Protein AF-0000000072511232 (afdb_homodimer)

Structure (mmCIF, N/CA/C/O backbone):
data_AF-0000000072511232-model_v1
#
loop_
_entity.id
_entity.type
_entity.pdbx_description
1 polymer 'Phospholipase, patatin family'
#
loop_
_atom_site.group_PDB
_atom_site.id
_atom_site.type_symbol
_atom_site.label_atom_id
_atom_site.label_alt_id
_atom_site.label_comp_id
_atom_site.label_asym_id
_atom_site.label_entity_id
_atom_site.label_seq_id
_atom_site.pdbx_PDB_ins_code
_atom_site.Cartn_x
_atom_site.Cartn_y
_atom_site.Cartn_z
_atom_site.occupancy
_atom_site.B_iso_or_equiv
_atom_site.auth_seq_id
_atom_site.auth_comp_id
_atom_site.auth_asym_id
_atom_site.auth_atom_id
_atom_site.pdbx_PDB_model_num
ATOM 1 N N . MET A 1 1 ? -15.766 -42.469 -13.609 1 64.25 1 MET A N 1
ATOM 2 C CA . MET A 1 1 ? -16.922 -43.344 -13.688 1 64.25 1 MET A CA 1
ATOM 3 C C . MET A 1 1 ? -17.234 -43.969 -12.336 1 64.25 1 MET A C 1
ATOM 5 O O . MET A 1 1 ? -18.359 -43.875 -11.844 1 64.25 1 MET A O 1
ATOM 9 N N . LYS A 1 2 ? -16.203 -44.656 -11.617 1 64.38 2 LYS A N 1
ATOM 10 C CA . LYS A 1 2 ? -16.422 -45.312 -10.328 1 64.38 2 LYS A CA 1
ATOM 11 C C . LYS A 1 2 ? -16.891 -44.312 -9.281 1 64.38 2 LYS A C 1
ATOM 13 O O . LYS A 1 2 ? -17.766 -44.656 -8.469 1 64.38 2 LYS A O 1
ATOM 18 N N . ALA A 1 3 ? -16.406 -43.156 -9.312 1 74.88 3 ALA A N 1
ATOM 19 C CA . ALA A 1 3 ? -16.781 -42.125 -8.344 1 74.88 3 ALA A CA 1
ATOM 20 C C . ALA A 1 3 ? -18.25 -41.75 -8.5 1 74.88 3 ALA A C 1
ATOM 22 O O . ALA A 1 3 ? -18.953 -41.531 -7.508 1 74.88 3 ALA A O 1
ATOM 23 N N . VAL A 1 4 ? -18.75 -41.75 -9.68 1 73.5 4 VAL A N 1
ATOM 24 C CA . VAL A 1 4 ? -20.141 -41.406 -9.961 1 73.5 4 VAL A CA 1
ATOM 25 C C . VAL A 1 4 ? -21.047 -42.562 -9.523 1 73.5 4 VAL A C 1
ATOM 27 O O . VAL A 1 4 ? -22.125 -42.344 -8.977 1 73.5 4 VAL A O 1
ATOM 30 N N . GLN A 1 5 ? -20.5 -43.719 -9.672 1 65.12 5 GLN A N 1
ATOM 31 C CA . GLN A 1 5 ? -21.266 -44.906 -9.281 1 65.12 5 GLN A CA 1
ATOM 32 C C . GLN A 1 5 ? -21.469 -44.938 -7.773 1 65.12 5 GLN A C 1
ATOM 34 O O . GLN A 1 5 ? -22.531 -45.312 -7.297 1 65.12 5 GLN A O 1
ATOM 39 N N . VAL A 1 6 ? -20.438 -44.562 -7.02 1 71 6 VAL A N 1
ATOM 40 C CA . VAL A 1 6 ? -20.516 -44.625 -5.566 1 71 6 VAL A CA 1
ATOM 41 C C . VAL A 1 6 ? -21.078 -43.312 -5.012 1 71 6 VAL A C 1
ATOM 43 O O . VAL A 1 6 ? -21.234 -43.156 -3.799 1 71 6 VAL A O 1
ATOM 46 N N . ALA A 1 7 ? -21.5 -42.375 -5.773 1 71.06 7 ALA A N 1
ATOM 47 C CA . ALA A 1 7 ? -22.172 -41.125 -5.457 1 71.06 7 ALA A CA 1
ATOM 48 C C . ALA A 1 7 ? -21.359 -40.281 -4.469 1 71.06 7 ALA A C 1
ATOM 50 O O . ALA A 1 7 ? -21.906 -39.719 -3.52 1 71.06 7 ALA A O 1
ATOM 51 N N . ASN A 1 8 ? -20.047 -40.469 -4.504 1 71.38 8 ASN A N 1
ATOM 52 C CA . ASN A 1 8 ? -19.172 -39.625 -3.686 1 71.38 8 ASN A CA 1
ATOM 53 C C . ASN A 1 8 ? -18.844 -38.312 -4.371 1 71.38 8 ASN A C 1
ATOM 55 O O . ASN A 1 8 ? -17.969 -38.25 -5.234 1 71.38 8 ASN A O 1
ATOM 59 N N . LEU A 1 9 ? -19.469 -37.312 -3.898 1 75.88 9 LEU A N 1
ATOM 60 C CA . LEU A 1 9 ? -19.391 -36 -4.562 1 75.88 9 LEU A CA 1
ATOM 61 C C . LEU A 1 9 ? -17.969 -35.438 -4.504 1 75.88 9 LEU A C 1
ATOM 63 O O . LEU A 1 9 ? -17.5 -34.844 -5.461 1 75.88 9 LEU A O 1
ATOM 67 N N . ASP A 1 10 ? -17.328 -35.719 -3.449 1 75.19 10 ASP A N 1
ATOM 68 C CA . ASP A 1 10 ? -15.969 -35.219 -3.301 1 75.19 10 ASP A CA 1
ATOM 69 C C . ASP A 1 10 ? -15.031 -35.875 -4.301 1 75.19 10 ASP A C 1
ATOM 71 O O . ASP A 1 10 ? -14.156 -35.219 -4.875 1 75.19 10 ASP A O 1
ATOM 75 N N . LEU A 1 11 ? -15.25 -37.094 -4.48 1 72.75 11 LEU A N 1
ATOM 76 C CA . LEU A 1 11 ? -14.445 -37.812 -5.453 1 72.75 11 LEU A CA 1
ATOM 77 C C . LEU A 1 11 ? -14.75 -37.344 -6.871 1 72.75 11 LEU A C 1
ATOM 79 O O . LEU A 1 11 ? -13.844 -37.25 -7.707 1 72.75 11 LEU A O 1
ATOM 83 N N . VAL A 1 12 ? -15.992 -37.125 -7.121 1 76.56 12 VAL A N 1
ATOM 84 C CA . VAL A 1 12 ? -16.375 -36.594 -8.438 1 76.56 12 VAL A CA 1
ATOM 85 C C . VAL A 1 12 ? -15.695 -35.25 -8.688 1 76.56 12 VAL A C 1
ATOM 87 O O . VAL A 1 12 ? -15.109 -35.031 -9.75 1 76.56 12 VAL A O 1
ATOM 90 N N . LYS A 1 13 ? -15.758 -34.375 -7.734 1 75.25 13 LYS A N 1
ATOM 91 C CA . LYS A 1 13 ? -15.086 -33.094 -7.844 1 75.25 13 LYS A CA 1
ATOM 92 C C . LYS A 1 13 ? -13.594 -33.25 -8.133 1 75.25 13 LYS A C 1
ATOM 94 O O . LYS A 1 13 ? -13.047 -32.594 -9.008 1 75.25 13 LYS A O 1
ATOM 99 N N . LEU A 1 14 ? -13.055 -34.094 -7.387 1 73.5 14 LEU A N 1
ATOM 100 C CA . LEU A 1 14 ? -11.633 -34.375 -7.527 1 73.5 14 LEU A CA 1
ATOM 101 C C . LEU A 1 14 ? -11.297 -34.812 -8.945 1 73.5 14 LEU A C 1
ATOM 103 O O . LEU A 1 14 ? -10.359 -34.281 -9.562 1 73.5 14 LEU A O 1
ATOM 107 N N . LEU A 1 15 ? -12.094 -35.719 -9.477 1 72 15 LEU A N 1
ATOM 108 C CA . LEU A 1 15 ? -11.852 -36.25 -10.805 1 72 15 LEU A CA 1
ATOM 109 C C . LEU A 1 15 ? -12.039 -35.188 -11.875 1 72 15 LEU A C 1
ATOM 111 O O . LEU A 1 15 ? -11.281 -35.125 -12.844 1 72 15 LEU A O 1
ATOM 115 N N . LEU A 1 16 ? -12.992 -34.406 -11.641 1 75.5 16 LEU A N 1
ATOM 116 C CA . LEU A 1 16 ? -13.258 -33.312 -12.586 1 75.5 16 LEU A CA 1
ATOM 117 C C . LEU A 1 16 ? -12.156 -32.25 -12.539 1 75.5 16 LEU A C 1
ATOM 119 O O . LEU A 1 16 ? -11.75 -31.734 -13.57 1 75.5 16 LEU A O 1
ATOM 123 N N . LEU A 1 17 ? -11.672 -31.984 -11.398 1 75.81 17 LEU A N 1
ATOM 124 C CA . LEU A 1 17 ? -10.594 -31.016 -11.219 1 75.81 17 LEU A CA 1
ATOM 125 C C . LEU A 1 17 ? -9.312 -31.5 -11.875 1 75.81 17 LEU A C 1
ATOM 127 O O . LEU A 1 17 ? -8.523 -30.688 -12.375 1 75.81 17 LEU A O 1
ATOM 131 N N . PHE A 1 18 ? -9.18 -32.75 -11.852 1 69.56 18 PHE A N 1
ATOM 132 C CA . PHE A 1 18 ? -7.957 -33.344 -12.398 1 69.56 18 PHE A CA 1
ATOM 133 C C . PHE A 1 18 ? -8.164 -33.781 -13.844 1 69.56 18 PHE A C 1
ATOM 135 O O . PHE A 1 18 ? -7.473 -34.656 -14.328 1 69.56 18 PHE A O 1
ATOM 142 N N . GLU A 1 19 ? -9.164 -33.156 -14.477 1 68.75 19 GLU A N 1
ATOM 143 C CA . GLU A 1 19 ? -9.438 -33.25 -15.906 1 68.75 19 GLU A CA 1
ATOM 144 C C . GLU A 1 19 ? -9.727 -34.688 -16.312 1 68.75 19 GLU A C 1
ATOM 146 O O . GLU A 1 19 ? -9.172 -35.188 -17.297 1 68.75 19 GLU A O 1
ATOM 151 N N . ALA A 1 20 ? -10.516 -35.312 -15.531 1 70.44 20 ALA A N 1
ATOM 152 C CA . ALA A 1 20 ? -10.992 -36.625 -15.945 1 70.44 20 ALA A CA 1
ATOM 153 C C . ALA A 1 20 ? -11.734 -36.562 -17.266 1 70.44 20 ALA A C 1
ATOM 155 O O . ALA A 1 20 ? -12.438 -35.562 -17.547 1 70.44 20 ALA A O 1
ATOM 156 N N . ASP A 1 21 ? -11.422 -37.406 -18.188 1 71.06 21 ASP A N 1
ATOM 157 C CA . ASP A 1 21 ? -12.055 -37.469 -19.5 1 71.06 21 ASP A CA 1
ATOM 158 C C . ASP A 1 21 ? -13.539 -37.781 -19.375 1 71.06 21 ASP A C 1
ATOM 160 O O . ASP A 1 21 ? -13.922 -38.938 -19.125 1 71.06 21 ASP A O 1
ATOM 164 N N . LEU A 1 22 ? -14.336 -36.75 -19.609 1 72.69 22 LEU A N 1
ATOM 165 C CA . LEU A 1 22 ? -15.773 -36.938 -19.438 1 72.69 22 LEU A CA 1
ATOM 166 C C . LEU A 1 22 ? -16.359 -37.688 -20.625 1 72.69 22 LEU A C 1
ATOM 168 O O . LEU A 1 22 ? -17.5 -38.156 -20.578 1 72.69 22 LEU A O 1
ATOM 172 N N . LYS A 1 23 ? -15.578 -37.844 -21.688 1 75 23 LYS A N 1
ATOM 173 C CA . LYS A 1 23 ? -16.047 -38.562 -22.875 1 75 23 LYS A CA 1
ATOM 174 C C . LYS A 1 23 ? -15.742 -40.031 -22.781 1 75 23 LYS A C 1
ATOM 176 O O . LYS A 1 23 ? -16.156 -40.812 -23.641 1 75 23 LYS A O 1
ATOM 181 N N . ALA A 1 24 ? -14.977 -40.344 -21.719 1 71.94 24 ALA A N 1
ATOM 182 C CA . ALA A 1 24 ? -14.617 -41.75 -21.547 1 71.94 24 ALA A CA 1
ATOM 183 C C . ALA A 1 24 ? -15.844 -42.594 -21.203 1 71.94 24 ALA A C 1
ATOM 185 O O . ALA A 1 24 ? -16.797 -42.094 -20.594 1 71.94 24 ALA A O 1
ATOM 186 N N . VAL A 1 25 ? -15.891 -43.781 -21.781 1 75.56 25 VAL A N 1
ATOM 187 C CA . VAL A 1 25 ? -17 -44.688 -21.484 1 75.56 25 VAL A CA 1
ATOM 188 C C . VAL A 1 25 ? -16.484 -45.875 -20.703 1 75.56 25 VAL A C 1
ATOM 190 O O . VAL A 1 25 ? -15.297 -46.219 -20.781 1 75.56 25 VAL A O 1
ATOM 193 N N . ASP A 1 26 ? -17.266 -46.406 -19.891 1 73.31 26 ASP A N 1
ATOM 194 C CA . ASP A 1 26 ? -16.875 -47.562 -19.125 1 73.31 26 ASP A CA 1
ATOM 195 C C . ASP A 1 26 ? -16.844 -48.812 -20 1 73.31 26 ASP A C 1
ATOM 197 O O . ASP A 1 26 ? -16.922 -48.719 -21.219 1 73.31 26 ASP A O 1
ATOM 201 N N . ALA A 1 27 ? -16.484 -49.969 -19.344 1 75 27 ALA A N 1
ATOM 202 C CA . ALA A 1 27 ? -16.344 -51.25 -20.047 1 75 27 ALA A CA 1
ATOM 203 C C . ALA A 1 27 ? -17.625 -51.594 -20.797 1 75 27 ALA A C 1
ATOM 205 O O . ALA A 1 27 ? -17.578 -52.281 -21.828 1 75 27 ALA A O 1
ATOM 206 N N . GLN A 1 28 ? -18.734 -51.125 -20.344 1 78.75 28 GLN A N 1
ATOM 207 C CA . GLN A 1 28 ? -20.016 -51.406 -20.953 1 78.75 28 GLN A CA 1
ATOM 208 C C . GLN A 1 28 ? -20.406 -50.312 -21.953 1 78.75 28 GLN A C 1
ATOM 210 O O . GLN A 1 28 ? -21.516 -50.312 -22.484 1 78.75 28 GLN A O 1
ATOM 215 N N . GLY A 1 29 ? -19.453 -49.312 -22.109 1 77.06 29 GLY A N 1
ATOM 216 C CA . GLY A 1 29 ? -19.672 -48.25 -23.094 1 77.06 29 GLY A CA 1
ATOM 217 C C . GLY A 1 29 ? -20.5 -47.094 -22.547 1 77.06 29 GLY A C 1
ATOM 218 O O . GLY A 1 29 ? -20.984 -46.281 -23.297 1 77.06 29 GLY A O 1
ATOM 219 N N . GLN A 1 30 ? -20.719 -47.094 -21.344 1 77.38 30 GLN A N 1
ATOM 220 C CA . GLN A 1 30 ? -21.562 -46.031 -20.781 1 77.38 30 GLN A CA 1
ATOM 221 C C . GLN A 1 30 ? -20.734 -44.812 -20.422 1 77.38 30 GLN A C 1
ATOM 223 O O . GLN A 1 30 ? -19.641 -44.906 -19.875 1 77.38 30 GLN A O 1
ATOM 228 N N . SER A 1 31 ? -21.359 -43.719 -20.859 1 80.75 31 SER A N 1
ATOM 229 C CA . SER A 1 31 ? -20.734 -42.438 -20.5 1 80.75 31 SER A CA 1
ATOM 230 C C . SER A 1 31 ? -21.031 -42.094 -19.047 1 80.75 31 SER A C 1
ATOM 232 O O . SER A 1 31 ? -21.859 -42.719 -18.406 1 80.75 31 SER A O 1
ATOM 234 N N . VAL A 1 32 ? -20.234 -41.125 -18.547 1 80.31 32 VAL A N 1
ATOM 235 C CA . VAL A 1 32 ? -20.422 -40.688 -17.172 1 80.31 32 VAL A CA 1
ATOM 236 C C . VAL A 1 32 ? -21.844 -40.156 -17 1 80.31 32 VAL A C 1
ATOM 238 O O . VAL A 1 32 ? -22.453 -40.344 -15.938 1 80.31 32 VAL A O 1
ATOM 241 N N . TYR A 1 33 ? -22.453 -39.625 -18 1 79.31 33 TYR A N 1
ATOM 242 C CA . TYR A 1 33 ? -23.812 -39.125 -17.953 1 79.31 33 TYR A CA 1
ATOM 243 C C . TYR A 1 33 ? -24.844 -40.25 -17.828 1 79.31 33 TYR A C 1
ATOM 245 O O . TYR A 1 33 ? -25.828 -40.125 -17.094 1 79.31 33 TYR A O 1
ATOM 253 N N . GLU A 1 34 ? -24.469 -41.281 -18.578 1 76.75 34 GLU A N 1
ATOM 254 C CA . GLU A 1 34 ? -25.359 -42.438 -18.531 1 76.75 34 GLU A CA 1
ATOM 255 C C . GLU A 1 34 ? -25.281 -43.125 -17.172 1 76.75 34 GLU A C 1
ATOM 257 O O . GLU A 1 34 ? -26.297 -43.562 -16.625 1 76.75 34 GLU A O 1
ATOM 262 N N . ILE A 1 35 ? -24.078 -43.156 -16.766 1 78.12 35 ILE A N 1
ATOM 263 C CA . ILE A 1 35 ? -23.859 -43.781 -15.469 1 78.12 35 ILE A CA 1
ATOM 264 C C . ILE A 1 35 ? -24.547 -42.969 -14.375 1 78.12 35 ILE A C 1
ATOM 266 O O . ILE A 1 35 ? -25.141 -43.531 -13.445 1 78.12 35 ILE A O 1
ATOM 270 N N . ASN A 1 36 ? -24.531 -41.688 -14.469 1 82.94 36 ASN A N 1
ATOM 271 C CA . ASN A 1 36 ? -25.109 -40.812 -13.461 1 82.94 36 ASN A CA 1
ATOM 272 C C . ASN A 1 36 ? -26.625 -40.969 -13.398 1 82.94 36 ASN A C 1
ATOM 274 O O . ASN A 1 36 ? -27.234 -40.625 -12.383 1 82.94 36 ASN A O 1
ATOM 278 N N . LYS A 1 37 ? -27.234 -41.438 -14.484 1 79 37 LYS A N 1
ATOM 279 C CA . LYS A 1 37 ? -28.688 -41.594 -14.508 1 79 37 LYS A CA 1
ATOM 280 C C . LYS A 1 37 ? -29.156 -42.531 -13.422 1 79 37 LYS A C 1
ATOM 282 O O . LYS A 1 37 ? -30.281 -42.406 -12.914 1 79 37 LYS A O 1
ATOM 287 N N . SER A 1 38 ? -28.312 -43.438 -13.07 1 76.75 38 SER A N 1
ATOM 288 C CA . SER A 1 38 ? -28.672 -44.406 -12.062 1 76.75 38 SER A CA 1
ATOM 289 C C . SER A 1 38 ? -28.094 -44.062 -10.695 1 76.75 38 SER A C 1
ATOM 291 O O . SER A 1 38 ? -28.25 -44.812 -9.734 1 76.75 38 SER A O 1
ATOM 293 N N . SER A 1 39 ? -27.438 -43 -10.602 1 78.31 39 SER A N 1
ATOM 294 C CA . SER A 1 39 ? -26.797 -42.625 -9.352 1 78.31 39 SER A CA 1
ATOM 295 C C . SER A 1 39 ? -27.797 -42.062 -8.352 1 78.31 39 SER A C 1
ATOM 297 O O . SER A 1 39 ? -28.766 -41.406 -8.742 1 78.31 39 SER A O 1
ATOM 299 N N . LYS A 1 40 ? -27.641 -42.312 -7.031 1 77.5 40 LYS A N 1
ATOM 300 C CA . LYS A 1 40 ? -28.5 -41.812 -5.965 1 77.5 40 LYS A CA 1
ATOM 301 C C . LYS A 1 40 ? -28.406 -40.281 -5.832 1 77.5 40 LYS A C 1
ATOM 303 O O . LYS A 1 40 ? -29.312 -39.656 -5.301 1 77.5 40 LYS A O 1
ATOM 308 N N . ARG A 1 41 ? -27.328 -39.719 -6.172 1 80.81 41 ARG A N 1
ATOM 309 C CA . ARG A 1 41 ? -27.125 -38.281 -6.09 1 80.81 41 ARG A CA 1
ATOM 310 C C . ARG A 1 41 ? -27.047 -37.656 -7.48 1 80.81 41 ARG A C 1
ATOM 312 O O . ARG A 1 41 ? -26.172 -36.844 -7.746 1 80.81 41 ARG A O 1
ATOM 319 N N . ARG A 1 42 ? -27.922 -38.125 -8.328 1 80.62 42 ARG A N 1
ATOM 320 C CA . ARG A 1 42 ? -27.922 -37.75 -9.734 1 80.62 42 ARG A CA 1
ATOM 321 C C . ARG A 1 42 ? -27.969 -36.25 -9.898 1 80.62 42 ARG A C 1
ATOM 323 O O . ARG A 1 42 ? -27.188 -35.656 -10.656 1 80.62 42 ARG A O 1
ATOM 330 N N . ALA A 1 43 ? -28.812 -35.625 -9.164 1 78.12 43 ALA A N 1
ATOM 331 C CA . ALA A 1 43 ? -28.984 -34.188 -9.305 1 78.12 43 ALA A CA 1
ATOM 332 C C . ALA A 1 43 ? -27.719 -33.438 -8.922 1 78.12 43 ALA A C 1
ATOM 334 O O . ALA A 1 43 ? -27.312 -32.5 -9.609 1 78.12 43 ALA A O 1
ATOM 335 N N . ASP A 1 44 ? -27.125 -33.812 -7.871 1 80.69 44 ASP A N 1
ATOM 336 C CA . ASP A 1 44 ? -25.906 -33.188 -7.402 1 80.69 44 ASP A CA 1
ATOM 337 C C . ASP A 1 44 ? -24.766 -33.375 -8.398 1 80.69 44 ASP A C 1
ATOM 339 O O . ASP A 1 44 ? -24 -32.469 -8.672 1 80.69 44 ASP A O 1
ATOM 343 N N . ILE A 1 45 ? -24.734 -34.562 -8.891 1 78.75 45 ILE A N 1
ATOM 344 C CA . ILE A 1 45 ? -23.672 -34.906 -9.828 1 78.75 45 ILE A CA 1
ATOM 345 C C . ILE A 1 45 ? -23.891 -34.156 -11.141 1 78.75 45 ILE A C 1
ATOM 347 O O . ILE A 1 45 ? -22.938 -33.656 -11.742 1 78.75 45 ILE A O 1
ATOM 351 N N . ASP A 1 46 ? -25.141 -34.062 -11.539 1 77.31 46 ASP A N 1
ATOM 352 C CA . ASP A 1 46 ? -25.469 -33.281 -12.734 1 77.31 46 ASP A CA 1
ATOM 353 C C . ASP A 1 46 ? -25.031 -31.828 -12.586 1 77.31 46 ASP A C 1
ATOM 355 O O . ASP A 1 46 ? -24.531 -31.219 -13.531 1 77.31 46 ASP A O 1
ATOM 359 N N . LEU A 1 47 ? -25.156 -31.359 -11.469 1 74.25 47 LEU A N 1
ATOM 360 C CA . LEU A 1 47 ? -24.734 -29.984 -11.203 1 74.25 47 LEU A CA 1
ATOM 361 C C . LEU A 1 47 ? -23.219 -29.844 -11.289 1 74.25 47 LEU A C 1
ATOM 363 O O . LEU A 1 47 ? -22.719 -28.844 -11.805 1 74.25 47 LEU A O 1
ATOM 367 N N . LEU A 1 48 ? -22.594 -30.812 -10.781 1 79 48 LEU A N 1
ATOM 368 C CA . LEU A 1 48 ? -21.141 -30.797 -10.852 1 79 48 LEU A CA 1
ATOM 369 C C . LEU A 1 48 ? -20.656 -30.891 -12.289 1 79 48 LEU A C 1
ATOM 371 O O . LEU A 1 48 ? -19.734 -30.172 -12.688 1 79 48 LEU A O 1
ATOM 375 N N . LEU A 1 49 ? -21.359 -31.75 -13.023 1 77 49 LEU A N 1
ATOM 376 C CA . LEU A 1 49 ? -20.984 -31.922 -14.422 1 77 49 LEU A CA 1
ATOM 377 C C . LEU A 1 49 ? -21.297 -30.672 -15.234 1 77 49 LEU A C 1
ATOM 379 O O . LEU A 1 49 ? -20.578 -30.344 -16.188 1 77 49 LEU A O 1
ATOM 383 N N . ALA A 1 50 ? -22.234 -29.906 -14.828 1 73.62 50 ALA A N 1
ATOM 384 C CA . ALA A 1 50 ? -22.641 -28.688 -15.516 1 73.62 50 ALA A CA 1
ATOM 385 C C . ALA A 1 50 ? -21.594 -27.594 -15.383 1 73.62 50 ALA A C 1
ATOM 387 O O . ALA A 1 50 ? -21.453 -26.734 -16.25 1 73.62 50 ALA A O 1
ATOM 388 N N . VAL A 1 51 ? -20.906 -27.672 -14.328 1 77.25 51 VAL A N 1
ATOM 389 C CA . VAL A 1 51 ? -19.844 -26.703 -14.086 1 77.25 51 VAL A CA 1
ATOM 390 C C . VAL A 1 51 ? -18.75 -26.875 -15.133 1 77.25 51 VAL A C 1
ATOM 392 O O . VAL A 1 51 ? -18.031 -25.922 -15.453 1 77.25 51 VAL A O 1
ATOM 395 N N . MET A 1 52 ? -18.625 -28.078 -15.609 1 77.38 52 MET A N 1
ATOM 396 C CA . MET A 1 52 ? -17.547 -28.375 -16.562 1 77.38 52 MET A CA 1
ATOM 397 C C . MET A 1 52 ? -17.859 -27.797 -17.922 1 77.38 52 MET A C 1
ATOM 399 O O . MET A 1 52 ? -16.953 -27.594 -18.734 1 77.38 52 MET A O 1
ATOM 403 N N . ASP A 1 53 ? -19.156 -27.547 -18.188 1 73 53 ASP A N 1
ATOM 404 C CA . ASP A 1 53 ? -19.609 -26.922 -19.422 1 73 53 ASP A CA 1
ATOM 405 C C . ASP A 1 53 ? -20.578 -25.781 -19.156 1 73 53 ASP A C 1
ATOM 407 O O . ASP A 1 53 ? -21.781 -25.906 -19.422 1 73 53 ASP A O 1
ATOM 411 N N . PRO A 1 54 ? -19.984 -24.688 -18.609 1 71.69 54 PRO A N 1
ATOM 412 C CA . PRO A 1 54 ? -20.891 -23.594 -18.234 1 71.69 54 PRO A CA 1
ATOM 413 C C . PRO A 1 54 ? -21.516 -22.922 -19.453 1 71.69 54 PRO A C 1
ATOM 415 O O . PRO A 1 54 ? -20.906 -22.859 -20.516 1 71.69 54 PRO A O 1
ATOM 418 N N . PRO A 1 55 ? -22.844 -22.641 -19.266 1 64.56 55 PRO A N 1
ATOM 419 C CA . PRO A 1 55 ? -23.453 -21.891 -20.359 1 64.56 55 PRO A CA 1
ATOM 420 C C . PRO A 1 55 ? -22.781 -20.547 -20.609 1 64.56 55 PRO A C 1
ATOM 422 O O . PRO A 1 55 ? -22.141 -20 -19.719 1 64.56 55 PRO A O 1
ATOM 425 N N . ALA A 1 56 ? -22.734 -20.18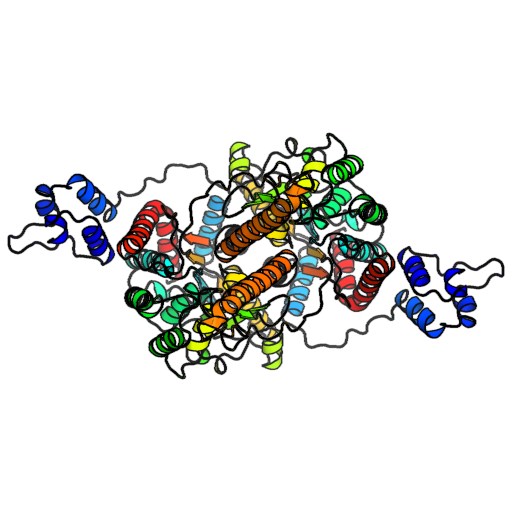8 -21.859 1 58.47 56 ALA A N 1
ATOM 426 C CA . ALA A 1 56 ? -22.172 -18.891 -22.203 1 58.47 56 ALA A CA 1
ATOM 427 C C . ALA A 1 56 ? -22.812 -17.781 -21.375 1 58.47 56 ALA A C 1
ATOM 429 O O . ALA A 1 56 ? -24.016 -17.75 -21.172 1 58.47 56 ALA A O 1
ATOM 430 N N . SER A 1 57 ? -22.078 -17.234 -20.359 1 58.72 57 SER A N 1
ATOM 431 C CA . SER A 1 57 ? -22.562 -16.172 -19.484 1 58.72 57 SER A CA 1
ATOM 432 C C . SER A 1 57 ? -23.078 -14.984 -20.297 1 58.72 57 SER A C 1
ATOM 434 O O . SER A 1 57 ? -22.438 -14.523 -21.234 1 58.72 57 SER A O 1
ATOM 436 N N . THR A 1 58 ? -24.422 -14.805 -20.375 1 52.09 58 THR A N 1
ATOM 437 C CA . THR A 1 58 ? -24.969 -13.578 -20.938 1 52.09 58 THR A CA 1
ATOM 438 C C . THR A 1 58 ? -24.625 -12.383 -20.047 1 52.09 58 THR A C 1
ATOM 440 O O . THR A 1 58 ? -24.859 -12.414 -18.844 1 52.09 58 THR A O 1
ATOM 443 N N . ALA A 1 59 ? -23.703 -11.688 -20.469 1 52.28 59 ALA A N 1
ATOM 444 C CA . ALA A 1 59 ? -23.328 -10.469 -19.766 1 52.28 59 ALA A CA 1
ATOM 445 C C . ALA A 1 59 ? -24.562 -9.648 -19.391 1 52.28 59 ALA A C 1
ATOM 447 O O . ALA A 1 59 ? -25.391 -9.336 -20.25 1 52.28 59 ALA A O 1
ATOM 448 N N . SER A 1 60 ? -25.188 -9.844 -18.266 1 51.22 60 SER A N 1
ATOM 449 C CA . SER A 1 60 ? -26.234 -8.883 -17.938 1 51.22 60 SER A CA 1
ATOM 450 C C . SER A 1 60 ? -25.734 -7.449 -18.078 1 51.22 60 SER A C 1
ATOM 452 O O . SER A 1 60 ? -24.609 -7.141 -17.688 1 51.22 60 SER A O 1
ATOM 454 N N . PRO A 1 61 ? -26.453 -6.637 -18.875 1 52.31 61 PRO A N 1
ATOM 455 C CA . PRO A 1 61 ? -26.062 -5.234 -19.031 1 52.31 61 PRO A CA 1
ATOM 456 C C . PRO A 1 61 ? -25.953 -4.5 -17.703 1 52.31 61 PRO A C 1
ATOM 458 O O . PRO A 1 61 ? -26.969 -4.27 -17.031 1 52.31 61 PRO A O 1
ATOM 461 N N . GLN A 1 62 ? -25.125 -4.895 -16.891 1 61.09 62 GLN A N 1
ATOM 462 C CA . GLN A 1 62 ? -24.984 -4.117 -15.664 1 61.09 62 GLN A CA 1
ATOM 463 C C . GLN A 1 62 ? -24.297 -2.779 -15.938 1 61.09 62 GLN A C 1
ATOM 465 O O . GLN A 1 62 ? -23.578 -2.635 -16.922 1 61.09 62 GLN A O 1
ATOM 470 N N . THR A 1 63 ? -24.938 -1.701 -15.422 1 69.5 63 THR A N 1
ATOM 471 C CA . THR A 1 63 ? -24.328 -0.373 -15.508 1 69.5 63 THR A CA 1
ATOM 472 C C . THR A 1 63 ? -22.828 -0.445 -15.297 1 69.5 63 THR A C 1
ATOM 474 O O . THR A 1 63 ? -22.359 -1.07 -14.344 1 69.5 63 THR A O 1
ATOM 477 N N . LYS A 1 64 ? -22.172 0.08 -16.266 1 82.06 64 LYS A N 1
ATOM 478 C CA . LYS A 1 64 ? -20.719 0.078 -16.281 1 82.06 64 LYS A CA 1
ATOM 479 C C . LYS A 1 64 ? -20.156 0.899 -15.117 1 82.06 64 LYS A C 1
ATOM 481 O O . LYS A 1 64 ? -20.516 2.068 -14.945 1 82.06 64 LYS A O 1
ATOM 486 N N . THR A 1 65 ? -19.391 0.297 -14.312 1 88.69 65 THR A N 1
ATOM 487 C CA . THR A 1 65 ? -18.703 0.987 -13.227 1 88.69 65 THR A CA 1
ATOM 488 C C . THR A 1 65 ? -17.469 1.717 -13.75 1 88.69 65 THR A C 1
ATOM 490 O O . THR A 1 65 ? -17.031 1.48 -14.875 1 88.69 65 THR A O 1
ATOM 493 N N . PRO A 1 66 ? -16.922 2.695 -12.969 1 90.62 66 PRO A N 1
ATOM 494 C CA . PRO A 1 66 ? -15.672 3.352 -13.359 1 90.62 66 PRO A CA 1
ATOM 495 C C . PRO A 1 66 ? -14.539 2.357 -13.609 1 90.62 66 PRO A C 1
ATOM 497 O O . PRO A 1 66 ? -13.727 2.559 -14.516 1 90.62 66 PRO A O 1
ATOM 500 N N . TRP A 1 67 ? -14.516 1.303 -12.898 1 88.81 67 TRP A N 1
ATOM 501 C CA . TRP A 1 67 ? -13.484 0.283 -13.086 1 88.81 67 TRP A CA 1
ATOM 502 C C . TRP A 1 67 ? -13.641 -0.406 -14.438 1 88.81 67 TRP A C 1
ATOM 504 O O . TRP A 1 67 ? -12.656 -0.665 -15.125 1 88.81 67 TRP A O 1
ATOM 514 N N . ASP A 1 68 ? -14.914 -0.656 -14.781 1 90.31 68 ASP A N 1
ATOM 515 C CA . ASP A 1 68 ? -15.195 -1.258 -16.078 1 90.31 68 ASP A CA 1
ATOM 516 C C . ASP A 1 68 ? -14.773 -0.327 -17.219 1 90.31 68 ASP A C 1
ATOM 518 O O . ASP A 1 68 ? -14.219 -0.776 -18.219 1 90.31 68 ASP A O 1
ATOM 522 N N . TYR A 1 69 ? -15.109 0.893 -16.984 1 92.75 69 TYR A N 1
ATOM 523 C CA . TYR A 1 69 ? -14.75 1.886 -17.984 1 92.75 69 TYR A CA 1
ATOM 524 C C . TYR A 1 69 ? -13.242 1.956 -18.172 1 92.75 69 TYR A C 1
ATOM 526 O O . TYR A 1 69 ? -12.742 1.953 -19.297 1 92.75 69 TYR A O 1
ATOM 534 N N . GLN A 1 70 ? -12.508 2.045 -17.078 1 94.06 70 GLN A N 1
ATOM 535 C CA . GLN A 1 70 ? -11.047 2.094 -17.141 1 94.06 70 GLN A CA 1
ATOM 536 C C . GLN A 1 70 ? -10.484 0.858 -17.828 1 94.06 70 GLN A C 1
ATOM 538 O O . GLN A 1 70 ? -9.547 0.963 -18.625 1 94.06 70 GLN A O 1
ATOM 543 N N . GLN A 1 71 ? -11.07 -0.27 -17.531 1 94.12 71 GLN A N 1
ATOM 544 C CA . GLN A 1 71 ? -10.648 -1.536 -18.125 1 94.12 71 GLN A CA 1
ATOM 545 C C . GLN A 1 71 ? -10.828 -1.529 -19.641 1 94.12 71 GLN A C 1
ATOM 547 O O . GLN A 1 71 ? -9.922 -1.907 -20.375 1 94.12 71 GLN A O 1
ATOM 552 N N . GLU A 1 72 ? -11.938 -1.085 -20.078 1 93.69 72 GLU A N 1
ATOM 553 C CA . GLU A 1 72 ? -12.234 -1.035 -21.516 1 93.69 72 GLU A CA 1
ATOM 554 C C . GLU A 1 72 ? -11.305 -0.061 -22.234 1 93.69 72 GLU A C 1
ATOM 556 O O . GLU A 1 72 ? -10.82 -0.354 -23.328 1 93.69 72 GLU A O 1
ATOM 561 N N . MET A 1 73 ? -11.117 1.055 -21.609 1 94.12 73 MET A N 1
ATOM 562 C CA . MET A 1 73 ? -10.234 2.053 -22.219 1 94.12 73 MET A CA 1
ATOM 563 C C . MET A 1 73 ? -8.805 1.53 -22.312 1 94.12 73 MET A C 1
ATOM 565 O O . MET A 1 73 ? -8.125 1.773 -23.312 1 94.12 73 MET A O 1
ATOM 569 N N . ALA A 1 74 ? -8.391 0.885 -21.281 1 94.81 74 ALA A N 1
ATOM 570 C CA . ALA A 1 74 ? -7.039 0.34 -21.281 1 94.81 74 ALA A CA 1
ATOM 571 C C . ALA A 1 74 ? -6.879 -0.735 -22.344 1 94.81 74 ALA A C 1
ATOM 573 O O . ALA A 1 74 ? -5.859 -0.777 -23.047 1 94.81 74 ALA A O 1
ATOM 574 N N . ILE A 1 75 ? -7.859 -1.593 -22.469 1 94.38 75 ILE A N 1
ATOM 575 C CA . ILE A 1 75 ? -7.824 -2.654 -23.469 1 94.38 75 ILE A CA 1
ATOM 576 C C . ILE A 1 75 ? -7.785 -2.043 -24.859 1 94.38 75 ILE A C 1
ATOM 578 O O . ILE A 1 75 ? -6.996 -2.467 -25.703 1 94.38 75 ILE A O 1
ATOM 582 N N . LYS A 1 76 ? -8.609 -1.067 -25.078 1 93 76 LYS A N 1
ATOM 583 C CA . LYS A 1 76 ? -8.633 -0.375 -26.359 1 93 76 LYS A CA 1
ATOM 584 C C . LYS A 1 76 ? -7.277 0.254 -26.672 1 93 76 LYS A C 1
ATOM 586 O O . LYS A 1 76 ? -6.777 0.153 -27.797 1 93 76 LYS A O 1
ATOM 591 N N . ALA A 1 77 ? -6.738 0.887 -25.672 1 91.88 77 ALA A N 1
ATOM 592 C CA . ALA A 1 77 ? -5.438 1.526 -25.859 1 91.88 77 ALA A CA 1
ATOM 593 C C . ALA A 1 77 ? -4.371 0.503 -26.234 1 91.88 77 ALA A C 1
ATOM 595 O O . ALA A 1 77 ? -3.51 0.778 -27.078 1 91.88 77 ALA A O 1
ATOM 596 N N . GLN A 1 78 ? -4.391 -0.633 -25.609 1 91 78 GLN A N 1
ATOM 597 C CA . GLN A 1 78 ? -3.412 -1.68 -25.891 1 91 78 GLN A CA 1
ATOM 598 C C . GLN A 1 78 ? -3.578 -2.227 -27.297 1 91 78 GLN A C 1
ATOM 600 O O . GLN A 1 78 ? -2.59 -2.527 -27.969 1 91 78 GLN A O 1
ATOM 605 N N . LYS A 1 79 ? -4.742 -2.316 -27.719 1 87.25 79 LYS A N 1
ATOM 606 C CA . LYS A 1 79 ? -5.023 -2.852 -29.047 1 87.25 79 LYS A CA 1
ATOM 607 C C . LYS A 1 79 ? -4.637 -1.851 -30.125 1 87.25 79 LYS A C 1
ATOM 609 O O . LYS A 1 79 ? -4.23 -2.242 -31.234 1 87.25 79 LYS A O 1
ATOM 614 N N . GLU A 1 80 ? -4.715 -0.594 -29.797 1 85.62 80 GLU A N 1
ATOM 615 C CA . GLU A 1 80 ? -4.43 0.452 -30.781 1 85.62 80 GLU A CA 1
ATOM 616 C C . GLU A 1 80 ? -2.943 0.792 -30.812 1 85.62 80 GLU A C 1
ATOM 618 O O . GLU A 1 80 ? -2.455 1.38 -31.766 1 85.62 80 GLU A O 1
ATOM 623 N N . SER A 1 81 ? -2.311 0.619 -29.719 1 77.12 81 SER A N 1
ATOM 624 C CA . SER A 1 81 ? -0.908 1.001 -29.609 1 77.12 81 SER A CA 1
ATOM 625 C C . SER A 1 81 ? -0.003 -0.015 -30.297 1 77.12 81 SER A C 1
ATOM 627 O O . SER A 1 81 ? 0.979 -0.477 -29.719 1 77.12 81 SER A O 1
ATOM 629 N N . LYS A 1 82 ? -0.261 -0.549 -31.562 1 60.62 82 LYS A N 1
ATOM 630 C CA . LYS A 1 82 ? 0.55 -1.531 -32.281 1 60.62 82 LYS A CA 1
ATOM 631 C C . LYS A 1 82 ? 1.993 -1.055 -32.406 1 60.62 82 LYS A C 1
ATOM 633 O O . LYS A 1 82 ? 2.92 -1.866 -32.469 1 60.62 82 LYS A O 1
ATOM 638 N N . GLU A 1 83 ? 2.156 0.233 -32.469 1 58.06 83 GLU A N 1
ATOM 639 C CA . GLU A 1 83 ? 3.477 0.763 -32.812 1 58.06 83 GLU A CA 1
ATOM 640 C C . GLU A 1 83 ? 4.121 1.423 -31.594 1 58.06 83 GLU A C 1
ATOM 642 O O . GLU A 1 83 ? 5.129 2.125 -31.719 1 58.06 83 GLU A O 1
ATOM 647 N N . ALA A 1 84 ? 3.631 1.02 -30.453 1 59.31 84 ALA A N 1
ATOM 648 C CA . ALA A 1 84 ? 4.223 1.761 -29.344 1 59.31 84 ALA A CA 1
ATOM 649 C C . ALA A 1 84 ? 5.641 1.273 -29.047 1 59.31 84 ALA A C 1
ATOM 651 O O . ALA A 1 84 ? 5.961 0.105 -29.281 1 59.31 84 ALA A O 1
ATOM 652 N N . ASN A 1 85 ? 6.516 2.203 -28.625 1 66.81 85 ASN A N 1
ATOM 653 C CA . ASN A 1 85 ? 7.93 1.985 -28.328 1 66.81 85 ASN A CA 1
ATOM 654 C C . ASN A 1 85 ? 8.109 1.215 -27.031 1 66.81 85 ASN A C 1
ATOM 656 O O . ASN A 1 85 ? 7.305 1.347 -26.094 1 66.81 85 ASN A O 1
ATOM 660 N N . GLY A 1 86 ? 8.891 0.187 -27.125 1 71.5 86 GLY A N 1
ATOM 661 C CA . GLY A 1 86 ? 9.312 -0.57 -25.953 1 71.5 86 GLY A CA 1
ATOM 662 C C . GLY A 1 86 ? 8.859 -2.02 -25.984 1 71.5 86 GLY A C 1
ATOM 663 O O . GLY A 1 86 ? 7.938 -2.373 -26.719 1 71.5 86 GLY A O 1
ATOM 664 N N . GLU A 1 87 ? 9.523 -2.777 -25.281 1 87.38 87 GLU A N 1
ATOM 665 C CA . GLU A 1 87 ? 9.203 -4.195 -25.172 1 87.38 87 GLU A CA 1
ATOM 666 C C . GLU A 1 87 ? 7.992 -4.426 -24.281 1 87.38 87 GLU A C 1
ATOM 668 O O . GLU A 1 87 ? 7.988 -4.016 -23.109 1 87.38 87 GLU A O 1
ATOM 673 N N . ARG A 1 88 ? 6.949 -4.965 -24.844 1 92.44 88 ARG A N 1
ATOM 674 C CA . ARG A 1 88 ? 5.738 -5.254 -24.078 1 92.44 88 ARG A CA 1
ATOM 675 C C . ARG A 1 88 ? 5.973 -6.402 -23.109 1 92.44 88 ARG A C 1
ATOM 677 O O . ARG A 1 88 ? 6.551 -7.426 -23.469 1 92.44 88 ARG A O 1
ATOM 684 N N . VAL A 1 89 ? 5.59 -6.195 -21.875 1 96 89 VAL A N 1
ATOM 685 C CA . VAL A 1 89 ? 5.73 -7.242 -20.875 1 96 89 VAL A CA 1
ATOM 686 C C . VAL A 1 89 ? 4.434 -7.371 -20.078 1 96 89 VAL A C 1
ATOM 688 O O . VAL A 1 89 ? 3.846 -6.363 -19.672 1 96 89 VAL A O 1
ATOM 691 N N . ASN A 1 90 ? 3.951 -8.578 -19.984 1 97.62 90 ASN A N 1
ATOM 692 C CA . ASN A 1 90 ? 2.809 -8.852 -19.125 1 97.62 90 ASN A CA 1
ATOM 693 C C . ASN A 1 90 ? 3.254 -9.312 -17.734 1 97.62 90 ASN A C 1
ATOM 695 O O . ASN A 1 90 ? 4.203 -10.094 -17.609 1 97.62 90 ASN A O 1
ATOM 699 N N . LEU A 1 91 ? 2.596 -8.766 -16.719 1 98.69 91 LEU A N 1
ATOM 700 C CA . LEU A 1 91 ? 2.963 -9.039 -15.336 1 98.69 91 LEU A CA 1
ATOM 701 C C . LEU A 1 91 ? 2.016 -10.062 -14.719 1 98.69 91 LEU A C 1
ATOM 703 O O . LEU A 1 91 ? 0.807 -10.023 -14.953 1 98.69 91 LEU A O 1
ATOM 707 N N . LEU A 1 92 ? 2.574 -11.008 -13.992 1 98.75 92 LEU A N 1
ATOM 708 C CA . LEU A 1 92 ? 1.812 -11.977 -13.219 1 98.75 92 LEU A CA 1
ATOM 709 C C . LEU A 1 92 ? 2.145 -11.875 -11.734 1 98.75 92 LEU A C 1
ATOM 711 O O . LEU A 1 92 ? 3.281 -12.125 -11.328 1 98.75 92 LEU A O 1
ATOM 715 N N . SER A 1 93 ? 1.213 -11.43 -10.93 1 98.56 93 SER A N 1
ATOM 716 C CA . SER A 1 93 ? 1.367 -11.25 -9.492 1 98.56 93 SER A CA 1
ATOM 717 C C . SER A 1 93 ? 0.621 -12.336 -8.711 1 98.56 93 SER A C 1
ATOM 719 O O . SER A 1 93 ? -0.58 -12.531 -8.914 1 98.56 93 SER A O 1
ATOM 721 N N . LEU A 1 94 ? 1.303 -13.031 -7.801 1 98.25 94 LEU A N 1
ATOM 722 C CA . LEU A 1 94 ? 0.725 -14.141 -7.051 1 98.25 94 LEU A CA 1
ATOM 723 C C . LEU A 1 94 ? 0.752 -13.859 -5.551 1 98.25 94 LEU A C 1
ATOM 725 O O . LEU A 1 94 ? 1.824 -13.68 -4.969 1 98.25 94 LEU A O 1
ATOM 729 N N . ASP A 1 95 ? -0.426 -13.906 -4.887 1 96.38 95 ASP A N 1
ATOM 730 C CA . ASP A 1 95 ? -0.592 -13.57 -3.477 1 96.38 95 ASP A CA 1
ATOM 731 C C . ASP A 1 95 ? -0.029 -14.664 -2.578 1 96.38 95 ASP A C 1
ATOM 733 O O . ASP A 1 95 ? 0.147 -15.805 -3.016 1 96.38 95 ASP A O 1
ATOM 737 N N . GLY A 1 96 ? 0.234 -14.266 -1.369 1 94.44 96 GLY A N 1
ATOM 738 C CA . GLY A 1 96 ? 0.466 -15.25 -0.319 1 94.44 96 GLY A CA 1
ATOM 739 C C . GLY A 1 96 ? -0.815 -15.844 0.236 1 94.44 96 GLY A C 1
ATOM 740 O O . GLY A 1 96 ? -1.893 -15.266 0.079 1 94.44 96 GLY A O 1
ATOM 741 N N . GLY A 1 97 ? -0.605 -17.062 0.842 1 91.56 97 GLY A N 1
ATOM 742 C CA . GLY A 1 97 ? -1.805 -17.656 1.405 1 91.56 97 GLY A CA 1
ATOM 743 C C . GLY A 1 97 ? -1.614 -19.109 1.811 1 91.56 97 GLY A C 1
ATOM 744 O O . GLY A 1 97 ? -2.584 -19.859 1.917 1 91.56 97 GLY A O 1
ATOM 745 N N . GLY A 1 98 ? -0.402 -19.594 2.023 1 92.06 98 GLY A N 1
ATOM 746 C CA . GLY A 1 98 ? -0.143 -20.953 2.447 1 92.06 98 GLY A CA 1
ATOM 747 C C . GLY A 1 98 ? -0.691 -22 1.485 1 92.06 98 GLY A C 1
ATOM 748 O O . GLY A 1 98 ? -0.454 -21.922 0.278 1 92.06 98 GLY A O 1
ATOM 749 N N . ILE A 1 99 ? -1.404 -22.953 2.061 1 93.81 99 ILE A N 1
ATOM 750 C CA . ILE A 1 99 ? -1.906 -24.078 1.273 1 93.81 99 ILE A CA 1
ATOM 751 C C . ILE A 1 99 ? -2.971 -23.578 0.294 1 93.81 99 ILE A C 1
ATOM 753 O O . ILE A 1 99 ? -3.314 -24.281 -0.661 1 93.81 99 ILE A O 1
ATOM 757 N N . ARG A 1 100 ? -3.434 -22.406 0.506 1 93.62 100 ARG A N 1
ATOM 758 C CA . ARG A 1 100 ? -4.422 -21.844 -0.403 1 93.62 100 ARG A CA 1
ATOM 759 C C . ARG A 1 100 ? -3.797 -21.5 -1.751 1 93.62 100 ARG A C 1
ATOM 761 O O . ARG A 1 100 ? -4.5 -21.109 -2.686 1 93.62 100 ARG A O 1
ATOM 768 N N . GLY A 1 101 ? -2.516 -21.672 -1.808 1 95.94 101 GLY A N 1
ATOM 769 C CA . GLY A 1 101 ? -1.868 -21.641 -3.109 1 95.94 101 GLY A CA 1
ATOM 770 C C . GLY A 1 101 ? -2.535 -22.547 -4.129 1 95.94 101 GLY A C 1
ATOM 771 O O . GLY A 1 101 ? -2.432 -22.328 -5.332 1 95.94 101 GLY A O 1
ATOM 772 N N . LEU A 1 102 ? -3.277 -23.516 -3.678 1 95.94 102 LEU A N 1
ATOM 773 C CA . LEU A 1 102 ? -4.027 -24.422 -4.543 1 95.94 102 LEU A CA 1
ATOM 774 C C . LEU A 1 102 ? -5.094 -23.656 -5.328 1 95.94 102 LEU A C 1
ATOM 776 O O . LEU A 1 102 ? -5.426 -24.031 -6.453 1 95.94 102 LEU A O 1
ATOM 780 N N . VAL A 1 103 ? -5.57 -22.594 -4.777 1 95.44 103 VAL A N 1
ATOM 781 C CA . VAL A 1 103 ? -6.531 -21.75 -5.48 1 95.44 103 VAL A CA 1
ATOM 782 C C . VAL A 1 103 ? -5.852 -21.062 -6.664 1 95.44 103 VAL A C 1
ATOM 784 O O . VAL A 1 103 ? -6.379 -21.062 -7.777 1 95.44 103 VAL A O 1
ATOM 787 N N . VAL A 1 104 ? -4.691 -20.516 -6.406 1 97.62 104 VAL A N 1
ATOM 788 C CA . VAL A 1 104 ? -3.908 -19.875 -7.457 1 97.62 104 VAL A CA 1
ATOM 789 C C . VAL A 1 104 ? -3.613 -20.875 -8.562 1 97.62 104 VAL A C 1
ATOM 791 O O . VAL A 1 104 ? -3.773 -20.578 -9.75 1 97.62 104 VAL A O 1
ATOM 794 N N . ILE A 1 105 ? -3.211 -22.047 -8.203 1 97.81 105 ILE A N 1
ATOM 795 C CA . ILE A 1 105 ? -2.887 -23.109 -9.156 1 97.81 105 ILE A CA 1
ATOM 796 C C . ILE A 1 105 ? -4.117 -23.438 -9.992 1 97.81 105 ILE A C 1
ATOM 798 O O . ILE A 1 105 ? -4.023 -23.594 -11.211 1 97.81 105 ILE A O 1
ATOM 802 N N . GLN A 1 106 ? -5.242 -23.516 -9.328 1 96.12 106 GLN A N 1
ATOM 803 C CA . GLN A 1 106 ? -6.473 -23.859 -10.039 1 96.12 106 GLN A CA 1
ATOM 804 C C . GLN A 1 106 ? -6.859 -22.75 -11.016 1 96.12 106 GLN A C 1
ATOM 806 O O . GLN A 1 106 ? -7.301 -23.031 -12.133 1 96.12 106 GLN A O 1
ATOM 811 N N . VAL A 1 107 ? -6.715 -21.516 -10.594 1 97 107 VAL A N 1
ATOM 812 C CA . VAL A 1 107 ? -7.008 -20.391 -11.477 1 97 107 VAL A CA 1
ATOM 813 C C . VAL A 1 107 ? -6.082 -20.438 -12.688 1 97 107 VAL A C 1
ATOM 815 O O . VAL A 1 107 ? -6.527 -20.281 -13.828 1 97 107 VAL A O 1
ATOM 818 N N . LEU A 1 108 ? -4.836 -20.688 -12.445 1 97.81 108 LEU A N 1
ATOM 819 C CA . LEU A 1 108 ? -3.873 -20.797 -13.531 1 97.81 108 LEU A CA 1
ATOM 820 C C . LEU A 1 108 ? -4.262 -21.922 -14.484 1 97.81 108 LEU A C 1
ATOM 822 O O . LEU A 1 108 ? -4.164 -21.781 -15.703 1 97.81 108 LEU A O 1
ATOM 826 N N . SER A 1 109 ? -4.688 -23.016 -13.891 1 95.62 109 SER A N 1
ATOM 827 C CA . SER A 1 109 ? -5.086 -24.172 -14.695 1 95.62 109 SER A CA 1
ATOM 828 C C . SER A 1 109 ? -6.266 -23.828 -15.602 1 95.62 109 SER A C 1
ATOM 830 O O . SER A 1 109 ? -6.293 -24.219 -16.766 1 95.62 109 SER A O 1
ATOM 832 N N . GLU A 1 110 ? -7.23 -23.078 -15.078 1 93.94 110 GLU A N 1
ATOM 833 C CA . GLU A 1 110 ? -8.391 -22.672 -15.859 1 93.94 110 GLU A CA 1
ATOM 834 C C . GLU A 1 110 ? -7.992 -21.75 -17 1 93.94 110 GLU A C 1
ATOM 836 O O . GLU A 1 110 ? -8.547 -21.844 -18.109 1 93.94 110 GLU A O 1
ATOM 841 N N . LEU A 1 111 ? -7.086 -20.906 -16.719 1 95.88 111 LEU A N 1
ATOM 842 C CA . LEU A 1 111 ? -6.602 -20 -17.75 1 95.88 111 LEU A CA 1
ATOM 843 C C . LEU A 1 111 ? -5.824 -20.75 -18.828 1 95.88 111 LEU A C 1
ATOM 845 O O . LEU A 1 111 ? -5.957 -20.469 -20.016 1 95.88 111 LEU A O 1
ATOM 849 N N . GLU A 1 112 ? -5.035 -21.672 -18.359 1 94.94 112 GLU A N 1
ATOM 850 C CA . GLU A 1 112 ? -4.258 -22.484 -19.281 1 94.94 112 GLU A CA 1
ATOM 851 C C . GLU A 1 112 ? -5.168 -23.266 -20.234 1 94.94 112 GLU A C 1
ATOM 853 O O . GLU A 1 112 ? -4.855 -23.422 -21.422 1 94.94 112 GLU A O 1
ATOM 858 N N . LYS A 1 113 ? -6.254 -23.75 -19.75 1 90.69 113 LYS A N 1
ATOM 859 C CA . LYS A 1 113 ? -7.207 -24.484 -20.562 1 90.69 113 LYS A CA 1
ATOM 860 C C . LYS A 1 113 ? -7.754 -23.609 -21.688 1 90.69 113 LYS A C 1
ATOM 862 O O . LYS A 1 113 ? -7.98 -24.094 -22.797 1 90.69 113 LYS A O 1
ATOM 867 N N . LYS A 1 114 ? -7.891 -22.391 -21.406 1 89.31 114 LYS A N 1
ATOM 868 C CA . LYS A 1 114 ? -8.492 -21.484 -22.375 1 89.31 114 LYS A CA 1
ATOM 869 C C . LYS A 1 114 ? -7.438 -20.922 -23.328 1 89.31 114 LYS A C 1
ATOM 871 O O . LYS A 1 114 ? -7.727 -20.672 -24.5 1 89.31 114 LYS A O 1
ATOM 876 N N . LEU A 1 115 ? -6.25 -20.75 -22.891 1 89.19 115 LEU A N 1
ATOM 877 C CA . LEU A 1 115 ? -5.219 -20.078 -23.672 1 89.19 115 LEU A CA 1
ATOM 878 C C . LEU A 1 115 ? -4.258 -21.094 -24.281 1 89.19 115 LEU A C 1
ATOM 880 O O . LEU A 1 115 ? -3.504 -20.766 -25.203 1 89.19 115 LEU A O 1
ATOM 884 N N . GLY A 1 116 ? -4.27 -22.266 -23.719 1 87.12 116 GLY A N 1
ATOM 885 C CA . GLY A 1 116 ? -3.367 -23.297 -24.203 1 87.12 116 GLY A CA 1
ATOM 886 C C . GLY A 1 116 ? -2.148 -23.484 -23.328 1 87.12 116 GLY A C 1
ATOM 887 O O . GLY A 1 116 ? -1.897 -22.703 -22.422 1 87.12 116 GLY A O 1
ATOM 888 N N . ALA A 1 117 ? -1.418 -24.484 -23.656 1 80.81 117 ALA A N 1
ATOM 889 C CA . ALA A 1 117 ? -0.301 -24.938 -22.828 1 80.81 117 ALA A CA 1
ATOM 890 C C . ALA A 1 117 ? 0.793 -23.875 -22.766 1 80.81 117 ALA A C 1
ATOM 892 O O . ALA A 1 117 ? 1.606 -23.859 -21.844 1 80.81 117 ALA A O 1
ATOM 893 N N . ASP A 1 118 ? 0.776 -22.984 -23.75 1 87.88 118 ASP A N 1
ATOM 894 C CA . ASP A 1 118 ? 1.815 -21.969 -23.781 1 87.88 118 ASP A CA 1
ATOM 895 C C . ASP A 1 118 ? 1.36 -20.703 -23.047 1 87.88 118 ASP A C 1
ATOM 897 O O . ASP A 1 118 ? 1.966 -19.641 -23.219 1 87.88 118 ASP A O 1
ATOM 901 N N . PHE A 1 119 ? 0.354 -20.766 -22.25 1 89.5 119 PHE A N 1
ATOM 902 C CA . PHE A 1 119 ? -0.248 -19.672 -21.516 1 89.5 119 PHE A CA 1
ATOM 903 C C . PHE A 1 119 ? 0.81 -18.891 -20.734 1 89.5 119 PHE A C 1
ATOM 905 O O . PHE A 1 119 ? 0.856 -17.672 -20.781 1 89.5 119 PHE A O 1
ATOM 912 N N . LEU A 1 120 ? 1.693 -19.578 -20.109 1 94.06 120 LEU A N 1
ATOM 913 C CA . LEU A 1 120 ? 2.664 -18.969 -19.219 1 94.06 120 LEU A CA 1
ATOM 914 C C . LEU A 1 120 ? 3.721 -18.188 -20 1 94.06 120 LEU A C 1
ATOM 916 O O . LEU A 1 120 ? 4.422 -17.344 -19.438 1 94.06 120 LEU A O 1
ATOM 920 N N . SER A 1 121 ? 3.879 -18.531 -21.281 1 93.88 121 SER A N 1
ATOM 921 C CA . SER A 1 121 ? 4.852 -17.828 -22.125 1 93.88 121 SER A CA 1
ATOM 922 C C . SER A 1 121 ? 4.453 -16.375 -22.344 1 93.88 121 SER A C 1
ATOM 924 O O . SER A 1 121 ? 5.285 -15.547 -22.719 1 93.88 121 SER A O 1
ATOM 926 N N . HIS A 1 122 ? 3.215 -16.062 -22.109 1 94.81 122 HIS A N 1
ATOM 927 C CA . HIS A 1 122 ? 2.717 -14.711 -22.297 1 94.81 122 HIS A CA 1
ATOM 928 C C . HIS A 1 122 ? 3.176 -13.789 -21.172 1 94.81 122 HIS A C 1
ATOM 930 O O . HIS A 1 122 ? 3.074 -12.57 -21.297 1 94.81 122 HIS A O 1
ATOM 936 N N . PHE A 1 123 ? 3.66 -14.344 -20.141 1 97.06 123 PHE A N 1
ATOM 937 C CA . PHE A 1 123 ? 4.059 -13.539 -19 1 97.06 123 PHE A CA 1
ATOM 938 C C . PHE A 1 123 ? 5.574 -13.523 -18.844 1 97.06 123 PHE A C 1
ATOM 940 O O . PHE A 1 123 ? 6.195 -14.57 -18.641 1 97.06 123 PHE A O 1
ATOM 947 N N . GLY A 1 124 ? 6.109 -12.328 -18.859 1 97 124 GLY A N 1
ATOM 948 C CA . GLY A 1 124 ? 7.555 -12.195 -18.812 1 97 124 GLY A CA 1
ATOM 949 C C . GLY A 1 124 ? 8.07 -11.766 -17.453 1 97 124 GLY A C 1
ATOM 950 O O . GLY A 1 124 ? 9.273 -11.82 -17.188 1 97 124 GLY A O 1
ATOM 951 N N . TRP A 1 125 ? 7.203 -11.375 -16.609 1 98.56 125 TRP A N 1
ATOM 952 C CA . TRP A 1 125 ? 7.59 -10.836 -15.297 1 98.56 125 TRP A CA 1
ATOM 953 C C . TRP A 1 125 ? 6.641 -11.32 -14.211 1 98.56 125 TRP A C 1
ATOM 955 O O . TRP A 1 125 ? 5.469 -10.945 -14.188 1 98.56 125 TRP A O 1
ATOM 965 N N . LEU A 1 126 ? 7.184 -12.133 -13.328 1 98.81 126 LEU A N 1
ATOM 966 C CA . LEU A 1 126 ? 6.379 -12.727 -12.266 1 98.81 126 LEU A CA 1
ATOM 967 C C . LEU A 1 126 ? 6.77 -12.148 -10.906 1 98.81 126 LEU A C 1
ATOM 969 O O . LEU A 1 126 ? 7.918 -11.758 -10.703 1 98.81 126 LEU A O 1
ATOM 973 N N . GLY A 1 127 ? 5.895 -11.977 -10.031 1 98.62 127 GLY A N 1
ATOM 974 C CA . GLY A 1 127 ? 6.102 -11.641 -8.633 1 98.62 127 GLY A CA 1
ATOM 975 C C . GLY A 1 127 ? 5.238 -12.461 -7.684 1 98.62 127 GLY A C 1
ATOM 976 O O . GLY A 1 127 ? 4.094 -12.789 -8.008 1 98.62 127 GLY A O 1
ATOM 977 N N . GLY A 1 128 ? 5.789 -12.773 -6.531 1 98.31 128 GLY A N 1
ATOM 978 C CA . GLY A 1 128 ? 5.016 -13.586 -5.609 1 98.31 128 GLY A CA 1
ATOM 979 C C . GLY A 1 128 ? 5.379 -13.352 -4.156 1 98.31 128 GLY A C 1
ATOM 980 O O . GLY A 1 128 ? 6.48 -12.883 -3.854 1 98.31 128 GLY A O 1
ATOM 981 N N . THR A 1 129 ? 4.465 -13.641 -3.303 1 96.75 129 THR A N 1
ATOM 982 C CA . THR A 1 129 ? 4.652 -13.602 -1.856 1 96.75 129 THR A CA 1
ATOM 983 C C . THR A 1 129 ? 4.277 -14.938 -1.224 1 96.75 129 THR A C 1
ATOM 985 O O . THR A 1 129 ? 3.207 -15.484 -1.506 1 96.75 129 THR A O 1
ATOM 988 N N . SER A 1 130 ? 5.18 -15.477 -0.271 1 95.25 130 SER A N 1
ATOM 989 C CA . SER A 1 130 ? 4.898 -16.719 0.428 1 95.25 130 SER A CA 1
ATOM 990 C C . SER A 1 130 ? 4.594 -17.844 -0.553 1 95.25 130 SER A C 1
ATOM 992 O O . SER A 1 130 ? 5.398 -18.141 -1.44 1 95.25 130 SER A O 1
ATOM 994 N N . THR A 1 131 ? 3.395 -18.422 -0.481 1 96.38 131 THR A N 1
ATOM 995 C CA . THR A 1 131 ? 3.053 -19.469 -1.44 1 96.38 131 THR A CA 1
ATOM 996 C C . THR A 1 131 ? 3.133 -18.938 -2.869 1 96.38 131 THR A C 1
ATOM 998 O O . THR A 1 131 ? 3.529 -19.656 -3.783 1 96.38 131 THR A O 1
ATOM 1001 N N . GLY A 1 132 ? 2.768 -17.688 -3.062 1 97.88 132 GLY A N 1
ATOM 1002 C CA . GLY A 1 132 ? 2.906 -17.062 -4.371 1 97.88 132 GLY A CA 1
ATOM 1003 C C . GLY A 1 132 ? 4.348 -17 -4.848 1 97.88 132 GLY A C 1
ATOM 1004 O O . GLY A 1 132 ? 4.621 -17.125 -6.039 1 97.88 132 GLY A O 1
ATOM 1005 N N . ALA A 1 133 ? 5.234 -16.766 -3.914 1 98.56 133 ALA A N 1
ATOM 1006 C CA . ALA A 1 133 ? 6.652 -16.734 -4.266 1 98.56 133 ALA A CA 1
ATOM 1007 C C . ALA A 1 133 ? 7.141 -18.109 -4.707 1 98.56 133 ALA A C 1
ATOM 1009 O O . ALA A 1 133 ? 7.855 -18.234 -5.703 1 98.56 133 ALA A O 1
ATOM 1010 N N . ILE A 1 134 ? 6.758 -19.125 -3.967 1 98.5 134 ILE A N 1
ATOM 1011 C CA . ILE A 1 134 ? 7.129 -20.484 -4.324 1 98.5 134 ILE A CA 1
ATOM 1012 C C . ILE A 1 134 ? 6.637 -20.797 -5.734 1 98.5 134 ILE A C 1
ATOM 1014 O O . ILE A 1 134 ? 7.391 -21.312 -6.566 1 98.5 134 ILE A O 1
ATOM 1018 N N . LEU A 1 135 ? 5.426 -20.438 -6 1 98.75 135 LEU A N 1
ATOM 1019 C CA . LEU A 1 135 ? 4.828 -20.703 -7.301 1 98.75 135 LEU A CA 1
ATOM 1020 C C . LEU A 1 135 ? 5.5 -19.875 -8.391 1 98.75 135 LEU A C 1
ATOM 1022 O O . LEU A 1 135 ? 5.789 -20.391 -9.477 1 98.75 135 LEU A O 1
ATOM 1026 N N . ALA A 1 136 ? 5.719 -18.609 -8.141 1 98.81 136 ALA A N 1
ATOM 1027 C CA . ALA A 1 136 ? 6.371 -17.75 -9.125 1 98.81 136 ALA A CA 1
ATOM 1028 C C . ALA A 1 136 ? 7.754 -18.281 -9.484 1 98.81 136 ALA A C 1
ATOM 1030 O O . ALA A 1 136 ? 8.125 -18.297 -10.664 1 98.81 136 ALA A O 1
ATOM 1031 N N . LEU A 1 137 ? 8.469 -18.703 -8.469 1 98.75 137 LEU A N 1
ATOM 1032 C CA . LEU A 1 137 ? 9.805 -19.234 -8.688 1 98.75 137 LEU A CA 1
ATOM 1033 C C . LEU A 1 137 ? 9.742 -20.562 -9.453 1 98.75 137 LEU A C 1
ATOM 1035 O O . LEU A 1 137 ? 10.523 -20.781 -10.383 1 98.75 137 LEU A O 1
ATOM 1039 N N . ALA A 1 138 ? 8.805 -21.406 -9.102 1 98.5 138 ALA A N 1
ATOM 1040 C CA . ALA A 1 138 ? 8.641 -22.688 -9.797 1 98.5 138 ALA A CA 1
ATOM 1041 C C . ALA A 1 138 ? 8.281 -22.469 -11.266 1 98.5 138 ALA A C 1
ATOM 1043 O O . ALA A 1 138 ? 8.898 -23.062 -12.156 1 98.5 138 ALA A O 1
ATOM 1044 N N . LEU A 1 139 ? 7.336 -21.578 -11.5 1 98.06 139 LEU A N 1
ATOM 1045 C CA . LEU A 1 139 ? 6.879 -21.297 -12.852 1 98.06 139 LEU A CA 1
ATOM 1046 C C . LEU A 1 139 ? 7.988 -20.656 -13.68 1 98.06 139 LEU A C 1
ATOM 1048 O O . LEU A 1 139 ? 8.117 -20.922 -14.875 1 98.06 139 LEU A O 1
ATOM 1052 N N . SER A 1 140 ? 8.773 -19.812 -13.055 1 97.25 140 SER A N 1
ATOM 1053 C CA . SER A 1 140 ? 9.852 -19.125 -13.766 1 97.25 140 SER A CA 1
ATOM 1054 C C . SER A 1 140 ? 10.945 -20.109 -14.172 1 97.25 140 SER A C 1
ATOM 1056 O O . SER A 1 140 ? 11.75 -19.812 -15.07 1 97.25 140 SER A O 1
ATOM 1058 N N . GLN A 1 141 ? 10.992 -21.234 -13.508 1 96.25 141 GLN A N 1
ATOM 1059 C CA . GLN A 1 141 ? 11.977 -22.25 -13.836 1 96.25 141 GLN A CA 1
ATOM 1060 C C . GLN A 1 141 ? 11.406 -23.281 -14.82 1 96.25 141 GLN A C 1
ATOM 1062 O O . GLN A 1 141 ? 12.023 -24.312 -15.078 1 96.25 141 GLN A O 1
ATOM 1067 N N . GLY A 1 142 ? 10.195 -23.109 -15.258 1 94.88 142 GLY A N 1
ATOM 1068 C CA . GLY A 1 142 ? 9.633 -23.922 -16.312 1 94.88 142 GLY A CA 1
ATOM 1069 C C . GLY A 1 142 ? 8.75 -25.047 -15.805 1 94.88 142 GLY A C 1
ATOM 1070 O O . GLY A 1 142 ? 8.289 -25.891 -16.578 1 94.88 142 GLY A O 1
ATOM 1071 N N . LYS A 1 143 ? 8.555 -25.078 -14.57 1 95.88 143 LYS A N 1
ATOM 1072 C CA . LYS A 1 143 ? 7.641 -26.094 -14.047 1 95.88 143 LYS A CA 1
ATOM 1073 C C . LYS A 1 143 ? 6.207 -25.828 -14.5 1 95.88 143 LYS A C 1
ATOM 1075 O O . LYS A 1 143 ? 5.77 -24.672 -14.547 1 95.88 143 LYS A O 1
ATOM 1080 N N . SER A 1 144 ? 5.512 -26.875 -14.773 1 95.88 144 SER A N 1
ATOM 1081 C CA . SER A 1 144 ? 4.148 -26.75 -15.281 1 95.88 144 SER A CA 1
ATOM 1082 C C . SER A 1 144 ? 3.16 -26.5 -14.141 1 95.88 144 SER A C 1
ATOM 1084 O O . SER A 1 144 ? 3.479 -26.734 -12.977 1 95.88 144 SER A O 1
ATOM 1086 N N . ILE A 1 145 ? 2.037 -26.031 -14.539 1 96.75 145 ILE A N 1
ATOM 1087 C CA . ILE A 1 145 ? 0.964 -25.812 -13.578 1 96.75 145 ILE A CA 1
ATOM 1088 C C . ILE A 1 145 ? 0.564 -27.141 -12.938 1 96.75 145 ILE A C 1
ATOM 1090 O O . ILE A 1 145 ? 0.344 -27.203 -11.719 1 96.75 145 ILE A O 1
ATOM 1094 N N . ALA A 1 146 ? 0.487 -28.156 -13.703 1 93.62 146 ALA A N 1
ATOM 1095 C CA . ALA A 1 146 ? 0.172 -29.5 -13.195 1 93.62 146 ALA A CA 1
ATOM 1096 C C . ALA A 1 146 ? 1.206 -29.953 -12.172 1 93.62 146 ALA A C 1
ATOM 1098 O O . ALA A 1 146 ? 0.857 -30.562 -11.156 1 93.62 146 ALA A O 1
ATOM 1099 N N . TYR A 1 147 ? 2.443 -29.719 -12.492 1 96 147 TYR A N 1
ATOM 1100 C CA . TYR A 1 147 ? 3.502 -30.062 -11.547 1 96 147 TYR A CA 1
ATOM 1101 C C . TYR A 1 147 ? 3.324 -29.328 -10.227 1 96 147 TYR A C 1
ATOM 1103 O O . TYR A 1 147 ? 3.48 -29.906 -9.156 1 96 147 TYR A O 1
ATOM 1111 N N . CYS A 1 148 ? 3.035 -28.062 -10.305 1 97.31 148 CYS A N 1
ATOM 1112 C CA . CYS A 1 148 ? 2.834 -27.266 -9.102 1 97.31 148 CYS A CA 1
ATOM 1113 C C . CYS A 1 148 ? 1.683 -27.812 -8.266 1 97.31 148 CYS A C 1
ATOM 1115 O O . CYS A 1 148 ? 1.746 -27.812 -7.039 1 97.31 148 CYS A O 1
ATOM 1117 N N . ARG A 1 149 ? 0.619 -28.25 -8.922 1 94.75 149 ARG A N 1
ATOM 1118 C CA . ARG A 1 149 ? -0.496 -28.859 -8.203 1 94.75 149 ARG A CA 1
ATOM 1119 C C . ARG A 1 149 ? -0.031 -30.062 -7.391 1 94.75 149 ARG A C 1
ATOM 1121 O O . ARG A 1 149 ? -0.353 -30.188 -6.207 1 94.75 149 ARG A O 1
ATOM 1128 N N . ALA A 1 150 ? 0.686 -30.922 -8.016 1 93.44 150 ALA A N 1
ATOM 1129 C CA . ALA A 1 150 ? 1.216 -32.094 -7.336 1 93.44 150 ALA A CA 1
ATOM 1130 C C . ALA A 1 150 ? 2.15 -31.703 -6.199 1 93.44 150 ALA A C 1
ATOM 1132 O O . ALA A 1 150 ? 2.125 -32.312 -5.125 1 93.44 150 ALA A O 1
ATOM 1133 N N . MET A 1 151 ? 2.957 -30.734 -6.488 1 95.5 151 MET A N 1
ATOM 1134 C CA . MET A 1 151 ? 3.908 -30.234 -5.504 1 95.5 151 MET A CA 1
ATOM 1135 C C . MET A 1 151 ? 3.188 -29.766 -4.238 1 95.5 151 MET A C 1
ATOM 1137 O O . MET A 1 151 ? 3.629 -30.062 -3.127 1 95.5 151 MET A O 1
ATOM 1141 N N . TYR A 1 152 ? 2.092 -29.141 -4.348 1 95.75 152 TYR A N 1
ATOM 1142 C CA . TYR A 1 152 ? 1.397 -28.578 -3.193 1 95.75 152 TYR A CA 1
ATOM 1143 C C . TYR A 1 152 ? 0.667 -29.656 -2.414 1 95.75 152 TYR A C 1
ATOM 1145 O O . TYR A 1 152 ? 0.522 -29.562 -1.192 1 95.75 152 TYR A O 1
ATOM 1153 N N . PHE A 1 153 ? 0.192 -30.688 -3.076 1 90.62 153 PHE A N 1
ATOM 1154 C CA . PHE A 1 153 ? -0.395 -31.797 -2.35 1 90.62 153 PHE A CA 1
ATOM 1155 C C . PHE A 1 153 ? 0.67 -32.562 -1.563 1 90.62 153 PHE A C 1
ATOM 1157 O O . PHE A 1 153 ? 0.406 -33.062 -0.464 1 90.62 153 PHE A O 1
ATOM 1164 N N . ARG A 1 154 ? 1.831 -32.594 -2.082 1 90.12 154 ARG A N 1
ATOM 1165 C CA . ARG A 1 154 ? 2.939 -33.188 -1.341 1 90.12 154 ARG A CA 1
ATOM 1166 C C . ARG A 1 154 ? 3.354 -32.312 -0.171 1 90.12 154 ARG A C 1
ATOM 1168 O O . ARG A 1 154 ? 3.633 -32.781 0.922 1 90.12 154 ARG A O 1
ATOM 1175 N N . LEU A 1 155 ? 3.432 -31.031 -0.462 1 91.12 155 LEU A N 1
ATOM 1176 C CA . LEU A 1 155 ? 3.828 -30.062 0.542 1 91.12 155 LEU A CA 1
ATOM 1177 C C . LEU A 1 155 ? 2.957 -30.172 1.787 1 91.12 155 LEU A C 1
ATOM 1179 O O . LEU A 1 155 ? 3.469 -30.203 2.908 1 91.12 155 LEU A O 1
ATOM 1183 N N . LYS A 1 156 ? 1.717 -30.234 1.604 1 88.31 156 LYS A N 1
ATOM 1184 C CA . LYS A 1 156 ? 0.772 -30.297 2.715 1 88.31 156 LYS A CA 1
ATOM 1185 C C . LYS A 1 156 ? 1.04 -31.516 3.592 1 88.31 156 LYS A C 1
ATOM 1187 O O . LYS A 1 156 ? 1 -31.422 4.82 1 88.31 156 LYS A O 1
ATOM 1192 N N . ASP A 1 157 ? 1.285 -32.625 2.957 1 86.38 157 ASP A N 1
ATOM 1193 C CA . ASP A 1 157 ? 1.496 -33.875 3.662 1 86.38 157 ASP A CA 1
ATOM 1194 C C . ASP A 1 157 ? 2.854 -33.906 4.359 1 86.38 157 ASP A C 1
ATOM 1196 O O . ASP A 1 157 ? 2.992 -34.469 5.449 1 86.38 157 ASP A O 1
ATOM 1200 N N . GLU A 1 158 ? 3.76 -33.188 3.809 1 89.06 158 GLU A N 1
ATOM 1201 C CA . GLU A 1 158 ? 5.133 -33.312 4.293 1 89.06 158 GLU A CA 1
ATOM 1202 C C . GLU A 1 158 ? 5.438 -32.219 5.316 1 89.06 158 GLU A C 1
ATOM 1204 O O . GLU A 1 158 ? 6.223 -32.438 6.246 1 89.06 158 GLU A O 1
ATOM 1209 N N . LEU A 1 159 ? 4.875 -31.062 5.148 1 91.19 159 LEU A N 1
ATOM 1210 C CA . LEU A 1 159 ? 5.328 -29.906 5.918 1 91.19 159 LEU A CA 1
ATOM 1211 C C . LEU A 1 159 ? 4.398 -29.641 7.094 1 91.19 159 LEU A C 1
ATOM 1213 O O . LEU A 1 159 ? 4.836 -29.156 8.141 1 91.19 159 LEU A O 1
ATOM 1217 N N . PHE A 1 160 ? 3.119 -29.906 6.922 1 90.75 160 PHE A N 1
ATOM 1218 C CA . PHE A 1 160 ? 2.148 -29.531 7.945 1 90.75 160 PHE A CA 1
ATOM 1219 C C . PHE A 1 160 ? 1.84 -30.719 8.859 1 90.75 160 PHE A C 1
ATOM 1221 O O . PHE A 1 160 ? 0.677 -31.094 9.023 1 90.75 160 PHE A O 1
ATOM 1228 N N . CYS A 1 161 ? 2.867 -31.266 9.43 1 84.31 161 CYS A N 1
ATOM 1229 C CA . CYS A 1 161 ? 2.779 -32.375 10.375 1 84.31 161 CYS A CA 1
ATOM 1230 C C . CYS A 1 161 ? 3.293 -31.969 11.75 1 84.31 161 CYS A C 1
ATOM 1232 O O . CYS A 1 161 ? 4.309 -31.266 11.859 1 84.31 161 CYS A O 1
ATOM 1234 N N . GLY A 1 162 ? 2.49 -32.281 12.805 1 81.56 162 GLY A N 1
ATOM 1235 C CA . GLY A 1 162 ? 2.92 -31.984 14.156 1 81.56 162 GLY A CA 1
ATOM 1236 C C . GLY A 1 162 ? 2.449 -30.625 14.641 1 81.56 162 GLY A C 1
ATOM 1237 O O . GLY A 1 162 ? 1.372 -30.156 14.258 1 81.56 162 GLY A O 1
ATOM 1238 N N . LYS A 1 163 ? 3.252 -30.047 15.617 1 82.31 163 LYS A N 1
ATOM 1239 C CA . LYS A 1 163 ? 2.861 -28.781 16.25 1 82.31 163 LYS A CA 1
ATOM 1240 C C . LYS A 1 163 ? 3.605 -27.609 15.625 1 82.31 163 LYS A C 1
ATOM 1242 O O . LYS A 1 163 ? 4.75 -27.75 15.188 1 82.31 163 LYS A O 1
ATOM 1247 N N . ARG A 1 164 ? 3.02 -26.562 15.602 1 83.06 164 ARG A N 1
ATOM 1248 C CA . ARG A 1 164 ? 3.639 -25.312 15.164 1 83.06 164 ARG A CA 1
ATOM 1249 C C . ARG A 1 164 ? 4.648 -24.812 16.188 1 83.06 164 ARG A C 1
ATOM 1251 O O . ARG A 1 164 ? 4.477 -25.031 17.391 1 83.06 164 ARG A O 1
ATOM 1258 N N . PRO A 1 165 ? 5.598 -24.109 15.773 1 86.19 165 PRO A N 1
ATOM 1259 C CA . PRO A 1 165 ? 6.039 -23.938 14.391 1 86.19 165 PRO A CA 1
ATOM 1260 C C . PRO A 1 165 ? 6.527 -25.25 13.766 1 86.19 165 PRO A C 1
ATOM 1262 O O . PRO A 1 165 ? 7.125 -26.078 14.453 1 86.19 165 PRO A O 1
ATOM 1265 N N . TYR A 1 166 ? 6.289 -25.359 12.516 1 90.12 166 TYR A N 1
ATOM 1266 C CA . TYR A 1 166 ? 6.672 -26.578 11.797 1 90.12 166 TYR A CA 1
ATOM 1267 C C . TYR A 1 166 ? 8.18 -26.641 11.586 1 90.12 166 TYR A C 1
ATOM 1269 O O . TYR A 1 166 ? 8.875 -25.625 11.758 1 90.12 166 TYR A O 1
ATOM 1277 N N . SER A 1 167 ? 8.633 -27.75 11.266 1 90.12 167 SER A N 1
ATOM 1278 C CA . SER A 1 167 ? 10.07 -28.016 11.172 1 90.12 167 SER A CA 1
ATOM 1279 C C . SER A 1 167 ? 10.711 -27.219 10.039 1 90.12 167 SER A C 1
ATOM 1281 O O . SER A 1 167 ? 10.336 -27.375 8.875 1 90.12 167 SER A O 1
ATOM 1283 N N . SER A 1 168 ? 11.711 -26.453 10.375 1 90.19 168 SER A N 1
ATOM 1284 C CA . SER A 1 168 ? 12.477 -25.734 9.367 1 90.19 168 SER A CA 1
ATOM 1285 C C . SER A 1 168 ? 13.266 -26.688 8.477 1 90.19 168 SER A C 1
ATOM 1287 O O . SER A 1 168 ? 13.445 -26.438 7.285 1 90.19 168 SER A O 1
ATOM 1289 N N . THR A 1 169 ? 13.641 -27.734 9.086 1 92.81 169 THR A N 1
ATOM 1290 C CA . THR A 1 169 ? 14.438 -28.719 8.359 1 92.81 169 THR A CA 1
ATOM 1291 C C . THR A 1 169 ? 13.625 -29.344 7.23 1 92.81 169 THR A C 1
ATOM 1293 O O . THR A 1 169 ? 14.133 -29.531 6.121 1 92.81 169 THR A O 1
ATOM 1296 N N . LEU A 1 170 ? 12.422 -29.672 7.523 1 92.81 170 LEU A N 1
ATOM 1297 C CA . LEU A 1 170 ? 11.555 -30.266 6.512 1 92.81 170 LEU A CA 1
ATOM 1298 C C . LEU A 1 170 ? 11.258 -29.266 5.395 1 92.81 170 LEU A C 1
ATOM 1300 O O . LEU A 1 170 ? 11.289 -29.625 4.215 1 92.81 170 LEU A O 1
ATOM 1304 N N . LEU A 1 171 ? 10.992 -28.062 5.793 1 94.88 171 LEU A N 1
ATOM 1305 C CA . LEU A 1 171 ? 10.742 -27.031 4.793 1 94.88 171 LEU A CA 1
ATOM 1306 C C . LEU A 1 171 ? 11.969 -26.797 3.916 1 94.88 171 LEU A C 1
ATOM 1308 O O . LEU A 1 171 ? 11.859 -26.75 2.689 1 94.88 171 LEU A O 1
ATOM 1312 N N . ASP A 1 172 ? 13.125 -26.719 4.527 1 96 172 ASP A N 1
ATOM 1313 C CA . ASP A 1 172 ? 14.367 -26.516 3.795 1 96 172 ASP A CA 1
ATOM 1314 C C . ASP A 1 172 ? 14.625 -27.672 2.824 1 96 172 ASP A C 1
ATOM 1316 O O . ASP A 1 172 ? 15.023 -27.453 1.68 1 96 172 ASP A O 1
ATOM 1320 N N . SER A 1 173 ? 14.398 -28.844 3.35 1 95.56 173 SER A N 1
ATOM 1321 C CA . SER A 1 173 ? 14.602 -30.031 2.516 1 95.56 173 SER A CA 1
ATOM 1322 C C . SER A 1 173 ? 13.648 -30.031 1.323 1 95.56 173 SER A C 1
ATOM 1324 O O . SER A 1 173 ? 14.055 -30.375 0.206 1 95.56 173 SER A O 1
ATOM 1326 N N . PHE A 1 174 ? 12.484 -29.719 1.557 1 95.94 174 PHE A N 1
ATOM 1327 C CA . PHE A 1 174 ? 11.477 -29.656 0.503 1 95.94 174 PHE A CA 1
ATOM 1328 C C . PHE A 1 174 ? 11.875 -28.656 -0.57 1 95.94 174 PHE A C 1
ATOM 1330 O O . PHE A 1 174 ? 11.859 -28.969 -1.762 1 95.94 174 PHE A O 1
ATOM 1337 N N . LEU A 1 175 ? 12.234 -27.438 -0.183 1 97.62 175 LEU A N 1
ATOM 1338 C CA . LEU A 1 175 ? 12.586 -26.375 -1.121 1 97.62 175 LEU A CA 1
ATOM 1339 C C . LEU A 1 175 ? 13.867 -26.719 -1.868 1 97.62 175 LEU A C 1
ATOM 1341 O O . LEU A 1 175 ? 14.023 -26.375 -3.041 1 97.62 175 LEU A O 1
ATOM 1345 N N . ARG A 1 176 ? 14.766 -27.406 -1.176 1 97.12 176 ARG A N 1
ATOM 1346 C CA . ARG A 1 176 ? 15.992 -27.859 -1.822 1 97.12 176 ARG A CA 1
ATOM 1347 C C . ARG A 1 176 ? 15.68 -28.859 -2.936 1 97.12 176 ARG A C 1
ATOM 1349 O O . ARG A 1 176 ? 16.297 -28.828 -4 1 97.12 176 ARG A O 1
ATOM 1356 N N . SER A 1 177 ? 14.781 -29.719 -2.658 1 96.56 177 SER A N 1
ATOM 1357 C CA . SER A 1 177 ? 14.391 -30.719 -3.648 1 96.56 177 SER A CA 1
ATOM 1358 C C . SER A 1 177 ? 13.703 -30.062 -4.844 1 96.56 177 SER A C 1
ATOM 1360 O O . SER A 1 177 ? 13.875 -30.516 -5.984 1 96.56 177 SER A O 1
ATOM 1362 N N . GLU A 1 178 ? 13.016 -29.016 -4.637 1 96.94 178 GLU A N 1
ATOM 1363 C CA . GLU A 1 178 ? 12.211 -28.391 -5.688 1 96.94 178 GLU A CA 1
ATOM 1364 C C . GLU A 1 178 ? 13.055 -27.422 -6.516 1 96.94 178 GLU A C 1
ATOM 1366 O O . GLU A 1 178 ? 12.844 -27.297 -7.723 1 96.94 178 GLU A O 1
ATOM 1371 N N . PHE A 1 179 ? 14.008 -26.75 -5.871 1 98.06 179 PHE A N 1
ATOM 1372 C CA . PHE A 1 179 ? 14.648 -25.625 -6.562 1 98.06 179 PHE A CA 1
ATOM 1373 C C . PHE A 1 179 ? 16.141 -25.891 -6.746 1 98.06 179 PHE A C 1
ATOM 1375 O O . PHE A 1 179 ? 16.828 -25.125 -7.406 1 98.06 179 PHE A O 1
ATOM 1382 N N . GLY A 1 180 ? 16.641 -26.953 -6.172 1 96.62 180 GLY A N 1
ATOM 1383 C CA . GLY A 1 180 ? 18.062 -27.281 -6.277 1 96.62 180 GLY A CA 1
ATOM 1384 C C . GLY A 1 180 ? 18.891 -26.719 -5.137 1 96.62 180 GLY A C 1
ATOM 1385 O O . GLY A 1 180 ? 18.469 -25.766 -4.48 1 96.62 180 GLY A O 1
ATOM 1386 N N . GLU A 1 181 ? 20.016 -27.234 -4.957 1 96.69 181 GLU A N 1
ATOM 1387 C CA . GLU A 1 181 ? 20.906 -26.875 -3.857 1 96.69 181 GLU A CA 1
ATOM 1388 C C . GLU A 1 181 ? 21.641 -25.562 -4.152 1 96.69 181 GLU A C 1
ATOM 1390 O O . GLU A 1 181 ? 21.75 -24.703 -3.283 1 96.69 181 GLU A O 1
ATOM 1395 N N . ASP A 1 182 ? 22.047 -25.406 -5.43 1 97.31 182 ASP A N 1
ATOM 1396 C CA . ASP A 1 182 ? 22.984 -24.328 -5.715 1 97.31 182 ASP A CA 1
ATOM 1397 C C . ASP A 1 182 ? 22.438 -23.391 -6.793 1 97.31 182 ASP A C 1
ATOM 1399 O O . ASP A 1 182 ? 23.141 -22.516 -7.293 1 97.31 182 ASP A O 1
ATOM 1403 N N . THR A 1 183 ? 21.172 -23.641 -7.129 1 98.25 183 THR A N 1
ATOM 1404 C CA . THR A 1 183 ? 20.578 -22.781 -8.133 1 98.25 183 THR A CA 1
ATOM 1405 C C . THR A 1 183 ? 20.375 -21.375 -7.586 1 98.25 183 THR A C 1
ATOM 1407 O O . THR A 1 183 ? 19.734 -21.188 -6.543 1 98.25 183 THR A O 1
ATOM 1410 N N . THR A 1 184 ? 20.922 -20.375 -8.273 1 98.56 184 THR A N 1
ATOM 1411 C CA . THR A 1 184 ? 20.781 -18.984 -7.832 1 98.56 184 THR A CA 1
ATOM 1412 C C . THR A 1 184 ? 19.734 -18.266 -8.68 1 98.56 184 THR A C 1
ATOM 1414 O O . THR A 1 184 ? 19.297 -18.781 -9.711 1 98.56 184 THR A O 1
ATOM 1417 N N . MET A 1 185 ? 19.328 -17.125 -8.211 1 98.56 185 MET A N 1
ATOM 1418 C CA . MET A 1 185 ? 18.375 -16.297 -8.953 1 98.56 185 MET A CA 1
ATOM 1419 C C . MET A 1 185 ? 18.922 -15.938 -10.328 1 98.56 185 MET A C 1
ATOM 1421 O O . MET A 1 185 ? 18.156 -15.75 -11.273 1 98.56 185 MET A O 1
ATOM 1425 N N . ALA A 1 186 ? 20.234 -15.875 -10.461 1 98.25 186 ALA A N 1
ATOM 1426 C CA . ALA A 1 186 ? 20.859 -15.547 -11.734 1 98.25 186 ALA A CA 1
ATOM 1427 C C . ALA A 1 186 ? 20.672 -16.672 -12.75 1 98.25 186 ALA A C 1
ATOM 1429 O O . ALA A 1 186 ? 20.75 -16.438 -13.961 1 98.25 186 ALA A O 1
ATOM 1430 N N . ASP A 1 187 ? 20.406 -17.844 -12.25 1 98.12 187 ASP A N 1
ATOM 1431 C CA . ASP A 1 187 ? 20.266 -19.016 -13.125 1 98.12 187 ASP A CA 1
ATOM 1432 C C . ASP A 1 187 ? 18.875 -19.031 -13.773 1 98.12 187 ASP A C 1
ATOM 1434 O O . ASP A 1 187 ? 18.656 -19.766 -14.734 1 98.12 187 ASP A O 1
ATOM 1438 N N . VAL A 1 188 ? 17.953 -18.25 -13.25 1 97.19 188 VAL A N 1
ATOM 1439 C CA . VAL A 1 188 ? 16.625 -18.109 -13.844 1 97.19 188 VAL A CA 1
ATOM 1440 C C . VAL A 1 188 ? 16.672 -17.031 -14.93 1 97.19 188 VAL A C 1
ATOM 1442 O O . VAL A 1 188 ? 16.75 -15.844 -14.641 1 97.19 188 VAL A O 1
ATOM 1445 N N . LYS A 1 189 ? 16.547 -17.406 -16.188 1 94.12 189 LYS A N 1
ATOM 1446 C CA . LYS A 1 189 ? 16.812 -16.453 -17.266 1 94.12 189 LYS A CA 1
ATOM 1447 C C . LYS A 1 189 ? 15.562 -16.25 -18.125 1 94.12 189 LYS A C 1
ATOM 1449 O O . LYS A 1 189 ? 15.43 -15.211 -18.781 1 94.12 189 LYS A O 1
ATOM 1454 N N . ALA A 1 190 ? 14.672 -17.172 -18.094 1 93.25 190 ALA A N 1
ATOM 1455 C CA . ALA A 1 190 ? 13.555 -17.156 -19.047 1 93.25 190 ALA A CA 1
ATOM 1456 C C . ALA A 1 190 ? 12.586 -16.031 -18.719 1 93.25 190 ALA A C 1
ATOM 1458 O O . ALA A 1 190 ? 11.969 -15.453 -19.609 1 93.25 190 ALA A O 1
ATOM 1459 N N . LYS A 1 191 ? 12.422 -15.781 -17.469 1 96.88 191 LYS A N 1
ATOM 1460 C CA . LYS A 1 191 ? 11.484 -14.766 -16.984 1 96.88 191 LYS A CA 1
ATOM 1461 C C . LYS A 1 191 ? 12.086 -13.945 -15.844 1 96.88 191 LYS A C 1
ATOM 1463 O O . LYS A 1 191 ? 12.953 -14.438 -15.117 1 96.88 191 LYS A O 1
ATOM 1468 N N . LYS A 1 192 ? 11.695 -12.734 -15.82 1 98.31 192 LYS A N 1
ATOM 1469 C CA . LYS A 1 192 ? 11.969 -11.984 -14.594 1 98.31 192 LYS A CA 1
ATOM 1470 C C . LYS A 1 192 ? 11.062 -12.445 -13.453 1 98.31 192 LYS A C 1
ATOM 1472 O O . LYS A 1 192 ? 9.875 -12.711 -13.664 1 98.31 192 LYS A O 1
ATOM 1477 N N . VAL A 1 193 ? 11.664 -12.539 -12.266 1 98.81 193 VAL A N 1
ATOM 1478 C CA . VAL A 1 193 ? 10.875 -13.016 -11.133 1 98.81 193 VAL A CA 1
ATOM 1479 C C . VAL A 1 193 ? 11.32 -12.305 -9.859 1 98.81 193 VAL A C 1
ATOM 1481 O O . VAL A 1 193 ? 12.508 -12.016 -9.688 1 98.81 193 VAL A O 1
ATOM 1484 N N . MET A 1 194 ? 10.375 -11.945 -9 1 98.38 194 MET A N 1
ATOM 1485 C CA . MET A 1 194 ? 10.672 -11.352 -7.699 1 98.38 194 MET A CA 1
ATOM 1486 C C . MET A 1 194 ? 9.875 -12.039 -6.594 1 98.38 194 MET A C 1
ATOM 1488 O O . MET A 1 194 ? 8.711 -12.406 -6.793 1 98.38 194 MET A O 1
ATOM 1492 N N . ALA A 1 195 ? 10.492 -12.312 -5.48 1 98.62 195 ALA A N 1
ATOM 1493 C CA . ALA A 1 195 ? 9.891 -12.844 -4.262 1 98.62 195 ALA A CA 1
ATOM 1494 C C . ALA A 1 195 ? 10.008 -11.844 -3.115 1 98.62 195 ALA A C 1
ATOM 1496 O O . ALA A 1 195 ? 11.07 -11.25 -2.902 1 98.62 195 ALA A O 1
ATOM 1497 N N . THR A 1 196 ? 8.93 -11.648 -2.395 1 96.56 196 THR A N 1
ATOM 1498 C CA . THR A 1 196 ? 8.953 -10.703 -1.282 1 96.56 196 THR A CA 1
ATOM 1499 C C . THR A 1 196 ? 9.383 -11.398 0.006 1 96.56 196 THR A C 1
ATOM 1501 O O . THR A 1 196 ? 9.117 -12.586 0.197 1 96.56 196 THR A O 1
ATOM 1504 N N . THR A 1 197 ? 10.07 -10.719 0.833 1 95.19 197 THR A N 1
ATOM 1505 C CA . THR A 1 197 ? 10.344 -11.141 2.203 1 95.19 197 THR A CA 1
ATOM 1506 C C . THR A 1 197 ? 10.422 -9.93 3.131 1 95.19 197 THR A C 1
ATOM 1508 O O . THR A 1 197 ? 10.258 -8.789 2.689 1 95.19 197 THR A O 1
ATOM 1511 N N . CYS A 1 198 ? 10.477 -10.25 4.379 1 88.38 198 CYS A N 1
ATOM 1512 C CA . CYS A 1 198 ? 10.516 -9.188 5.379 1 88.38 198 CYS A CA 1
ATOM 1513 C C . CYS A 1 198 ? 11.727 -9.344 6.293 1 88.38 198 CYS A C 1
ATOM 1515 O O . CYS A 1 198 ? 11.898 -10.391 6.93 1 88.38 198 CYS A O 1
ATOM 1517 N N . LEU A 1 199 ? 12.578 -8.352 6.242 1 88.5 199 LEU A N 1
ATOM 1518 C CA . LEU A 1 199 ? 13.641 -8.281 7.234 1 88.5 199 LEU A CA 1
ATOM 1519 C C . LEU A 1 199 ? 13.086 -7.883 8.602 1 88.5 199 LEU A C 1
ATOM 1521 O O . LEU A 1 199 ? 12.695 -6.73 8.797 1 88.5 199 LEU A O 1
ATOM 1525 N N . ALA A 1 200 ? 13.094 -8.797 9.539 1 79.25 200 ALA A N 1
ATOM 1526 C CA . ALA A 1 200 ? 12.32 -8.602 10.766 1 79.25 200 ALA A CA 1
ATOM 1527 C C . ALA A 1 200 ? 13.25 -8.398 11.961 1 79.25 200 ALA A C 1
ATOM 1529 O O . ALA A 1 200 ? 12.789 -8.109 13.07 1 79.25 200 ALA A O 1
ATOM 1530 N N . ASN A 1 201 ? 14.523 -8.461 11.727 1 77.88 201 ASN A N 1
ATOM 1531 C CA . ASN A 1 201 ? 15.43 -8.211 12.844 1 77.88 201 ASN A CA 1
ATOM 1532 C C . ASN A 1 201 ? 15.75 -6.727 12.984 1 77.88 201 ASN A C 1
ATOM 1534 O O . ASN A 1 201 ? 16.75 -6.359 13.617 1 77.88 201 ASN A O 1
ATOM 1538 N N . VAL A 1 202 ? 15.055 -5.984 12.328 1 75.75 202 VAL A N 1
ATOM 1539 C CA . VAL A 1 202 ? 15.125 -4.531 12.453 1 75.75 202 VAL A CA 1
ATOM 1540 C C . VAL A 1 202 ? 13.742 -3.965 12.742 1 75.75 202 VAL A C 1
ATOM 1542 O O . VAL A 1 202 ? 12.727 -4.578 12.398 1 75.75 202 VAL A O 1
ATOM 1545 N N . CYS A 1 203 ? 13.68 -2.844 13.461 1 69.81 203 CYS A N 1
ATOM 1546 C CA . CYS A 1 203 ? 12.43 -2.148 13.75 1 69.81 203 CYS A CA 1
ATOM 1547 C C . CYS A 1 203 ? 12.453 -0.728 13.203 1 69.81 203 CYS A C 1
ATOM 1549 O O . CYS A 1 203 ? 13.352 0.049 13.523 1 69.81 203 CYS A O 1
ATOM 1551 N N . PRO A 1 204 ? 11.578 -0.332 12.391 1 72.5 204 PRO A N 1
ATOM 1552 C CA . PRO A 1 204 ? 10.508 -1.182 11.867 1 72.5 204 PRO A CA 1
ATOM 1553 C C . PRO A 1 204 ? 11 -2.193 10.844 1 72.5 204 PRO A C 1
ATOM 1555 O O . PRO A 1 204 ? 12.047 -1.982 10.219 1 72.5 204 PRO A O 1
ATOM 1558 N N . PRO A 1 205 ? 10.219 -3.32 10.656 1 78.5 205 PRO A N 1
ATOM 1559 C CA . PRO A 1 205 ? 10.625 -4.289 9.641 1 78.5 205 PRO A CA 1
ATOM 1560 C C . PRO A 1 205 ? 10.711 -3.672 8.242 1 78.5 205 PRO A C 1
ATOM 1562 O O . PRO A 1 205 ? 10.062 -2.656 7.973 1 78.5 205 PRO A O 1
ATOM 1565 N N . GLN A 1 206 ? 11.516 -4.34 7.43 1 84.06 206 GLN A N 1
ATOM 1566 C CA . GLN A 1 206 ? 11.742 -3.807 6.09 1 84.06 206 GLN A CA 1
ATOM 1567 C C . GLN A 1 206 ? 11.375 -4.832 5.02 1 84.06 206 GLN A C 1
ATOM 1569 O O . GLN A 1 206 ? 11.742 -6.004 5.125 1 84.06 206 GLN A O 1
ATOM 1574 N N . LEU A 1 207 ? 10.648 -4.355 4.055 1 90.31 207 LEU A N 1
ATOM 1575 C CA . LEU A 1 207 ? 10.359 -5.211 2.908 1 90.31 207 LEU A CA 1
ATOM 1576 C C . LEU A 1 207 ? 11.602 -5.406 2.051 1 90.31 207 LEU A C 1
ATOM 1578 O O . LEU A 1 207 ? 12.32 -4.445 1.756 1 90.31 207 LEU A O 1
ATOM 1582 N N . LYS A 1 208 ? 11.914 -6.613 1.785 1 94.81 208 LYS A N 1
ATOM 1583 C CA . LYS A 1 208 ? 13 -6.961 0.87 1 94.81 208 LYS A CA 1
ATOM 1584 C C . LYS A 1 208 ? 12.477 -7.742 -0.33 1 94.81 208 LYS A C 1
ATOM 1586 O O . LYS A 1 208 ? 11.586 -8.586 -0.188 1 94.81 208 LYS A O 1
ATOM 1591 N N . LEU A 1 209 ? 12.992 -7.367 -1.434 1 97.81 209 LEU A N 1
ATOM 1592 C CA . LEU A 1 209 ? 12.633 -8.055 -2.668 1 97.81 209 LEU A CA 1
ATOM 1593 C C . LEU A 1 209 ? 13.82 -8.852 -3.211 1 97.81 209 LEU A C 1
ATOM 1595 O O . LEU A 1 209 ? 14.891 -8.289 -3.447 1 97.81 209 LEU A O 1
ATOM 1599 N N . LEU A 1 210 ? 13.617 -10.133 -3.34 1 98.5 210 LEU A N 1
ATOM 1600 C CA . LEU A 1 210 ? 14.625 -10.992 -3.947 1 98.5 210 LEU A CA 1
ATOM 1601 C C . LEU A 1 210 ? 14.328 -11.219 -5.426 1 98.5 210 LEU A C 1
ATOM 1603 O O . LEU A 1 210 ? 13.312 -11.82 -5.777 1 98.5 210 LEU A O 1
ATOM 1607 N N . ARG A 1 211 ? 15.219 -10.703 -6.258 1 98.62 211 ARG A N 1
ATOM 1608 C CA . ARG A 1 211 ? 14.969 -10.586 -7.691 1 98.62 211 ARG A CA 1
ATOM 1609 C C . ARG A 1 211 ? 16.031 -11.32 -8.492 1 98.62 211 ARG A C 1
ATOM 1611 O O . ARG A 1 211 ? 17.156 -11.508 -8.016 1 98.62 211 ARG A O 1
ATOM 1618 N N . ASN A 1 212 ? 15.664 -11.719 -9.758 1 98.69 212 ASN A N 1
ATOM 1619 C CA . ASN A 1 212 ? 16.672 -12.258 -10.664 1 98.69 212 ASN A CA 1
ATOM 1620 C C . ASN A 1 212 ? 17.156 -11.203 -11.656 1 98.69 212 ASN A C 1
ATOM 1622 O O . ASN A 1 212 ? 17.75 -11.531 -12.688 1 98.69 212 ASN A O 1
ATOM 1626 N N . TYR A 1 213 ? 16.891 -9.977 -11.469 1 98.19 213 TYR A N 1
ATOM 1627 C CA . TYR A 1 213 ? 17.266 -8.859 -12.32 1 98.19 213 TYR A CA 1
ATOM 1628 C C . TYR A 1 213 ? 17.812 -7.699 -11.492 1 98.19 213 TYR A C 1
ATOM 1630 O O . TYR A 1 213 ? 17.609 -7.652 -10.273 1 98.19 213 TYR A O 1
ATOM 1638 N N . GLN A 1 214 ? 18.531 -6.824 -12.141 1 97.75 214 GLN A N 1
ATOM 1639 C CA . GLN A 1 214 ? 19.078 -5.617 -11.531 1 97.75 214 GLN A CA 1
ATOM 1640 C C . GLN A 1 214 ? 18.891 -4.406 -12.445 1 97.75 214 GLN A C 1
ATOM 1642 O O . GLN A 1 214 ? 18.547 -4.559 -13.617 1 97.75 214 GLN A O 1
ATOM 1647 N N . LEU A 1 215 ? 19.016 -3.303 -11.805 1 97.5 215 LEU A N 1
ATOM 1648 C CA . LEU A 1 215 ? 18.984 -2.068 -12.586 1 97.5 215 LEU A CA 1
ATOM 1649 C C . LEU A 1 215 ? 20.266 -1.925 -13.414 1 97.5 215 LEU A C 1
ATOM 1651 O O . LEU A 1 215 ? 21.281 -2.527 -13.094 1 97.5 215 LEU A O 1
ATOM 1655 N N . GLN A 1 216 ? 20.156 -1.209 -14.531 1 96.38 216 GLN A N 1
ATOM 1656 C CA . GLN A 1 216 ? 21.328 -0.927 -15.352 1 96.38 216 GLN A CA 1
ATOM 1657 C C . GLN A 1 216 ? 22.203 0.158 -14.719 1 96.38 216 GLN A C 1
ATOM 1659 O O . GLN A 1 216 ? 22.375 1.236 -15.289 1 96.38 216 GLN A O 1
ATOM 1664 N N . LEU A 1 217 ? 22.719 -0.163 -13.539 1 95.94 217 LEU A N 1
ATOM 1665 C CA . LEU A 1 217 ? 23.562 0.698 -12.719 1 95.94 217 LEU A CA 1
ATOM 1666 C C . LEU A 1 217 ? 24.75 -0.074 -12.164 1 95.94 217 LEU A C 1
ATOM 1668 O O . LEU A 1 217 ? 24.891 -1.275 -12.414 1 95.94 217 LEU A O 1
ATOM 1672 N N . SER A 1 218 ? 25.641 0.679 -11.508 1 94.69 218 SER A N 1
ATOM 1673 C CA . SER A 1 218 ? 26.766 0.012 -10.852 1 94.69 218 SER A CA 1
ATOM 1674 C C . SER A 1 218 ? 26.297 -0.896 -9.727 1 94.69 218 SER A C 1
ATOM 1676 O O . SER A 1 218 ? 25.156 -0.772 -9.258 1 94.69 218 SER A O 1
ATOM 1678 N N . ASP A 1 219 ? 27.094 -1.824 -9.344 1 93.56 219 ASP A N 1
ATOM 1679 C CA . ASP A 1 219 ? 26.75 -2.736 -8.25 1 93.56 219 ASP A CA 1
ATOM 1680 C C . ASP A 1 219 ? 26.453 -1.969 -6.969 1 93.56 219 ASP A C 1
ATOM 1682 O O . ASP A 1 219 ? 25.531 -2.332 -6.223 1 93.56 219 ASP A O 1
ATOM 1686 N N . GLU A 1 220 ? 27.203 -0.989 -6.777 1 92.94 220 GLU A N 1
ATOM 1687 C CA . GLU A 1 220 ? 27.016 -0.184 -5.574 1 92.94 220 GLU A CA 1
ATOM 1688 C C . GLU A 1 220 ? 25.672 0.539 -5.605 1 92.94 220 GLU A C 1
ATOM 1690 O O . GLU A 1 220 ? 24.969 0.604 -4.594 1 92.94 220 GLU A O 1
ATOM 1695 N N . GLU A 1 221 ? 25.328 1.041 -6.734 1 93.12 221 GLU A N 1
ATOM 1696 C CA . GLU A 1 221 ? 24.062 1.732 -6.891 1 93.12 221 GLU A CA 1
ATOM 1697 C C . GLU A 1 221 ? 22.891 0.764 -6.754 1 93.12 221 GLU A C 1
ATOM 1699 O O . GLU A 1 221 ? 21.859 1.104 -6.172 1 93.12 221 GLU A O 1
ATOM 1704 N N . ASN A 1 222 ? 23.078 -0.375 -7.344 1 96.06 222 ASN A N 1
ATOM 1705 C CA . ASN A 1 222 ? 22.062 -1.411 -7.188 1 96.06 222 ASN A CA 1
ATOM 1706 C C . ASN A 1 222 ? 21.844 -1.76 -5.719 1 96.06 222 ASN A C 1
ATOM 1708 O O . ASN A 1 222 ? 20.703 -1.854 -5.262 1 96.06 222 ASN A O 1
ATOM 1712 N N . LYS A 1 223 ? 22.906 -1.915 -5.031 1 92.56 223 LYS A N 1
ATOM 1713 C CA . LYS A 1 223 ? 22.828 -2.221 -3.605 1 92.56 223 LYS A CA 1
ATOM 1714 C C . LYS A 1 223 ? 22.094 -1.116 -2.852 1 92.56 223 LYS A C 1
ATOM 1716 O O . LYS A 1 223 ? 21.234 -1.397 -2.004 1 92.56 223 LYS A O 1
ATOM 1721 N N . ASN A 1 224 ? 22.375 0.118 -3.213 1 90.5 224 ASN A N 1
ATOM 1722 C CA . ASN A 1 224 ? 21.734 1.261 -2.562 1 90.5 224 ASN A CA 1
ATOM 1723 C C . ASN A 1 224 ? 20.25 1.329 -2.877 1 90.5 224 ASN A C 1
ATOM 1725 O O . ASN A 1 224 ? 19.469 1.851 -2.082 1 90.5 224 ASN A O 1
ATOM 1729 N N . MET A 1 225 ? 19.906 0.741 -4.004 1 92.81 225 MET A N 1
ATOM 1730 C CA . MET A 1 225 ? 18.5 0.753 -4.43 1 92.81 225 MET A CA 1
ATOM 1731 C C . MET A 1 225 ? 17.781 -0.504 -3.955 1 92.81 225 MET A C 1
ATOM 1733 O O . MET A 1 225 ? 16.609 -0.694 -4.25 1 92.81 225 MET A O 1
ATOM 1737 N N . GLY A 1 226 ? 18.484 -1.38 -3.262 1 93.19 226 GLY A N 1
ATOM 1738 C CA . GLY A 1 226 ? 17.875 -2.59 -2.723 1 93.19 226 GLY A CA 1
ATOM 1739 C C . GLY A 1 226 ? 17.875 -3.742 -3.709 1 93.19 226 GLY A C 1
ATOM 1740 O O . GLY A 1 226 ? 17.156 -4.727 -3.516 1 93.19 226 GLY A O 1
ATOM 1741 N N . PHE A 1 227 ? 18.594 -3.607 -4.809 1 96.62 227 PHE A N 1
ATOM 1742 C CA . PHE A 1 227 ? 18.703 -4.68 -5.789 1 96.62 227 PHE A CA 1
ATOM 1743 C C . PHE A 1 227 ? 19.953 -5.512 -5.535 1 96.62 227 PHE A C 1
ATOM 1745 O O . PHE A 1 227 ? 21.047 -5.176 -6.016 1 96.62 227 PHE A O 1
ATOM 1752 N N . VAL A 1 228 ? 19.75 -6.613 -4.887 1 95.19 228 VAL A N 1
ATOM 1753 C CA . VAL A 1 228 ? 20.875 -7.484 -4.559 1 95.19 228 VAL A CA 1
ATOM 1754 C C . VAL A 1 228 ? 21.297 -8.273 -5.797 1 95.19 228 VAL A C 1
ATOM 1756 O O . VAL A 1 228 ? 20.5 -8.492 -6.703 1 95.19 228 VAL A O 1
ATOM 1759 N N . GLN A 1 229 ? 22.516 -8.695 -5.793 1 96.94 229 GLN A N 1
ATOM 1760 C CA . GLN A 1 229 ? 23.016 -9.484 -6.914 1 96.94 229 GLN A CA 1
ATOM 1761 C C . GLN A 1 229 ? 22.312 -10.828 -6.996 1 96.94 229 GLN A C 1
ATOM 1763 O O . GLN A 1 229 ? 22.344 -11.617 -6.047 1 96.94 229 GLN A O 1
ATOM 1768 N N . PRO A 1 230 ? 21.75 -11.109 -8.148 1 97.94 230 PRO A N 1
ATOM 1769 C CA . PRO A 1 230 ? 21 -12.359 -8.281 1 97.94 230 PRO A CA 1
ATOM 1770 C C . PRO A 1 230 ? 21.859 -13.594 -8.023 1 97.94 230 PRO A C 1
ATOM 1772 O O . PRO A 1 230 ? 21.359 -14.594 -7.5 1 97.94 230 PRO A O 1
ATOM 1775 N N . LYS A 1 231 ? 23.125 -13.523 -8.305 1 97.69 231 LYS A N 1
ATOM 1776 C CA . LYS A 1 231 ? 24.031 -14.664 -8.141 1 97.69 231 LYS A CA 1
ATOM 1777 C C . LYS A 1 231 ? 24.266 -14.969 -6.66 1 97.69 231 LYS A C 1
ATOM 1779 O O . LYS A 1 231 ? 24.688 -16.078 -6.312 1 97.69 231 LYS A O 1
ATOM 1784 N N . SER A 1 232 ? 23.922 -14.008 -5.832 1 96.88 232 SER A N 1
ATOM 1785 C CA . SER A 1 232 ? 24.203 -14.164 -4.406 1 96.88 232 SER A CA 1
ATOM 1786 C C . SER A 1 232 ? 23 -14.734 -3.672 1 96.88 232 SER A C 1
ATOM 1788 O O . SER A 1 232 ? 23.062 -15 -2.469 1 96.88 232 SER A O 1
ATOM 1790 N N . VAL A 1 233 ? 21.938 -14.984 -4.344 1 97.5 233 VAL A N 1
ATOM 1791 C CA . VAL A 1 233 ? 20.703 -15.461 -3.713 1 97.5 233 VAL A CA 1
ATOM 1792 C C . VAL A 1 233 ? 20.312 -16.812 -4.301 1 97.5 233 VAL A C 1
ATOM 1794 O O . VAL A 1 233 ? 20.062 -16.922 -5.504 1 97.5 233 VAL A O 1
ATOM 1797 N N . LEU A 1 234 ? 20.281 -17.812 -3.402 1 98.44 234 LEU A N 1
ATOM 1798 C CA . LEU A 1 234 ? 19.766 -19.109 -3.836 1 98.44 234 LEU A CA 1
ATOM 1799 C C . LEU A 1 234 ? 18.25 -19.062 -3.998 1 98.44 234 LEU A C 1
ATOM 1801 O O . LEU A 1 234 ? 17.547 -18.453 -3.191 1 98.44 234 LEU A O 1
ATOM 1805 N N . VAL A 1 235 ? 17.734 -19.734 -5.035 1 98.69 235 VAL A N 1
ATOM 1806 C CA . VAL A 1 235 ? 16.297 -19.766 -5.281 1 98.69 235 VAL A CA 1
ATOM 1807 C C . VAL A 1 235 ? 15.578 -20.375 -4.078 1 98.69 235 VAL A C 1
ATOM 1809 O O . VAL A 1 235 ? 14.555 -19.859 -3.629 1 98.69 235 VAL A O 1
ATOM 1812 N N . ARG A 1 236 ? 16.156 -21.453 -3.527 1 98.38 236 ARG A N 1
ATOM 1813 C CA . ARG A 1 236 ? 15.555 -22.109 -2.375 1 98.38 236 ARG A CA 1
ATOM 1814 C C . ARG A 1 236 ? 15.523 -21.188 -1.167 1 98.38 236 ARG A C 1
ATOM 1816 O O . ARG A 1 236 ? 14.586 -21.234 -0.367 1 98.38 236 ARG A O 1
ATOM 1823 N N . GLU A 1 237 ? 16.5 -20.312 -1.026 1 98.06 237 GLU A N 1
ATOM 1824 C CA . GLU A 1 237 ? 16.547 -19.375 0.091 1 98.06 237 GLU A CA 1
ATOM 1825 C C . GLU A 1 237 ? 15.531 -18.234 -0.097 1 98.06 237 GLU A C 1
ATOM 1827 O O . GLU A 1 237 ? 14.945 -17.75 0.875 1 98.06 237 GLU A O 1
ATOM 1832 N N . ALA A 1 238 ? 15.406 -17.812 -1.361 1 98.5 238 ALA A N 1
ATOM 1833 C CA . ALA A 1 238 ? 14.375 -16.828 -1.652 1 98.5 238 ALA A CA 1
ATOM 1834 C C . ALA A 1 238 ? 12.992 -17.359 -1.288 1 98.5 238 ALA A C 1
ATOM 1836 O O . ALA A 1 238 ? 12.211 -16.672 -0.63 1 98.5 238 ALA A O 1
ATOM 1837 N N . ALA A 1 239 ? 12.742 -18.562 -1.675 1 98.5 239 ALA A N 1
ATOM 1838 C CA . ALA A 1 239 ? 11.469 -19.203 -1.352 1 98.5 239 ALA A CA 1
ATOM 1839 C C . ALA A 1 239 ? 11.297 -19.359 0.157 1 98.5 239 ALA A C 1
ATOM 1841 O O . ALA A 1 239 ? 10.227 -19.062 0.7 1 98.5 239 ALA A O 1
ATOM 1842 N N . ARG A 1 240 ? 12.352 -19.781 0.815 1 97.81 240 ARG A N 1
ATOM 1843 C CA . ARG A 1 240 ? 12.328 -20.016 2.254 1 97.81 240 ARG A CA 1
ATOM 1844 C C . ARG A 1 240 ? 12.086 -18.719 3.023 1 97.81 240 ARG A C 1
ATOM 1846 O O . ARG A 1 240 ? 11.305 -18.703 3.979 1 97.81 240 ARG A O 1
ATOM 1853 N N . SER A 1 241 ? 12.742 -17.703 2.617 1 96.81 241 SER A N 1
ATOM 1854 C CA . SER A 1 241 ? 12.594 -16.406 3.27 1 96.81 241 SER A CA 1
ATOM 1855 C C . SER A 1 241 ? 11.188 -15.859 3.098 1 96.81 241 SER A C 1
ATOM 1857 O O . SER A 1 241 ? 10.617 -15.297 4.035 1 96.81 241 SER A O 1
ATOM 1859 N N . SER A 1 242 ? 10.633 -16.047 1.969 1 96.69 242 SER A N 1
ATOM 1860 C CA . SER A 1 242 ? 9.32 -15.492 1.645 1 96.69 242 SER A CA 1
ATOM 1861 C C . SER A 1 242 ? 8.211 -16.297 2.312 1 96.69 242 SER A C 1
ATOM 1863 O O . SER A 1 242 ? 7.094 -15.797 2.475 1 96.69 242 SER A O 1
ATOM 1865 N N . SER A 1 243 ? 8.508 -17.5 2.744 1 93.38 243 SER A N 1
ATOM 1866 C CA . SER A 1 243 ? 7.43 -18.375 3.205 1 93.38 243 SER A CA 1
ATOM 1867 C C . SER A 1 243 ? 7.543 -18.641 4.703 1 93.38 243 SER A C 1
ATOM 1869 O O . SER A 1 243 ? 6.859 -19.516 5.234 1 93.38 243 SER A O 1
ATOM 1871 N N . ALA A 1 244 ? 8.445 -17.938 5.348 1 90 244 ALA A N 1
ATOM 1872 C CA . ALA A 1 244 ? 8.586 -18.094 6.793 1 90 244 ALA A CA 1
ATOM 1873 C C . ALA A 1 244 ? 7.469 -17.359 7.535 1 90 244 ALA A C 1
ATOM 1875 O O . ALA A 1 244 ? 7.723 -16.406 8.273 1 90 244 ALA A O 1
ATOM 1876 N N . ALA A 1 245 ? 6.266 -17.891 7.316 1 84 245 ALA A N 1
ATOM 1877 C CA . ALA A 1 245 ? 5.102 -17.266 7.938 1 84 245 ALA A CA 1
ATOM 1878 C C . ALA A 1 245 ? 5.203 -17.312 9.461 1 84 245 ALA A C 1
ATOM 1880 O O . ALA A 1 245 ? 5.469 -18.375 10.039 1 84 245 ALA A O 1
ATOM 1881 N N . PRO A 1 246 ? 5 -16.203 10.023 1 77.62 246 PRO A N 1
ATOM 1882 C CA . PRO A 1 246 ? 5.082 -16.188 11.484 1 77.62 246 PRO A CA 1
ATOM 1883 C C . PRO A 1 246 ? 4.141 -17.188 12.148 1 77.62 246 PRO A C 1
ATOM 1885 O O . PRO A 1 246 ? 3.01 -17.359 11.688 1 77.62 246 PRO A O 1
ATOM 1888 N N . THR A 1 247 ? 4.543 -17.781 13.211 1 75.75 247 THR A N 1
ATOM 1889 C CA . THR A 1 247 ? 3.863 -18.766 14.039 1 75.75 247 THR A CA 1
ATOM 1890 C C . THR A 1 247 ? 3.795 -20.125 13.32 1 75.75 247 THR A C 1
ATOM 1892 O O . THR A 1 247 ? 3.502 -21.141 13.945 1 75.75 247 THR A O 1
ATOM 1895 N N . TYR A 1 248 ? 4.012 -20.156 12.016 1 84.06 248 TYR A N 1
ATOM 1896 C CA . TYR A 1 248 ? 3.967 -21.406 11.273 1 84.06 248 TYR A CA 1
ATOM 1897 C C . TYR A 1 248 ? 5.367 -21.984 11.078 1 84.06 248 TYR A C 1
ATOM 1899 O O . TYR A 1 248 ? 5.574 -23.188 11.211 1 84.06 248 TYR A O 1
ATOM 1907 N N . PHE A 1 249 ? 6.25 -21.094 10.758 1 87.19 249 PHE A N 1
ATOM 1908 C CA . PHE A 1 249 ? 7.641 -21.484 10.539 1 87.19 249 PHE A CA 1
ATOM 1909 C C . PHE A 1 249 ? 8.594 -20.5 11.211 1 87.19 249 PHE A C 1
ATOM 1911 O O . PHE A 1 249 ? 8.297 -19.312 11.305 1 87.19 249 PHE A O 1
ATOM 1918 N N . PRO A 1 250 ? 9.742 -21 11.656 1 85.94 250 PRO A N 1
ATOM 1919 C CA . PRO A 1 250 ? 10.734 -20.078 12.188 1 85.94 250 PRO A CA 1
ATOM 1920 C C . PRO A 1 250 ? 11.305 -19.141 11.125 1 85.94 250 PRO A C 1
ATOM 1922 O O . PRO A 1 250 ? 11.297 -19.469 9.938 1 85.94 250 PRO A O 1
ATOM 1925 N N . PRO A 1 251 ? 11.789 -18.016 11.57 1 87.81 251 PRO A N 1
ATOM 1926 C CA . PRO A 1 251 ? 12.438 -17.109 10.609 1 87.81 251 PRO A CA 1
ATOM 1927 C C . PRO A 1 251 ? 13.633 -17.734 9.906 1 87.81 251 PRO A C 1
ATOM 1929 O O . PRO A 1 251 ? 14.289 -18.625 10.477 1 87.81 251 PRO A O 1
ATOM 1932 N N . PHE A 1 252 ? 13.828 -17.375 8.711 1 92.88 252 PHE A N 1
ATOM 1933 C CA . PHE A 1 252 ? 15.023 -17.812 7.988 1 92.88 252 PHE A CA 1
ATOM 1934 C C . PHE A 1 252 ? 16.234 -17 8.406 1 92.88 252 PHE A C 1
ATOM 1936 O O . PHE A 1 252 ? 16.188 -15.766 8.445 1 92.88 252 PHE A O 1
ATOM 1943 N N . ASP A 1 253 ? 17.328 -17.656 8.773 1 91.31 253 ASP A N 1
ATOM 1944 C CA . ASP A 1 253 ? 18.578 -17.031 9.195 1 91.31 253 ASP A CA 1
ATOM 1945 C C . ASP A 1 253 ? 18.359 -16.109 10.391 1 91.31 253 ASP A C 1
ATOM 1947 O O . ASP A 1 253 ? 19.062 -15.109 10.539 1 91.31 253 ASP A O 1
ATOM 1951 N N . ASN A 1 254 ? 17.312 -16.266 11.055 1 86.44 254 ASN A N 1
ATOM 1952 C CA . ASN A 1 254 ? 16.938 -15.484 12.227 1 86.44 254 ASN A CA 1
ATOM 1953 C C . ASN A 1 254 ? 16.734 -14.016 11.883 1 86.44 254 ASN A C 1
ATOM 1955 O O . ASN A 1 254 ? 16.906 -13.141 12.727 1 86.44 254 ASN A O 1
ATOM 1959 N N . LYS A 1 255 ? 16.453 -13.852 10.578 1 88.38 255 LYS A N 1
ATOM 1960 C CA . LYS A 1 255 ? 16.328 -12.461 10.133 1 88.38 255 LYS A CA 1
ATOM 1961 C C . LYS A 1 255 ? 15.07 -12.281 9.281 1 88.38 255 LYS A C 1
ATOM 1963 O O . LYS A 1 255 ? 14.406 -11.242 9.359 1 88.38 255 LYS A O 1
ATOM 1968 N N . TYR A 1 256 ? 14.781 -13.258 8.492 1 91.06 256 TYR A N 1
ATOM 1969 C CA . TYR A 1 256 ? 13.773 -13.062 7.457 1 91.06 256 TYR A CA 1
ATOM 1970 C C . TYR A 1 256 ? 12.492 -13.812 7.793 1 91.06 256 TYR A C 1
ATOM 1972 O O . TYR A 1 256 ? 12.531 -14.969 8.227 1 91.06 256 TYR A O 1
ATOM 1980 N N . VAL A 1 257 ? 11.414 -13.125 7.672 1 87.19 257 VAL A N 1
ATOM 1981 C CA . VAL A 1 257 ? 10.094 -13.727 7.824 1 87.19 257 VAL A CA 1
ATOM 1982 C C . VAL A 1 257 ? 9.273 -13.5 6.562 1 87.19 257 VAL A C 1
ATOM 1984 O O . VAL A 1 257 ? 9.719 -12.828 5.629 1 87.19 257 VAL A O 1
ATOM 1987 N N . ASP A 1 258 ? 8.125 -14.094 6.508 1 89.44 258 ASP A N 1
ATOM 1988 C CA . ASP A 1 258 ? 7.227 -14.078 5.359 1 89.44 258 ASP A CA 1
ATOM 1989 C C . ASP A 1 258 ? 6.949 -12.641 4.902 1 89.44 258 ASP A C 1
ATOM 1991 O O . ASP A 1 258 ? 6.641 -11.773 5.719 1 89.44 258 ASP A O 1
ATOM 1995 N N . GLY A 1 259 ? 7.043 -12.438 3.547 1 89.31 259 GLY A N 1
ATOM 1996 C CA . GLY A 1 259 ? 6.809 -11.125 2.975 1 89.31 259 GLY A CA 1
ATOM 1997 C C . GLY A 1 259 ? 5.379 -10.648 3.137 1 89.31 259 GLY A C 1
ATOM 1998 O O . GLY A 1 259 ? 5.094 -9.453 2.992 1 89.31 259 GLY A O 1
ATOM 1999 N N . GLY A 1 260 ? 4.477 -11.523 3.398 1 87.19 260 GLY A N 1
ATOM 2000 C CA . GLY A 1 260 ? 3.064 -11.203 3.547 1 87.19 260 GLY A CA 1
ATOM 2001 C C . GLY A 1 260 ? 2.793 -10.211 4.66 1 87.19 260 GLY A C 1
ATOM 2002 O O . GLY A 1 260 ? 1.744 -9.562 4.68 1 87.19 260 GLY A O 1
ATOM 2003 N N . LEU A 1 261 ? 3.76 -10.086 5.523 1 79.12 261 LEU A N 1
ATOM 2004 C CA . LEU A 1 261 ? 3.633 -9.125 6.617 1 79.12 261 LEU A CA 1
ATOM 2005 C C . LEU A 1 261 ? 3.559 -7.699 6.086 1 79.12 261 LEU A C 1
ATOM 2007 O O . LEU A 1 261 ? 2.877 -6.852 6.664 1 79.12 261 LEU A O 1
ATOM 2011 N N . LEU A 1 262 ? 4.219 -7.492 4.941 1 81.25 262 LEU A N 1
ATOM 2012 C CA . LEU A 1 262 ? 4.309 -6.125 4.438 1 81.25 262 LEU A CA 1
ATOM 2013 C C . LEU A 1 262 ? 3.719 -6.027 3.033 1 81.25 262 LEU A C 1
ATOM 2015 O O . LEU A 1 262 ? 3.234 -4.965 2.633 1 81.25 262 LEU A O 1
ATOM 2019 N N . ALA A 1 263 ? 3.779 -7.113 2.34 1 88.62 263 ALA A N 1
ATOM 2020 C CA . ALA A 1 263 ? 3.316 -7.109 0.954 1 88.62 263 ALA A CA 1
ATOM 2021 C C . ALA A 1 263 ? 2.777 -8.477 0.552 1 88.62 263 ALA A C 1
ATOM 2023 O O . ALA A 1 263 ? 3.4 -9.188 -0.239 1 88.62 263 ALA A O 1
ATOM 2024 N N . ASN A 1 264 ? 1.577 -8.719 0.938 1 90.38 264 ASN A N 1
ATOM 2025 C CA . ASN A 1 264 ? 1.006 -10.016 0.594 1 90.38 264 ASN A CA 1
ATOM 2026 C C . ASN A 1 264 ? 0.594 -10.07 -0.875 1 90.38 264 ASN A C 1
ATOM 2028 O O . ASN A 1 264 ? 0.581 -11.148 -1.478 1 90.38 264 ASN A O 1
ATOM 2032 N N . ASN A 1 265 ? 0.124 -8.969 -1.354 1 93.81 265 ASN A N 1
ATOM 2033 C CA . ASN A 1 265 ? -0.042 -8.758 -2.787 1 93.81 265 ASN A CA 1
ATOM 2034 C C . ASN A 1 265 ? 1.124 -7.961 -3.373 1 93.81 265 ASN A C 1
ATOM 2036 O O . ASN A 1 265 ? 1.266 -6.77 -3.105 1 93.81 265 ASN A O 1
ATOM 2040 N N . PRO A 1 266 ? 1.95 -8.617 -4.152 1 95.56 266 PRO A N 1
ATOM 2041 C CA . PRO A 1 266 ? 3.191 -7.965 -4.574 1 95.56 266 PRO A CA 1
ATOM 2042 C C . PRO A 1 266 ? 3.012 -7.105 -5.824 1 95.56 266 PRO A C 1
ATOM 2044 O O . PRO A 1 266 ? 3.994 -6.629 -6.398 1 95.56 266 PRO A O 1
ATOM 2047 N N . CYS A 1 267 ? 1.828 -6.848 -6.262 1 96.31 267 CYS A N 1
ATOM 2048 C CA . CYS A 1 267 ? 1.559 -6.133 -7.504 1 96.31 267 CYS A CA 1
ATOM 2049 C C . CYS A 1 267 ? 2.17 -4.738 -7.48 1 96.31 267 CYS A C 1
ATOM 2051 O O . CYS A 1 267 ? 2.816 -4.32 -8.445 1 96.31 267 CYS A O 1
ATOM 2053 N N . PRO A 1 268 ? 2.059 -3.973 -6.379 1 94.94 268 PRO A N 1
ATOM 2054 C CA . PRO A 1 268 ? 2.678 -2.646 -6.355 1 94.94 268 PRO A CA 1
ATOM 2055 C C . PRO A 1 268 ? 4.191 -2.697 -6.562 1 94.94 268 PRO A C 1
ATOM 2057 O O . PRO A 1 268 ? 4.754 -1.831 -7.238 1 94.94 268 PRO A O 1
ATOM 2060 N N . GLN A 1 269 ? 4.809 -3.707 -5.988 1 96.25 269 GLN A N 1
ATOM 2061 C CA . GLN A 1 269 ? 6.254 -3.85 -6.129 1 96.25 269 GLN A CA 1
ATOM 2062 C C . GLN A 1 269 ? 6.637 -4.168 -7.574 1 96.25 269 GLN A C 1
ATOM 2064 O O . GLN A 1 269 ? 7.652 -3.68 -8.078 1 96.25 269 GLN A O 1
ATOM 2069 N N . LEU A 1 270 ? 5.82 -4.969 -8.203 1 97.75 270 LEU A N 1
ATOM 2070 C CA . LEU A 1 270 ? 6.066 -5.277 -9.609 1 97.75 270 LEU A CA 1
ATOM 2071 C C . LEU A 1 270 ? 5.969 -4.02 -10.461 1 97.75 270 LEU A C 1
ATOM 2073 O O . LEU A 1 270 ? 6.848 -3.754 -11.289 1 97.75 270 LEU A O 1
ATOM 2077 N N . LEU A 1 271 ? 4.938 -3.281 -10.266 1 97.88 271 LEU A N 1
ATOM 2078 C CA . LEU A 1 271 ? 4.73 -2.047 -11.016 1 97.88 271 LEU A CA 1
ATOM 2079 C C . LEU A 1 271 ? 5.871 -1.067 -10.773 1 97.88 271 LEU A C 1
ATOM 2081 O O . LEU A 1 271 ? 6.371 -0.448 -11.719 1 97.88 271 LEU A O 1
ATOM 2085 N N . SER A 1 272 ? 6.301 -0.976 -9.547 1 96.56 272 SER A N 1
ATOM 2086 C CA . SER A 1 272 ? 7.398 -0.085 -9.188 1 96.56 272 SER A CA 1
ATOM 2087 C C . SER A 1 272 ? 8.695 -0.512 -9.867 1 96.56 272 SER A C 1
ATOM 2089 O O . SER A 1 272 ? 9.445 0.327 -10.367 1 96.56 272 SER A O 1
ATOM 2091 N N . ASP A 1 273 ? 8.945 -1.812 -9.859 1 97.38 273 ASP A N 1
ATOM 2092 C CA . ASP A 1 273 ? 10.195 -2.322 -10.43 1 97.38 273 ASP A CA 1
ATOM 2093 C C . ASP A 1 273 ? 10.258 -2.051 -11.93 1 97.38 273 ASP A C 1
ATOM 2095 O O . ASP A 1 273 ? 11.328 -1.753 -12.461 1 97.38 273 ASP A O 1
ATOM 2099 N N . VAL A 1 274 ? 9.125 -2.172 -12.617 1 97.31 274 VAL A N 1
ATOM 2100 C CA . VAL A 1 274 ? 9.117 -1.872 -14.047 1 97.31 274 VAL A CA 1
ATOM 2101 C C . VAL A 1 274 ? 9.531 -0.419 -14.266 1 97.31 274 VAL A C 1
ATOM 2103 O O . VAL A 1 274 ? 10.344 -0.128 -15.156 1 97.31 274 VAL A O 1
ATOM 2106 N N . GLN A 1 275 ? 9.008 0.489 -13.406 1 96.38 275 GLN A N 1
ATOM 2107 C CA . GLN A 1 275 ? 9.352 1.9 -13.539 1 96.38 275 GLN A CA 1
ATOM 2108 C C . GLN A 1 275 ? 10.844 2.129 -13.289 1 96.38 275 GLN A C 1
ATOM 2110 O O . GLN A 1 275 ? 11.492 2.895 -14.008 1 96.38 275 GLN A O 1
ATOM 2115 N N . LEU A 1 276 ? 11.359 1.494 -12.297 1 96.38 276 LEU A N 1
ATOM 2116 C CA . LEU A 1 276 ? 12.766 1.661 -11.953 1 96.38 276 LEU A CA 1
ATOM 2117 C C . LEU A 1 276 ? 13.664 1.092 -13.047 1 96.38 276 LEU A C 1
ATOM 2119 O O . LEU A 1 276 ? 14.695 1.679 -13.375 1 96.38 276 LEU A O 1
ATOM 2123 N N . MET A 1 277 ? 13.266 -0.064 -13.555 1 97 277 MET A N 1
ATOM 2124 C CA . MET A 1 277 ? 14.016 -0.655 -14.656 1 97 277 MET A CA 1
ATOM 2125 C C . MET A 1 277 ? 14.031 0.275 -15.859 1 97 277 MET A C 1
ATOM 2127 O O . MET A 1 277 ? 15.078 0.477 -16.484 1 97 277 MET A O 1
ATOM 2131 N N . ASN A 1 278 ? 12.891 0.838 -16.234 1 96.12 278 ASN A N 1
ATOM 2132 C CA . ASN A 1 278 ? 12.805 1.788 -17.344 1 96.12 278 ASN A CA 1
ATOM 2133 C C . ASN A 1 278 ? 13.68 3.018 -17.094 1 96.12 278 ASN A C 1
ATOM 2135 O O . ASN A 1 278 ? 14.367 3.484 -18 1 96.12 278 ASN A O 1
ATOM 2139 N N . THR A 1 279 ? 13.641 3.459 -15.883 1 96.19 279 THR A N 1
ATOM 2140 C CA . THR A 1 279 ? 14.43 4.629 -15.516 1 96.19 279 THR A CA 1
ATOM 2141 C C . THR A 1 279 ? 15.922 4.348 -15.672 1 96.19 279 THR A C 1
ATOM 2143 O O . THR A 1 279 ? 16.656 5.172 -16.219 1 96.19 279 THR A O 1
ATOM 2146 N N . SER A 1 280 ? 16.328 3.219 -15.188 1 96.56 280 SER A N 1
ATOM 2147 C CA . SER A 1 280 ? 17.75 2.877 -15.289 1 96.56 280 SER A CA 1
ATOM 2148 C C . SER A 1 280 ? 18.188 2.717 -16.734 1 96.56 280 SER A C 1
ATOM 2150 O O . SER A 1 280 ? 19.312 3.039 -17.094 1 96.56 280 SER A O 1
ATOM 2152 N N . ALA A 1 281 ? 17.281 2.242 -17.578 1 96.19 281 ALA A N 1
ATOM 2153 C CA . ALA A 1 281 ? 17.578 2.137 -19 1 96.19 281 ALA A CA 1
ATOM 2154 C C . ALA A 1 281 ? 17.734 3.518 -19.641 1 96.19 281 ALA A C 1
ATOM 2156 O O . ALA A 1 281 ? 18.672 3.738 -20.422 1 96.19 281 ALA A O 1
ATOM 2157 N N . ARG A 1 282 ? 16.891 4.414 -19.297 1 94.94 282 ARG A N 1
ATOM 2158 C CA . ARG A 1 282 ? 16.984 5.781 -19.812 1 94.94 282 ARG A CA 1
ATOM 2159 C C . ARG A 1 282 ? 18.266 6.449 -19.344 1 94.94 282 ARG A C 1
ATOM 2161 O O . ARG A 1 282 ? 18.922 7.16 -20.109 1 94.94 282 ARG A O 1
ATOM 2168 N N . MET A 1 283 ? 18.594 6.207 -18.141 1 95.06 283 MET A N 1
ATOM 2169 C CA . MET A 1 283 ? 19.812 6.777 -17.578 1 95.06 283 MET A CA 1
ATOM 2170 C C . MET A 1 283 ? 21.047 6.23 -18.281 1 95.06 283 MET A C 1
ATOM 2172 O O . MET A 1 283 ? 22.047 6.926 -18.422 1 95.06 283 MET A O 1
ATOM 2176 N N . ALA A 1 284 ? 20.906 5.031 -18.719 1 95.06 284 ALA A N 1
ATOM 2177 C CA . ALA A 1 284 ? 22.016 4.383 -19.422 1 95.06 284 ALA A CA 1
ATOM 2178 C C . ALA A 1 284 ? 22.031 4.754 -20.906 1 95.06 284 ALA A C 1
ATOM 2180 O O . ALA A 1 284 ? 22.859 4.27 -21.656 1 95.06 284 ALA A O 1
ATOM 2181 N N . GLY A 1 285 ? 21.094 5.57 -21.328 1 94.06 285 GLY A N 1
ATOM 2182 C CA . GLY A 1 285 ? 21.016 5.992 -22.719 1 94.06 285 GLY A CA 1
ATOM 2183 C C . GLY A 1 285 ? 20.453 4.93 -23.641 1 94.06 285 GLY A C 1
ATOM 2184 O O . GLY A 1 285 ? 20.797 4.863 -24.828 1 94.06 285 GLY A O 1
ATOM 2185 N N . LYS A 1 286 ? 19.672 4.043 -23.031 1 94.81 286 LYS A N 1
ATOM 2186 C CA . LYS A 1 286 ? 19.094 2.951 -23.797 1 94.81 286 LYS A CA 1
ATOM 2187 C C . LYS A 1 286 ? 17.562 2.945 -23.672 1 94.81 286 LYS A C 1
ATOM 2189 O O . LYS A 1 286 ? 16.984 1.934 -23.281 1 94.81 286 LYS A O 1
ATOM 2194 N N . PRO A 1 287 ? 16.906 3.986 -24.047 1 92.25 287 PRO A N 1
ATOM 2195 C CA . PRO A 1 287 ? 15.445 4.07 -23.906 1 92.25 287 PRO A CA 1
ATOM 2196 C C . PRO A 1 287 ? 14.711 2.982 -24.688 1 92.25 287 PRO A C 1
ATOM 2198 O O . PRO A 1 287 ? 13.562 2.654 -24.359 1 92.25 287 PRO A O 1
ATOM 2201 N N . GLU A 1 288 ? 15.352 2.426 -25.656 1 92.06 288 GLU A N 1
ATOM 2202 C CA . GLU A 1 288 ? 14.742 1.368 -26.453 1 92.06 288 GLU A CA 1
ATOM 2203 C C . GLU A 1 288 ? 14.57 0.089 -25.641 1 92.06 288 GLU A C 1
ATOM 2205 O O . GLU A 1 288 ? 13.82 -0.81 -26.031 1 92.06 288 GLU A O 1
ATOM 2210 N N . GLN A 1 289 ? 15.203 0.048 -24.5 1 94.38 289 GLN A N 1
ATOM 2211 C CA . GLN A 1 289 ? 15.141 -1.145 -23.672 1 94.38 289 GLN A CA 1
ATOM 2212 C C . GLN A 1 289 ? 14.062 -1.004 -22.594 1 94.38 289 GLN A C 1
ATOM 2214 O O . GLN A 1 289 ? 13.953 -1.854 -21.703 1 94.38 289 GLN A O 1
ATOM 2219 N N . CYS A 1 290 ? 13.312 0.036 -22.703 1 94.94 290 CYS A N 1
ATOM 2220 C CA . CYS A 1 290 ? 12.242 0.235 -21.734 1 94.94 290 CYS A CA 1
ATOM 2221 C C . CYS A 1 290 ? 11.094 -0.734 -21.984 1 94.94 290 CYS A C 1
ATOM 2223 O O . CYS A 1 290 ? 10.859 -1.137 -23.125 1 94.94 290 CYS A O 1
ATOM 2225 N N . PHE A 1 291 ? 10.453 -1.043 -20.906 1 95.5 291 PHE A N 1
ATOM 2226 C CA . PHE A 1 291 ? 9.297 -1.937 -20.969 1 95.5 291 PHE A CA 1
ATOM 2227 C C . PHE A 1 291 ? 8 -1.144 -20.969 1 95.5 291 PHE A C 1
ATOM 2229 O O . PHE A 1 291 ? 7.906 -0.088 -20.344 1 95.5 291 PHE A O 1
ATOM 2236 N N . ARG A 1 292 ? 7.09 -1.645 -21.688 1 93.94 292 ARG A N 1
ATOM 2237 C CA . ARG A 1 292 ? 5.699 -1.218 -21.609 1 93.94 292 ARG A CA 1
ATOM 2238 C C . ARG A 1 292 ? 4.82 -2.33 -21.047 1 93.94 292 ARG A C 1
ATOM 2240 O O . ARG A 1 292 ? 4.852 -3.461 -21.531 1 93.94 292 ARG A O 1
ATOM 2247 N N . ILE A 1 293 ? 4.012 -1.995 -20.062 1 96.19 293 ILE A N 1
ATOM 2248 C CA . ILE A 1 293 ? 3.174 -3.012 -19.438 1 96.19 293 ILE A CA 1
ATOM 2249 C C . ILE A 1 293 ? 1.965 -3.303 -20.328 1 96.19 293 ILE A C 1
ATOM 2251 O O . ILE A 1 293 ? 1.159 -2.408 -20.609 1 96.19 293 ILE A O 1
ATOM 2255 N N . GLY A 1 294 ? 1.863 -4.527 -20.797 1 95.5 294 GLY A N 1
ATOM 2256 C CA . GLY A 1 294 ? 0.718 -4.945 -21.594 1 95.5 294 GLY A CA 1
ATOM 2257 C C . GLY A 1 294 ? -0.534 -5.16 -20.766 1 95.5 294 GLY A C 1
ATOM 2258 O O . GLY A 1 294 ? -1.607 -4.66 -21.109 1 95.5 294 GLY A O 1
ATOM 2259 N N . CYS A 1 295 ? -0.354 -5.895 -19.75 1 97.38 295 CYS A N 1
ATOM 2260 C CA . CYS A 1 295 ? -1.42 -6.113 -18.781 1 97.38 295 CYS A CA 1
ATOM 2261 C C . CYS A 1 295 ? -0.857 -6.617 -17.453 1 97.38 295 CYS A C 1
ATOM 2263 O O . CYS A 1 295 ? 0.313 -6.996 -17.375 1 97.38 295 CYS A O 1
ATOM 2265 N N . VAL A 1 296 ? -1.646 -6.508 -16.438 1 98.44 296 VAL A N 1
ATOM 2266 C CA . VAL A 1 296 ? -1.33 -7.043 -15.117 1 98.44 296 VAL A CA 1
ATOM 2267 C C . VAL A 1 296 ? -2.379 -8.078 -14.711 1 98.44 296 VAL A C 1
ATOM 2269 O O . VAL A 1 296 ? -3.578 -7.789 -14.719 1 98.44 296 VAL A O 1
ATOM 2272 N N . VAL A 1 297 ? -1.93 -9.281 -14.461 1 98.56 297 VAL A N 1
ATOM 2273 C CA . VAL A 1 297 ? -2.795 -10.32 -13.914 1 98.56 297 VAL A CA 1
ATOM 2274 C C . VAL A 1 297 ? -2.404 -10.609 -12.469 1 98.56 297 VAL A C 1
ATOM 2276 O O . VAL A 1 297 ? -1.269 -11 -12.195 1 98.56 297 VAL A O 1
ATOM 2279 N N . SER A 1 298 ? -3.277 -10.336 -11.57 1 98.06 298 SER A N 1
ATOM 2280 C CA . SER A 1 298 ? -3.08 -10.555 -10.141 1 98.06 298 SER A CA 1
ATOM 2281 C C . SER A 1 298 ? -3.984 -11.672 -9.625 1 98.06 298 SER A C 1
ATOM 2283 O O . SER A 1 298 ? -5.211 -11.594 -9.75 1 98.06 298 SER A O 1
ATOM 2285 N N . LEU A 1 299 ? -3.375 -12.734 -9.062 1 97.81 299 LEU A N 1
ATOM 2286 C CA . LEU A 1 299 ? -4.137 -13.883 -8.602 1 97.81 299 LEU A CA 1
ATOM 2287 C C . LEU A 1 299 ? -4.117 -13.984 -7.078 1 97.81 299 LEU A C 1
ATOM 2289 O O . LEU A 1 299 ? -3.047 -13.945 -6.465 1 97.81 299 LEU A O 1
ATOM 2293 N N . GLY A 1 300 ? -5.305 -14.078 -6.508 1 95.38 300 GLY A N 1
ATOM 2294 C CA . GLY A 1 300 ? -5.441 -14.227 -5.066 1 95.38 300 GLY A CA 1
ATOM 2295 C C . GLY A 1 300 ? -5.637 -15.664 -4.633 1 95.38 300 GLY A C 1
ATOM 2296 O O . GLY A 1 300 ? -5.926 -16.531 -5.453 1 95.38 300 GLY A O 1
ATOM 2297 N N . THR A 1 301 ? -5.449 -15.859 -3.35 1 93.25 301 THR A N 1
ATOM 2298 C CA . THR A 1 301 ? -5.582 -17.203 -2.785 1 93.25 301 THR A CA 1
ATOM 2299 C C . THR A 1 301 ? -6.969 -17.406 -2.186 1 93.25 301 THR A C 1
ATOM 2301 O O . THR A 1 301 ? -7.168 -18.281 -1.346 1 93.25 301 THR A O 1
ATOM 2304 N N . GLY A 1 302 ? -7.84 -16.578 -2.604 1 88.69 302 GLY A N 1
ATOM 2305 C CA . GLY A 1 302 ? -9.203 -16.656 -2.111 1 88.69 302 GLY A CA 1
ATOM 2306 C C . GLY A 1 302 ? -9.531 -15.578 -1.095 1 88.69 302 GLY A C 1
ATOM 2307 O O . GLY A 1 302 ? -8.641 -15.086 -0.395 1 88.69 302 GLY A O 1
ATOM 2308 N N . ARG A 1 303 ? -10.859 -15.211 -1.042 1 80.5 303 ARG A N 1
ATOM 2309 C CA . ARG A 1 303 ? -11.352 -14.211 -0.101 1 80.5 303 ARG A CA 1
ATOM 2310 C C . ARG A 1 303 ? -12.242 -14.844 0.96 1 80.5 303 ARG A C 1
ATOM 2312 O O . ARG A 1 303 ? -13.133 -15.633 0.639 1 80.5 303 ARG A O 1
ATOM 2319 N N . VAL A 1 304 ? -11.875 -14.57 2.109 1 72.56 304 VAL A N 1
ATOM 2320 C CA . VAL A 1 304 ? -12.719 -15.086 3.188 1 72.56 304 VAL A CA 1
ATOM 2321 C C . VAL A 1 304 ? -13.953 -14.203 3.344 1 72.56 304 VAL A C 1
ATOM 2323 O O . VAL A 1 304 ? -13.875 -12.977 3.205 1 72.56 304 VAL A O 1
ATOM 2326 N N . PRO A 1 305 ? -15.086 -14.836 3.48 1 67.62 305 PRO A N 1
ATOM 2327 C CA . PRO A 1 305 ? -16.281 -14.023 3.666 1 67.62 305 PRO A CA 1
ATOM 2328 C C . PRO A 1 305 ? -16.203 -13.109 4.883 1 67.62 305 PRO A C 1
ATOM 2330 O O . PRO A 1 305 ? -15.547 -13.445 5.871 1 67.62 305 PRO A O 1
ATOM 2333 N N . GLU A 1 306 ? -16.812 -11.93 4.68 1 68.31 306 GLU A N 1
ATOM 2334 C CA . GLU A 1 306 ? -16.844 -10.977 5.785 1 68.31 306 GLU A CA 1
ATOM 2335 C C . GLU A 1 306 ? -17.609 -11.539 6.977 1 68.31 306 GLU A C 1
ATOM 2337 O O . GLU A 1 306 ? -18.672 -12.141 6.805 1 68.31 306 GLU A O 1
ATOM 2342 N N . ALA A 1 307 ? -16.875 -11.672 8.078 1 67.94 307 ALA A N 1
ATOM 2343 C CA . ALA A 1 307 ? -17.547 -12.094 9.305 1 67.94 307 ALA A CA 1
ATOM 2344 C C . ALA A 1 307 ? -17.688 -10.922 10.273 1 67.94 307 ALA A C 1
ATOM 2346 O O . ALA A 1 307 ? -16.781 -10.102 10.414 1 67.94 307 ALA A O 1
ATOM 2347 N N . ALA A 1 308 ? -18.984 -10.773 10.688 1 60.19 308 ALA A N 1
ATOM 2348 C CA . ALA A 1 308 ? -19.219 -9.766 11.719 1 60.19 308 ALA A CA 1
ATOM 2349 C C . ALA A 1 308 ? -18.453 -10.094 12.992 1 60.19 308 ALA A C 1
ATOM 2351 O O . ALA A 1 308 ? -18.406 -11.258 13.414 1 60.19 308 ALA A O 1
ATOM 2352 N N . VAL A 1 309 ? -17.547 -9.188 13.32 1 57.97 309 VAL A N 1
ATOM 2353 C CA . VAL A 1 309 ? -16.891 -9.367 14.609 1 57.97 309 VAL A CA 1
ATOM 2354 C C . VAL A 1 309 ? -17.656 -8.617 15.695 1 57.97 309 VAL A C 1
ATOM 2356 O O . VAL A 1 309 ? -18.125 -7.492 15.469 1 57.97 309 VAL A O 1
ATOM 2359 N N . GLU A 1 310 ? -18.375 -9.367 16.703 1 49.94 310 GLU A N 1
ATOM 2360 C CA . GLU A 1 310 ? -19.078 -8.711 17.797 1 49.94 310 GLU A CA 1
ATOM 2361 C C . GLU A 1 310 ? -18.344 -7.453 18.25 1 49.94 310 GLU A C 1
ATOM 2363 O O . GLU A 1 310 ? -17.125 -7.352 18.109 1 49.94 310 GLU A O 1
ATOM 2368 N N . SER A 1 311 ? -19.219 -6.5 18.594 1 45.47 311 SER A N 1
ATOM 2369 C CA . SER A 1 311 ? -18.891 -5.117 18.922 1 45.47 311 SER A CA 1
ATOM 2370 C C . SER A 1 311 ? -17.641 -5.043 19.797 1 45.47 311 SER A C 1
ATOM 2372 O O . SER A 1 311 ? -17.406 -5.91 20.641 1 45.47 311 SER A O 1
ATOM 2374 N N . LEU A 1 312 ? -16.672 -4.355 19.219 1 45.38 312 LEU A N 1
ATOM 2375 C CA . LEU A 1 312 ? -15.492 -3.9 19.938 1 45.38 312 LEU A CA 1
ATOM 2376 C C . LEU A 1 312 ? -15.883 -3.314 21.297 1 45.38 312 LEU A C 1
ATOM 2378 O O . LEU A 1 312 ? -15.828 -2.098 21.484 1 45.38 312 LEU A O 1
ATOM 2382 N N . SER A 1 313 ? -17.031 -3.738 21.922 1 37.59 313 SER A N 1
ATOM 2383 C CA . SER A 1 313 ? -17.375 -3.121 23.203 1 37.59 313 SER A CA 1
ATOM 2384 C C . SER A 1 313 ? -16.219 -3.221 24.188 1 37.59 313 SER A C 1
ATOM 2386 O O . SER A 1 313 ? -15.766 -4.32 24.516 1 37.59 313 SER A O 1
ATOM 2388 N N . LEU A 1 314 ? -15.438 -2.182 24.125 1 36.56 314 LEU A N 1
ATOM 2389 C CA . LEU A 1 314 ? -14.523 -1.846 25.219 1 36.56 314 LEU A CA 1
ATOM 2390 C C . LEU A 1 314 ? -15.281 -1.68 26.531 1 36.56 314 LEU A C 1
ATOM 2392 O O . LEU A 1 314 ? -15.766 -0.588 26.828 1 36.56 314 LEU A O 1
ATOM 2396 N N . SER A 1 315 ? -16.203 -2.48 27 1 32.41 315 SER A N 1
ATOM 2397 C CA . SER A 1 315 ? -16.688 -2.191 28.344 1 32.41 315 SER A CA 1
ATOM 2398 C C . SER A 1 315 ? -15.539 -2.068 29.328 1 32.41 315 SER A C 1
ATOM 2400 O O . SER A 1 315 ? -14.766 -3.008 29.5 1 32.41 315 SER A O 1
ATOM 2402 N N . VAL A 1 316 ? -15.234 -0.77 29.688 1 31 316 VAL A N 1
ATOM 2403 C CA . VAL A 1 316 ? -14.406 -0.389 30.828 1 31 316 VAL A CA 1
ATOM 2404 C C . VAL A 1 316 ? -14.961 -1.016 32.094 1 31 316 VAL A C 1
ATOM 2406 O O . VAL A 1 316 ? -16.094 -0.738 32.5 1 31 316 VAL A O 1
ATOM 2409 N N . PRO A 1 317 ? -14.461 -2.119 32.719 1 31.06 317 PRO A N 1
ATOM 2410 C CA . PRO A 1 317 ? -15 -2.412 34.031 1 31.06 317 PRO A CA 1
ATOM 2411 C C . PRO A 1 317 ? -14.75 -1.283 35.031 1 31.06 317 PRO A C 1
ATOM 2413 O O . PRO A 1 317 ? -13.672 -0.685 35.062 1 31.06 317 PRO A O 1
ATOM 2416 N N . THR A 1 318 ? -15.711 -0.586 35.531 1 29.22 318 THR A N 1
ATOM 2417 C CA . THR A 1 318 ? -15.641 0.421 36.594 1 29.22 318 THR A CA 1
ATOM 2418 C C . THR A 1 318 ? -14.961 -0.147 37.812 1 29.22 318 THR A C 1
ATOM 2420 O O . THR A 1 318 ? -14.414 0.602 38.625 1 29.22 318 THR A O 1
ATOM 2423 N N . SER A 1 319 ? -15.617 -1.16 38.688 1 30.06 319 SER A N 1
ATOM 2424 C CA . SER A 1 319 ? -15.305 -1.426 40.094 1 30.06 319 SER A CA 1
ATOM 2425 C C . SER A 1 319 ? -14.008 -2.205 40.219 1 30.06 319 SER A C 1
ATOM 2427 O O . SER A 1 319 ? -13.562 -2.857 39.281 1 30.06 319 SER A O 1
ATOM 2429 N N . PHE A 1 320 ? -13.391 -2.172 41.531 1 32.84 320 PHE A N 1
ATOM 2430 C CA . PHE A 1 320 ? -12.211 -2.736 42.156 1 32.84 320 PHE A CA 1
ATOM 2431 C C . PHE A 1 320 ? -11.961 -4.16 41.688 1 32.84 320 PHE A C 1
ATOM 2433 O O . PHE A 1 320 ? -10.812 -4.574 41.531 1 32.84 320 PHE A O 1
ATOM 2440 N N . MET A 1 321 ? -12.875 -5.164 41.938 1 33.25 321 MET A N 1
ATOM 2441 C CA . MET A 1 321 ? -12.844 -6.578 41.562 1 33.25 321 MET A CA 1
ATOM 2442 C C . MET A 1 321 ? -12.633 -6.742 40.062 1 33.25 321 MET A C 1
ATOM 2444 O O . MET A 1 321 ? -12.562 -7.867 39.562 1 33.25 321 MET A O 1
ATOM 2448 N N . ASP A 1 322 ? -12.82 -5.723 39.156 1 34.03 322 ASP A N 1
ATOM 2449 C CA . ASP A 1 322 ? -12.883 -5.57 37.688 1 34.03 322 ASP A CA 1
ATOM 2450 C C . ASP A 1 322 ? -11.484 -5.371 37.125 1 34.03 322 ASP A C 1
ATOM 2452 O O . ASP A 1 322 ? -11.344 -4.949 35.969 1 34.03 322 ASP A O 1
ATOM 2456 N N . PHE A 1 323 ? -10.492 -5.324 37.844 1 35.31 323 PHE A N 1
ATOM 2457 C CA . PHE A 1 323 ? -9.062 -5.371 37.562 1 35.31 323 PHE A CA 1
ATOM 2458 C C . PHE A 1 323 ? -8.758 -6.504 36.594 1 35.31 323 PHE A C 1
ATOM 2460 O O . PHE A 1 323 ? -7.914 -6.355 35.688 1 35.31 323 PHE A O 1
ATOM 2467 N N . THR A 1 324 ? -9.219 -7.691 36.938 1 37.88 324 THR A N 1
ATOM 2468 C CA . THR A 1 324 ? -9.039 -8.883 36.094 1 37.88 324 THR A CA 1
ATOM 2469 C C . THR A 1 324 ? -9.633 -8.672 34.719 1 37.88 324 THR A C 1
ATOM 2471 O O . THR A 1 324 ? -9.219 -9.32 33.75 1 37.88 324 THR A O 1
ATOM 2474 N N . THR A 1 325 ? -10.719 -7.973 34.594 1 38.66 325 THR A N 1
ATOM 2475 C CA . THR A 1 325 ? -11.453 -7.785 33.344 1 38.66 325 THR A CA 1
ATOM 2476 C C . THR A 1 325 ? -10.742 -6.777 32.469 1 38.66 325 THR A C 1
ATOM 2478 O O . THR A 1 325 ? -10.844 -6.852 31.234 1 38.66 325 THR A O 1
ATOM 2481 N N . SER A 1 326 ? -10.211 -5.715 33.031 1 40.84 326 SER A N 1
ATOM 2482 C CA . SER A 1 326 ? -9.469 -4.742 32.25 1 40.84 326 SER A CA 1
ATOM 2483 C C . SER A 1 326 ? -8.297 -5.398 31.516 1 40.84 326 SER A C 1
ATOM 2485 O O . SER A 1 326 ? -8.016 -5.074 30.359 1 40.84 326 SER A O 1
ATOM 2487 N N . LEU A 1 327 ? -7.539 -6.18 32.25 1 40.72 327 LEU A N 1
ATOM 2488 C CA . LEU A 1 327 ? -6.512 -6.988 31.625 1 40.72 327 LEU A CA 1
ATOM 2489 C C . LEU A 1 327 ? -7.109 -7.848 30.5 1 40.72 327 LEU A C 1
ATOM 2491 O O . LEU A 1 327 ? -6.504 -8.008 29.438 1 40.72 327 LEU A O 1
ATOM 2495 N N . GLN A 1 328 ? -8.227 -8.352 30.812 1 42.59 328 GLN A N 1
ATOM 2496 C CA . GLN A 1 328 ? -8.898 -9.195 29.828 1 42.59 328 GLN A CA 1
ATOM 2497 C C . GLN A 1 328 ? -9.336 -8.383 28.609 1 42.59 328 GLN A C 1
ATOM 2499 O O . GLN A 1 328 ? -9.242 -8.852 27.469 1 42.59 328 GLN A O 1
ATOM 2504 N N . THR A 1 329 ? -9.852 -7.184 28.891 1 44.69 329 THR A N 1
ATOM 2505 C CA . THR A 1 329 ? -10.289 -6.344 27.781 1 44.69 329 THR A CA 1
ATOM 2506 C C . THR A 1 329 ? -9.102 -5.891 26.938 1 44.69 329 THR A C 1
ATOM 2508 O O . THR A 1 329 ? -9.172 -5.859 25.703 1 44.69 329 THR A O 1
ATOM 2511 N N . GLY A 1 330 ? -8.117 -5.379 27.672 1 46.41 330 GLY A N 1
ATOM 2512 C CA . GLY A 1 330 ? -6.898 -5.051 26.953 1 46.41 330 GLY A CA 1
ATOM 2513 C C . GLY A 1 330 ? -6.348 -6.215 26.156 1 46.41 330 GLY A C 1
ATOM 2514 O O . GLY A 1 330 ? -5.941 -6.047 25 1 46.41 330 GLY A O 1
ATOM 2515 N N . LEU A 1 331 ? -6.461 -7.34 26.859 1 48.69 331 LEU A N 1
ATOM 2516 C CA . LEU A 1 331 ? -5.996 -8.555 26.203 1 48.69 331 LEU A CA 1
ATOM 2517 C C . LEU A 1 331 ? -6.887 -8.906 25.016 1 48.69 331 LEU A C 1
ATOM 2519 O O . LEU A 1 331 ? -6.398 -9.352 23.969 1 48.69 331 LEU A O 1
ATOM 2523 N N . SER A 1 332 ? -8.188 -8.586 25.219 1 50.78 332 SER A N 1
ATOM 2524 C CA . SER A 1 332 ? -9.109 -8.906 24.141 1 50.78 332 SER A CA 1
ATOM 2525 C C . SER A 1 332 ? -8.898 -7.988 22.938 1 50.78 332 SER A C 1
ATOM 2527 O O . SER A 1 332 ? -8.914 -8.445 21.781 1 50.78 332 SER A O 1
ATOM 2529 N N . LEU A 1 333 ? -8.68 -6.711 23.25 1 51.25 333 LEU A N 1
ATOM 2530 C CA . LEU A 1 333 ? -8.422 -5.809 22.125 1 51.25 333 LEU A CA 1
ATOM 2531 C C . LEU A 1 333 ? -7.117 -6.168 21.422 1 51.25 333 LEU A C 1
ATOM 2533 O O . LEU A 1 333 ? -7.055 -6.188 20.203 1 51.25 333 LEU A O 1
ATOM 2537 N N . ILE A 1 334 ? -6.215 -6.484 22.328 1 53.88 334 ILE A N 1
ATOM 2538 C CA . ILE A 1 334 ? -4.91 -6.859 21.781 1 53.88 334 ILE A CA 1
ATOM 2539 C C . ILE A 1 334 ? -5.043 -8.148 20.969 1 53.88 334 ILE A C 1
ATOM 2541 O O . ILE A 1 334 ? -4.457 -8.266 19.891 1 53.88 334 ILE A O 1
ATOM 2545 N N . SER A 1 335 ? -5.871 -8.977 21.562 1 57.66 335 SER A N 1
ATOM 2546 C CA . SER A 1 335 ? -6.086 -10.227 20.828 1 57.66 335 SER A CA 1
ATOM 2547 C C . SER A 1 335 ? -6.82 -9.984 19.516 1 57.66 335 SER A C 1
ATOM 2549 O O . SER A 1 335 ? -6.504 -10.602 18.5 1 57.66 335 SER A O 1
ATOM 2551 N N . HIS A 1 336 ? -7.77 -9.078 19.625 1 56.38 336 HIS A N 1
ATOM 2552 C CA . HIS A 1 336 ? -8.5 -8.75 18.406 1 56.38 336 HIS A CA 1
ATOM 2553 C C . HIS A 1 336 ? -7.598 -8.07 17.391 1 56.38 336 HIS A C 1
ATOM 2555 O O . HIS A 1 336 ? -7.641 -8.398 16.203 1 56.38 336 HIS A O 1
ATOM 2561 N N . LEU A 1 337 ? -6.852 -7.211 17.891 1 57.78 337 LEU A N 1
ATOM 2562 C CA . LEU A 1 337 ? -5.953 -6.5 16.984 1 57.78 337 LEU A CA 1
ATOM 2563 C C . LEU A 1 337 ? -4.93 -7.453 16.375 1 57.78 337 LEU A C 1
ATOM 2565 O O . LEU A 1 337 ? -4.59 -7.336 15.203 1 57.78 337 LEU A O 1
ATOM 2569 N N . LYS A 1 338 ? -4.586 -8.375 17.188 1 57.81 338 LYS A N 1
ATOM 2570 C CA . LYS A 1 338 ? -3.703 -9.422 16.688 1 57.81 338 LYS A CA 1
ATOM 2571 C C . LYS A 1 338 ? -4.348 -10.164 15.516 1 57.81 338 LYS A C 1
ATOM 2573 O O . LYS A 1 338 ? -3.707 -10.391 14.484 1 57.81 338 LYS A O 1
ATOM 2578 N N . ASN A 1 339 ? -5.562 -10.5 15.891 1 58.62 339 ASN A N 1
ATOM 2579 C CA . ASN A 1 339 ? -6.258 -11.234 14.836 1 58.62 339 ASN A CA 1
ATOM 2580 C C . ASN A 1 339 ? -6.461 -10.375 13.594 1 58.62 339 ASN A C 1
ATOM 2582 O O . ASN A 1 339 ? -6.348 -10.875 12.469 1 58.62 339 ASN A O 1
ATOM 2586 N N . LEU A 1 340 ? -6.66 -9.18 13.93 1 56.56 340 LEU A N 1
ATOM 2587 C CA . LEU A 1 340 ? -6.844 -8.25 12.82 1 56.56 340 LEU A CA 1
ATOM 2588 C C . LEU A 1 340 ? -5.559 -8.109 12.008 1 56.56 340 LEU A C 1
ATOM 2590 O O . LEU A 1 340 ? -5.594 -8.109 10.773 1 56.56 340 LEU A O 1
ATOM 2594 N N . LEU A 1 341 ? -4.539 -8 12.781 1 58.19 341 LEU A N 1
ATOM 2595 C CA . LEU A 1 341 ? -3.246 -7.863 12.125 1 58.19 341 LEU A CA 1
ATOM 2596 C C . LEU A 1 341 ? -2.918 -9.102 11.305 1 58.19 341 LEU A C 1
ATOM 2598 O O . LEU A 1 341 ? -2.467 -8.992 10.164 1 58.19 341 LEU A O 1
ATOM 2602 N N . LEU A 1 342 ? -3.223 -10.203 11.945 1 58.84 342 LEU A N 1
ATOM 2603 C CA . LEU A 1 342 ? -2.941 -11.445 11.242 1 58.84 342 LEU A CA 1
ATOM 2604 C C . LEU A 1 342 ? -3.777 -11.555 9.969 1 58.84 342 LEU A C 1
ATOM 2606 O O . LEU A 1 342 ? -3.295 -12.031 8.938 1 58.84 342 LEU A O 1
ATOM 2610 N N . ASP A 1 343 ? -4.922 -11.055 10.117 1 58.53 343 ASP A N 1
ATOM 2611 C CA . ASP A 1 343 ? -5.812 -11.086 8.961 1 58.53 343 ASP A CA 1
ATOM 2612 C C . ASP A 1 343 ? -5.336 -10.109 7.879 1 58.53 343 ASP A C 1
ATOM 2614 O O . ASP A 1 343 ? -5.414 -10.414 6.688 1 58.53 343 ASP A O 1
ATOM 2618 N N . GLN A 1 344 ? -4.867 -9.039 8.359 1 57.94 344 GLN A N 1
ATOM 2619 C CA . GLN A 1 344 ? -4.391 -8.055 7.398 1 57.94 344 GLN A CA 1
ATOM 2620 C C . GLN A 1 344 ? -3.162 -8.562 6.652 1 57.94 344 GLN A C 1
ATOM 2622 O O . GLN A 1 344 ? -3.033 -8.352 5.441 1 57.94 344 GLN A O 1
ATOM 2627 N N . ILE A 1 345 ? -2.379 -9.211 7.453 1 54.69 345 ILE A N 1
ATOM 2628 C CA . ILE A 1 345 ? -1.172 -9.781 6.863 1 54.69 345 ILE A CA 1
ATOM 2629 C C . ILE A 1 345 ? -1.55 -10.805 5.793 1 54.69 345 ILE A C 1
ATOM 2631 O O . ILE A 1 345 ? -0.859 -10.938 4.781 1 54.69 345 ILE A O 1
ATOM 2635 N N . ALA A 1 346 ? -2.707 -11.359 6 1 53.06 346 ALA A N 1
ATOM 2636 C CA . ALA A 1 346 ? -3.109 -12.406 5.074 1 53.06 346 ALA A CA 1
ATOM 2637 C C . ALA A 1 346 ? -4.016 -11.859 3.977 1 53.06 346 ALA A C 1
ATOM 2639 O O . ALA A 1 346 ? -4.379 -12.57 3.041 1 53.06 346 ALA A O 1
ATOM 2640 N N . ARG A 1 347 ? -4.23 -10.578 4.168 1 59.03 347 ARG A N 1
ATOM 2641 C CA . ARG A 1 347 ? -5.156 -10.016 3.193 1 59.03 347 ARG A CA 1
ATOM 2642 C C . ARG A 1 347 ? -4.41 -9.5 1.967 1 59.03 347 ARG A C 1
ATOM 2644 O O . ARG A 1 347 ? -3.559 -8.609 2.078 1 59.03 347 ARG A O 1
ATOM 2651 N N . ALA A 1 348 ? -4.734 -10.094 0.888 1 71.12 348 ALA A N 1
ATOM 2652 C CA . ALA A 1 348 ? -4.098 -9.727 -0.375 1 71.12 348 ALA A CA 1
ATOM 2653 C C . ALA A 1 348 ? -5.023 -8.859 -1.221 1 71.12 348 ALA A C 1
ATOM 2655 O O . ALA A 1 348 ? -4.594 -8.273 -2.219 1 71.12 348 ALA A O 1
ATOM 2656 N N . ASP A 1 349 ? -6.238 -8.68 -0.724 1 70.88 349 ASP A N 1
ATOM 2657 C CA . ASP A 1 349 ? -7.191 -7.871 -1.476 1 70.88 349 ASP A CA 1
ATOM 2658 C C . ASP A 1 349 ? -7.383 -6.504 -0.824 1 70.88 349 ASP A C 1
ATOM 2660 O O . ASP A 1 349 ? -6.613 -6.117 0.059 1 70.88 349 ASP A O 1
ATOM 2664 N N . GLY A 1 350 ? -8.18 -5.633 -1.385 1 79.44 350 GLY A N 1
ATOM 2665 C CA . GLY A 1 350 ? -8.438 -4.328 -0.794 1 79.44 350 GLY A CA 1
ATOM 2666 C C . GLY A 1 350 ? -7.621 -3.215 -1.424 1 79.44 350 GLY A C 1
ATOM 2667 O O . GLY A 1 350 ? -7.621 -3.055 -2.646 1 79.44 350 GLY A O 1
ATOM 2668 N N . THR A 1 351 ? -6.883 -2.607 -0.51 1 79.75 351 THR A N 1
ATOM 2669 C CA . THR A 1 351 ? -6.223 -1.369 -0.908 1 79.75 351 THR A CA 1
ATOM 2670 C C . THR A 1 351 ? -5.133 -1.645 -1.938 1 79.75 351 THR A C 1
ATOM 2672 O O . THR A 1 351 ? -4.996 -0.908 -2.918 1 79.75 351 THR A O 1
ATOM 2675 N N . ALA A 1 352 ? -4.359 -2.734 -1.711 1 87.06 352 ALA A N 1
ATOM 2676 C CA . ALA A 1 352 ? -3.264 -3.047 -2.625 1 87.06 352 ALA A CA 1
ATOM 2677 C C . ALA A 1 352 ? -3.781 -3.301 -4.039 1 87.06 352 ALA A C 1
ATOM 2679 O O . ALA A 1 352 ? -3.193 -2.83 -5.016 1 87.06 352 ALA A O 1
ATOM 2680 N N . VAL A 1 353 ? -4.895 -4 -4.152 1 91.69 353 VAL A N 1
ATOM 2681 C CA . VAL A 1 353 ? -5.48 -4.324 -5.453 1 91.69 353 VAL A CA 1
ATOM 2682 C C . VAL A 1 353 ? -6.062 -3.061 -6.082 1 91.69 353 VAL A C 1
ATOM 2684 O O . VAL A 1 353 ? -5.832 -2.785 -7.262 1 91.69 353 VAL A O 1
ATOM 2687 N N . ASP A 1 354 ? -6.762 -2.283 -5.316 1 89 354 ASP A N 1
ATOM 2688 C CA . ASP A 1 354 ? -7.398 -1.076 -5.832 1 89 354 ASP A CA 1
ATOM 2689 C C . ASP A 1 354 ? -6.359 -0.083 -6.348 1 89 354 ASP A C 1
ATOM 2691 O O . ASP A 1 354 ? -6.523 0.494 -7.422 1 89 354 ASP A O 1
ATOM 2695 N N . CYS A 1 355 ? -5.348 0.07 -5.582 1 91.81 355 CYS A N 1
ATOM 2696 C CA . CYS A 1 355 ? -4.293 0.997 -5.973 1 91.81 355 CYS A CA 1
ATOM 2697 C C . CYS A 1 355 ? -3.559 0.494 -7.211 1 91.81 355 CYS A C 1
ATOM 2699 O O . CYS A 1 355 ? -3.252 1.271 -8.117 1 91.81 355 CYS A O 1
ATOM 2701 N N . SER A 1 356 ? -3.264 -0.811 -7.227 1 95.69 356 SER A N 1
ATOM 2702 C CA . SER A 1 356 ? -2.584 -1.386 -8.383 1 95.69 356 SER A CA 1
ATOM 2703 C C . SER A 1 356 ? -3.439 -1.268 -9.641 1 95.69 356 SER A C 1
ATOM 2705 O O . SER A 1 356 ? -2.92 -1 -10.727 1 95.69 356 SER A O 1
ATOM 2707 N N . ARG A 1 357 ? -4.715 -1.471 -9.43 1 95.31 357 ARG A N 1
ATOM 2708 C CA . ARG A 1 357 ? -5.652 -1.321 -10.539 1 95.31 357 ARG A CA 1
ATOM 2709 C C . ARG A 1 357 ? -5.641 0.105 -11.078 1 95.31 357 ARG A C 1
ATOM 2711 O O . ARG A 1 357 ? -5.496 0.316 -12.289 1 95.31 357 ARG A O 1
ATOM 2718 N N . ALA A 1 358 ? -5.754 1.028 -10.195 1 94.69 358 ALA A N 1
ATOM 2719 C CA . ALA A 1 358 ? -5.746 2.436 -10.586 1 94.69 358 ALA A CA 1
ATOM 2720 C C . ALA A 1 358 ? -4.422 2.812 -11.242 1 94.69 358 ALA A C 1
ATOM 2722 O O . ALA A 1 358 ? -4.402 3.531 -12.25 1 94.69 358 ALA A O 1
ATOM 2723 N N . TRP A 1 359 ? -3.34 2.344 -10.648 1 96.75 359 TRP A N 1
ATOM 2724 C CA . TRP A 1 359 ? -2.016 2.609 -11.203 1 96.75 359 TRP A CA 1
ATOM 2725 C C . TRP A 1 359 ? -1.882 2.029 -12.609 1 96.75 359 TRP A C 1
ATOM 2727 O O . TRP A 1 359 ? -1.465 2.727 -13.531 1 96.75 359 TRP A O 1
ATOM 2737 N N . SER A 1 360 ? -2.307 0.804 -12.789 1 97.44 360 SER A N 1
ATOM 2738 C CA . SER A 1 360 ? -2.232 0.142 -14.086 1 97.44 360 SER A CA 1
ATOM 2739 C C . SER A 1 360 ? -3.045 0.893 -15.133 1 97.44 360 SER A C 1
ATOM 2741 O O . SER A 1 360 ? -2.561 1.143 -16.234 1 97.44 360 SER A O 1
ATOM 2743 N N . HIS A 1 361 ? -4.238 1.279 -14.781 1 94.62 361 HIS A N 1
ATOM 2744 C CA . HIS A 1 361 ? -5.109 1.974 -15.719 1 94.62 361 HIS A CA 1
ATOM 2745 C C . HIS A 1 361 ? -4.543 3.344 -16.078 1 94.62 361 HIS A C 1
ATOM 2747 O O . HIS A 1 361 ? -4.707 3.807 -17.219 1 94.62 361 HIS A O 1
ATOM 2753 N N . SE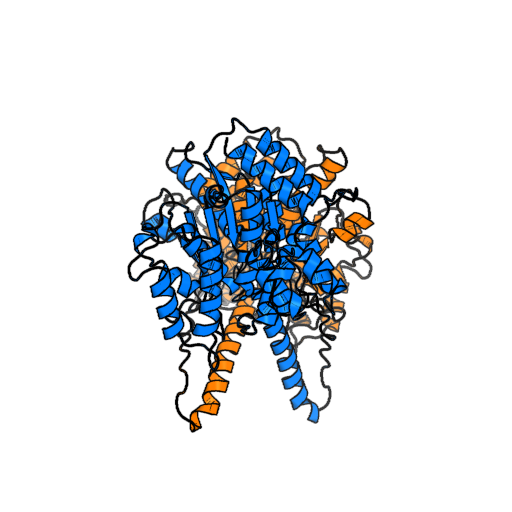R A 1 362 ? -3.893 3.955 -15.094 1 94.38 362 SER A N 1
ATOM 2754 C CA . SER A 1 362 ? -3.275 5.25 -15.375 1 94.38 362 SER A CA 1
ATOM 2755 C C . SER A 1 362 ? -2.152 5.113 -16.406 1 94.38 362 SER A C 1
ATOM 2757 O O . SER A 1 362 ? -1.757 6.094 -17.031 1 94.38 362 SER A O 1
ATOM 2759 N N . LEU A 1 363 ? -1.63 3.908 -16.609 1 94.5 363 LEU A N 1
ATOM 2760 C CA . LEU A 1 363 ? -0.599 3.605 -17.594 1 94.5 363 LEU A CA 1
ATOM 2761 C C . LEU A 1 363 ? -1.208 2.977 -18.844 1 94.5 363 LEU A C 1
ATOM 2763 O O . LEU A 1 363 ? -0.49 2.426 -19.672 1 94.5 363 LEU A O 1
ATOM 2767 N N . SER A 1 364 ? -2.502 2.936 -18.891 1 94.06 364 SER A N 1
ATOM 2768 C CA . SER A 1 364 ? -3.238 2.326 -19.984 1 94.06 364 SER A CA 1
ATOM 2769 C C . SER A 1 364 ? -2.965 0.828 -20.078 1 94.06 364 SER A C 1
ATOM 2771 O O . SER A 1 364 ? -2.898 0.265 -21.172 1 94.06 364 SER A O 1
ATOM 2773 N N . ALA A 1 365 ? -2.711 0.208 -19.016 1 96.38 365 ALA A N 1
ATOM 2774 C CA . ALA A 1 365 ? -2.545 -1.239 -18.922 1 96.38 365 ALA A CA 1
ATOM 2775 C C . ALA A 1 365 ? -3.752 -1.891 -18.25 1 96.38 365 ALA A C 1
ATOM 2777 O O . ALA A 1 365 ? -4.113 -1.537 -17.125 1 96.38 365 ALA A O 1
ATOM 2778 N N . PRO A 1 366 ? -4.379 -2.82 -18.969 1 97.44 366 PRO A N 1
ATOM 2779 C CA . PRO A 1 366 ? -5.484 -3.539 -18.328 1 97.44 366 PRO A CA 1
ATOM 2780 C C . PRO A 1 366 ? -5.047 -4.312 -17.078 1 97.44 366 PRO A C 1
ATOM 2782 O O . PRO A 1 366 ? -3.906 -4.773 -17.016 1 97.44 366 PRO A O 1
ATOM 2785 N N . PHE A 1 367 ? -5.992 -4.387 -16.156 1 97.88 367 PHE A N 1
ATOM 2786 C CA . PHE A 1 367 ? -5.738 -5.039 -14.875 1 97.88 367 PHE A CA 1
ATOM 2787 C C . PHE A 1 367 ? -6.781 -6.117 -14.602 1 97.88 367 PHE A C 1
ATOM 2789 O O . PHE A 1 367 ? -7.977 -5.828 -14.539 1 97.88 367 PHE A O 1
ATOM 2796 N N . PHE A 1 368 ? -6.297 -7.359 -14.445 1 97.75 368 PHE A N 1
ATOM 2797 C CA . PHE A 1 368 ? -7.172 -8.492 -14.164 1 97.75 368 PHE A CA 1
ATOM 2798 C C . PHE A 1 368 ? -6.898 -9.062 -12.781 1 97.75 368 PHE A C 1
ATOM 2800 O O . PHE A 1 368 ? -5.77 -9.453 -12.477 1 97.75 368 PHE A O 1
ATOM 2807 N N . ARG A 1 369 ? -7.906 -9.047 -11.961 1 96.5 369 ARG A N 1
ATOM 2808 C CA . ARG A 1 369 ? -7.82 -9.633 -10.625 1 96.5 369 ARG A CA 1
ATOM 2809 C C . ARG A 1 369 ? -8.719 -10.859 -10.508 1 96.5 369 ARG A C 1
ATOM 2811 O O . ARG A 1 369 ? -9.922 -10.773 -10.773 1 96.5 369 ARG A O 1
ATOM 2818 N N . TYR A 1 370 ? -8.156 -11.977 -10.148 1 96.44 370 TYR A N 1
ATOM 2819 C CA . TYR A 1 370 ? -8.938 -13.172 -9.867 1 96.44 370 TYR A CA 1
ATOM 2820 C C . TYR A 1 370 ? -8.656 -13.68 -8.453 1 96.44 370 TYR A C 1
ATOM 2822 O O . TYR A 1 370 ? -7.543 -14.117 -8.156 1 96.44 370 TYR A O 1
ATOM 2830 N N . SER A 1 371 ? -9.578 -13.594 -7.59 1 94 371 SER A N 1
ATOM 2831 C CA . SER A 1 371 ? -9.547 -14.078 -6.215 1 94 371 SER A CA 1
ATOM 2832 C C . SER A 1 371 ? -10.914 -14.609 -5.785 1 94 371 SER A C 1
ATOM 2834 O O . SER A 1 371 ? -11.719 -13.875 -5.211 1 94 371 SER A O 1
ATOM 2836 N N . PRO A 1 372 ? -11.164 -15.898 -5.949 1 92 372 PRO A N 1
ATOM 2837 C CA . PRO A 1 372 ? -12.484 -16.484 -5.68 1 92 372 PRO A CA 1
ATOM 2838 C C . PRO A 1 372 ? -12.914 -16.312 -4.223 1 92 372 PRO A C 1
ATOM 2840 O O . PRO A 1 372 ? -12.078 -16.344 -3.318 1 92 372 PRO A O 1
ATOM 2843 N N . LYS A 1 373 ? -14.227 -16.125 -4.074 1 85.19 373 LYS A N 1
ATOM 2844 C CA . LYS A 1 373 ? -14.781 -16.125 -2.725 1 85.19 373 LYS A CA 1
ATOM 2845 C C . LYS A 1 373 ? -14.844 -17.531 -2.15 1 85.19 373 LYS A C 1
ATOM 2847 O O . LYS A 1 373 ? -15.289 -18.453 -2.824 1 85.19 373 LYS A O 1
ATOM 2852 N N . MET A 1 374 ? -14.32 -17.641 -0.998 1 83.62 374 MET A N 1
ATOM 2853 C CA . MET A 1 374 ? -14.367 -18.953 -0.342 1 83.62 374 MET A CA 1
ATOM 2854 C C . MET A 1 374 ? -15.609 -19.078 0.528 1 83.62 374 MET A C 1
ATOM 2856 O O . MET A 1 374 ? -16.031 -18.109 1.157 1 83.62 374 MET A O 1
ATOM 2860 N N . TYR A 1 375 ? -16.203 -20.188 0.574 1 77.25 375 TYR A N 1
ATOM 2861 C CA . TYR A 1 375 ? -17.422 -20.422 1.331 1 77.25 375 TYR A CA 1
ATOM 2862 C C . TYR A 1 375 ? -17.125 -20.562 2.818 1 77.25 375 TYR A C 1
ATOM 2864 O O . TYR A 1 375 ? -17.984 -20.281 3.658 1 77.25 375 TYR A O 1
ATOM 2872 N N . CYS A 1 376 ? -15.938 -21.062 3.129 1 76.88 376 CYS A N 1
ATOM 2873 C CA . CYS A 1 376 ? -15.539 -21.203 4.527 1 76.88 376 CYS A CA 1
ATOM 2874 C C . CYS A 1 376 ? -14.086 -20.797 4.719 1 76.88 376 CYS A C 1
ATOM 2876 O O . CYS A 1 376 ? -13.289 -20.844 3.779 1 76.88 376 CYS A O 1
ATOM 2878 N N . PRO A 1 377 ? -13.836 -20.375 5.93 1 77.62 377 PRO A N 1
ATOM 2879 C CA . PRO A 1 377 ? -12.43 -20.047 6.199 1 77.62 377 PRO A CA 1
ATOM 2880 C C . PRO A 1 377 ? -11.516 -21.266 6.145 1 77.62 377 PRO A C 1
ATOM 2882 O O . PRO A 1 377 ? -11.891 -22.344 6.59 1 77.62 377 PRO A O 1
ATOM 2885 N N . ILE A 1 378 ? -10.445 -21.141 5.445 1 84.25 378 ILE A N 1
ATOM 2886 C CA . ILE A 1 378 ? -9.438 -22.188 5.344 1 84.25 378 ILE A CA 1
ATOM 2887 C C . ILE A 1 378 ? -8.117 -21.703 5.945 1 84.25 378 ILE A C 1
ATOM 2889 O O . ILE A 1 378 ? -7.598 -20.656 5.547 1 84.25 378 ILE A O 1
ATOM 2893 N N . ASP A 1 379 ? -7.617 -22.484 6.844 1 83.75 379 ASP A N 1
ATOM 2894 C CA . ASP A 1 379 ? -6.348 -22.125 7.469 1 83.75 379 ASP A CA 1
ATOM 2895 C C . ASP A 1 379 ? -5.191 -22.25 6.477 1 83.75 379 ASP A C 1
ATOM 2897 O O . ASP A 1 379 ? -5.266 -23.031 5.527 1 83.75 379 ASP A O 1
ATOM 2901 N N . LEU A 1 380 ? -4.156 -21.562 6.773 1 87 380 LEU A N 1
ATOM 2902 C CA . LEU A 1 380 ? -2.986 -21.547 5.902 1 87 380 LEU A CA 1
ATOM 2903 C C . LEU A 1 380 ? -2.35 -22.922 5.809 1 87 380 LEU A C 1
ATOM 2905 O O . LEU A 1 380 ? -1.632 -23.219 4.848 1 87 380 LEU A O 1
ATOM 2909 N N . ASP A 1 381 ? -2.607 -23.75 6.93 1 91.19 381 ASP A N 1
ATOM 2910 C CA . ASP A 1 381 ? -1.989 -25.062 6.98 1 91.19 381 ASP A CA 1
ATOM 2911 C C . ASP A 1 381 ? -3.045 -26.172 6.953 1 91.19 381 ASP A C 1
ATOM 2913 O O . ASP A 1 381 ? -2.865 -27.219 7.566 1 91.19 381 ASP A O 1
ATOM 2917 N N . GLU A 1 382 ? -4.129 -25.891 6.277 1 90.5 382 GLU A N 1
ATOM 2918 C CA . GLU A 1 382 ? -5.172 -26.906 6.16 1 90.5 382 GLU A CA 1
ATOM 2919 C C . GLU A 1 382 ? -4.656 -28.141 5.438 1 90.5 382 GLU A C 1
ATOM 2921 O O . GLU A 1 382 ? -3.955 -28.031 4.43 1 90.5 382 GLU A O 1
ATOM 2926 N N . THR A 1 383 ? -5.027 -29.375 6.055 1 91.25 383 THR A N 1
ATOM 2927 C CA . THR A 1 383 ? -4.527 -30.594 5.453 1 91.25 383 THR A CA 1
ATOM 2928 C C . THR A 1 383 ? -5.68 -31.5 5.02 1 91.25 383 THR A C 1
ATOM 2930 O O . THR A 1 383 ? -5.465 -32.531 4.375 1 91.25 383 THR A O 1
ATOM 2933 N N . ASP A 1 384 ? -6.883 -31.062 5.332 1 88.81 384 ASP A N 1
ATOM 2934 C CA . ASP A 1 384 ? -8.047 -31.859 4.953 1 88.81 384 ASP A CA 1
ATOM 2935 C C . ASP A 1 384 ? -8.25 -31.844 3.439 1 88.81 384 ASP A C 1
ATOM 2937 O O . ASP A 1 384 ? -8.578 -30.797 2.865 1 88.81 384 ASP A O 1
ATOM 2941 N N . ASP A 1 385 ? -8.234 -33 2.848 1 85.75 385 ASP A N 1
ATOM 2942 C CA . ASP A 1 385 ? -8.305 -33.125 1.396 1 85.75 385 ASP A CA 1
ATOM 2943 C C . ASP A 1 385 ? -9.664 -32.656 0.871 1 85.75 385 ASP A C 1
ATOM 2945 O O . ASP A 1 385 ? -9.742 -32.031 -0.19 1 85.75 385 ASP A O 1
ATOM 2949 N N . ILE A 1 386 ? -10.656 -32.969 1.542 1 83.38 386 ILE A N 1
ATOM 2950 C CA . ILE A 1 386 ? -12 -32.594 1.098 1 83.38 386 ILE A CA 1
ATOM 2951 C C . ILE A 1 386 ? -12.156 -31.078 1.077 1 83.38 386 ILE A C 1
ATOM 2953 O O . ILE A 1 386 ? -12.68 -30.516 0.114 1 83.38 386 ILE A O 1
ATOM 2957 N N . LYS A 1 387 ? -11.648 -30.438 2.119 1 87.62 387 LYS A N 1
ATOM 2958 C CA . LYS A 1 387 ? -11.703 -28.969 2.172 1 87.62 387 LYS A CA 1
ATOM 2959 C C . LYS A 1 387 ? -10.891 -28.359 1.039 1 87.62 387 LYS A C 1
ATOM 2961 O O . LYS A 1 387 ? -11.336 -27.391 0.402 1 87.62 387 LYS A O 1
ATOM 2966 N N . LEU A 1 388 ? -9.766 -28.938 0.809 1 90.12 388 LEU A N 1
ATOM 2967 C CA . LEU A 1 388 ? -8.867 -28.406 -0.208 1 90.12 388 LEU A CA 1
ATOM 2968 C C . LEU A 1 388 ? -9.445 -28.594 -1.604 1 90.12 388 LEU A C 1
ATOM 2970 O O . LEU A 1 388 ? -9.367 -27.703 -2.447 1 90.12 388 LEU A O 1
ATOM 2974 N N . ILE A 1 389 ? -10.086 -29.734 -1.833 1 86.25 389 ILE A N 1
ATOM 2975 C CA . ILE A 1 389 ? -10.727 -30.016 -3.117 1 86.25 389 ILE A CA 1
ATOM 2976 C C . ILE A 1 389 ? -11.891 -29.047 -3.33 1 86.25 389 ILE A C 1
ATOM 2978 O O . ILE A 1 389 ? -12.109 -28.562 -4.445 1 86.25 389 ILE A O 1
ATOM 2982 N N . ASN A 1 390 ? -12.547 -28.719 -2.326 1 87.06 390 ASN A N 1
ATOM 2983 C CA . ASN A 1 390 ? -13.703 -27.828 -2.424 1 87.06 390 ASN A CA 1
ATOM 2984 C C . ASN A 1 390 ? -13.281 -26.406 -2.758 1 87.06 390 ASN A C 1
ATOM 2986 O O . ASN A 1 390 ? -13.992 -25.703 -3.482 1 87.06 390 ASN A O 1
ATOM 2990 N N . ILE A 1 391 ? -12.148 -25.953 -2.205 1 89.81 391 ILE A N 1
ATOM 2991 C CA . ILE A 1 391 ? -11.742 -24.594 -2.535 1 89.81 391 ILE A CA 1
ATOM 2992 C C . ILE A 1 391 ? -11.242 -24.547 -3.977 1 89.81 391 ILE A C 1
ATOM 2994 O O . ILE A 1 391 ? -11.422 -23.531 -4.668 1 89.81 391 ILE A O 1
ATOM 2998 N N . MET A 1 392 ? -10.641 -25.641 -4.402 1 92.19 392 MET A N 1
ATOM 2999 C CA . MET A 1 392 ? -10.242 -25.703 -5.805 1 92.19 392 MET A CA 1
ATOM 3000 C C . MET A 1 392 ? -11.461 -25.719 -6.719 1 92.19 392 MET A C 1
ATOM 3002 O O . MET A 1 392 ? -11.484 -25.047 -7.75 1 92.19 392 MET A O 1
ATOM 3006 N N . TRP A 1 393 ? -12.492 -26.484 -6.297 1 88.75 393 TRP A N 1
ATOM 3007 C CA . TRP A 1 393 ? -13.742 -26.531 -7.047 1 88.75 393 TRP A CA 1
ATOM 3008 C C . TRP A 1 393 ? -14.398 -25.156 -7.082 1 88.75 393 TRP A C 1
ATOM 3010 O O . TRP A 1 393 ? -14.922 -24.734 -8.117 1 88.75 393 TRP A O 1
ATOM 3020 N N . GLY A 1 394 ? -14.352 -24.5 -5.961 1 89.38 394 GLY A N 1
ATOM 3021 C CA . GLY A 1 394 ? -14.875 -23.141 -5.91 1 89.38 394 GLY A CA 1
ATOM 3022 C C . GLY A 1 394 ? -14.172 -22.188 -6.867 1 89.38 394 GLY A C 1
ATOM 3023 O O . GLY A 1 394 ? -14.812 -21.328 -7.473 1 89.38 394 GLY A O 1
ATOM 3024 N N . ALA A 1 395 ? -12.883 -22.344 -6.969 1 93.31 395 ALA A N 1
ATOM 3025 C CA . ALA A 1 395 ? -12.109 -21.531 -7.902 1 93.31 395 ALA A CA 1
ATOM 3026 C C . ALA A 1 395 ? -12.539 -21.781 -9.344 1 93.31 395 ALA A C 1
ATOM 3028 O O . ALA A 1 395 ? -12.648 -20.859 -10.141 1 93.31 395 ALA A O 1
ATOM 3029 N N . LYS A 1 396 ? -12.797 -23.047 -9.688 1 91.62 396 LYS A N 1
ATOM 3030 C CA . LYS A 1 396 ? -13.266 -23.391 -11.031 1 91.62 396 LYS A CA 1
ATOM 3031 C C . LYS A 1 396 ? -14.602 -22.734 -11.336 1 91.62 396 LYS A C 1
ATOM 3033 O O . LYS A 1 396 ? -14.781 -22.141 -12.406 1 91.62 396 LYS A O 1
ATOM 3038 N N . ILE A 1 397 ? -15.531 -22.812 -10.422 1 89.06 397 ILE A N 1
ATOM 3039 C CA . ILE A 1 397 ? -16.844 -22.203 -10.578 1 89.06 397 ILE A CA 1
ATOM 3040 C C . ILE A 1 397 ? -16.703 -20.688 -10.766 1 89.06 397 ILE A C 1
ATOM 3042 O O . ILE A 1 397 ? -17.312 -20.109 -11.656 1 89.06 397 ILE A O 1
ATOM 3046 N N . TYR A 1 398 ? -15.906 -20.188 -9.953 1 92.25 398 TYR A N 1
ATOM 3047 C CA . TYR A 1 398 ? -15.656 -18.75 -10 1 92.25 398 TYR A CA 1
ATOM 3048 C C . TYR A 1 398 ? -15.141 -18.328 -11.367 1 92.25 398 TYR A C 1
ATOM 3050 O O . TYR A 1 398 ? -15.609 -17.328 -11.938 1 92.25 398 TYR A O 1
ATOM 3058 N N . MET A 1 399 ? -14.164 -19.031 -11.867 1 93.31 399 MET A N 1
ATOM 3059 C CA . MET A 1 399 ? -13.57 -18.688 -13.156 1 93.31 399 MET A CA 1
ATOM 3060 C C . MET A 1 399 ? -14.594 -18.812 -14.281 1 93.31 399 MET A C 1
ATOM 3062 O O . MET A 1 399 ? -14.547 -18.062 -15.258 1 93.31 399 MET A O 1
ATOM 3066 N N . ASN A 1 400 ? -15.57 -19.734 -14.133 1 89.69 400 ASN A N 1
ATOM 3067 C CA . ASN A 1 400 ? -16.672 -19.828 -15.086 1 89.69 400 ASN A CA 1
ATOM 3068 C C . ASN A 1 400 ? -17.594 -18.625 -15 1 89.69 400 ASN A C 1
ATOM 3070 O O . ASN A 1 400 ? -18.078 -18.125 -16.031 1 89.69 400 ASN A O 1
ATOM 3074 N N . GLU A 1 401 ? -17.781 -18.188 -13.789 1 89.19 401 GLU A N 1
ATOM 3075 C CA . GLU A 1 401 ? -18.625 -17.031 -13.578 1 89.19 401 GLU A CA 1
ATOM 3076 C C . GLU A 1 401 ? -17.969 -15.766 -14.141 1 89.19 401 GLU A C 1
ATOM 3078 O O . GLU A 1 401 ? -18.672 -14.859 -14.602 1 89.19 401 GLU A O 1
ATOM 3083 N N . GLU A 1 402 ? -16.703 -15.75 -14.055 1 92 402 GLU A N 1
ATOM 3084 C CA . GLU A 1 402 ? -15.945 -14.609 -14.562 1 92 402 GLU A CA 1
ATOM 3085 C C . GLU A 1 402 ? -15.594 -14.781 -16.031 1 92 402 GLU A C 1
ATOM 3087 O O . GLU A 1 402 ? -14.562 -14.289 -16.5 1 92 402 GLU A O 1
ATOM 3092 N N . SER A 1 403 ? -16.391 -15.414 -16.797 1 90.69 403 SER A N 1
ATOM 3093 C CA . SER A 1 403 ? -16.094 -15.789 -18.172 1 90.69 403 SER A CA 1
ATOM 3094 C C . SER A 1 403 ? -15.859 -14.562 -19.031 1 90.69 403 SER A C 1
ATOM 3096 O O . SER A 1 403 ? -15 -14.57 -19.922 1 90.69 403 SER A O 1
ATOM 3098 N N . ALA A 1 404 ? -16.578 -13.477 -18.812 1 89.81 404 ALA A N 1
ATOM 3099 C CA . ALA A 1 404 ? -16.422 -12.266 -19.609 1 89.81 404 ALA A CA 1
ATOM 3100 C C . ALA A 1 404 ? -15.031 -11.66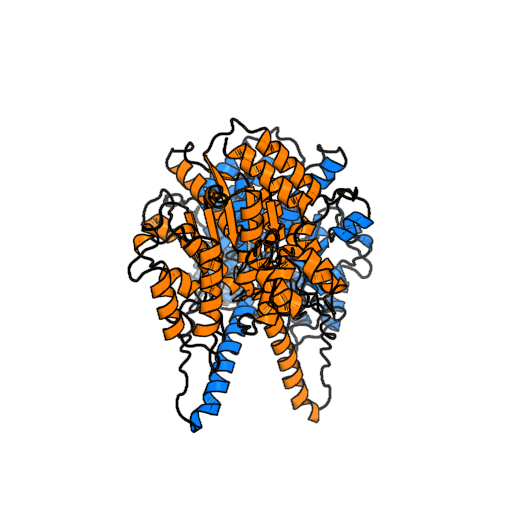4 -19.422 1 89.81 404 ALA A C 1
ATOM 3102 O O . ALA A 1 404 ? -14.367 -11.312 -20.391 1 89.81 404 ALA A O 1
ATOM 3103 N N . SER A 1 405 ? -14.641 -11.57 -18.172 1 93.56 405 SER A N 1
ATOM 3104 C CA . SER A 1 405 ? -13.312 -11.055 -17.859 1 93.56 405 SER A CA 1
ATOM 3105 C C . SER A 1 405 ? -12.219 -11.961 -18.406 1 93.56 405 SER A C 1
ATOM 3107 O O . SER A 1 405 ? -11.219 -11.477 -18.953 1 93.56 405 SER A O 1
ATOM 3109 N N . VAL A 1 406 ? -12.406 -13.25 -18.297 1 94.69 406 VAL A N 1
ATOM 3110 C CA . VAL A 1 406 ? -11.43 -14.227 -18.781 1 94.69 406 VAL A CA 1
ATOM 3111 C C . VAL A 1 406 ? -11.305 -14.125 -20.297 1 94.69 406 VAL A C 1
ATOM 3113 O O . VAL A 1 406 ? -10.195 -14.172 -20.844 1 94.69 406 VAL A O 1
ATOM 3116 N N . GLU A 1 407 ? -12.391 -13.938 -20.922 1 92.88 407 GLU A N 1
ATOM 3117 C CA . GLU A 1 407 ? -12.367 -13.812 -22.375 1 92.88 407 GLU A CA 1
ATOM 3118 C C . GLU A 1 407 ? -11.633 -12.539 -22.812 1 92.88 407 GLU A C 1
ATOM 3120 O O . GLU A 1 407 ? -10.922 -12.539 -23.812 1 92.88 407 GLU A O 1
ATOM 3125 N N . GLN A 1 408 ? -11.828 -11.492 -22.078 1 93.62 408 GLN A N 1
ATOM 3126 C CA . GLN A 1 408 ? -11.102 -10.258 -22.344 1 93.62 408 GLN A CA 1
ATOM 3127 C C . GLN A 1 408 ? -9.594 -10.484 -22.25 1 93.62 408 GLN A C 1
ATOM 3129 O O . GLN A 1 408 ? -8.836 -10.008 -23.109 1 93.62 408 GLN A O 1
ATOM 3134 N N . LEU A 1 409 ? -9.219 -11.172 -21.234 1 95.75 409 LEU A N 1
ATOM 3135 C CA . LEU A 1 409 ? -7.805 -11.461 -21.031 1 95.75 409 LEU A CA 1
ATOM 3136 C C . LEU A 1 409 ? -7.258 -12.336 -22.141 1 95.75 409 LEU A C 1
ATOM 3138 O O . LEU A 1 409 ? -6.188 -12.055 -22.688 1 95.75 409 LEU A O 1
ATOM 3142 N N . VAL A 1 410 ? -8 -13.367 -22.5 1 93.12 410 VAL A N 1
ATOM 3143 C CA . VAL A 1 410 ? -7.586 -14.305 -23.547 1 93.12 410 VAL A CA 1
ATOM 3144 C C . VAL A 1 410 ? -7.434 -13.562 -24.875 1 93.12 410 VAL A C 1
ATOM 3146 O O . VAL A 1 410 ? -6.438 -13.734 -25.578 1 93.12 410 VAL A O 1
ATOM 3149 N N . ASP A 1 411 ? -8.344 -12.727 -25.141 1 92.38 411 ASP A N 1
ATOM 3150 C CA . ASP A 1 411 ? -8.305 -11.953 -26.391 1 92.38 411 ASP A CA 1
ATOM 3151 C C . ASP A 1 411 ? -7.109 -11.008 -26.422 1 92.38 411 ASP A C 1
ATOM 3153 O O . ASP A 1 411 ? -6.441 -10.875 -27.438 1 92.38 411 ASP A O 1
ATOM 3157 N N . LEU A 1 412 ? -6.875 -10.414 -25.344 1 93.12 412 LEU A N 1
ATOM 3158 C CA . LEU A 1 412 ? -5.762 -9.477 -25.234 1 93.12 412 LEU A CA 1
ATOM 3159 C C . LEU A 1 412 ? -4.43 -10.195 -25.438 1 93.12 412 LEU A C 1
ATOM 3161 O O . LEU A 1 412 ? -3.562 -9.703 -26.156 1 93.12 412 LEU A O 1
ATOM 3165 N N . LEU A 1 413 ? -4.273 -11.359 -24.812 1 93.12 413 LEU A N 1
ATOM 3166 C CA . LEU A 1 413 ? -3.012 -12.094 -24.844 1 93.12 413 LEU A CA 1
ATOM 3167 C C . LEU A 1 413 ? -2.793 -12.719 -26.219 1 93.12 413 LEU A C 1
ATOM 3169 O O . LEU A 1 413 ? -1.654 -12.828 -26.688 1 93.12 413 LEU A O 1
ATOM 3173 N N . LYS A 1 414 ? -3.844 -13.07 -26.875 1 88.19 414 LYS A N 1
ATOM 3174 C CA . LYS A 1 414 ? -3.73 -13.672 -28.203 1 88.19 414 LYS A CA 1
ATOM 3175 C C . LYS A 1 414 ? -3.408 -12.625 -29.25 1 88.19 414 LYS A C 1
ATOM 3177 O O . LYS A 1 414 ? -2.756 -12.922 -30.25 1 88.19 414 LYS A O 1
ATOM 3182 N N . THR A 1 415 ? -3.854 -11.438 -29.078 1 80.81 415 THR A N 1
ATOM 3183 C CA . THR A 1 415 ? -3.631 -10.375 -30.047 1 80.81 415 THR A CA 1
ATOM 3184 C C . THR A 1 415 ? -2.252 -9.75 -29.859 1 80.81 415 THR A C 1
ATOM 3186 O O . THR A 1 415 ? -1.665 -9.234 -30.812 1 80.81 415 THR A O 1
ATOM 3189 N N . SER A 1 416 ? -1.774 -9.633 -28.625 1 69 416 SER A N 1
ATOM 3190 C CA . SER A 1 416 ? -0.491 -8.992 -28.344 1 69 416 SER A CA 1
ATOM 3191 C C . SER A 1 416 ? 0.671 -9.906 -28.719 1 69 416 SER A C 1
ATOM 3193 O O . SER A 1 416 ? 1.798 -9.445 -28.906 1 69 416 SER A O 1
ATOM 3195 N N . GLY A 1 417 ? 0.601 -11.273 -28.625 1 56.5 417 GLY A N 1
ATOM 3196 C CA . GLY A 1 417 ? 1.631 -12.234 -29 1 56.5 417 GLY A CA 1
ATOM 3197 C C . GLY A 1 417 ? 1.896 -12.273 -30.484 1 56.5 417 GLY A C 1
ATOM 3198 O O . GLY A 1 417 ? 2.803 -12.977 -30.938 1 56.5 417 GLY A O 1
ATOM 3199 N N . LYS A 1 418 ? 0.967 -11.68 -31.359 1 43.84 418 LYS A N 1
ATOM 3200 C CA . LYS A 1 418 ? 1.241 -11.633 -32.781 1 43.84 418 LYS A CA 1
ATOM 3201 C C . LYS A 1 418 ? 2.006 -10.359 -33.156 1 43.84 418 LYS A C 1
ATOM 3203 O O . LYS A 1 418 ? 1.711 -9.281 -32.656 1 43.84 418 LYS A O 1
ATOM 3208 N N . MET B 1 1 ? 15.516 37 23.984 1 64 1 MET B N 1
ATOM 3209 C CA . MET B 1 1 ? 16.656 37.594 24.672 1 64 1 MET B CA 1
ATOM 3210 C C . MET B 1 1 ? 16.844 36.969 26.062 1 64 1 MET B C 1
ATOM 3212 O O . MET B 1 1 ? 17.922 36.5 26.391 1 64 1 MET B O 1
ATOM 3216 N N . LYS B 1 2 ? 15.734 36.938 26.969 1 63.66 2 LYS B N 1
ATOM 3217 C CA . LYS B 1 2 ? 15.844 36.375 28.328 1 63.66 2 LYS B CA 1
ATOM 3218 C C . LYS B 1 2 ? 16.266 34.938 28.297 1 63.66 2 LYS B C 1
ATOM 3220 O O . LYS B 1 2 ? 17.062 34.5 29.141 1 63.66 2 LYS B O 1
ATOM 3225 N N . ALA B 1 3 ? 15.805 34.219 27.359 1 74.38 3 ALA B N 1
ATOM 3226 C CA . ALA B 1 3 ? 16.141 32.781 27.25 1 74.38 3 ALA B CA 1
ATOM 3227 C C . ALA B 1 3 ? 17.625 32.594 26.969 1 74.38 3 ALA B C 1
ATOM 3229 O O . ALA B 1 3 ? 18.25 31.672 27.484 1 74.38 3 ALA B O 1
ATOM 3230 N N . VAL B 1 4 ? 18.219 33.469 26.234 1 73.06 4 VAL B N 1
ATOM 3231 C CA . VAL B 1 4 ? 19.641 33.438 25.906 1 73.06 4 VAL B CA 1
ATOM 3232 C C . VAL B 1 4 ? 20.469 33.812 27.125 1 73.06 4 VAL B C 1
ATOM 3234 O O . VAL B 1 4 ? 21.516 33.219 27.391 1 73.06 4 VAL B O 1
ATOM 3237 N N . GLN B 1 5 ? 19.906 34.688 27.844 1 64.81 5 GLN B N 1
ATOM 3238 C CA . GLN B 1 5 ? 20.594 35.125 29.047 1 64.81 5 GLN B CA 1
ATOM 3239 C C . GLN B 1 5 ? 20.672 34.031 30.094 1 64.81 5 GLN B C 1
ATOM 3241 O O . GLN B 1 5 ? 21.703 33.875 30.766 1 64.81 5 GLN B O 1
ATOM 3246 N N . VAL B 1 6 ? 19.609 33.25 30.219 1 71 6 VAL B N 1
ATOM 3247 C CA . VAL B 1 6 ? 19.578 32.188 31.219 1 71 6 VAL B CA 1
ATOM 3248 C C . VAL B 1 6 ? 20.156 30.891 30.656 1 71 6 VAL B C 1
ATOM 3250 O O . VAL B 1 6 ? 20.234 29.875 31.344 1 71 6 VAL B O 1
ATOM 3253 N N . ALA B 1 7 ? 20.656 30.828 29.469 1 70.5 7 ALA B N 1
ATOM 3254 C CA . ALA B 1 7 ? 21.344 29.734 28.766 1 70.5 7 ALA B CA 1
ATOM 3255 C C . ALA B 1 7 ? 20.484 28.484 28.734 1 70.5 7 ALA B C 1
ATOM 3257 O O . ALA B 1 7 ? 20.984 27.375 28.984 1 70.5 7 ALA B O 1
ATOM 3258 N N . ASN B 1 8 ? 19.188 28.672 28.75 1 71.19 8 ASN B N 1
ATOM 3259 C CA . ASN B 1 8 ? 18.281 27.547 28.594 1 71.19 8 ASN B CA 1
ATOM 3260 C C . ASN B 1 8 ? 18.047 27.203 27.125 1 71.19 8 ASN B C 1
ATOM 3262 O O . ASN B 1 8 ? 17.25 27.844 26.453 1 71.19 8 ASN B O 1
ATOM 3266 N N . LEU B 1 9 ? 18.672 26.156 26.734 1 75.31 9 LEU B N 1
ATOM 3267 C CA . LEU B 1 9 ? 18.688 25.797 25.312 1 75.31 9 LEU B CA 1
ATOM 3268 C C . LEU B 1 9 ? 17.281 25.438 24.828 1 75.31 9 LEU B C 1
ATOM 3270 O O . LEU B 1 9 ? 16.906 25.766 23.703 1 75.31 9 LEU B O 1
ATOM 3274 N N . ASP B 1 10 ? 16.562 24.844 25.656 1 74.44 10 ASP B N 1
ATOM 3275 C CA . ASP B 1 10 ? 15.203 24.469 25.281 1 74.44 10 ASP B CA 1
ATOM 3276 C C . ASP B 1 10 ? 14.32 25.688 25.062 1 74.44 10 ASP B C 1
ATOM 3278 O O . ASP B 1 10 ? 13.516 25.719 24.141 1 74.44 10 ASP B O 1
ATOM 3282 N N . LEU B 1 11 ? 14.523 26.625 25.859 1 72.69 11 LEU B N 1
ATOM 3283 C CA . LEU B 1 11 ? 13.773 27.859 25.719 1 72.69 11 LEU B CA 1
ATOM 3284 C C . LEU B 1 11 ? 14.203 28.609 24.453 1 72.69 11 LEU B C 1
ATOM 3286 O O . LEU B 1 11 ? 13.367 29.203 23.766 1 72.69 11 LEU B O 1
ATOM 3290 N N . VAL B 1 12 ? 15.453 28.578 24.203 1 75.75 12 VAL B N 1
ATOM 3291 C CA . VAL B 1 12 ? 15.953 29.219 22.984 1 75.75 12 VAL B CA 1
ATOM 3292 C C . VAL B 1 12 ? 15.344 28.547 21.766 1 75.75 12 VAL B C 1
ATOM 3294 O O . VAL B 1 12 ? 14.852 29.219 20.844 1 75.75 12 VAL B O 1
ATOM 3297 N N . LYS B 1 13 ? 15.359 27.234 21.719 1 74.88 13 LYS B N 1
ATOM 3298 C CA . LYS B 1 13 ? 14.742 26.5 20.641 1 74.88 13 LYS B CA 1
ATOM 3299 C C . LYS B 1 13 ? 13.273 26.875 20.469 1 74.88 13 LYS B C 1
ATOM 3301 O O . LYS B 1 13 ? 12.812 27.125 19.344 1 74.88 13 LYS B O 1
ATOM 3306 N N . LEU B 1 14 ? 12.648 26.906 21.531 1 73.25 14 LEU B N 1
ATOM 3307 C CA . LEU B 1 14 ? 11.227 27.234 21.531 1 73.25 14 LEU B CA 1
ATOM 3308 C C . LEU B 1 14 ? 10.992 28.594 20.906 1 73.25 14 LEU B C 1
ATOM 3310 O O . LEU B 1 14 ? 10.117 28.75 20.047 1 73.25 14 LEU B O 1
ATOM 3314 N N . LEU B 1 15 ? 11.789 29.562 21.312 1 71.56 15 LEU B N 1
ATOM 3315 C CA . LEU B 1 15 ? 11.633 30.938 20.828 1 71.56 15 LEU B CA 1
ATOM 3316 C C . LEU B 1 15 ? 11.938 31.016 19.344 1 71.56 15 LEU B C 1
ATOM 3318 O O . LEU B 1 15 ? 11.266 31.734 18.594 1 71.56 15 LEU B O 1
ATOM 3322 N N . LEU B 1 16 ? 12.898 30.281 18.969 1 74.88 16 LEU B N 1
ATOM 3323 C CA . LEU B 1 16 ? 13.273 30.266 17.562 1 74.88 16 LEU B CA 1
ATOM 3324 C C . LEU B 1 16 ? 12.211 29.578 16.719 1 74.88 16 LEU B C 1
ATOM 3326 O O . LEU B 1 16 ? 11.906 30.016 15.602 1 74.88 16 LEU B O 1
ATOM 3330 N N . LEU B 1 17 ? 11.648 28.547 17.219 1 75.56 17 LEU B N 1
ATOM 3331 C CA . LEU B 1 17 ? 10.602 27.812 16.531 1 75.56 17 LEU B CA 1
ATOM 3332 C C . LEU B 1 17 ? 9.352 28.656 16.359 1 75.56 17 LEU B C 1
ATOM 3334 O O . LEU B 1 17 ? 8.633 28.531 15.367 1 75.56 17 LEU B O 1
ATOM 3338 N N . PHE B 1 18 ? 9.18 29.5 17.312 1 69.31 18 PHE B N 1
ATOM 3339 C CA . PHE B 1 18 ? 7.98 30.328 17.281 1 69.31 18 PHE B CA 1
ATOM 3340 C C . PHE B 1 18 ? 8.289 31.703 16.703 1 69.31 18 PHE B C 1
ATOM 3342 O O . PHE B 1 18 ? 7.605 32.688 17 1 69.31 18 PHE B O 1
ATOM 3349 N N . GLU B 1 19 ? 9.344 31.719 15.883 1 68.12 19 GLU B N 1
ATOM 3350 C CA . GLU B 1 19 ? 9.727 32.844 15.039 1 68.12 19 GLU B CA 1
ATOM 3351 C C . GLU B 1 19 ? 9.992 34.094 15.875 1 68.12 19 GLU B C 1
ATOM 3353 O O . GLU B 1 19 ? 9.492 35.188 15.562 1 68.12 19 GLU B O 1
ATOM 3358 N N . ALA B 1 20 ? 10.695 33.875 16.922 1 70.12 20 ALA B N 1
ATOM 3359 C CA . ALA B 1 20 ? 11.148 35.062 17.688 1 70.12 20 ALA B CA 1
ATOM 3360 C C . ALA B 1 20 ? 11.992 35.969 16.812 1 70.12 20 ALA B C 1
ATOM 3362 O O . ALA B 1 20 ? 12.75 35.531 15.961 1 70.12 20 ALA B O 1
ATOM 3363 N N . ASP B 1 21 ? 11.719 37.25 16.844 1 70.81 21 ASP B N 1
ATOM 3364 C CA . ASP B 1 21 ? 12.445 38.25 16.078 1 70.81 21 ASP B CA 1
ATOM 3365 C C . ASP B 1 21 ? 13.914 38.312 16.516 1 70.81 21 ASP B C 1
ATOM 3367 O O . ASP B 1 21 ? 14.227 38.875 17.562 1 70.81 21 ASP B O 1
ATOM 3371 N N . LEU B 1 22 ? 14.75 37.781 15.664 1 72.38 22 LEU B N 1
ATOM 3372 C CA . LEU B 1 22 ? 16.156 37.719 16.016 1 72.38 22 LEU B CA 1
ATOM 3373 C C . LEU B 1 22 ? 16.812 39.094 15.859 1 72.38 22 LEU B C 1
ATOM 3375 O O . LEU B 1 22 ? 17.922 39.312 16.328 1 72.38 22 LEU B O 1
ATOM 3379 N N . LYS B 1 23 ? 16.125 40.031 15.203 1 74.62 23 LYS B N 1
ATOM 3380 C CA . LYS B 1 23 ? 16.656 41.375 15 1 74.62 23 LYS B CA 1
ATOM 3381 C C . LYS B 1 23 ? 16.297 42.281 16.156 1 74.62 23 LYS B C 1
ATOM 3383 O O . LYS B 1 23 ? 16.75 43.438 16.203 1 74.62 23 LYS B O 1
ATOM 3388 N N . ALA B 1 24 ? 15.438 41.688 17.016 1 71.69 24 ALA B N 1
ATOM 3389 C CA . ALA B 1 24 ? 15.023 42.5 18.156 1 71.69 24 ALA B CA 1
ATOM 3390 C C . ALA B 1 24 ? 16.188 42.781 19.109 1 71.69 24 ALA B C 1
ATOM 3392 O O . ALA B 1 24 ? 17.109 41.938 19.203 1 71.69 24 ALA B O 1
ATOM 3393 N N . VAL B 1 25 ? 16.234 43.969 19.625 1 75.31 25 VAL B N 1
ATOM 3394 C CA . VAL B 1 25 ? 17.297 44.312 20.578 1 75.31 25 VAL B CA 1
ATOM 3395 C C . VAL B 1 25 ? 16.688 44.531 21.969 1 75.31 25 VAL B C 1
ATOM 3397 O O . VAL B 1 25 ? 15.5 44.844 22.078 1 75.31 25 VAL B O 1
ATOM 3400 N N . ASP B 1 26 ? 17.391 44.25 22.953 1 72.88 26 ASP B N 1
ATOM 3401 C CA . ASP B 1 26 ? 16.891 44.469 24.312 1 72.88 26 ASP B CA 1
ATOM 3402 C C . ASP B 1 26 ? 16.891 45.938 24.672 1 72.88 26 ASP B C 1
ATOM 3404 O O . ASP B 1 26 ? 17.062 46.781 23.797 1 72.88 26 ASP B O 1
ATOM 3408 N N . ALA B 1 27 ? 16.453 46.219 25.953 1 74.5 27 ALA B N 1
ATOM 3409 C CA . ALA B 1 27 ? 16.328 47.594 26.422 1 74.5 27 ALA B CA 1
ATOM 3410 C C . ALA B 1 27 ? 17.656 48.344 26.281 1 74.5 27 ALA B C 1
ATOM 3412 O O . ALA B 1 27 ? 17.672 49.562 26.125 1 74.5 27 ALA B O 1
ATOM 3413 N N . GLN B 1 28 ? 18.734 47.656 26.297 1 78.44 28 GLN B N 1
ATOM 3414 C CA . GLN B 1 28 ? 20.062 48.25 26.203 1 78.44 28 GLN B CA 1
ATOM 3415 C C . GLN B 1 28 ? 20.562 48.25 24.766 1 78.44 28 GLN B C 1
ATOM 3417 O O . GLN B 1 28 ? 21.703 48.625 24.5 1 78.44 28 GLN B O 1
ATOM 3422 N N . GLY B 1 29 ? 19.672 47.75 23.828 1 76.94 29 GLY B N 1
ATOM 3423 C CA . GLY B 1 29 ? 19.984 47.781 22.406 1 76.94 29 GLY B CA 1
ATOM 3424 C C . GLY B 1 29 ? 20.812 46.594 21.969 1 76.94 29 GLY B C 1
ATOM 3425 O O . GLY B 1 29 ? 21.391 46.594 20.875 1 76.94 29 GLY B O 1
ATOM 3426 N N . GLN B 1 30 ? 20.922 45.656 22.75 1 77.25 30 GLN B N 1
ATOM 3427 C CA . GLN B 1 30 ? 21.766 44.5 22.406 1 77.25 30 GLN B CA 1
ATOM 3428 C C . GLN B 1 30 ? 20.953 43.469 21.641 1 77.25 30 GLN B C 1
ATOM 3430 O O . GLN B 1 30 ? 19.812 43.156 22 1 77.25 30 GLN B O 1
ATOM 3435 N N . SER B 1 31 ? 21.625 43.062 20.578 1 80.56 31 SER B N 1
ATOM 3436 C CA . SER B 1 31 ? 21.016 41.969 19.812 1 80.56 31 SER B CA 1
ATOM 3437 C C . SER B 1 31 ? 21.219 40.625 20.516 1 80.56 31 SER B C 1
ATOM 3439 O O . SER B 1 31 ? 21.984 40.531 21.484 1 80.56 31 SER B O 1
ATOM 3441 N N . VAL B 1 32 ? 20.406 39.656 20.062 1 79.94 32 VAL B N 1
ATOM 3442 C CA . VAL B 1 32 ? 20.516 38.312 20.641 1 79.94 32 VAL B CA 1
ATOM 3443 C C . VAL B 1 32 ? 21.938 37.781 20.469 1 79.94 32 VAL B C 1
ATOM 3445 O O . VAL B 1 32 ? 22.453 37.094 21.359 1 79.94 32 VAL B O 1
ATOM 3448 N N . TYR B 1 33 ? 22.625 38.188 19.469 1 79 33 TYR B N 1
ATOM 3449 C CA . TYR B 1 33 ? 24 37.75 19.219 1 79 33 TYR B CA 1
ATOM 3450 C C . TYR B 1 33 ? 24.969 38.344 20.219 1 79 33 TYR B C 1
ATOM 3452 O O . TYR B 1 33 ? 25.906 37.688 20.672 1 79 33 TYR B O 1
ATOM 3460 N N . GLU B 1 34 ? 24.641 39.625 20.469 1 76.31 34 GLU B N 1
ATOM 3461 C CA . GLU B 1 34 ? 25.469 40.312 21.438 1 76.31 34 GLU B CA 1
ATOM 3462 C C . GLU B 1 34 ? 25.266 39.75 22.844 1 76.31 34 GLU B C 1
ATOM 3464 O O . GLU B 1 34 ? 26.234 39.594 23.609 1 76.31 34 GLU B O 1
ATOM 3469 N N . ILE B 1 35 ? 24.047 39.5 23.047 1 77.81 35 ILE B N 1
ATOM 3470 C CA . ILE B 1 35 ? 23.719 38.969 24.359 1 77.81 35 ILE B CA 1
ATOM 3471 C C . ILE B 1 35 ? 24.344 37.594 24.516 1 77.81 35 ILE B C 1
ATOM 3473 O O . ILE B 1 35 ? 24.828 37.25 25.594 1 77.81 35 ILE B O 1
ATOM 3477 N N . ASN B 1 36 ? 24.375 36.812 23.484 1 82.38 36 ASN B N 1
ATOM 3478 C CA . ASN B 1 36 ? 24.891 35.469 23.531 1 82.38 36 ASN B CA 1
ATOM 3479 C C . ASN B 1 36 ? 26.406 35.438 23.781 1 82.38 36 ASN B C 1
ATOM 3481 O O . ASN B 1 36 ? 26.953 34.438 24.25 1 82.38 36 ASN B O 1
ATOM 3485 N N . LYS B 1 37 ? 27.078 36.562 23.484 1 78.75 37 LYS B N 1
ATOM 3486 C CA . LYS B 1 37 ? 28.516 36.625 23.688 1 78.75 37 LYS B CA 1
ATOM 3487 C C . LYS B 1 37 ? 28.875 36.406 25.156 1 78.75 37 LYS B C 1
ATOM 3489 O O . LYS B 1 37 ? 29.953 35.906 25.469 1 78.75 37 LYS B O 1
ATOM 3494 N N . SER B 1 38 ? 27.969 36.75 25.984 1 76.62 38 SER B N 1
ATOM 3495 C CA . SER B 1 38 ? 28.219 36.625 27.422 1 76.62 38 SER B CA 1
ATOM 3496 C C . SER B 1 38 ? 27.562 35.375 28 1 76.62 38 SER B C 1
ATOM 3498 O O . SER B 1 38 ? 27.625 35.156 29.203 1 76.62 38 SER B O 1
ATOM 3500 N N . SER B 1 39 ? 26.938 34.656 27.203 1 77.88 39 SER B N 1
ATOM 3501 C CA . SER B 1 39 ? 26.203 33.5 27.688 1 77.88 39 SER B CA 1
ATOM 3502 C C . SER B 1 39 ? 27.156 32.344 28 1 77.88 39 SER B C 1
ATOM 3504 O O . SER B 1 39 ? 28.172 32.156 27.328 1 77.88 39 SER B O 1
ATOM 3506 N N . LYS B 1 40 ? 26.891 31.516 29.047 1 77 40 LYS B N 1
ATOM 3507 C CA . LYS B 1 40 ? 27.688 30.359 29.438 1 77 40 LYS B CA 1
ATOM 3508 C C . LYS B 1 40 ? 27.625 29.266 28.375 1 77 40 LYS B C 1
ATOM 3510 O O . LYS B 1 40 ? 28.516 28.406 28.312 1 77 40 LYS B O 1
ATOM 3515 N N . ARG B 1 41 ? 26.578 29.188 27.656 1 80.5 41 ARG B N 1
ATOM 3516 C CA . ARG B 1 41 ? 26.422 28.188 26.609 1 80.5 41 ARG B CA 1
ATOM 3517 C C . ARG B 1 41 ? 26.469 28.828 25.234 1 80.5 41 ARG B C 1
ATOM 3519 O O . ARG B 1 41 ? 25.656 28.5 24.359 1 80.5 41 ARG B O 1
ATOM 3526 N N . ARG B 1 42 ? 27.406 29.734 25.094 1 80.19 42 ARG B N 1
ATOM 3527 C CA . ARG B 1 42 ? 27.516 30.547 23.875 1 80.19 42 ARG B CA 1
ATOM 3528 C C . ARG B 1 42 ? 27.641 29.656 22.641 1 80.19 42 ARG B C 1
ATOM 3530 O O . ARG B 1 42 ? 26.938 29.891 21.656 1 80.19 42 ARG B O 1
ATOM 3537 N N . ALA B 1 43 ? 28.438 28.688 22.734 1 77.94 43 ALA B N 1
ATOM 3538 C CA . ALA B 1 43 ? 28.688 27.844 21.562 1 77.94 43 ALA B CA 1
ATOM 3539 C C . ALA B 1 43 ? 27.406 27.094 21.156 1 77.94 43 ALA B C 1
ATOM 3541 O O . ALA B 1 43 ? 27.094 27.016 19.969 1 77.94 43 ALA B O 1
ATOM 3542 N N . ASP B 1 44 ? 26.734 26.578 22.094 1 80.12 44 ASP B N 1
ATOM 3543 C CA . ASP B 1 44 ? 25.5 25.844 21.828 1 80.12 44 ASP B CA 1
ATOM 3544 C C . ASP B 1 44 ? 24.438 26.766 21.234 1 80.12 44 ASP B C 1
ATOM 3546 O O . ASP B 1 44 ? 23.719 26.391 20.297 1 80.12 44 ASP B O 1
ATOM 3550 N N . ILE B 1 45 ? 24.391 27.922 21.812 1 78.31 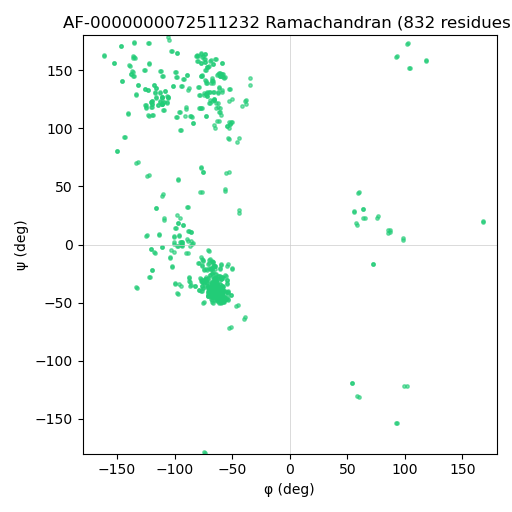45 ILE B N 1
ATOM 3551 C CA . ILE B 1 45 ? 23.391 28.891 21.359 1 78.31 45 ILE B CA 1
ATOM 3552 C C . ILE B 1 45 ? 23.734 29.375 19.953 1 78.31 45 ILE B C 1
ATOM 3554 O O . ILE B 1 45 ? 22.844 29.531 19.109 1 78.31 45 ILE B O 1
ATOM 3558 N N . ASP B 1 46 ? 25.016 29.562 19.719 1 76.69 46 ASP B N 1
ATOM 3559 C CA . ASP B 1 46 ? 25.453 29.938 18.375 1 76.69 46 ASP B CA 1
ATOM 3560 C C . ASP B 1 46 ? 25.047 28.891 17.344 1 76.69 46 ASP B C 1
ATOM 3562 O O . ASP B 1 46 ? 24.641 29.219 16.234 1 76.69 46 ASP B O 1
ATOM 3566 N N . LEU B 1 47 ? 25.109 27.734 17.734 1 73.81 47 LEU B N 1
ATOM 3567 C CA . LEU B 1 47 ? 24.734 26.641 16.844 1 73.81 47 LEU B CA 1
ATOM 3568 C C . LEU B 1 47 ? 23.234 26.672 16.562 1 73.81 47 LEU B C 1
ATOM 3570 O O . LEU B 1 47 ? 22.812 26.422 15.438 1 73.81 47 LEU B O 1
ATOM 3574 N N . LEU B 1 48 ? 22.547 26.953 17.578 1 78.31 48 LEU B N 1
ATOM 3575 C CA . LEU B 1 48 ? 21.094 27.047 17.422 1 78.31 48 LEU B CA 1
ATOM 3576 C C . LEU B 1 48 ? 20.719 28.203 16.5 1 78.31 48 LEU B C 1
ATOM 3578 O O . LEU B 1 48 ? 19.859 28.062 15.633 1 78.31 48 LEU B O 1
ATOM 3582 N N . LEU B 1 49 ? 21.438 29.297 16.719 1 76.75 49 LEU B N 1
ATOM 3583 C CA . LEU B 1 49 ? 21.156 30.484 15.906 1 76.75 49 LEU B CA 1
ATOM 3584 C C . LEU B 1 49 ? 21.578 30.25 14.461 1 76.75 49 LEU B C 1
ATOM 3586 O O . LEU B 1 49 ? 20.953 30.781 13.531 1 76.75 49 LEU B O 1
ATOM 3590 N N . ALA B 1 50 ? 22.516 29.406 14.227 1 73.38 50 ALA B N 1
ATOM 3591 C CA . ALA B 1 50 ? 23.016 29.109 12.883 1 73.38 50 ALA B CA 1
ATOM 3592 C C . ALA B 1 50 ? 21.984 28.328 12.078 1 73.38 50 ALA B C 1
ATOM 3594 O O . ALA B 1 50 ? 21.953 28.422 10.844 1 73.38 50 ALA B O 1
ATOM 3595 N N . VAL B 1 51 ? 21.219 27.594 12.773 1 76.81 51 VAL B N 1
ATOM 3596 C CA . VAL B 1 51 ? 20.172 26.812 12.117 1 76.81 51 VAL B CA 1
ATOM 3597 C C . VAL B 1 51 ? 19.156 27.75 11.484 1 76.81 51 VAL B C 1
ATOM 3599 O O . VAL B 1 51 ? 18.5 27.375 10.5 1 76.81 51 VAL B O 1
ATOM 3602 N N . MET B 1 52 ? 19.016 28.922 12.062 1 77.06 52 MET B N 1
ATOM 3603 C CA . MET B 1 52 ? 18.016 29.859 11.586 1 77.06 52 MET B CA 1
ATOM 3604 C C . MET B 1 52 ? 18.453 30.5 10.266 1 77.06 52 MET B C 1
ATOM 3606 O O . MET B 1 52 ? 17.609 31 9.516 1 77.06 52 MET B O 1
ATOM 3610 N N . ASP B 1 53 ? 19.781 30.469 10 1 72.5 53 ASP B N 1
ATOM 3611 C CA . ASP B 1 53 ? 20.328 30.984 8.758 1 72.5 53 ASP B CA 1
ATOM 3612 C C . ASP B 1 53 ? 21.328 30 8.148 1 72.5 53 ASP B C 1
ATOM 3614 O O . ASP B 1 53 ? 22.547 30.25 8.172 1 72.5 53 ASP B O 1
ATOM 3618 N N . PRO B 1 54 ? 20.734 28.875 7.656 1 71.75 54 PRO B N 1
ATOM 3619 C CA . PRO B 1 54 ? 21.656 27.844 7.148 1 71.75 54 PRO B CA 1
ATOM 3620 C C . PRO B 1 54 ? 22.406 28.297 5.898 1 71.75 54 PRO B C 1
ATOM 3622 O O . PRO B 1 54 ? 21.875 29.078 5.105 1 71.75 54 PRO B O 1
ATOM 3625 N N . PRO B 1 55 ? 23.719 27.922 5.898 1 64.19 55 PRO B N 1
ATOM 3626 C CA . PRO B 1 55 ? 24.453 28.25 4.664 1 64.19 55 PRO B CA 1
ATOM 3627 C C . PRO B 1 55 ? 23.844 27.562 3.438 1 64.19 55 PRO B C 1
ATOM 3629 O O . PRO B 1 55 ? 23.156 26.547 3.566 1 64.19 55 PRO B O 1
ATOM 3632 N N . ALA B 1 56 ? 23.906 28.266 2.334 1 58.66 56 ALA B N 1
ATOM 3633 C CA . ALA B 1 56 ? 23.438 27.688 1.08 1 58.66 56 ALA B CA 1
ATOM 3634 C C . ALA B 1 56 ? 24.047 26.297 0.843 1 58.66 56 ALA B C 1
ATOM 3636 O O . ALA B 1 56 ? 25.234 26.109 1.05 1 58.66 56 ALA B O 1
ATOM 3637 N N . SER B 1 57 ? 23.266 25.203 1.025 1 59.25 57 SER B N 1
ATOM 3638 C CA . SER B 1 57 ? 23.719 23.828 0.84 1 59.25 57 SER B CA 1
ATOM 3639 C C . SER B 1 57 ? 24.375 23.641 -0.53 1 59.25 57 SER B C 1
ATOM 3641 O O . SER B 1 57 ? 23.812 24.047 -1.547 1 59.25 57 SER B O 1
ATOM 3643 N N . THR B 1 58 ? 25.719 23.562 -0.574 1 53.22 58 THR B N 1
ATOM 3644 C CA . THR B 1 58 ? 26.375 23.156 -1.816 1 53.22 58 THR B CA 1
ATOM 3645 C C . THR B 1 58 ? 26.016 21.719 -2.156 1 53.22 58 THR B C 1
ATOM 3647 O O . THR B 1 58 ? 26.172 20.812 -1.32 1 53.22 58 THR B O 1
ATOM 3650 N N . ALA B 1 59 ? 25.078 21.609 -3.062 1 52.06 59 ALA B N 1
ATOM 3651 C CA . ALA B 1 59 ? 24.719 20.281 -3.531 1 52.06 59 ALA B CA 1
ATOM 3652 C C . ALA B 1 59 ? 25.969 19.438 -3.797 1 52.06 59 ALA B C 1
ATOM 3654 O O . ALA B 1 59 ? 26.859 19.859 -4.539 1 52.06 59 ALA B O 1
ATOM 3655 N N . SER B 1 60 ? 26.484 18.672 -2.865 1 52.88 60 SER B N 1
ATOM 3656 C CA . SER B 1 60 ? 27.547 17.75 -3.271 1 52.88 60 SER B CA 1
ATOM 3657 C C . SER B 1 60 ? 27.109 16.891 -4.449 1 52.88 60 SER B C 1
ATOM 3659 O O . SER B 1 60 ? 25.969 16.422 -4.496 1 52.88 60 SER B O 1
ATOM 3661 N N . PRO B 1 61 ? 27.906 16.953 -5.543 1 52.34 61 PRO B N 1
ATOM 3662 C CA . PRO B 1 61 ? 27.594 16.156 -6.734 1 52.34 61 PRO B CA 1
ATOM 3663 C C . PRO B 1 61 ? 27.406 14.672 -6.426 1 52.34 61 PRO B C 1
ATOM 3665 O O . PRO B 1 61 ? 28.375 13.977 -6.094 1 52.34 61 PRO B O 1
ATOM 3668 N N . GLN B 1 62 ? 26.484 14.344 -5.672 1 61.22 62 GLN B N 1
ATOM 3669 C CA . GLN B 1 62 ? 26.266 12.914 -5.48 1 61.22 62 GLN B CA 1
ATOM 3670 C C . GLN B 1 62 ? 25.672 12.273 -6.73 1 61.22 62 GLN B C 1
ATOM 3672 O O . GLN B 1 62 ? 25.031 12.953 -7.535 1 61.22 62 GLN B O 1
ATOM 3677 N N . THR B 1 63 ? 26.281 11.156 -7.152 1 69.44 63 THR B N 1
ATOM 3678 C CA . THR B 1 63 ? 25.734 10.375 -8.258 1 69.44 63 THR B CA 1
ATOM 3679 C C . THR B 1 63 ? 24.219 10.312 -8.188 1 69.44 63 THR B C 1
ATOM 3681 O O . THR B 1 63 ? 23.641 10.031 -7.133 1 69.44 63 THR B O 1
ATOM 3684 N N . LYS B 1 64 ? 23.672 10.742 -9.266 1 81.44 64 LYS B N 1
ATOM 3685 C CA . LYS B 1 64 ? 22.219 10.797 -9.383 1 81.44 64 LYS B CA 1
ATOM 3686 C C . LYS B 1 64 ? 21.594 9.406 -9.289 1 81.44 64 LYS B C 1
ATOM 3688 O O . LYS B 1 64 ? 21.984 8.5 -10.023 1 81.44 64 LYS B O 1
ATOM 3693 N N . THR B 1 65 ? 20.75 9.234 -8.375 1 88.62 65 THR B N 1
ATOM 3694 C CA . THR B 1 65 ? 20.016 7.988 -8.234 1 88.62 65 THR B CA 1
ATOM 3695 C C . THR B 1 65 ? 18.844 7.938 -9.219 1 88.62 65 THR B C 1
ATOM 3697 O O . THR B 1 65 ? 18.484 8.961 -9.812 1 88.62 65 THR B O 1
ATOM 3700 N N . PRO B 1 66 ? 18.266 6.723 -9.484 1 90.62 66 PRO B N 1
ATOM 3701 C CA . PRO B 1 66 ? 17.078 6.629 -10.328 1 90.62 66 PRO B CA 1
ATOM 3702 C C . PRO B 1 66 ? 15.938 7.508 -9.836 1 90.62 66 PRO B C 1
ATOM 3704 O O . PRO B 1 66 ? 15.195 8.078 -10.641 1 90.62 66 PRO B O 1
ATOM 3707 N N . TRP B 1 67 ? 15.82 7.68 -8.578 1 88.75 67 TRP B N 1
ATOM 3708 C CA . TRP B 1 67 ? 14.781 8.531 -8.008 1 88.75 67 TRP B CA 1
ATOM 3709 C C . TRP B 1 67 ? 15.008 9.992 -8.367 1 88.75 67 TRP B C 1
ATOM 3711 O O . TRP B 1 67 ? 14.062 10.711 -8.703 1 88.75 67 TRP B O 1
ATOM 3721 N N . ASP B 1 68 ? 16.281 10.375 -8.305 1 90.12 68 ASP B N 1
ATOM 3722 C CA . ASP B 1 68 ? 16.641 11.734 -8.688 1 90.12 68 ASP B CA 1
ATOM 3723 C C . ASP B 1 68 ? 16.344 11.992 -10.164 1 90.12 68 ASP B C 1
ATOM 3725 O O . ASP B 1 68 ? 15.844 13.062 -10.523 1 90.12 68 ASP B O 1
ATOM 3729 N N . TYR B 1 69 ? 16.703 10.984 -10.906 1 92.75 69 TYR B N 1
ATOM 3730 C CA . TYR B 1 69 ? 16.453 11.102 -12.336 1 92.75 69 TYR B CA 1
ATOM 3731 C C . TYR B 1 69 ? 14.969 11.242 -12.625 1 92.75 69 TYR B C 1
ATOM 3733 O O . TYR B 1 69 ? 14.562 12.109 -13.398 1 92.75 69 TYR B O 1
ATOM 3741 N N . GLN B 1 70 ? 14.156 10.391 -12.031 1 94.12 70 GLN B N 1
ATOM 3742 C CA . GLN B 1 70 ? 12.711 10.445 -12.219 1 94.12 70 GLN B CA 1
ATOM 3743 C C . GLN B 1 70 ? 12.156 11.805 -11.789 1 94.12 70 GLN B C 1
ATOM 3745 O O . GLN B 1 70 ? 11.289 12.367 -12.461 1 94.12 70 GLN B O 1
ATOM 3750 N N . GLN B 1 71 ? 12.68 12.305 -10.695 1 94.19 71 GLN B N 1
ATOM 3751 C CA . GLN B 1 71 ? 12.25 13.594 -10.164 1 94.19 71 GLN B CA 1
ATOM 3752 C C . GLN B 1 71 ? 12.555 14.727 -11.141 1 94.19 71 GLN B C 1
ATOM 3754 O O . GLN B 1 71 ? 11.688 15.562 -11.414 1 94.19 71 GLN B O 1
ATOM 3759 N N . GLU B 1 72 ? 13.703 14.734 -11.68 1 93.69 72 GLU B N 1
ATOM 3760 C CA . GLU B 1 72 ? 14.109 15.766 -12.633 1 93.69 72 GLU B CA 1
ATOM 3761 C C . GLU B 1 72 ? 13.281 15.703 -13.906 1 93.69 72 GLU B C 1
ATOM 3763 O O . GLU B 1 72 ? 12.867 16.734 -14.438 1 93.69 72 GLU B O 1
ATOM 3768 N N . MET B 1 73 ? 13.086 14.492 -14.367 1 94.12 73 MET B N 1
ATOM 3769 C CA . MET B 1 73 ? 12.289 14.328 -15.578 1 94.12 73 MET B CA 1
ATOM 3770 C C . MET B 1 73 ? 10.859 14.797 -15.359 1 94.12 73 MET B C 1
ATOM 3772 O O . MET B 1 73 ? 10.258 15.414 -16.25 1 94.12 73 MET B O 1
ATOM 3776 N N . ALA B 1 74 ? 10.344 14.461 -14.227 1 94.88 74 ALA B N 1
ATOM 3777 C CA . ALA B 1 74 ? 8.977 14.867 -13.914 1 94.88 74 ALA B CA 1
ATOM 3778 C C . ALA B 1 74 ? 8.859 16.391 -13.82 1 94.88 74 ALA B C 1
ATOM 3780 O O . ALA B 1 74 ? 7.902 16.969 -14.328 1 94.88 74 ALA B O 1
ATOM 3781 N N . ILE B 1 75 ? 9.82 17 -13.164 1 94.31 75 ILE B N 1
ATOM 3782 C CA . ILE B 1 75 ? 9.828 18.453 -13.023 1 94.31 75 ILE B CA 1
ATOM 3783 C C . ILE B 1 75 ? 9.914 19.109 -14.406 1 94.31 75 ILE B C 1
ATOM 3785 O O . ILE B 1 75 ? 9.18 20.047 -14.703 1 94.31 75 ILE B O 1
ATOM 3789 N N . LYS B 1 76 ? 10.789 18.594 -15.219 1 93 76 LYS B N 1
ATOM 3790 C CA . LYS B 1 76 ? 10.938 19.109 -16.578 1 93 76 LYS B CA 1
ATOM 3791 C C . LYS B 1 76 ? 9.633 18.969 -17.359 1 93 76 LYS B C 1
ATOM 3793 O O . LYS B 1 76 ? 9.219 19.906 -18.062 1 93 76 LYS B O 1
ATOM 3798 N N . ALA B 1 77 ? 9.039 17.828 -17.234 1 91.88 77 ALA B N 1
ATOM 3799 C CA . ALA B 1 77 ? 7.777 17.594 -17.922 1 91.88 77 ALA B CA 1
ATOM 3800 C C . ALA B 1 77 ? 6.711 18.594 -17.484 1 91.88 77 ALA B C 1
ATOM 3802 O O . ALA B 1 77 ? 5.93 19.078 -18.312 1 91.88 77 ALA B O 1
ATOM 3803 N N . GLN B 1 78 ? 6.637 18.859 -16.219 1 91 78 GLN B N 1
ATOM 3804 C CA . GLN B 1 78 ? 5.648 19.797 -15.695 1 91 78 GLN B CA 1
ATOM 3805 C C . GLN B 1 78 ? 5.906 21.219 -16.203 1 91 78 GLN B C 1
ATOM 3807 O O . GLN B 1 78 ? 4.969 21.953 -16.484 1 91 78 GLN B O 1
ATOM 3812 N N . LYS B 1 79 ? 7.094 21.547 -16.312 1 87.12 79 LYS B N 1
ATOM 3813 C CA . LYS B 1 79 ? 7.461 22.891 -16.75 1 87.12 79 LYS B CA 1
ATOM 3814 C C . LYS B 1 79 ? 7.199 23.062 -18.25 1 87.12 79 LYS B C 1
ATOM 3816 O O . LYS B 1 79 ? 6.863 24.156 -18.703 1 87.12 79 LYS B O 1
ATOM 3821 N N . GLU B 1 80 ? 7.297 21.969 -18.984 1 85.62 80 GLU B N 1
ATOM 3822 C CA . GLU B 1 80 ? 7.129 22.031 -20.422 1 85.62 80 GLU B CA 1
ATOM 3823 C C . GLU B 1 80 ? 5.66 21.891 -20.812 1 85.62 80 GLU B C 1
ATOM 3825 O O . GLU B 1 80 ? 5.273 22.25 -21.938 1 85.62 80 GLU B O 1
ATOM 3830 N N . SER B 1 81 ? 4.941 21.234 -20.031 1 77.06 81 SER B N 1
ATOM 3831 C CA . SER B 1 81 ? 3.547 20.953 -20.359 1 77.06 81 SER B CA 1
ATOM 3832 C C . SER B 1 81 ? 2.664 22.172 -20.109 1 77.06 81 SER B C 1
ATOM 3834 O O . SER B 1 81 ? 1.671 22.078 -19.375 1 77.06 81 SER B O 1
ATOM 3836 N N . LYS B 1 82 ? 3 23.438 -20.5 1 60.72 82 LYS B N 1
ATOM 3837 C CA . LYS B 1 82 ? 2.211 24.656 -20.281 1 60.72 82 LYS B CA 1
ATOM 3838 C C . LYS B 1 82 ? 0.798 24.5 -20.828 1 60.72 82 LYS B C 1
ATOM 3840 O O . LYS B 1 82 ? -0.148 25.078 -20.297 1 60.72 82 LYS B O 1
ATOM 3845 N N . GLU B 1 83 ? 0.673 23.703 -21.875 1 57.88 83 GLU B N 1
ATOM 3846 C CA . GLU B 1 83 ? -0.604 23.641 -22.578 1 57.88 83 GLU B CA 1
ATOM 3847 C C . GLU B 1 83 ? -1.311 22.312 -22.344 1 57.88 83 GLU B C 1
ATOM 3849 O O . GLU B 1 83 ? -2.268 21.984 -23.031 1 57.88 83 GLU B O 1
ATOM 3854 N N . ALA B 1 84 ? -0.929 21.703 -21.25 1 59.84 84 ALA B N 1
ATOM 3855 C CA . ALA B 1 84 ? -1.57 20.391 -21.125 1 59.84 84 ALA B CA 1
ATOM 3856 C C . ALA B 1 84 ? -3.021 20.531 -20.672 1 59.84 84 ALA B C 1
ATOM 3858 O O . ALA B 1 84 ? -3.373 21.484 -19.969 1 59.84 84 ALA B O 1
ATOM 3859 N N . ASN B 1 85 ? -3.883 19.641 -21.172 1 66.81 85 ASN B N 1
ATOM 3860 C CA . ASN B 1 85 ? -5.32 19.609 -20.922 1 66.81 85 ASN B CA 1
ATOM 3861 C C . ASN B 1 85 ? -5.629 19.141 -19.5 1 66.81 85 ASN B C 1
ATOM 3863 O O . ASN B 1 85 ? -4.891 18.328 -18.938 1 66.81 85 ASN B O 1
ATOM 3867 N N . GLY B 1 86 ? -6.434 19.906 -18.859 1 71.5 86 GLY B N 1
ATOM 3868 C CA . GLY B 1 86 ? -6.969 19.547 -17.562 1 71.5 86 GLY B CA 1
ATOM 3869 C C . GLY B 1 86 ? -6.574 20.516 -16.469 1 71.5 86 GLY B C 1
ATOM 3870 O O . GLY B 1 86 ? -5.609 21.266 -16.609 1 71.5 86 GLY B O 1
ATOM 3871 N N . GLU B 1 87 ? -7.328 20.5 -15.469 1 87.12 87 GLU B N 1
ATOM 3872 C CA . GLU B 1 87 ? -7.066 21.359 -14.312 1 87.12 87 GLU B CA 1
ATOM 3873 C C . GLU B 1 87 ? -5.938 20.797 -13.461 1 87.12 87 GLU B C 1
ATOM 3875 O O . GLU B 1 87 ? -6.008 19.656 -12.992 1 87.12 87 GLU B O 1
ATOM 3880 N N . ARG B 1 88 ? -4.875 21.531 -13.352 1 92.38 88 ARG B N 1
ATOM 3881 C CA . ARG B 1 88 ? -3.738 21.109 -12.539 1 92.38 88 ARG B CA 1
ATOM 3882 C C . ARG B 1 88 ? -4.086 21.141 -11.055 1 92.38 88 ARG B C 1
ATOM 3884 O O . ARG B 1 88 ? -4.68 22.109 -10.57 1 92.38 88 ARG B O 1
ATOM 3891 N N . VAL B 1 89 ? -3.789 20.078 -10.375 1 95.94 89 VAL B N 1
ATOM 3892 C CA . VAL B 1 89 ? -4.039 20.016 -8.945 1 95.94 89 VAL B CA 1
ATOM 3893 C C . VAL B 1 89 ? -2.814 19.453 -8.227 1 95.94 89 VAL B C 1
ATOM 3895 O O . VAL B 1 89 ? -2.225 18.469 -8.672 1 95.94 89 VAL B O 1
ATOM 3898 N N . ASN B 1 90 ? -2.39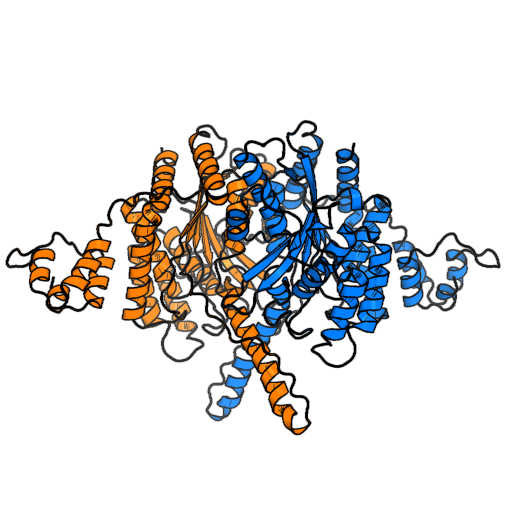5 20.156 -7.219 1 97.56 90 ASN B N 1
ATOM 3899 C CA . ASN B 1 90 ? -1.335 19.641 -6.359 1 97.56 90 ASN B CA 1
ATOM 3900 C C . ASN B 1 90 ? -1.902 18.922 -5.137 1 97.56 90 ASN B C 1
ATOM 3902 O O . ASN B 1 90 ? -2.885 19.375 -4.547 1 97.56 90 ASN B O 1
ATOM 3906 N N . LEU B 1 91 ? -1.3 17.766 -4.836 1 98.69 91 LEU B N 1
ATOM 3907 C CA . LEU B 1 91 ? -1.784 16.922 -3.75 1 98.69 91 LEU B CA 1
ATOM 3908 C C . LEU B 1 91 ? -0.925 17.094 -2.502 1 98.69 91 LEU B C 1
ATOM 3910 O O . LEU B 1 91 ? 0.299 17.203 -2.596 1 98.69 91 LEU B O 1
ATOM 3914 N N . LEU B 1 92 ? -1.572 17.203 -1.369 1 98.75 92 LEU B N 1
ATOM 3915 C CA . LEU B 1 92 ? -0.908 17.234 -0.071 1 98.75 92 LEU B CA 1
ATOM 3916 C C . LEU B 1 92 ? -1.354 16.062 0.797 1 98.75 92 LEU B C 1
ATOM 3918 O O . LEU B 1 92 ? -2.527 15.961 1.162 1 98.75 92 LEU B O 1
ATOM 3922 N N . SER B 1 93 ? -0.47 15.125 1.063 1 98.56 93 SER B N 1
ATOM 3923 C CA . SER B 1 93 ? -0.731 13.93 1.859 1 98.56 93 SER B CA 1
ATOM 3924 C C . SER B 1 93 ? -0.087 14.031 3.238 1 98.56 93 SER B C 1
ATOM 3926 O O . SER B 1 93 ? 1.12 14.25 3.35 1 98.56 93 SER B O 1
ATOM 3928 N N . LEU B 1 94 ? -0.865 13.836 4.312 1 98.25 94 LEU B N 1
ATOM 3929 C CA . LEU B 1 94 ? -0.386 13.984 5.684 1 98.25 94 LEU B CA 1
ATOM 3930 C C . LEU B 1 94 ? -0.518 12.672 6.449 1 98.25 94 LEU B C 1
ATOM 3932 O O . LEU B 1 94 ? -1.624 12.148 6.609 1 98.25 94 LEU B O 1
ATOM 3936 N N . ASP B 1 95 ? 0.599 12.164 7.016 1 96.38 95 ASP B N 1
ATOM 3937 C CA . ASP B 1 95 ? 0.67 10.875 7.699 1 96.38 95 ASP B CA 1
ATOM 3938 C C . ASP B 1 95 ? 0.001 10.938 9.07 1 96.38 95 ASP B C 1
ATOM 3940 O O . ASP B 1 95 ? -0.182 12.023 9.625 1 96.38 95 ASP B O 1
ATOM 3944 N N . GLY B 1 96 ? -0.336 9.773 9.547 1 94.38 96 GLY B N 1
ATOM 3945 C CA . GLY B 1 96 ? -0.683 9.641 10.945 1 94.38 96 GLY B CA 1
ATOM 3946 C C . GLY B 1 96 ? 0.529 9.562 11.859 1 94.38 96 GLY B C 1
ATOM 3947 O O . GLY B 1 96 ? 1.634 9.258 11.406 1 94.38 96 GLY B O 1
ATOM 3948 N N . GLY B 1 97 ? 0.232 9.914 13.156 1 91.38 97 GLY B N 1
ATOM 3949 C CA . GLY B 1 97 ? 1.36 9.844 14.07 1 91.38 97 GLY B CA 1
ATOM 3950 C C . GLY B 1 97 ? 1.086 10.5 15.414 1 91.38 97 GLY B C 1
ATOM 3951 O O . GLY B 1 97 ? 2.018 10.883 16.125 1 91.38 97 GLY B O 1
ATOM 3952 N N . GLY B 1 98 ? -0.164 10.719 15.805 1 92 98 GLY B N 1
ATOM 3953 C CA . GLY B 1 98 ? -0.507 11.305 17.094 1 92 98 GLY B CA 1
ATOM 3954 C C . GLY B 1 98 ? 0.077 12.695 17.281 1 92 98 GLY B C 1
ATOM 3955 O O . GLY B 1 98 ? -0.061 13.562 16.422 1 92 98 GLY B O 1
ATOM 3956 N N . ILE B 1 99 ? 0.706 12.867 18.438 1 93.69 99 ILE B N 1
ATOM 3957 C CA . ILE B 1 99 ? 1.229 14.18 18.812 1 93.69 99 ILE B CA 1
ATOM 3958 C C . ILE B 1 99 ? 2.383 14.555 17.875 1 93.69 99 ILE B C 1
ATOM 3960 O O . ILE B 1 99 ? 2.775 15.719 17.812 1 93.69 99 ILE B O 1
ATOM 3964 N N . ARG B 1 100 ? 2.869 13.602 17.172 1 93.5 100 ARG B N 1
ATOM 3965 C CA . ARG B 1 100 ? 3.945 13.883 16.219 1 93.5 100 ARG B CA 1
ATOM 3966 C C . ARG B 1 100 ? 3.438 14.695 15.039 1 93.5 100 ARG B C 1
ATOM 3968 O O . ARG B 1 100 ? 4.223 15.117 14.188 1 93.5 100 ARG B O 1
ATOM 3975 N N . GLY B 1 101 ? 2.158 14.891 15.031 1 95.88 101 GLY B N 1
ATOM 3976 C CA . GLY B 1 101 ? 1.616 15.875 14.109 1 95.88 101 GLY B CA 1
ATOM 3977 C C . GLY B 1 101 ? 2.328 17.219 14.18 1 95.88 101 GLY B C 1
ATOM 3978 O O . GLY B 1 101 ? 2.328 17.969 13.203 1 95.88 101 GLY B O 1
ATOM 3979 N N . LEU B 1 102 ? 2.996 17.484 15.25 1 95.88 102 LEU B N 1
ATOM 3980 C CA . LEU B 1 102 ? 3.779 18.703 15.422 1 95.88 102 LEU B CA 1
ATOM 3981 C C . LEU B 1 102 ? 4.93 18.766 14.422 1 95.88 102 LEU B C 1
ATOM 3983 O O . LEU B 1 102 ? 5.332 19.844 13.992 1 95.88 102 LEU B O 1
ATOM 3987 N N . VAL B 1 103 ? 5.402 17.625 14.016 1 95.31 103 VAL B N 1
ATOM 3988 C CA . VAL B 1 103 ? 6.441 17.547 12.992 1 95.31 103 VAL B CA 1
ATOM 3989 C C . VAL B 1 103 ? 5.883 18.016 11.648 1 95.31 103 VAL B C 1
ATOM 3991 O O . VAL B 1 103 ? 6.5 18.828 10.961 1 95.31 103 VAL B O 1
ATOM 3994 N N . VAL B 1 104 ? 4.73 17.5 11.32 1 97.62 104 VAL B N 1
ATOM 3995 C CA . VAL B 1 104 ? 4.055 17.891 10.094 1 97.62 104 VAL B CA 1
ATOM 3996 C C . VAL B 1 104 ? 3.812 19.406 10.094 1 97.62 104 VAL B C 1
ATOM 3998 O O . VAL B 1 104 ? 4.074 20.078 9.102 1 97.62 104 VAL B O 1
ATOM 4001 N N . ILE B 1 105 ? 3.336 19.922 11.188 1 97.75 105 ILE B N 1
ATOM 4002 C CA . ILE B 1 105 ? 3.047 21.344 11.328 1 97.75 105 ILE B CA 1
ATOM 4003 C C . ILE B 1 105 ? 4.328 22.141 11.125 1 97.75 105 ILE B C 1
ATOM 4005 O O . ILE B 1 105 ? 4.32 23.172 10.438 1 97.75 105 ILE B O 1
ATOM 4009 N N . GLN B 1 106 ? 5.391 21.672 11.703 1 96.12 106 GLN B N 1
ATOM 4010 C CA . GLN B 1 106 ? 6.66 22.375 11.586 1 96.12 106 GLN B CA 1
ATOM 4011 C C . GLN B 1 106 ? 7.164 22.375 10.141 1 96.12 106 GLN B C 1
ATOM 4013 O O . GLN B 1 106 ? 7.68 23.375 9.648 1 96.12 106 GLN B O 1
ATOM 4018 N N . VAL B 1 107 ? 7.035 21.234 9.484 1 97 107 VAL B N 1
ATOM 4019 C CA . VAL B 1 107 ? 7.438 21.156 8.086 1 97 107 VAL B CA 1
ATOM 4020 C C . VAL B 1 107 ? 6.605 22.125 7.242 1 97 107 VAL B C 1
ATOM 4022 O O . VAL B 1 107 ? 7.148 22.859 6.414 1 97 107 VAL B O 1
ATOM 4025 N N . LEU B 1 108 ? 5.336 22.141 7.5 1 97.75 108 LEU B N 1
ATOM 4026 C CA . LEU B 1 108 ? 4.457 23.078 6.797 1 97.75 108 LEU B CA 1
ATOM 4027 C C . LEU B 1 108 ? 4.879 24.516 7.051 1 97.75 108 LEU B C 1
ATOM 4029 O O . LEU B 1 108 ? 4.887 25.344 6.129 1 97.75 108 LEU B O 1
ATOM 4033 N N . SER B 1 109 ? 5.219 24.781 8.289 1 95.56 109 SER B N 1
ATOM 4034 C CA . SER B 1 109 ? 5.641 26.125 8.656 1 95.56 109 SER B CA 1
ATOM 4035 C C . SER B 1 109 ? 6.898 26.531 7.898 1 95.56 109 SER B C 1
ATOM 4037 O O . SER B 1 109 ? 7.004 27.672 7.441 1 95.56 109 SER B O 1
ATOM 4039 N N . GLU B 1 110 ? 7.844 25.609 7.754 1 93.88 110 GLU B N 1
ATOM 4040 C CA . GLU B 1 110 ? 9.078 25.906 7.031 1 93.88 110 GLU B CA 1
ATOM 4041 C C . GLU B 1 110 ? 8.805 26.172 5.551 1 93.88 110 GLU B C 1
ATOM 4043 O O . GLU B 1 110 ? 9.438 27.031 4.941 1 93.88 110 GLU B O 1
ATOM 4048 N N . LEU B 1 111 ? 7.914 25.422 5.039 1 95.81 111 LEU B N 1
ATOM 4049 C CA . LEU B 1 111 ? 7.547 25.609 3.641 1 95.81 111 LEU B CA 1
ATOM 4050 C C . LEU B 1 111 ? 6.828 26.953 3.449 1 95.81 111 LEU B C 1
ATOM 4052 O O . LEU B 1 111 ? 7.066 27.656 2.463 1 95.81 111 LEU B O 1
ATOM 4056 N N . GLU B 1 112 ? 5.969 27.234 4.387 1 94.94 112 GLU B N 1
ATOM 4057 C CA . GLU B 1 112 ? 5.234 28.5 4.332 1 94.94 112 GLU B CA 1
ATOM 4058 C C . GLU B 1 112 ? 6.188 29.688 4.363 1 94.94 112 GLU B C 1
ATOM 4060 O O . GLU B 1 112 ? 5.965 30.688 3.678 1 94.94 112 GLU B O 1
ATOM 4065 N N . LYS B 1 113 ? 7.207 29.609 5.133 1 90.69 113 LYS B N 1
ATOM 4066 C CA . LYS B 1 113 ? 8.195 30.688 5.227 1 90.69 113 LYS B CA 1
ATOM 4067 C C . LYS B 1 113 ? 8.859 30.938 3.875 1 90.69 113 LYS B C 1
ATOM 4069 O O . LYS B 1 113 ? 9.164 32.094 3.531 1 90.69 113 LYS B O 1
ATOM 4074 N N . LYS B 1 114 ? 9.023 29.906 3.145 1 89.31 114 LYS B N 1
ATOM 4075 C CA . LYS B 1 114 ? 9.727 30.016 1.871 1 89.31 114 LYS B CA 1
ATOM 4076 C C . LYS B 1 114 ? 8.773 30.406 0.747 1 89.31 114 LYS B C 1
ATOM 4078 O O . LYS B 1 114 ? 9.164 31.125 -0.185 1 89.31 114 LYS B O 1
ATOM 4083 N N . LEU B 1 115 ? 7.566 30 0.808 1 89.25 115 LEU B N 1
ATOM 4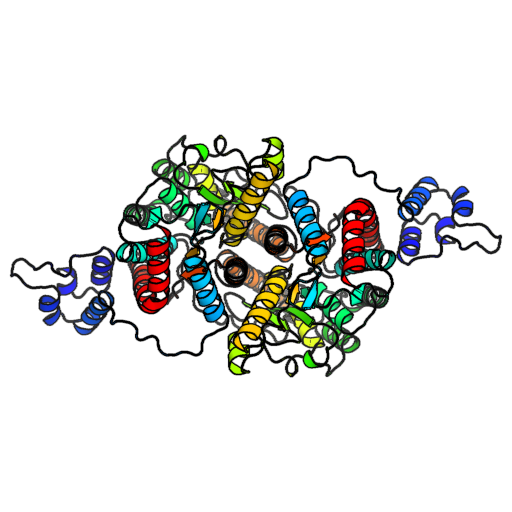084 C CA . LEU B 1 115 ? 6.621 30.188 -0.29 1 89.25 115 LEU B CA 1
ATOM 4085 C C . LEU B 1 115 ? 5.672 31.344 -0.005 1 89.25 115 LEU B C 1
ATOM 4087 O O . LEU B 1 115 ? 5.004 31.844 -0.912 1 89.25 115 LEU B O 1
ATOM 4091 N N . GLY B 1 116 ? 5.594 31.688 1.26 1 87.06 116 GLY B N 1
ATOM 4092 C CA . GLY B 1 116 ? 4.695 32.75 1.642 1 87.06 116 GLY B CA 1
ATOM 4093 C C . GLY B 1 116 ? 3.408 32.281 2.273 1 87.06 116 GLY B C 1
ATOM 4094 O O . GLY B 1 116 ? 3.119 31.078 2.258 1 87.06 116 GLY B O 1
ATOM 4095 N N . ALA B 1 117 ? 2.668 33.219 2.74 1 80.94 117 ALA B N 1
ATOM 4096 C CA . ALA B 1 117 ? 1.478 32.906 3.533 1 80.94 117 ALA B CA 1
ATOM 4097 C C . ALA B 1 117 ? 0.417 32.219 2.691 1 80.94 117 ALA B C 1
ATOM 4099 O O . ALA B 1 117 ? -0.466 31.531 3.23 1 80.94 117 ALA B O 1
ATOM 4100 N N . ASP B 1 118 ? 0.542 32.375 1.388 1 87.81 118 ASP B N 1
ATOM 4101 C CA . ASP B 1 118 ? -0.455 31.75 0.516 1 87.81 118 ASP B CA 1
ATOM 4102 C C . ASP B 1 118 ? -0.014 30.359 0.074 1 87.81 118 ASP B C 1
ATOM 4104 O O . ASP B 1 118 ? -0.565 29.797 -0.877 1 87.81 118 ASP B O 1
ATOM 4108 N N . PHE B 1 119 ? 0.936 29.766 0.728 1 89.25 119 PHE B N 1
ATOM 4109 C CA . PHE B 1 119 ? 1.517 28.453 0.431 1 89.25 119 PHE B CA 1
ATOM 4110 C C . PHE B 1 119 ? 0.428 27.406 0.283 1 89.25 119 PHE B C 1
ATOM 4112 O O . PHE B 1 119 ? 0.428 26.641 -0.681 1 89.25 119 PHE B O 1
ATOM 4119 N N . LEU B 1 120 ? -0.532 27.422 1.137 1 94 120 LEU B N 1
ATOM 4120 C CA . LEU B 1 120 ? -1.548 26.375 1.185 1 94 120 LEU B CA 1
ATOM 4121 C C . LEU B 1 120 ? -2.512 26.484 0.009 1 94 120 LEU B C 1
ATOM 4123 O O . LEU B 1 120 ? -3.225 25.547 -0.316 1 94 120 LEU B O 1
ATOM 4127 N N . SER B 1 121 ? -2.574 27.688 -0.591 1 93.81 121 SER B N 1
ATOM 4128 C CA . SER B 1 121 ? -3.453 27.891 -1.736 1 93.81 121 SER B CA 1
ATOM 4129 C C . SER B 1 121 ? -2.988 27.078 -2.943 1 93.81 121 SER B C 1
ATOM 4131 O O . SER B 1 121 ? -3.76 26.859 -3.879 1 93.81 121 SER B O 1
ATOM 4133 N N . HIS B 1 122 ? -1.77 26.656 -2.922 1 94.75 122 HIS B N 1
ATOM 4134 C CA . HIS B 1 122 ? -1.209 25.891 -4.035 1 94.75 122 HIS B CA 1
ATOM 4135 C C . HIS B 1 122 ? -1.72 24.453 -4.031 1 94.75 122 HIS B C 1
ATOM 4137 O O . HIS B 1 122 ? -1.565 23.734 -5.02 1 94.75 122 HIS B O 1
ATOM 4143 N N . PHE B 1 123 ? -2.305 24.062 -2.969 1 97 123 PHE B N 1
ATOM 4144 C CA . PHE B 1 123 ? -2.764 22.688 -2.855 1 97 123 PHE B CA 1
ATOM 4145 C C . PHE B 1 123 ? -4.285 22.609 -2.895 1 97 123 PHE B C 1
ATOM 4147 O O . PHE B 1 123 ? -4.961 23.188 -2.035 1 97 123 PHE B O 1
ATOM 4154 N N . GLY B 1 124 ? -4.77 21.844 -3.844 1 97 124 GLY B N 1
ATOM 4155 C CA . GLY B 1 124 ? -6.207 21.766 -4.027 1 97 124 GLY B CA 1
ATOM 4156 C C . GLY B 1 124 ? -6.809 20.484 -3.494 1 97 124 GLY B C 1
ATOM 4157 O O . GLY B 1 124 ? -8.031 20.359 -3.375 1 97 124 GLY B O 1
ATOM 4158 N N . TRP B 1 125 ? -5.996 19.547 -3.166 1 98.56 125 TRP B N 1
ATOM 4159 C CA . TRP B 1 125 ? -6.465 18.234 -2.744 1 98.56 125 TRP B CA 1
ATOM 4160 C C . TRP B 1 125 ? -5.621 17.703 -1.589 1 98.56 125 TRP B C 1
ATOM 4162 O O . TRP B 1 125 ? -4.441 17.391 -1.766 1 98.56 125 TRP B O 1
ATOM 4172 N N . LEU B 1 126 ? -6.262 17.609 -0.445 1 98.81 126 LEU B N 1
ATOM 4173 C CA . LEU B 1 126 ? -5.566 17.172 0.762 1 98.81 126 LEU B CA 1
ATOM 4174 C C . LEU B 1 126 ? -6.039 15.781 1.188 1 98.81 126 LEU B C 1
ATOM 4176 O O . LEU B 1 126 ? -7.184 15.406 0.938 1 98.81 126 LEU B O 1
ATOM 4180 N N . GLY B 1 127 ? -5.227 14.977 1.713 1 98.62 127 GLY B N 1
ATOM 4181 C CA . GLY B 1 127 ? -5.527 13.711 2.357 1 98.62 127 GLY B CA 1
ATOM 4182 C C . GLY B 1 127 ? -4.773 13.508 3.658 1 98.62 127 GLY B C 1
ATOM 4183 O O . GLY B 1 127 ? -3.621 13.922 3.783 1 98.62 127 GLY B O 1
ATOM 4184 N N . GLY B 1 128 ? -5.426 12.859 4.598 1 98.31 128 GLY B N 1
ATOM 4185 C CA . GLY B 1 128 ? -4.758 12.68 5.871 1 98.31 128 GLY B CA 1
ATOM 4186 C C . GLY B 1 128 ? -5.227 11.445 6.621 1 98.31 128 GLY B C 1
ATOM 4187 O O . GLY B 1 128 ? -6.328 10.945 6.379 1 98.31 128 GLY B O 1
ATOM 4188 N N . THR B 1 129 ? -4.387 10.961 7.473 1 96.69 129 THR B N 1
ATOM 4189 C CA . THR B 1 129 ? -4.684 9.852 8.375 1 96.69 129 THR B CA 1
ATOM 4190 C C . THR B 1 129 ? -4.402 10.242 9.82 1 96.69 129 THR B C 1
ATOM 4192 O O . THR B 1 129 ? -3.336 10.773 10.133 1 96.69 129 THR B O 1
ATOM 4195 N N . SER B 1 130 ? -5.395 9.914 10.773 1 95.19 130 SER B N 1
ATOM 4196 C CA . SER B 1 130 ? -5.215 10.203 12.188 1 95.19 130 SER B CA 1
ATOM 4197 C C . SER B 1 130 ? -4.875 11.672 12.422 1 95.19 130 SER B C 1
ATOM 4199 O O . SER B 1 130 ? -5.617 12.562 11.992 1 95.19 130 SER B O 1
ATOM 4201 N N . THR B 1 131 ? -3.715 11.953 12.992 1 96.38 131 THR B N 1
ATOM 4202 C CA . THR B 1 131 ? -3.336 13.352 13.18 1 96.38 131 THR B CA 1
ATOM 4203 C C . THR B 1 131 ? -3.287 14.078 11.844 1 96.38 131 THR B C 1
ATOM 4205 O O . THR B 1 131 ? -3.637 15.258 11.758 1 96.38 131 THR B O 1
ATOM 4208 N N . GLY B 1 132 ? -2.859 13.391 10.797 1 97.88 132 GLY B N 1
ATOM 4209 C CA . GLY B 1 132 ? -2.875 13.969 9.461 1 97.88 132 GLY B CA 1
ATOM 4210 C C . GLY B 1 132 ? -4.27 14.328 8.984 1 97.88 132 GLY B C 1
ATOM 4211 O O . GLY B 1 132 ? -4.453 15.328 8.281 1 97.88 132 GLY B O 1
ATOM 4212 N N . ALA B 1 133 ? -5.215 13.508 9.359 1 98.56 133 ALA B N 1
ATOM 4213 C CA . ALA B 1 133 ? -6.598 13.805 8.992 1 98.56 133 ALA B CA 1
ATOM 4214 C C . ALA B 1 133 ? -7.102 15.055 9.695 1 98.56 133 ALA B C 1
ATOM 4216 O O . ALA B 1 133 ? -7.738 15.914 9.078 1 98.56 133 ALA B O 1
ATOM 4217 N N . ILE B 1 134 ? -6.812 15.164 10.969 1 98.5 134 ILE B N 1
ATOM 4218 C CA . ILE B 1 134 ? -7.207 16.344 11.734 1 98.5 134 ILE B CA 1
ATOM 4219 C C . ILE B 1 134 ? -6.617 17.594 11.086 1 98.5 134 ILE B C 1
ATOM 4221 O O . ILE B 1 134 ? -7.324 18.578 10.859 1 98.5 134 ILE B O 1
ATOM 4225 N N . LEU B 1 135 ? -5.375 17.5 10.734 1 98.75 135 LEU B N 1
ATOM 4226 C CA . LEU B 1 135 ? -4.688 18.641 10.133 1 98.75 135 LEU B CA 1
ATOM 4227 C C . LEU B 1 135 ? -5.246 18.938 8.742 1 98.75 135 LEU B C 1
ATOM 4229 O O . LEU B 1 135 ? -5.465 20.094 8.398 1 98.75 135 LEU B O 1
ATOM 4233 N N . ALA B 1 136 ? -5.441 17.906 7.934 1 98.81 136 ALA B N 1
ATOM 4234 C CA . ALA B 1 136 ? -5.98 18.109 6.59 1 98.81 136 ALA B CA 1
ATOM 4235 C C . ALA B 1 136 ? -7.352 18.781 6.645 1 98.81 136 ALA B C 1
ATOM 4237 O O . ALA B 1 136 ? -7.629 19.703 5.871 1 98.81 136 ALA B O 1
ATOM 4238 N N . LEU B 1 137 ? -8.156 18.328 7.574 1 98.75 137 LEU B N 1
ATOM 4239 C CA . LEU B 1 137 ? -9.492 18.891 7.734 1 98.75 137 LEU B CA 1
ATOM 4240 C C . LEU B 1 137 ? -9.406 20.328 8.227 1 98.75 137 LEU B C 1
ATOM 4242 O O . LEU B 1 137 ? -10.125 21.203 7.727 1 98.75 137 LEU B O 1
ATOM 4246 N N . ALA B 1 138 ? -8.539 20.594 9.172 1 98.5 138 ALA B N 1
ATOM 4247 C CA . ALA B 1 138 ? -8.367 21.953 9.688 1 98.5 138 ALA B CA 1
ATOM 4248 C C . ALA B 1 138 ? -7.883 22.891 8.594 1 98.5 138 ALA B C 1
ATOM 4250 O O . ALA B 1 138 ? -8.453 23.969 8.398 1 98.5 138 ALA B O 1
ATOM 4251 N N . LEU B 1 139 ? -6.891 22.438 7.844 1 98.06 139 LEU B N 1
ATOM 4252 C CA . LEU B 1 139 ? -6.32 23.266 6.781 1 98.06 139 LEU B CA 1
ATOM 4253 C C . LEU B 1 139 ? -7.336 23.5 5.668 1 98.06 139 LEU B C 1
ATOM 4255 O O . LEU B 1 139 ? -7.383 24.578 5.078 1 98.06 139 LEU B O 1
ATOM 4259 N N . SER B 1 140 ? -8.133 22.516 5.383 1 97.19 140 SER B N 1
ATOM 4260 C CA . SER B 1 140 ? -9.133 22.641 4.32 1 97.19 140 SER B CA 1
ATOM 4261 C C . SER B 1 140 ? -10.227 23.625 4.703 1 97.19 140 SER B C 1
ATOM 4263 O O . SER B 1 140 ? -10.945 24.125 3.836 1 97.19 140 SER B O 1
ATOM 4265 N N . GLN B 1 141 ? -10.359 23.875 5.973 1 96.19 141 GLN B N 1
ATOM 4266 C CA . GLN B 1 141 ? -11.359 24.828 6.453 1 96.19 141 GLN B CA 1
ATOM 4267 C C . GLN B 1 141 ? -10.75 26.219 6.621 1 96.19 141 GLN B C 1
ATOM 4269 O O . GLN B 1 141 ? -11.383 27.109 7.184 1 96.19 141 GLN B O 1
ATOM 4274 N N . GLY B 1 142 ? -9.5 26.391 6.297 1 94.81 142 GLY B N 1
ATOM 4275 C CA . GLY B 1 142 ? -8.883 27.703 6.262 1 94.81 142 GLY B CA 1
ATOM 4276 C C . GLY B 1 142 ? -8.094 28.031 7.512 1 94.81 142 GLY B C 1
ATOM 4277 O O . GLY B 1 142 ? -7.602 29.156 7.672 1 94.81 142 GLY B O 1
ATOM 4278 N N . LYS B 1 143 ? -7.988 27.109 8.359 1 95.88 143 LYS B N 1
ATOM 4279 C CA . LYS B 1 143 ? -7.156 27.344 9.539 1 95.88 143 LYS B CA 1
ATOM 4280 C C . LYS B 1 143 ? -5.684 27.469 9.156 1 95.88 143 LYS B C 1
ATOM 4282 O O . LYS B 1 143 ? -5.203 26.734 8.289 1 95.88 143 LYS B O 1
ATOM 4287 N N . SER B 1 144 ? -5.008 28.359 9.812 1 95.94 144 SER B N 1
ATOM 4288 C CA . SER B 1 144 ? -3.607 28.594 9.492 1 95.94 144 SER B CA 1
ATOM 4289 C C . SER B 1 144 ? -2.703 27.547 10.133 1 95.94 144 SER B C 1
ATOM 4291 O O . SER B 1 144 ? -3.119 26.828 11.047 1 95.94 144 SER B O 1
ATOM 4293 N N . ILE B 1 145 ? -1.535 27.484 9.609 1 96.81 145 ILE B N 1
ATOM 4294 C CA . ILE B 1 145 ? -0.535 26.578 10.156 1 96.81 145 ILE B CA 1
ATOM 4295 C C . ILE B 1 145 ? -0.231 26.953 11.602 1 96.81 145 ILE B C 1
ATOM 4297 O O . ILE B 1 145 ? -0.11 26.078 12.469 1 96.81 145 ILE B O 1
ATOM 4301 N N . ALA B 1 146 ? -0.134 28.219 11.875 1 93.69 146 ALA B N 1
ATOM 4302 C CA . ALA B 1 146 ? 0.096 28.703 13.234 1 93.69 146 ALA B CA 1
ATOM 4303 C C . ALA B 1 146 ? -1.03 28.266 14.172 1 93.69 146 ALA B C 1
ATOM 4305 O O . ALA B 1 146 ? -0.782 27.891 15.32 1 93.69 146 ALA B O 1
ATOM 4306 N N . TYR B 1 147 ? -2.234 28.391 13.695 1 96 147 TYR B N 1
ATOM 4307 C CA . TYR B 1 147 ? -3.373 27.953 14.492 1 96 147 TYR B CA 1
ATOM 4308 C C . TYR B 1 147 ? -3.273 26.469 14.812 1 96 147 TYR B C 1
ATOM 4310 O O . TYR B 1 147 ? -3.539 26.047 15.938 1 96 147 TYR B O 1
ATOM 4318 N N . CYS B 1 148 ? -2.93 25.688 13.836 1 97.31 148 CYS B N 1
ATOM 4319 C CA . CYS B 1 148 ? -2.797 24.25 14.031 1 97.31 148 CYS B CA 1
ATOM 4320 C C . CYS B 1 148 ? -1.733 23.938 15.078 1 97.31 148 CYS B C 1
ATOM 4322 O O . CYS B 1 148 ? -1.893 23 15.875 1 97.31 148 CYS B O 1
ATOM 4324 N N . ARG B 1 149 ? -0.644 24.672 15.07 1 94.75 149 ARG B N 1
ATOM 4325 C CA . ARG B 1 149 ? 0.389 24.5 16.094 1 94.75 149 ARG B CA 1
ATOM 4326 C C . ARG B 1 149 ? -0.181 24.688 17.484 1 94.75 149 ARG B C 1
ATOM 4328 O O . ARG B 1 149 ? 0.043 23.875 18.375 1 94.75 149 ARG B O 1
ATOM 4335 N N . ALA B 1 150 ? -0.877 25.75 17.656 1 93.38 150 ALA B N 1
ATOM 4336 C CA . ALA B 1 150 ? -1.502 26.031 18.953 1 93.38 150 ALA B CA 1
ATOM 4337 C C . ALA B 1 150 ? -2.508 24.953 19.312 1 93.38 150 ALA B C 1
ATOM 4339 O O . ALA B 1 150 ? -2.59 24.547 20.484 1 93.38 150 ALA B O 1
ATOM 4340 N N . MET B 1 151 ? -3.246 24.562 18.344 1 95.5 151 MET B N 1
ATOM 4341 C CA . MET B 1 151 ? -4.25 23.516 18.531 1 95.5 151 MET B CA 1
ATOM 4342 C C . MET B 1 151 ? -3.615 22.25 19.078 1 95.5 151 MET B C 1
ATOM 4344 O O . MET B 1 151 ? -4.152 21.609 19.984 1 95.5 151 MET B O 1
ATOM 4348 N N . TYR B 1 152 ? -2.496 21.859 18.609 1 95.69 152 TYR B N 1
ATOM 4349 C CA . TYR B 1 152 ? -1.874 20.609 19 1 95.69 152 TYR B CA 1
ATOM 4350 C C . TYR B 1 152 ? -1.242 20.703 20.391 1 95.69 152 TYR B C 1
ATOM 4352 O O . TYR B 1 152 ? -1.189 19.719 21.125 1 95.69 152 TYR B O 1
ATOM 4360 N N . PHE B 1 153 ? -0.755 21.859 20.766 1 90.56 153 PHE B N 1
ATOM 4361 C CA . PHE B 1 153 ? -0.267 22.031 22.125 1 90.56 153 PHE B CA 1
ATOM 4362 C C . PHE B 1 153 ? -1.416 21.969 23.125 1 90.56 153 PHE B C 1
ATOM 4364 O O . PHE B 1 153 ? -1.257 21.453 24.234 1 90.56 153 PHE B O 1
ATOM 4371 N N . ARG B 1 154 ? -2.533 22.438 22.719 1 90.12 154 ARG B N 1
ATOM 4372 C CA . ARG B 1 154 ? -3.717 22.312 23.562 1 90.12 154 ARG B CA 1
ATOM 4373 C C . ARG B 1 154 ? -4.188 20.859 23.625 1 90.12 154 ARG B C 1
ATOM 4375 O O . ARG B 1 154 ? -4.57 20.375 24.703 1 90.12 154 ARG B O 1
ATOM 4382 N N . LEU B 1 155 ? -4.199 20.25 22.484 1 91.06 155 LEU B N 1
ATOM 4383 C CA . LEU B 1 155 ? -4.641 18.859 22.375 1 91.06 155 LEU B CA 1
ATOM 4384 C C . LEU B 1 155 ? -3.871 17.969 23.344 1 91.06 155 LEU B C 1
ATOM 4386 O O . LEU B 1 155 ? -4.469 17.172 24.062 1 91.06 155 LEU B O 1
ATOM 4390 N N . LYS B 1 156 ? -2.623 18.109 23.359 1 88.25 156 LYS B N 1
ATOM 4391 C CA . LYS B 1 156 ? -1.771 17.281 24.219 1 88.25 156 LYS B CA 1
ATOM 4392 C C . LYS B 1 156 ? -2.148 17.438 25.688 1 88.25 156 LYS B C 1
ATOM 4394 O O . LYS B 1 156 ? -2.205 16.469 26.438 1 88.25 156 LYS B O 1
ATOM 4399 N N . ASP B 1 157 ? -2.389 18.656 26.078 1 86.19 157 ASP B N 1
ATOM 4400 C CA . ASP B 1 157 ? -2.699 18.969 27.469 1 86.19 157 ASP B CA 1
ATOM 4401 C C . ASP B 1 157 ? -4.105 18.5 27.844 1 86.19 157 ASP B C 1
ATOM 4403 O O . ASP B 1 157 ? -4.348 18.062 28.969 1 86.19 157 ASP B O 1
ATOM 4407 N N . GLU B 1 158 ? -4.934 18.484 26.891 1 88.88 158 GLU B N 1
ATOM 4408 C CA . GLU B 1 158 ? -6.344 18.234 27.172 1 88.88 158 GLU B CA 1
ATOM 4409 C C . GLU B 1 158 ? -6.688 16.75 27.016 1 88.88 158 GLU B C 1
ATOM 4411 O O . GLU B 1 158 ? -7.543 16.219 27.719 1 88.88 158 GLU B O 1
ATOM 4416 N N . LEU B 1 159 ? -6.074 16.109 26.078 1 91.06 159 LEU B N 1
ATOM 4417 C CA . LEU B 1 159 ? -6.543 14.781 25.688 1 91.06 159 LEU B CA 1
ATOM 4418 C C . LEU B 1 159 ? -5.695 13.688 26.328 1 91.06 159 LEU B C 1
ATOM 4420 O O . LEU B 1 159 ? -6.195 12.594 26.625 1 91.06 159 LEU B O 1
ATOM 4424 N N . PHE B 1 160 ? -4.418 13.953 26.516 1 90.62 160 PHE B N 1
ATOM 4425 C CA . PHE B 1 160 ? -3.516 12.898 26.984 1 90.62 160 PHE B CA 1
ATOM 4426 C C . PHE B 1 160 ? -3.318 12.984 28.484 1 90.62 160 PHE B C 1
ATOM 4428 O O . PHE B 1 160 ? -2.184 13.055 28.969 1 90.62 160 PHE B O 1
ATOM 4435 N N . CYS B 1 161 ? -4.406 12.945 29.203 1 84.06 161 CYS B N 1
ATOM 4436 C CA . CYS B 1 161 ? -4.434 12.961 30.656 1 84.06 161 CYS B CA 1
ATOM 4437 C C . CYS B 1 161 ? -5.039 11.68 31.203 1 84.06 161 CYS B C 1
ATOM 4439 O O . CYS B 1 161 ? -6.039 11.18 30.672 1 84.06 161 CYS B O 1
ATOM 4441 N N . GLY B 1 162 ? -4.312 11.062 32.188 1 81.31 162 GLY B N 1
ATOM 4442 C CA . GLY B 1 162 ? -4.836 9.859 32.812 1 81.31 162 GLY B CA 1
ATOM 4443 C C . GLY B 1 162 ? -4.359 8.578 32.156 1 81.31 162 GLY B C 1
ATOM 4444 O O . GLY B 1 162 ? -3.236 8.523 31.641 1 81.31 162 GLY B O 1
ATOM 4445 N N . LYS B 1 163 ? -5.227 7.5 32.312 1 82 163 LYS B N 1
ATOM 4446 C CA . LYS B 1 163 ? -4.844 6.184 31.797 1 82 163 LYS B CA 1
ATOM 4447 C C . LYS B 1 163 ? -5.496 5.902 30.438 1 82 163 LYS B C 1
ATOM 4449 O O . LYS B 1 163 ? -6.605 6.367 30.172 1 82 163 LYS B O 1
ATOM 4454 N N . ARG B 1 164 ? -4.855 5.219 29.688 1 82.94 164 ARG B N 1
ATOM 4455 C CA . ARG B 1 164 ? -5.395 4.754 28.406 1 82.94 164 ARG B CA 1
ATOM 4456 C C . ARG B 1 164 ? -6.461 3.686 28.625 1 82.94 164 ARG B C 1
ATOM 4458 O O . ARG B 1 164 ? -6.391 2.916 29.594 1 82.94 164 ARG B O 1
ATOM 4465 N N . PRO B 1 165 ? -7.367 3.559 27.75 1 86.31 165 PRO B N 1
ATOM 4466 C CA . PRO B 1 165 ? -7.699 4.504 26.688 1 86.31 165 PRO B CA 1
ATOM 4467 C C . PRO B 1 165 ? -8.188 5.852 27.219 1 86.31 165 PRO B C 1
ATOM 4469 O O . PRO B 1 165 ? -8.859 5.902 28.25 1 86.31 165 PRO B O 1
ATOM 4472 N N . TYR B 1 166 ? -7.852 6.867 26.5 1 90.06 166 TYR B N 1
ATOM 4473 C CA . TYR B 1 166 ? -8.219 8.219 26.922 1 90.06 166 TYR B CA 1
ATOM 4474 C C . TYR B 1 166 ? -9.711 8.469 26.703 1 90.06 166 TYR B C 1
ATOM 4476 O O . TYR B 1 166 ? -10.375 7.703 26 1 90.06 166 TYR B O 1
ATOM 4484 N N . SER B 1 167 ? -10.18 9.445 27.297 1 90.06 167 SER B N 1
ATOM 4485 C CA . SER B 1 167 ? -11.609 9.742 27.328 1 90.06 167 SER B CA 1
ATOM 4486 C C . SER B 1 167 ? -12.125 10.094 25.938 1 90.06 167 SER B C 1
ATOM 4488 O O . SER B 1 167 ? -11.672 11.055 25.312 1 90.06 167 SER B O 1
ATOM 4490 N N . SER B 1 168 ? -13.133 9.383 25.5 1 90.12 168 SER B N 1
ATOM 4491 C CA . SER B 1 168 ? -13.789 9.688 24.234 1 90.12 168 SER B CA 1
ATOM 4492 C C . SER B 1 168 ? -14.539 11.016 24.312 1 90.12 168 SER B C 1
ATOM 4494 O O . SER B 1 168 ? -14.609 11.75 23.328 1 90.12 168 SER B O 1
ATOM 4496 N N . THR B 1 169 ? -15.008 11.258 25.453 1 92.69 169 THR B N 1
ATOM 4497 C CA . THR B 1 169 ? -15.773 12.484 25.672 1 92.69 169 THR B CA 1
ATOM 4498 C C . THR B 1 169 ? -14.906 13.719 25.453 1 92.69 169 THR B C 1
ATOM 4500 O O . THR B 1 169 ? -15.328 14.688 24.828 1 92.69 169 THR B O 1
ATOM 4503 N N . LEU B 1 170 ? -13.734 13.672 25.984 1 92.75 170 LEU B N 1
ATOM 4504 C CA . LEU B 1 170 ? -12.812 14.797 25.844 1 92.75 170 LEU B CA 1
ATOM 4505 C C . LEU B 1 170 ? -12.391 14.969 24.391 1 92.75 170 LEU B C 1
ATOM 4507 O O . LEU B 1 170 ? -12.344 16.094 23.875 1 92.75 170 LEU B O 1
ATOM 4511 N N . LEU B 1 171 ? -12.125 13.852 23.766 1 94.81 171 LEU B N 1
ATOM 4512 C CA . LEU B 1 171 ? -11.758 13.914 22.344 1 94.81 171 LEU B CA 1
ATOM 4513 C C . LEU B 1 171 ? -12.898 14.477 21.516 1 94.81 171 LEU B C 1
ATOM 4515 O O . LEU B 1 171 ? -12.688 15.359 20.672 1 94.81 171 LEU B O 1
ATOM 4519 N N . ASP B 1 172 ? -14.094 14 21.75 1 95.88 172 ASP B N 1
ATOM 4520 C CA . ASP B 1 172 ? -15.266 14.469 21.031 1 95.88 172 ASP B CA 1
ATOM 4521 C C . ASP B 1 172 ? -15.484 15.969 21.234 1 95.88 172 ASP B C 1
ATOM 4523 O O . ASP B 1 172 ? -15.789 16.688 20.281 1 95.88 172 ASP B O 1
ATOM 4527 N N . SER B 1 173 ? -15.344 16.344 22.484 1 95.5 173 SER B N 1
ATOM 4528 C CA . SER B 1 173 ? -15.523 17.75 22.797 1 95.5 173 SER B CA 1
ATOM 4529 C C . SER B 1 173 ? -14.484 18.625 22.094 1 95.5 173 SER B C 1
ATOM 4531 O O . SER B 1 173 ? -14.805 19.688 21.594 1 95.5 173 SER B O 1
ATOM 4533 N N . PHE B 1 174 ? -13.32 18.188 22.109 1 95.88 174 PHE B N 1
ATOM 4534 C CA . PHE B 1 174 ? -12.234 18.906 21.438 1 95.88 174 PHE B CA 1
ATOM 4535 C C . PHE B 1 174 ? -12.516 19.062 19.953 1 95.88 174 PHE B C 1
ATOM 4537 O O . PHE B 1 174 ? -12.414 20.172 19.406 1 95.88 174 PHE B O 1
ATOM 4544 N N . LEU B 1 175 ? -12.867 18 19.281 1 97.56 175 LEU B N 1
ATOM 4545 C CA . LEU B 1 175 ? -13.109 18.016 17.844 1 97.56 175 LEU B CA 1
ATOM 4546 C C . LEU B 1 175 ? -14.344 18.844 17.5 1 97.56 175 LEU B C 1
ATOM 4548 O O . LEU B 1 175 ? -14.391 19.5 16.453 1 97.56 175 LEU B O 1
ATOM 4552 N N . ARG B 1 176 ? -15.312 18.812 18.406 1 97.06 176 ARG B N 1
ATOM 4553 C CA . ARG B 1 176 ? -16.5 19.641 18.234 1 97.06 176 ARG B CA 1
ATOM 4554 C C . ARG B 1 176 ? -16.125 21.125 18.281 1 97.06 176 ARG B C 1
ATOM 4556 O O . ARG B 1 176 ? -16.656 21.922 17.5 1 97.06 176 ARG B O 1
ATOM 4563 N N . SER B 1 177 ? -15.289 21.453 19.172 1 96.5 177 SER B N 1
ATOM 4564 C CA . SER B 1 177 ? -14.852 22.844 19.312 1 96.5 177 SER B CA 1
ATOM 4565 C C . SER B 1 177 ? -14.055 23.281 18.094 1 96.5 177 SER B C 1
ATOM 4567 O O . SER B 1 177 ? -14.148 24.438 17.656 1 96.5 177 SER B O 1
ATOM 4569 N N . GLU B 1 178 ? -13.352 22.406 17.484 1 96.94 178 GLU B N 1
ATOM 4570 C CA . GLU B 1 178 ? -12.445 22.75 16.391 1 96.94 178 GLU B CA 1
ATOM 4571 C C . GLU B 1 178 ? -13.188 22.766 15.055 1 96.94 178 GLU B C 1
ATOM 4573 O O . GLU B 1 178 ? -12.883 23.578 14.18 1 96.94 178 GLU B O 1
ATOM 4578 N N . PHE B 1 179 ? -14.156 21.859 14.891 1 98.06 179 PHE B N 1
ATOM 4579 C CA . PHE B 1 179 ? -14.703 21.672 13.555 1 98.06 179 PHE B CA 1
ATOM 4580 C C . PHE B 1 179 ? -16.188 22.047 13.516 1 98.06 179 PHE B C 1
ATOM 4582 O O . PHE B 1 179 ? -16.797 22.062 12.445 1 98.06 179 PHE B O 1
ATOM 4589 N N . GLY B 1 180 ? -16.766 22.328 14.664 1 96.56 180 GLY B N 1
ATOM 4590 C CA . GLY B 1 180 ? -18.172 22.688 14.719 1 96.56 180 GLY B CA 1
ATOM 4591 C C . GLY B 1 180 ? -19.078 21.484 14.984 1 96.56 180 GLY B C 1
ATOM 4592 O O . GLY B 1 180 ? -18.688 20.344 14.734 1 96.56 180 GLY B O 1
ATOM 4593 N N . GLU B 1 181 ? -20.25 21.734 15.391 1 96.62 181 GLU B N 1
ATOM 4594 C CA . GLU B 1 181 ? -21.219 20.703 15.766 1 96.62 181 GLU B CA 1
ATOM 4595 C C . GLU B 1 181 ? -21.875 20.078 14.531 1 96.62 181 GLU B C 1
ATOM 4597 O O . GLU B 1 181 ? -22.016 18.859 14.445 1 96.62 181 GLU B O 1
ATOM 4602 N N . ASP B 1 182 ? -22.156 20.938 13.547 1 97.25 182 ASP B N 1
ATOM 4603 C CA . ASP B 1 182 ? -23.031 20.469 12.469 1 97.25 182 ASP B CA 1
ATOM 4604 C C . ASP B 1 182 ? -22.359 20.641 11.109 1 97.25 182 ASP B C 1
ATOM 4606 O O . ASP B 1 182 ? -22.984 20.453 10.07 1 97.25 182 ASP B O 1
ATOM 4610 N N . THR B 1 183 ? -21.094 21.031 11.18 1 98.25 183 THR B N 1
ATOM 4611 C CA . THR B 1 183 ? -20.375 21.188 9.914 1 98.25 183 THR B CA 1
ATOM 4612 C C . THR B 1 183 ? -20.172 19.844 9.234 1 98.25 183 THR B C 1
ATOM 4614 O O . THR B 1 183 ? -19.625 18.906 9.828 1 98.25 183 THR B O 1
ATOM 4617 N N . THR B 1 184 ? -20.641 19.719 7.988 1 98.56 184 THR B N 1
ATOM 4618 C CA . THR B 1 184 ? -20.469 18.484 7.25 1 98.56 184 THR B CA 1
ATOM 4619 C C . THR B 1 184 ? -19.344 18.594 6.23 1 98.56 184 THR B C 1
ATOM 4621 O O . THR B 1 184 ? -18.844 19.688 5.969 1 98.56 184 THR B O 1
ATOM 4624 N N . MET B 1 185 ? -18.938 17.484 5.711 1 98.56 185 MET B N 1
ATOM 4625 C CA . MET B 1 185 ? -17.906 17.453 4.68 1 98.56 185 MET B CA 1
ATOM 4626 C C . MET B 1 185 ? -18.328 18.266 3.461 1 98.56 185 MET B C 1
ATOM 4628 O O . MET B 1 185 ? -17.484 18.828 2.752 1 98.56 185 MET B O 1
ATOM 4632 N N . ALA B 1 186 ? -19.625 18.375 3.223 1 98.25 186 ALA B N 1
ATOM 4633 C CA . ALA B 1 186 ? -20.125 19.141 2.086 1 98.25 186 ALA B CA 1
ATOM 4634 C C . ALA B 1 186 ? -19.906 20.641 2.277 1 98.25 186 ALA B C 1
ATOM 4636 O O . ALA B 1 186 ? -19.891 21.406 1.308 1 98.25 186 ALA B O 1
ATOM 4637 N N . ASP B 1 187 ? -19.719 21.031 3.525 1 98.12 187 ASP B N 1
ATOM 4638 C CA . ASP B 1 187 ? -19.547 22.438 3.838 1 98.12 187 ASP B CA 1
ATOM 4639 C C . ASP B 1 187 ? -18.125 22.891 3.527 1 98.12 187 ASP B C 1
ATOM 4641 O O . ASP B 1 187 ? -17.844 24.094 3.463 1 98.12 187 ASP B O 1
ATOM 4645 N N . VAL B 1 188 ? -17.219 21.969 3.361 1 97.19 188 VAL B N 1
ATOM 4646 C CA . VAL B 1 188 ? -15.844 22.266 2.965 1 97.19 188 VAL B CA 1
ATOM 4647 C C . VAL B 1 188 ? -15.758 22.375 1.444 1 97.19 188 VAL B C 1
ATOM 4649 O O . VAL B 1 188 ? -15.828 21.375 0.733 1 97.19 188 VAL B O 1
ATOM 4652 N N . LYS B 1 189 ? -15.547 23.547 0.917 1 94.19 189 LYS B N 1
ATOM 4653 C CA . LYS B 1 189 ? -15.688 23.75 -0.522 1 94.19 189 LYS B CA 1
ATOM 4654 C C . LYS B 1 189 ? -14.375 24.219 -1.146 1 94.19 189 LYS B C 1
ATOM 4656 O O . LYS B 1 189 ? -14.156 24.031 -2.344 1 94.19 189 LYS B O 1
ATOM 4661 N N . ALA B 1 190 ? -13.531 24.766 -0.36 1 93.19 190 ALA B N 1
ATOM 4662 C CA . ALA B 1 190 ? -12.344 25.422 -0.9 1 93.19 190 ALA B CA 1
ATOM 4663 C C . ALA B 1 190 ? -11.359 24.406 -1.461 1 93.19 190 ALA B C 1
ATOM 4665 O O . ALA B 1 190 ? -10.656 24.688 -2.434 1 93.19 190 ALA B O 1
ATOM 4666 N N . LYS B 1 191 ? -11.281 23.297 -0.817 1 96.88 191 LYS B N 1
ATOM 4667 C CA . LYS B 1 191 ? -10.352 22.234 -1.194 1 96.88 191 LYS B CA 1
ATOM 4668 C C . LYS B 1 191 ? -11.008 20.859 -1.106 1 96.88 191 LYS B C 1
ATOM 4670 O O . LYS B 1 191 ? -11.938 20.672 -0.318 1 96.88 191 LYS B O 1
ATOM 4675 N N . LYS B 1 192 ? -10.578 20.031 -1.977 1 98.31 192 LYS B N 1
ATOM 4676 C CA . LYS B 1 192 ? -10.914 18.625 -1.758 1 98.31 192 LYS B CA 1
ATOM 4677 C C . LYS B 1 192 ? -10.117 18.047 -0.594 1 98.31 192 LYS B C 1
ATOM 4679 O O . LYS B 1 192 ? -8.93 18.328 -0.441 1 98.31 192 LYS B O 1
ATOM 4684 N N . VAL B 1 193 ? -10.82 17.234 0.207 1 98.81 193 VAL B N 1
ATOM 4685 C CA . VAL B 1 193 ? -10.141 16.672 1.367 1 98.81 193 VAL B CA 1
ATOM 4686 C C . VAL B 1 193 ? -10.656 15.266 1.634 1 98.81 193 VAL B C 1
ATOM 4688 O O . VAL B 1 193 ? -11.844 14.984 1.432 1 98.81 193 VAL B O 1
ATOM 4691 N N . MET B 1 194 ? -9.766 14.344 2.006 1 98.38 194 MET B N 1
ATOM 4692 C CA . MET B 1 194 ? -10.141 12.984 2.387 1 98.38 194 MET B CA 1
ATOM 4693 C C . MET B 1 194 ? -9.461 12.578 3.689 1 98.38 194 MET B C 1
ATOM 4695 O O . MET B 1 194 ? -8.297 12.922 3.92 1 98.38 194 MET B O 1
ATOM 4699 N N . ALA B 1 195 ? -10.18 11.945 4.566 1 98.62 195 ALA B N 1
ATOM 4700 C CA . ALA B 1 195 ? -9.688 11.359 5.812 1 98.62 195 ALA B CA 1
ATOM 4701 C C . ALA B 1 195 ? -9.859 9.844 5.805 1 98.62 195 ALA B C 1
ATOM 4703 O O . ALA B 1 195 ? -10.914 9.328 5.414 1 98.62 195 ALA B O 1
ATOM 4704 N N . THR B 1 196 ? -8.836 9.133 6.215 1 96.56 196 THR B N 1
ATOM 4705 C CA . THR B 1 196 ? -8.914 7.672 6.23 1 96.56 196 THR B CA 1
ATOM 4706 C C . THR B 1 196 ? -9.469 7.18 7.562 1 96.56 196 THR B C 1
ATOM 4708 O O . THR B 1 196 ? -9.258 7.809 8.602 1 96.56 196 THR B O 1
ATOM 4711 N N . THR B 1 197 ? -10.188 6.141 7.543 1 95.25 197 THR B N 1
ATOM 4712 C CA . THR B 1 197 ? -10.578 5.395 8.734 1 95.25 197 THR B CA 1
ATOM 4713 C C . THR B 1 197 ? -10.68 3.904 8.43 1 95.25 197 THR B C 1
ATOM 4715 O O . THR B 1 197 ? -10.453 3.479 7.297 1 95.25 197 THR B O 1
ATOM 4718 N N . CYS B 1 198 ? -10.836 3.178 9.469 1 88.44 198 CYS B N 1
ATOM 4719 C CA . CYS B 1 198 ? -10.922 1.728 9.328 1 88.44 198 CYS B CA 1
ATOM 4720 C C . CYS B 1 198 ? -12.203 1.192 9.953 1 88.44 198 CYS B C 1
ATOM 4722 O O . CYS B 1 198 ? -12.469 1.413 11.133 1 88.44 198 CYS B O 1
ATOM 4724 N N . LEU B 1 199 ? -13.008 0.595 9.109 1 88.56 199 LEU B N 1
ATOM 4725 C CA . LEU B 1 199 ? -14.148 -0.155 9.625 1 88.56 199 LEU B CA 1
ATOM 4726 C C . LEU B 1 199 ? -13.695 -1.464 10.266 1 88.56 199 LEU B C 1
ATOM 4728 O O . LEU B 1 199 ? -13.273 -2.389 9.562 1 88.56 199 LEU B O 1
ATOM 4732 N N . ALA B 1 200 ? -13.805 -1.57 11.555 1 79.31 200 ALA B N 1
ATOM 4733 C CA . ALA B 1 200 ? -13.133 -2.648 12.273 1 79.31 200 ALA B CA 1
ATOM 4734 C C . ALA B 1 200 ? -14.141 -3.652 12.828 1 79.31 200 ALA B C 1
ATOM 4736 O O . ALA B 1 200 ? -13.758 -4.691 13.375 1 79.31 200 ALA B O 1
ATOM 4737 N N . ASN B 1 201 ? -15.406 -3.395 12.625 1 78.06 201 ASN B N 1
ATOM 4738 C CA . ASN B 1 201 ? -16.391 -4.363 13.094 1 78.06 201 ASN B CA 1
ATOM 4739 C C . ASN B 1 201 ? -16.656 -5.438 12.047 1 78.06 201 ASN B C 1
ATOM 4741 O O . ASN B 1 201 ? -17.688 -6.121 12.109 1 78.06 201 ASN B O 1
ATOM 4745 N N . VAL B 1 202 ? -15.867 -5.457 11.109 1 75.75 202 VAL B N 1
ATOM 4746 C CA . VAL B 1 202 ? -15.898 -6.504 10.094 1 75.75 202 VAL B CA 1
ATOM 4747 C C . VAL B 1 202 ? -14.516 -7.141 9.969 1 75.75 202 VAL B C 1
ATOM 4749 O O . VAL B 1 202 ? -13.508 -6.516 10.297 1 75.75 202 VAL B O 1
ATOM 4752 N N . CYS B 1 203 ? -14.469 -8.43 9.594 1 70.12 203 CYS B N 1
ATOM 4753 C CA . CYS B 1 203 ? -13.219 -9.141 9.359 1 70.12 203 CYS B CA 1
ATOM 4754 C C . CYS B 1 203 ? -13.156 -9.664 7.93 1 70.12 203 CYS B C 1
ATOM 4756 O O . CYS B 1 203 ? -14.039 -10.398 7.488 1 70.12 203 CYS B O 1
ATOM 4758 N N . PRO B 1 204 ? -12.219 -9.344 7.18 1 73 204 PRO B N 1
ATOM 4759 C CA . PRO B 1 204 ? -11.133 -8.43 7.551 1 73 204 PRO B CA 1
ATOM 4760 C C . PRO B 1 204 ? -11.586 -6.973 7.602 1 73 204 PRO B C 1
ATOM 4762 O O . PRO B 1 204 ? -12.57 -6.605 6.953 1 73 204 PRO B O 1
ATOM 4765 N N . PRO B 1 205 ? -10.836 -6.113 8.391 1 78.69 205 PRO B N 1
ATOM 4766 C CA . PRO B 1 205 ? -11.195 -4.695 8.422 1 78.69 205 PRO B CA 1
ATOM 4767 C C . PRO B 1 205 ? -11.148 -4.047 7.039 1 78.69 205 PRO B C 1
ATOM 4769 O O . PRO B 1 205 ? -10.438 -4.531 6.152 1 78.69 205 PRO B O 1
ATOM 4772 N N . GLN B 1 206 ? -11.914 -2.982 6.949 1 84.12 206 GLN B N 1
ATOM 4773 C CA . GLN B 1 206 ? -12.016 -2.318 5.652 1 84.12 206 GLN B CA 1
ATOM 4774 C C . GLN B 1 206 ? -11.602 -0.852 5.754 1 84.12 206 GLN B C 1
ATOM 4776 O O . GLN B 1 206 ? -12.023 -0.145 6.672 1 84.12 206 GLN B O 1
ATOM 4781 N N . LEU B 1 207 ? -10.781 -0.47 4.816 1 90.44 207 LEU B N 1
ATOM 4782 C CA . LEU B 1 207 ? -10.438 0.944 4.734 1 90.44 207 LEU B CA 1
ATOM 4783 C C . LEU B 1 207 ? -11.617 1.765 4.223 1 90.44 207 LEU B C 1
ATOM 4785 O O . LEU B 1 207 ? -12.266 1.381 3.248 1 90.44 207 LEU B O 1
ATOM 4789 N N . LYS B 1 208 ? -11.953 2.773 4.934 1 94.88 208 LYS B N 1
ATOM 4790 C CA . LYS B 1 208 ? -12.969 3.729 4.512 1 94.88 208 LYS B CA 1
ATOM 4791 C C . LYS B 1 208 ? -12.383 5.129 4.355 1 94.88 208 LYS B C 1
ATOM 4793 O O . LYS B 1 208 ? -11.539 5.543 5.152 1 94.88 208 LYS B O 1
ATOM 4798 N N . LEU B 1 209 ? -12.797 5.723 3.311 1 97.81 209 LEU B N 1
ATOM 4799 C CA . LEU B 1 209 ? -12.375 7.094 3.047 1 97.81 209 LEU B CA 1
ATOM 4800 C C . LEU B 1 209 ? -13.539 8.062 3.195 1 97.81 209 LEU B C 1
ATOM 4802 O O . LEU B 1 209 ? -14.578 7.902 2.541 1 97.81 209 LEU B O 1
ATOM 4806 N N . LEU B 1 210 ? -13.375 9 4.094 1 98.5 210 LEU B N 1
ATOM 4807 C CA . LEU B 1 210 ? -14.359 10.062 4.266 1 98.5 210 LEU B CA 1
ATOM 4808 C C . LEU B 1 210 ? -13.961 11.305 3.482 1 98.5 210 LEU B C 1
ATOM 4810 O O . LEU B 1 210 ? -12.945 11.93 3.785 1 98.5 210 LEU B O 1
ATOM 4814 N N . ARG B 1 211 ? -14.766 11.625 2.48 1 98.62 211 ARG B N 1
ATOM 4815 C CA . ARG B 1 211 ? -14.406 12.617 1.475 1 98.62 211 ARG B CA 1
ATOM 4816 C C . ARG B 1 211 ? -15.43 13.742 1.419 1 98.62 211 ARG B C 1
ATOM 4818 O O . ARG B 1 211 ? -16.594 13.547 1.774 1 98.62 211 ARG B O 1
ATOM 4825 N N . ASN B 1 212 ? -14.969 14.961 0.924 1 98.69 212 ASN B N 1
ATOM 4826 C CA . ASN B 1 212 ? -15.93 16.031 0.657 1 98.69 212 ASN B CA 1
ATOM 4827 C C . ASN B 1 212 ? -16.297 16.094 -0.822 1 98.69 212 ASN B C 1
ATOM 4829 O O . ASN B 1 212 ? -16.828 17.109 -1.291 1 98.69 212 ASN B O 1
ATOM 4833 N N . TYR B 1 213 ? -16 15.117 -1.6 1 98.19 213 TYR B N 1
ATOM 4834 C CA . TYR B 1 213 ? -16.281 15.039 -3.027 1 98.19 213 TYR B CA 1
ATOM 4835 C C . TYR B 1 213 ? -16.844 13.672 -3.398 1 98.19 213 TYR B C 1
ATOM 4837 O O . TYR B 1 213 ? -16.719 12.719 -2.625 1 98.19 213 TYR B O 1
ATOM 4845 N N . GLN B 1 214 ? -17.469 13.617 -4.535 1 97.75 214 GLN B N 1
ATOM 4846 C CA . GLN B 1 214 ? -18.031 12.391 -5.094 1 97.75 214 GLN B CA 1
ATOM 4847 C C . GLN B 1 214 ? -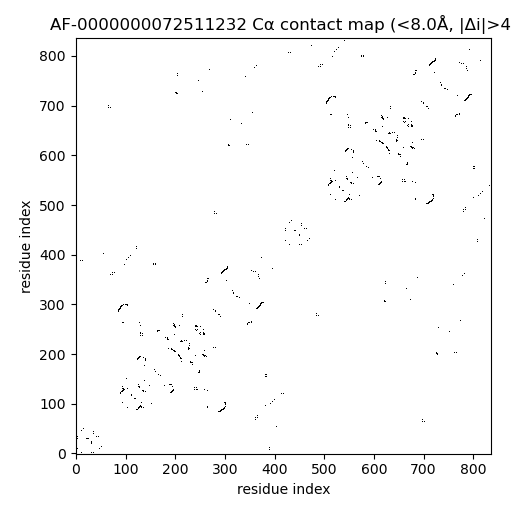17.719 12.273 -6.582 1 97.75 214 GLN B C 1
ATOM 4849 O O . GLN B 1 214 ? -17.297 13.242 -7.211 1 97.75 214 GLN B O 1
ATOM 4854 N N . LEU B 1 215 ? -17.844 11.062 -7.008 1 97.56 215 LEU B N 1
ATOM 4855 C CA . LEU B 1 215 ? -17.719 10.844 -8.445 1 97.56 215 LEU B CA 1
ATOM 4856 C C . LEU B 1 215 ? -18.922 11.414 -9.195 1 97.56 215 LEU B C 1
ATOM 4858 O O . LEU B 1 215 ? -19.984 11.602 -8.609 1 97.56 215 LEU B O 1
ATOM 4862 N N . GLN B 1 216 ? -18.719 11.781 -10.453 1 96.38 216 GLN B N 1
ATOM 4863 C CA . GLN B 1 216 ? -19.812 12.25 -11.297 1 96.38 216 GLN B CA 1
ATOM 4864 C C . GLN B 1 216 ? -20.688 11.086 -11.758 1 96.38 216 GLN B C 1
ATOM 4866 O O . GLN B 1 216 ? -20.781 10.82 -12.961 1 96.38 216 GLN B O 1
ATOM 4871 N N . LEU B 1 217 ? -21.297 10.438 -10.789 1 95.94 217 LEU B N 1
ATOM 4872 C CA . LEU B 1 217 ? -22.172 9.273 -10.969 1 95.94 217 LEU B CA 1
ATOM 4873 C C . LEU B 1 217 ? -23.422 9.414 -10.117 1 95.94 217 LEU B C 1
ATOM 4875 O O . LEU B 1 217 ? -23.594 10.391 -9.391 1 95.94 217 LEU B O 1
ATOM 4879 N N . SER B 1 218 ? -24.344 8.438 -10.32 1 94.69 218 SER B N 1
ATOM 4880 C CA . SER B 1 218 ? -25.531 8.43 -9.477 1 94.69 218 SER B CA 1
ATOM 4881 C C . SER B 1 218 ? -25.172 8.156 -8.016 1 94.69 218 SER B C 1
ATOM 4883 O O . SER B 1 218 ? -24.078 7.684 -7.719 1 94.69 218 SER B O 1
ATOM 4885 N N . ASP B 1 219 ? -26.031 8.516 -7.129 1 93.56 219 ASP B N 1
ATOM 4886 C CA . ASP B 1 219 ? -25.812 8.281 -5.703 1 93.56 219 ASP B CA 1
ATOM 4887 C C . ASP B 1 219 ? -25.578 6.801 -5.414 1 93.56 219 ASP B C 1
ATOM 4889 O O . ASP B 1 219 ? -24.75 6.449 -4.582 1 93.56 219 ASP B O 1
ATOM 4893 N N . GLU B 1 220 ? -26.328 6.043 -6.082 1 93.06 220 GLU B N 1
ATOM 4894 C CA . GLU B 1 220 ? -26.203 4.602 -5.887 1 93.06 220 GLU B CA 1
ATOM 4895 C C . GLU B 1 220 ? -24.828 4.102 -6.348 1 93.06 220 GLU B C 1
ATOM 4897 O O . GLU B 1 220 ? -24.203 3.273 -5.68 1 93.06 220 GLU B O 1
ATOM 4902 N N . GLU B 1 221 ? -24.391 4.598 -7.441 1 93.31 221 GLU B N 1
ATOM 4903 C CA . GLU B 1 221 ? -23.078 4.211 -7.965 1 93.31 221 GLU B CA 1
ATOM 4904 C C . GLU B 1 221 ? -21.953 4.707 -7.059 1 93.31 221 GLU B C 1
ATOM 4906 O O . GLU B 1 221 ? -20.969 4.008 -6.855 1 93.31 221 GLU B O 1
ATOM 4911 N N . ASN B 1 222 ? -22.141 5.91 -6.602 1 96.12 222 ASN B N 1
ATOM 4912 C CA . ASN B 1 222 ? -21.172 6.441 -5.641 1 96.12 222 ASN B CA 1
ATOM 4913 C C . ASN B 1 222 ? -21.078 5.559 -4.398 1 96.12 222 ASN B C 1
ATOM 4915 O O . ASN B 1 222 ? -19.984 5.242 -3.941 1 96.12 222 ASN B O 1
ATOM 4919 N N . LYS B 1 223 ? -22.203 5.184 -3.914 1 92.62 223 LYS B N 1
ATOM 4920 C CA . LYS B 1 223 ? -22.234 4.312 -2.744 1 92.62 223 LYS B CA 1
ATOM 4921 C C . LYS B 1 223 ? -21.516 2.99 -3.02 1 92.62 223 LYS B C 1
ATOM 4923 O O . LYS B 1 223 ? -20.75 2.508 -2.188 1 92.62 223 LYS B O 1
ATOM 4928 N N . ASN B 1 224 ? -21.734 2.463 -4.203 1 90.62 224 ASN B N 1
ATOM 4929 C CA . ASN B 1 224 ? -21.109 1.198 -4.586 1 90.62 224 ASN B CA 1
ATOM 4930 C C . ASN B 1 224 ? -19.609 1.337 -4.727 1 90.62 224 ASN B C 1
ATOM 4932 O O . ASN B 1 224 ? -18.859 0.367 -4.539 1 90.62 224 ASN B O 1
ATOM 4936 N N . MET B 1 225 ? -19.188 2.555 -5 1 92.88 225 MET B N 1
ATOM 4937 C CA . MET B 1 225 ? -17.766 2.814 -5.176 1 92.88 225 MET B CA 1
ATOM 4938 C C . MET B 1 225 ? -17.125 3.262 -3.867 1 92.88 225 MET B C 1
ATOM 4940 O O . MET B 1 225 ? -15.938 3.566 -3.824 1 92.88 225 MET B O 1
ATOM 4944 N N . GLY B 1 226 ? -17.906 3.35 -2.814 1 93.19 226 GLY B N 1
ATOM 4945 C CA . GLY B 1 226 ? -17.391 3.723 -1.505 1 93.19 226 GLY B CA 1
ATOM 4946 C C . GLY B 1 226 ? -17.344 5.223 -1.288 1 93.19 226 GLY B C 1
ATOM 4947 O O . GLY B 1 226 ? -16.688 5.703 -0.368 1 93.19 226 GLY B O 1
ATOM 4948 N N . PHE B 1 227 ? -17.984 5.984 -2.168 1 96.69 227 PHE B N 1
ATOM 4949 C CA . PHE B 1 227 ? -18.062 7.43 -2.018 1 96.69 227 PHE B CA 1
ATOM 4950 C C . PHE B 1 227 ? -19.359 7.836 -1.323 1 96.69 227 PHE B C 1
ATOM 4952 O O . PHE B 1 227 ? -20.391 8.008 -1.976 1 96.69 227 PHE B O 1
ATOM 4959 N N . VAL B 1 228 ? -19.25 8.07 -0.044 1 95.19 228 VAL B N 1
ATOM 4960 C CA . VAL B 1 228 ? -20.422 8.438 0.739 1 95.19 228 VAL B CA 1
ATOM 4961 C C . VAL B 1 228 ? -20.781 9.898 0.487 1 95.19 228 VAL B C 1
ATOM 4963 O O . VAL B 1 228 ? -19.906 10.695 0.109 1 95.19 228 VAL B O 1
ATOM 4966 N N . GLN B 1 229 ? -22 10.219 0.714 1 97 229 GLN B N 1
ATOM 4967 C CA . GLN B 1 229 ? -22.438 11.602 0.531 1 97 229 GLN B CA 1
ATOM 4968 C C . GLN B 1 229 ? -21.766 12.523 1.543 1 97 229 GLN B C 1
ATOM 4970 O O . GLN B 1 229 ? -21.906 12.336 2.752 1 97 229 GLN B O 1
ATOM 4975 N N . PRO B 1 230 ? -21.125 13.547 1.042 1 97.94 230 PRO B N 1
ATOM 4976 C CA . PRO B 1 230 ? -20.422 14.445 1.953 1 97.94 230 PRO B CA 1
ATOM 4977 C C . PRO B 1 230 ? -21.344 15.094 2.98 1 97.94 230 PRO B C 1
ATOM 4979 O O . PRO B 1 230 ? -20.922 15.352 4.113 1 97.94 230 PRO B O 1
ATOM 4982 N N . LYS B 1 231 ? -22.578 15.305 2.656 1 97.69 231 LYS B N 1
ATOM 4983 C CA . LYS B 1 231 ? -23.531 15.969 3.547 1 97.69 231 LYS B CA 1
ATOM 4984 C C . LYS B 1 231 ? -23.891 15.07 4.727 1 97.69 231 LYS B C 1
ATOM 4986 O O . LYS B 1 231 ? -24.375 15.555 5.754 1 97.69 231 LYS B O 1
ATOM 4991 N N . SER B 1 232 ? -23.594 13.805 4.566 1 96.88 232 SER B N 1
ATOM 4992 C CA . SER B 1 232 ? -23.984 12.852 5.598 1 96.88 232 SER B CA 1
ATOM 4993 C C . SER B 1 232 ? -22.859 12.633 6.605 1 96.88 232 SER B C 1
ATOM 4995 O O . SER B 1 232 ? -23.031 11.906 7.59 1 96.88 232 SER B O 1
ATOM 4997 N N . VAL B 1 233 ? -21.75 13.258 6.422 1 97.56 233 VAL B N 1
ATOM 4998 C CA . VAL B 1 233 ? -20.594 13.055 7.289 1 97.56 233 VAL B CA 1
ATOM 4999 C C . VAL B 1 233 ? -20.203 14.375 7.949 1 97.56 233 VAL B C 1
ATOM 5001 O O . VAL B 1 233 ? -19.875 15.344 7.266 1 97.56 233 VAL B O 1
ATOM 5004 N N . LEU B 1 234 ? -20.281 14.352 9.297 1 98.44 234 LEU B N 1
ATOM 5005 C CA . LEU B 1 234 ? -19.781 15.508 10.031 1 98.44 234 LEU B CA 1
ATOM 5006 C C . LEU B 1 234 ? -18.25 15.555 10.008 1 98.44 234 LEU B C 1
ATOM 5008 O O . LEU B 1 234 ? -17.609 14.516 10.125 1 98.44 234 LEU B O 1
ATOM 5012 N N . VAL B 1 235 ? -17.688 16.75 9.867 1 98.69 235 VAL B N 1
ATOM 5013 C CA . VAL B 1 235 ? -16.234 16.906 9.852 1 98.69 235 VAL B CA 1
ATOM 5014 C C . VAL B 1 235 ? -15.633 16.375 11.148 1 98.69 235 VAL B C 1
ATOM 5016 O O . VAL B 1 235 ? -14.633 15.656 11.133 1 98.69 235 VAL B O 1
ATOM 5019 N N . ARG B 1 236 ? -16.297 16.703 12.281 1 98.38 236 ARG B N 1
ATOM 5020 C CA . ARG B 1 236 ? -15.805 16.25 13.578 1 98.38 236 ARG B CA 1
ATOM 5021 C C . ARG B 1 236 ? -15.836 14.727 13.672 1 98.38 236 ARG B C 1
ATOM 5023 O O . ARG B 1 236 ? -14.969 14.117 14.305 1 98.38 236 ARG B O 1
ATOM 5030 N N . GLU B 1 237 ? -16.781 14.078 13.031 1 98 237 GLU B N 1
ATOM 5031 C CA . GLU B 1 237 ? -16.875 12.617 13.055 1 98 237 GLU B CA 1
ATOM 5032 C C . GLU B 1 237 ? -15.82 11.984 12.156 1 98 237 GLU B C 1
ATOM 5034 O O . GLU B 1 237 ? -15.297 10.914 12.477 1 98 237 GLU B O 1
ATOM 5039 N N . ALA B 1 238 ? -15.586 12.641 11.023 1 98.5 238 ALA B N 1
ATOM 5040 C CA . ALA B 1 238 ? -14.5 12.172 10.172 1 98.5 238 ALA B CA 1
ATOM 5041 C C . ALA B 1 238 ? -13.172 12.203 10.914 1 98.5 238 ALA B C 1
ATOM 5043 O O . ALA B 1 238 ? -12.414 11.227 10.891 1 98.5 238 ALA B O 1
ATOM 5044 N N . ALA B 1 239 ? -12.938 13.273 11.586 1 98.44 239 ALA B N 1
ATOM 5045 C CA . ALA B 1 239 ? -11.719 13.414 12.383 1 98.44 239 ALA B CA 1
ATOM 5046 C C . ALA B 1 239 ? -11.664 12.367 13.492 1 98.44 239 ALA B C 1
ATOM 5048 O O . ALA B 1 239 ? -10.633 11.734 13.719 1 98.44 239 ALA B O 1
ATOM 5049 N N . ARG B 1 240 ? -12.781 12.188 14.156 1 97.81 240 ARG B N 1
ATOM 5050 C CA . ARG B 1 240 ? -12.875 11.266 15.281 1 97.81 240 ARG B CA 1
ATOM 5051 C C . ARG B 1 240 ? -12.648 9.828 14.836 1 97.81 240 ARG B C 1
ATOM 5053 O O . ARG B 1 240 ? -11.945 9.062 15.5 1 97.81 240 ARG B O 1
ATOM 5060 N N . SER B 1 241 ? -13.234 9.484 13.75 1 96.88 241 SER B N 1
ATOM 5061 C CA . SER B 1 241 ? -13.094 8.141 13.211 1 96.88 241 SER B CA 1
ATOM 5062 C C . SER B 1 241 ? -11.656 7.855 12.789 1 96.88 241 SER B C 1
ATOM 5064 O O . SER B 1 241 ? -11.148 6.758 13.023 1 96.88 241 SER B O 1
ATOM 5066 N N . SER B 1 242 ? -11.031 8.797 12.242 1 96.62 242 SER B N 1
ATOM 5067 C CA . SER B 1 242 ? -9.68 8.633 11.719 1 96.62 242 SER B CA 1
ATOM 5068 C C . SER B 1 242 ? -8.648 8.617 12.844 1 96.62 242 SER B C 1
ATOM 5070 O O . SER B 1 242 ? -7.531 8.133 12.656 1 96.62 242 SER B O 1
ATOM 5072 N N . SER B 1 243 ? -9.016 9.102 14.016 1 93.25 243 SER B N 1
ATOM 5073 C CA . SER B 1 243 ? -8.016 9.289 15.055 1 93.25 243 SER B CA 1
ATOM 5074 C C . SER B 1 243 ? -8.25 8.352 16.234 1 93.25 243 SER B C 1
ATOM 5076 O O . SER B 1 243 ? -7.652 8.516 17.297 1 93.25 243 SER B O 1
ATOM 5078 N N . ALA B 1 244 ? -9.172 7.43 16.047 1 89.81 244 ALA B N 1
ATOM 5079 C CA . ALA B 1 244 ? -9.43 6.449 17.094 1 89.81 244 ALA B CA 1
ATOM 5080 C C . ALA B 1 244 ? -8.352 5.375 17.125 1 89.81 244 ALA B C 1
ATOM 5082 O O . ALA B 1 244 ? -8.625 4.199 16.875 1 89.81 244 ALA B O 1
ATOM 5083 N N . ALA B 1 245 ? -7.152 5.855 17.484 1 84 245 ALA B N 1
ATOM 5084 C CA . ALA B 1 245 ? -6.016 4.934 17.516 1 84 245 ALA B CA 1
ATOM 5085 C C . ALA B 1 245 ? -6.238 3.826 18.531 1 84 245 ALA B C 1
ATOM 5087 O O . ALA B 1 245 ? -6.582 4.098 19.688 1 84 245 ALA B O 1
ATOM 5088 N N . PRO B 1 246 ? -6.027 2.662 18.109 1 77.62 246 PRO B N 1
ATOM 5089 C CA . PRO B 1 246 ? -6.223 1.55 19.031 1 77.62 246 PRO B CA 1
ATOM 5090 C C . PRO B 1 246 ? -5.375 1.681 20.297 1 77.62 246 PRO B C 1
ATOM 5092 O O . PRO B 1 246 ? -4.219 2.105 20.234 1 77.62 246 PRO B O 1
ATOM 5095 N N . THR B 1 247 ? -5.891 1.285 21.406 1 75.88 247 THR B N 1
ATOM 5096 C CA . THR B 1 247 ? -5.312 1.289 22.734 1 75.88 247 THR B CA 1
ATOM 5097 C C . THR B 1 247 ? -5.23 2.711 23.297 1 75.88 247 THR B C 1
ATOM 5099 O O . THR B 1 247 ? -5.02 2.908 24.484 1 75.88 247 THR B O 1
ATOM 5102 N N . TYR B 1 248 ? -5.352 3.732 22.438 1 84.06 248 TYR B N 1
ATOM 5103 C CA . TYR B 1 248 ? -5.293 5.113 22.906 1 84.06 248 TYR B CA 1
ATOM 5104 C C . TYR B 1 248 ? -6.691 5.688 23.094 1 84.06 248 TYR B C 1
ATOM 5106 O O . TYR B 1 248 ? -6.953 6.395 24.078 1 84.06 248 TYR B O 1
ATOM 5114 N N . PHE B 1 249 ? -7.52 5.359 22.141 1 87.12 249 PHE B N 1
ATOM 5115 C CA . PHE B 1 249 ? -8.898 5.832 22.188 1 87.12 249 PHE B CA 1
ATOM 5116 C C . PHE B 1 249 ? -9.867 4.715 21.812 1 87.12 249 PHE B C 1
ATOM 5118 O O . PHE B 1 249 ? -9.531 3.844 21.016 1 87.12 249 PHE B O 1
ATOM 5125 N N . PRO B 1 250 ? -11.07 4.762 22.391 1 85.94 250 PRO B N 1
ATOM 5126 C CA . PRO B 1 250 ? -12.07 3.783 21.969 1 85.94 250 PRO B CA 1
ATOM 5127 C C . PRO B 1 250 ? -12.523 3.988 20.531 1 85.94 250 PRO B C 1
ATOM 5129 O O . PRO B 1 250 ? -12.43 5.098 20 1 85.94 250 PRO B O 1
ATOM 5132 N N . PRO B 1 251 ? -13 2.922 19.922 1 87.88 251 PRO B N 1
ATOM 5133 C CA . PRO B 1 251 ? -13.539 3.066 18.562 1 87.88 251 PRO B CA 1
ATOM 5134 C C . PRO B 1 251 ? -14.695 4.059 18.484 1 87.88 251 PRO B C 1
ATOM 5136 O O . PRO B 1 251 ? -15.422 4.242 19.469 1 87.88 251 PRO B O 1
ATOM 5139 N N . PHE B 1 252 ? -14.789 4.727 17.406 1 92.94 252 PHE B N 1
ATOM 5140 C CA . PHE B 1 252 ? -15.93 5.602 17.172 1 92.94 252 PHE B CA 1
ATOM 5141 C C . PHE B 1 252 ? -17.141 4.793 16.734 1 92.94 252 PHE B C 1
ATOM 5143 O O . PHE B 1 252 ? -17.062 3.951 15.844 1 92.94 252 PHE B O 1
ATOM 5150 N N . ASP B 1 253 ? -18.281 4.996 17.391 1 91.31 253 ASP B N 1
ATOM 5151 C CA . ASP B 1 253 ? -19.531 4.32 17.094 1 91.31 253 ASP B CA 1
ATOM 5152 C C . ASP B 1 253 ? -19.391 2.807 17.203 1 91.31 253 ASP B C 1
ATOM 5154 O O . ASP B 1 253 ? -20.062 2.059 16.5 1 91.31 253 ASP B O 1
ATOM 5158 N N . ASN B 1 254 ? -18.391 2.369 17.828 1 86.44 254 ASN B N 1
ATOM 5159 C CA . ASN B 1 254 ? -18.094 0.958 18.047 1 86.44 254 ASN B CA 1
ATOM 5160 C C . ASN B 1 254 ? -17.797 0.246 16.719 1 86.44 254 ASN B C 1
ATOM 5162 O O . ASN B 1 254 ? -18 -0.965 16.609 1 86.44 254 ASN B O 1
ATOM 5166 N N . LYS B 1 255 ? -17.406 1.095 15.781 1 88.56 255 LYS B N 1
ATOM 5167 C CA . LYS B 1 255 ? -17.188 0.512 14.461 1 88.56 255 LYS B CA 1
ATOM 5168 C C . LYS B 1 255 ? -15.875 0.994 13.859 1 88.56 255 LYS B C 1
ATOM 5170 O O . LYS B 1 255 ? -15.18 0.229 13.188 1 88.56 255 LYS B O 1
ATOM 5175 N N . TYR B 1 256 ? -15.562 2.217 14.102 1 91.12 256 TYR B N 1
ATOM 5176 C CA . TYR B 1 256 ? -14.477 2.838 13.352 1 91.12 256 TYR B CA 1
ATOM 5177 C C . TYR B 1 256 ? -13.25 3.033 14.234 1 91.12 256 TYR B C 1
ATOM 5179 O O . TYR B 1 256 ? -13.367 3.461 15.391 1 91.12 256 TYR B O 1
ATOM 5187 N N . VAL B 1 257 ? -12.141 2.637 13.719 1 87.25 257 VAL B N 1
ATOM 5188 C CA . VAL B 1 257 ? -10.859 2.873 14.383 1 87.25 257 VAL B CA 1
ATOM 5189 C C . VAL B 1 257 ? -9.93 3.643 13.453 1 87.25 257 VAL B C 1
ATOM 5191 O O . VAL B 1 257 ? -10.281 3.916 12.297 1 87.25 257 VAL B O 1
ATOM 5194 N N . ASP B 1 258 ? -8.805 4.039 13.953 1 89.44 258 ASP B N 1
ATOM 5195 C CA . ASP B 1 258 ? -7.816 4.852 13.258 1 89.44 258 ASP B CA 1
ATOM 5196 C C . ASP B 1 258 ? -7.453 4.242 11.906 1 89.44 258 ASP B C 1
ATOM 5198 O O . ASP B 1 258 ? -7.176 3.045 11.812 1 89.44 258 ASP B O 1
ATOM 5202 N N . GLY B 1 259 ? -7.43 5.117 10.859 1 89.38 259 GLY B N 1
ATOM 5203 C CA . GLY B 1 259 ? -7.109 4.676 9.516 1 89.38 259 GLY B CA 1
ATOM 5204 C C . GLY B 1 259 ? -5.676 4.191 9.375 1 89.38 259 GLY B C 1
ATOM 5205 O O . GLY B 1 259 ? -5.34 3.508 8.406 1 89.38 259 GLY B O 1
ATOM 5206 N N . GLY B 1 260 ? -4.84 4.539 10.273 1 87.25 260 GLY B N 1
ATOM 5207 C CA . GLY B 1 260 ? -3.434 4.168 10.234 1 87.25 260 GLY B CA 1
ATOM 5208 C C . GLY B 1 260 ? -3.213 2.668 10.242 1 87.25 260 GLY B C 1
ATOM 5209 O O . GLY B 1 260 ? -2.146 2.191 9.844 1 87.25 260 GLY B O 1
ATOM 5210 N N . LEU B 1 261 ? -4.23 1.963 10.625 1 79.12 261 LEU B N 1
ATOM 5211 C CA . LEU B 1 261 ? -4.152 0.506 10.641 1 79.12 261 LEU B CA 1
ATOM 5212 C C . LEU B 1 261 ? -3.988 -0.038 9.219 1 79.12 261 LEU B C 1
ATOM 5214 O O . LEU B 1 261 ? -3.324 -1.056 9.016 1 79.12 261 LEU B O 1
ATOM 5218 N N . LEU B 1 262 ? -4.555 0.709 8.273 1 81.44 262 LEU B N 1
ATOM 5219 C CA . LEU B 1 262 ? -4.559 0.192 6.906 1 81.44 262 LEU B CA 1
ATOM 5220 C C . LEU B 1 262 ? -3.857 1.158 5.957 1 81.44 262 LEU B C 1
ATOM 5222 O O . LEU B 1 262 ? -3.307 0.742 4.934 1 81.44 262 LEU B O 1
ATOM 5226 N N . ALA B 1 263 ? -3.904 2.396 6.305 1 88.69 263 ALA B N 1
ATOM 5227 C CA . ALA B 1 263 ? -3.338 3.418 5.43 1 88.69 263 ALA B CA 1
ATOM 5228 C C . ALA B 1 263 ? -2.816 4.605 6.238 1 88.69 263 ALA B C 1
ATOM 5230 O O . ALA B 1 263 ? -3.398 5.691 6.203 1 88.69 263 ALA B O 1
ATOM 5231 N N . ASN B 1 264 ? -1.659 4.43 6.762 1 90.44 264 ASN B N 1
ATOM 5232 C CA . ASN B 1 264 ? -1.109 5.523 7.555 1 90.44 264 ASN B CA 1
ATOM 5233 C C . ASN B 1 264 ? -0.593 6.652 6.668 1 90.44 264 ASN B C 1
ATOM 5235 O O . ASN B 1 264 ? -0.584 7.812 7.074 1 90.44 264 ASN B O 1
ATOM 5239 N N . ASN B 1 265 ? -0.049 6.27 5.566 1 93.81 265 ASN B N 1
ATOM 5240 C CA . ASN B 1 265 ? 0.231 7.203 4.48 1 93.81 265 ASN B CA 1
ATOM 5241 C C . ASN B 1 265 ? -0.857 7.16 3.41 1 93.81 265 ASN B C 1
ATOM 5243 O O . ASN B 1 265 ? -0.978 6.176 2.68 1 93.81 265 ASN B O 1
ATOM 5247 N N . PRO B 1 266 ? -1.644 8.211 3.332 1 95.56 266 PRO B N 1
ATOM 5248 C CA . PRO B 1 266 ? -2.824 8.141 2.467 1 95.56 266 PRO B CA 1
ATOM 5249 C C . PRO B 1 266 ? -2.516 8.508 1.017 1 95.56 266 PRO B C 1
ATOM 5251 O O . PRO B 1 266 ? -3.432 8.656 0.205 1 95.56 266 PRO B O 1
ATOM 5254 N N . CYS B 1 267 ? -1.288 8.625 0.626 1 96.25 267 CYS B N 1
ATOM 5255 C CA . CYS B 1 267 ? -0.896 9.086 -0.702 1 96.25 267 CYS B CA 1
ATOM 5256 C C . CYS B 1 267 ? -1.455 8.164 -1.783 1 96.25 267 CYS B C 1
ATOM 5258 O O . CYS B 1 267 ? -2.006 8.633 -2.779 1 96.25 267 CYS B O 1
ATOM 5260 N N . PRO B 1 268 ? -1.402 6.832 -1.633 1 95 268 PRO B N 1
ATOM 5261 C CA . PRO B 1 268 ? -1.973 5.965 -2.666 1 95 268 PRO B CA 1
ATOM 5262 C C . PRO B 1 268 ? -3.465 6.207 -2.883 1 95 268 PRO B C 1
ATOM 5264 O O . PRO B 1 268 ? -3.941 6.164 -4.02 1 95 268 PRO B O 1
ATOM 5267 N N . GLN B 1 269 ? -4.168 6.457 -1.792 1 96.31 269 GLN B N 1
ATOM 5268 C CA . GLN B 1 269 ? -5.602 6.711 -1.891 1 96.31 269 GLN B CA 1
ATOM 5269 C C . GLN B 1 269 ? -5.883 8.016 -2.625 1 96.31 269 GLN B C 1
ATOM 5271 O O . GLN B 1 269 ? -6.836 8.109 -3.402 1 96.31 269 GLN B O 1
ATOM 5276 N N . LEU B 1 270 ? -5.043 8.984 -2.369 1 97.75 270 LEU B N 1
ATOM 5277 C CA . LEU B 1 270 ? -5.191 10.258 -3.074 1 97.75 270 LEU B CA 1
ATOM 5278 C C . LEU B 1 270 ? -4.984 10.07 -4.574 1 97.75 270 LEU B C 1
ATOM 5280 O O . LEU B 1 270 ? -5.789 10.539 -5.379 1 97.75 270 LEU B O 1
ATOM 5284 N N . LEU B 1 271 ? -3.945 9.391 -4.926 1 97.94 271 LEU B N 1
ATOM 5285 C CA . LEU B 1 271 ? -3.637 9.133 -6.328 1 97.94 271 LEU B CA 1
ATOM 5286 C C . LEU B 1 271 ? -4.758 8.352 -6.996 1 97.94 271 LEU B C 1
ATOM 5288 O O . LEU B 1 271 ? -5.16 8.672 -8.117 1 97.94 271 LEU B O 1
ATOM 5292 N N . SER B 1 272 ? -5.27 7.387 -6.289 1 96.69 272 SER B N 1
ATOM 5293 C CA . SER B 1 272 ? -6.363 6.57 -6.812 1 96.69 272 SER B CA 1
ATOM 5294 C C . SER B 1 272 ? -7.621 7.406 -7.031 1 96.69 272 SER B C 1
ATOM 5296 O O . SER B 1 272 ? -8.297 7.254 -8.047 1 96.69 272 SER B O 1
ATOM 5298 N N . ASP B 1 273 ? -7.918 8.258 -6.07 1 97.44 273 ASP B N 1
ATOM 5299 C CA . ASP B 1 273 ? -9.133 9.07 -6.156 1 97.44 273 ASP B CA 1
ATOM 5300 C C . ASP B 1 273 ? -9.07 10.023 -7.348 1 97.44 273 ASP B C 1
ATOM 5302 O O . ASP B 1 273 ? -10.086 10.258 -8.008 1 97.44 273 ASP B O 1
ATOM 5306 N N . VAL B 1 274 ? -7.891 10.578 -7.617 1 97.38 274 VAL B N 1
ATOM 5307 C CA . VAL B 1 274 ? -7.762 11.453 -8.781 1 97.38 274 VAL B CA 1
ATOM 5308 C C . VAL B 1 274 ? -8.102 10.68 -10.047 1 97.38 274 VAL B C 1
ATOM 5310 O O . VAL B 1 274 ? -8.828 11.18 -10.914 1 97.38 274 VAL B O 1
ATOM 5313 N N . GLN B 1 275 ? -7.617 9.414 -10.125 1 96.44 275 GLN B N 1
ATOM 5314 C CA . GLN B 1 275 ? -7.898 8.594 -11.297 1 96.44 275 GLN B CA 1
ATOM 5315 C C . GLN B 1 275 ? -9.391 8.305 -11.422 1 96.44 275 GLN B C 1
ATOM 5317 O O . GLN B 1 275 ? -9.953 8.367 -12.523 1 96.44 275 GLN B O 1
ATOM 5322 N N . LEU B 1 276 ? -10.008 8 -10.336 1 96.5 276 LEU B N 1
ATOM 5323 C CA . LEU B 1 276 ? -11.43 7.684 -10.352 1 96.5 276 LEU B CA 1
ATOM 5324 C C . LEU B 1 276 ? -12.258 8.914 -10.703 1 96.5 276 LEU B C 1
ATOM 5326 O O . LEU B 1 276 ? -13.242 8.812 -11.438 1 96.5 276 LEU B O 1
ATOM 5330 N N . MET B 1 277 ? -11.859 10.039 -10.141 1 97.06 277 MET B N 1
ATOM 5331 C CA . MET B 1 277 ? -12.539 11.289 -10.477 1 97.06 277 MET B CA 1
ATOM 5332 C C . MET B 1 277 ? -12.43 11.586 -11.969 1 97.06 277 MET B C 1
ATOM 5334 O O . MET B 1 277 ? -13.414 11.953 -12.609 1 97.06 277 MET B O 1
ATOM 5338 N N . ASN B 1 278 ? -11.25 11.445 -12.555 1 96.12 278 ASN B N 1
ATOM 5339 C CA . ASN B 1 278 ? -11.047 11.648 -13.984 1 96.12 278 ASN B CA 1
ATOM 5340 C C . ASN B 1 278 ? -11.891 10.68 -14.812 1 96.12 278 ASN B C 1
ATOM 5342 O O . ASN B 1 278 ? -12.492 11.078 -15.805 1 96.12 278 ASN B O 1
ATOM 5346 N N . THR B 1 279 ? -11.938 9.484 -14.352 1 96.19 279 THR B N 1
ATOM 5347 C CA . THR B 1 279 ? -12.711 8.461 -15.047 1 96.19 279 THR B CA 1
ATOM 5348 C C . THR B 1 279 ? -14.195 8.82 -15.055 1 96.19 279 THR B C 1
ATOM 5350 O O . THR B 1 279 ? -14.859 8.711 -16.094 1 96.19 279 THR B O 1
ATOM 5353 N N . SER B 1 280 ? -14.688 9.219 -13.922 1 96.62 280 SER B N 1
ATOM 5354 C CA . SER B 1 280 ? -16.094 9.562 -13.836 1 96.62 280 SER B CA 1
ATOM 5355 C C . SER B 1 280 ? -16.422 10.781 -14.695 1 96.62 280 SER B C 1
ATOM 5357 O O . SER B 1 280 ? -17.516 10.875 -15.258 1 96.62 280 SER B O 1
ATOM 5359 N N . ALA B 1 281 ? -15.469 11.695 -14.812 1 96.12 281 ALA B N 1
ATOM 5360 C CA . ALA B 1 281 ? -15.656 12.844 -15.688 1 96.12 281 ALA B CA 1
ATOM 5361 C C . ALA B 1 281 ? -15.727 12.414 -17.156 1 96.12 281 ALA B C 1
ATOM 5363 O O . ALA B 1 281 ? -16.578 12.891 -17.906 1 96.12 281 ALA B O 1
ATOM 5364 N N . ARG B 1 282 ? -14.867 11.539 -17.562 1 94.94 282 ARG B N 1
ATOM 5365 C CA . ARG B 1 282 ? -14.875 11.023 -18.922 1 94.94 282 ARG B CA 1
ATOM 5366 C C . ARG B 1 282 ? -16.172 10.281 -19.219 1 94.94 282 ARG B C 1
ATOM 5368 O O . ARG B 1 282 ? -16.734 10.414 -20.312 1 94.94 282 ARG B O 1
ATOM 5375 N N . MET B 1 283 ? -16.594 9.547 -18.266 1 95.19 283 MET B N 1
ATOM 5376 C CA . MET B 1 283 ? -17.844 8.789 -18.422 1 95.19 283 MET B CA 1
ATOM 5377 C C . MET B 1 283 ? -19.031 9.727 -18.562 1 95.19 283 MET B C 1
ATOM 5379 O O . MET B 1 283 ? -20 9.406 -19.25 1 95.19 283 MET B O 1
ATOM 5383 N N . ALA B 1 284 ? -18.906 10.844 -17.938 1 95.06 284 ALA B N 1
ATOM 5384 C CA . ALA B 1 284 ? -19.969 11.836 -18 1 95.06 284 ALA B CA 1
ATOM 5385 C C . ALA B 1 284 ? -19.859 12.703 -19.234 1 95.06 284 ALA B C 1
ATOM 5387 O O . ALA B 1 284 ? -20.656 13.625 -19.438 1 95.06 284 ALA B O 1
ATOM 5388 N N . GLY B 1 285 ? -18.875 12.438 -20.078 1 94.06 285 GLY B N 1
ATOM 5389 C CA . GLY B 1 285 ? -18.672 13.203 -21.297 1 94.06 285 GLY B CA 1
ATOM 5390 C C . GLY B 1 285 ? -18.062 14.57 -21.047 1 94.06 285 GLY B C 1
ATOM 5391 O O . GLY B 1 285 ? -18.328 15.516 -21.797 1 94.06 285 GLY B O 1
ATOM 5392 N N . LYS B 1 286 ? -17.391 14.688 -19.922 1 94.81 286 LYS B N 1
ATOM 5393 C CA . LYS B 1 286 ? -16.781 15.961 -19.562 1 94.81 286 LYS B CA 1
ATOM 5394 C C . LYS B 1 286 ? -15.273 15.82 -19.344 1 94.81 286 LYS B C 1
ATOM 5396 O O . LYS B 1 286 ? -14.75 16.172 -18.281 1 94.81 286 LYS B O 1
ATOM 5401 N N . PRO B 1 287 ? -14.539 15.391 -20.328 1 92.38 287 PRO B N 1
ATOM 5402 C CA . PRO B 1 287 ? -13.094 15.172 -20.188 1 92.38 287 PRO B CA 1
ATOM 5403 C C . PRO B 1 287 ? -12.344 16.453 -19.828 1 92.38 287 PRO B C 1
ATOM 5405 O O . PRO B 1 287 ? -11.234 16.391 -19.281 1 92.38 287 PRO B O 1
ATOM 5408 N N . GLU B 1 288 ? -12.922 17.578 -20.078 1 91.94 288 GLU B N 1
ATOM 5409 C CA . GLU B 1 288 ? -12.289 18.859 -19.766 1 91.94 288 GLU B CA 1
ATOM 5410 C C . GLU B 1 288 ? -12.227 19.078 -18.25 1 91.94 288 GLU B C 1
ATOM 5412 O O . GLU B 1 288 ? -11.484 19.938 -17.781 1 91.94 288 GLU B O 1
ATOM 5417 N N . GLN B 1 289 ? -12.953 18.266 -17.531 1 94.38 289 GLN B N 1
ATOM 5418 C CA . GLN B 1 289 ? -12.992 18.422 -16.078 1 94.38 289 GLN B CA 1
ATOM 5419 C C . GLN B 1 289 ? -12 17.484 -15.398 1 94.38 289 GLN B C 1
ATOM 5421 O O . GLN B 1 289 ? -11.984 17.375 -14.172 1 94.38 289 GLN B O 1
ATOM 5426 N N . CYS B 1 290 ? -11.203 16.844 -16.203 1 94.94 290 CYS B N 1
ATOM 5427 C CA . CYS B 1 290 ? -10.195 15.953 -15.633 1 94.94 290 CYS B CA 1
ATOM 5428 C C . CYS B 1 290 ? -9.07 16.75 -14.984 1 94.94 290 CYS B C 1
ATOM 5430 O O . CYS B 1 290 ? -8.766 17.859 -15.406 1 94.94 290 CYS B O 1
ATOM 5432 N N . PHE B 1 291 ? -8.523 16.125 -13.992 1 95.5 291 PHE B N 1
ATOM 5433 C CA . PHE B 1 291 ? -7.402 16.719 -13.273 1 95.5 291 PHE B CA 1
ATOM 5434 C C . PHE B 1 291 ? -6.074 16.156 -13.773 1 95.5 291 PHE B C 1
ATOM 5436 O O . PHE B 1 291 ? -5.996 14.984 -14.156 1 95.5 291 PHE B O 1
ATOM 5443 N N . ARG B 1 292 ? -5.137 16.984 -13.789 1 93.94 292 ARG B N 1
ATOM 5444 C CA . ARG B 1 292 ? -3.74 16.594 -13.945 1 93.94 292 ARG B CA 1
ATOM 5445 C C . ARG B 1 292 ? -2.947 16.875 -12.672 1 93.94 292 ARG B C 1
ATOM 5447 O O . ARG B 1 292 ? -2.977 17.984 -12.148 1 93.94 292 ARG B O 1
ATOM 5454 N N . ILE B 1 293 ? -2.207 15.898 -12.227 1 96.12 293 ILE B N 1
ATOM 5455 C CA . ILE B 1 293 ? -1.457 16.062 -10.992 1 96.12 293 ILE B CA 1
ATOM 5456 C C . ILE B 1 293 ? -0.195 16.875 -11.258 1 96.12 293 ILE B C 1
ATOM 5458 O O . ILE B 1 293 ? 0.66 16.469 -12.047 1 96.12 293 ILE B O 1
ATOM 5462 N N . GLY B 1 294 ? -0.102 18.047 -10.633 1 95.44 294 GLY B N 1
ATOM 5463 C CA . GLY B 1 294 ? 1.086 18.875 -10.75 1 95.44 294 GLY B CA 1
ATOM 5464 C C . GLY B 1 294 ? 2.264 18.344 -9.953 1 95.44 294 GLY B C 1
ATOM 5465 O O . GLY B 1 294 ? 3.377 18.25 -10.469 1 95.44 294 GLY B O 1
ATOM 5466 N N . CYS B 1 295 ? 1.977 18.062 -8.75 1 97.38 295 CYS B N 1
ATOM 5467 C CA . CYS B 1 295 ? 2.955 17.438 -7.871 1 97.38 295 CYS B CA 1
ATOM 5468 C C . CYS B 1 295 ? 2.273 16.797 -6.668 1 97.38 295 CYS B C 1
ATOM 5470 O O . CYS B 1 295 ? 1.089 17.031 -6.422 1 97.38 295 CYS B O 1
ATOM 5472 N N . VAL B 1 296 ? 2.99 15.93 -6.02 1 98.44 296 VAL B N 1
ATOM 5473 C CA . VAL B 1 296 ? 2.553 15.297 -4.777 1 98.44 296 VAL B CA 1
ATOM 5474 C C . VAL B 1 296 ? 3.529 15.633 -3.654 1 98.44 296 VAL B C 1
ATOM 5476 O O . VAL B 1 296 ? 4.734 15.406 -3.781 1 98.44 296 VAL B O 1
ATOM 5479 N N . VAL B 1 297 ? 3.008 16.25 -2.623 1 98.56 297 VAL B N 1
ATOM 5480 C CA . VAL B 1 297 ? 3.789 16.5 -1.415 1 98.56 297 VAL B CA 1
ATOM 5481 C C . VAL B 1 297 ? 3.275 15.617 -0.28 1 98.56 297 VAL B C 1
ATOM 5483 O O . VAL B 1 297 ? 2.107 15.703 0.104 1 98.56 297 VAL B O 1
ATOM 5486 N N . SER B 1 298 ? 4.09 14.727 0.174 1 98.06 298 SER B N 1
ATOM 5487 C CA . SER B 1 298 ? 3.773 13.805 1.262 1 98.06 298 SER B CA 1
ATOM 5488 C C . SER B 1 298 ? 4.594 14.125 2.508 1 98.06 298 SER B C 1
ATOM 5490 O O . SER B 1 298 ? 5.828 14.117 2.463 1 98.06 298 SER B O 1
ATOM 5492 N N . LEU B 1 299 ? 3.9 14.43 3.629 1 97.81 299 LEU B N 1
ATOM 5493 C CA . LEU B 1 299 ? 4.582 14.82 4.859 1 97.81 299 LEU B CA 1
ATOM 5494 C C . LEU B 1 299 ? 4.438 13.734 5.922 1 97.81 299 LEU B C 1
ATOM 5496 O O . LEU B 1 299 ? 3.326 13.289 6.219 1 97.81 299 LEU B O 1
ATOM 5500 N N . GLY B 1 300 ? 5.578 13.328 6.461 1 95.31 300 GLY B N 1
ATOM 5501 C CA . GLY B 1 300 ? 5.598 12.336 7.523 1 95.31 300 GLY B CA 1
ATOM 5502 C C . GLY B 1 300 ? 5.707 12.945 8.906 1 95.31 300 GLY B C 1
ATOM 5503 O O . GLY B 1 300 ? 6.023 14.125 9.047 1 95.31 300 GLY B O 1
ATOM 5504 N N . THR B 1 301 ? 5.422 12.125 9.883 1 93.19 301 THR B N 1
ATOM 5505 C CA . THR B 1 301 ? 5.457 12.57 11.273 1 93.19 301 THR B CA 1
ATOM 5506 C C . THR B 1 301 ? 6.785 12.203 11.922 1 93.19 301 THR B C 1
ATOM 5508 O O . THR B 1 301 ? 6.887 12.156 13.156 1 93.19 301 THR B O 1
ATOM 5511 N N . GLY B 1 302 ? 7.703 11.938 11.094 1 88.69 302 GLY B N 1
ATOM 5512 C CA . GLY B 1 302 ? 9.023 11.57 11.578 1 88.69 302 GLY B CA 1
ATOM 5513 C C . GLY B 1 302 ? 9.305 10.086 11.469 1 88.69 302 GLY B C 1
ATOM 5514 O O . GLY B 1 302 ? 8.391 9.266 11.5 1 88.69 302 GLY B O 1
ATOM 5515 N N . ARG B 1 303 ? 10.641 9.766 11.328 1 80.56 303 ARG B N 1
ATOM 5516 C CA . ARG B 1 303 ? 11.102 8.383 11.227 1 80.56 303 ARG B CA 1
ATOM 5517 C C . ARG B 1 303 ? 11.883 7.977 12.477 1 80.56 303 ARG B C 1
ATOM 5519 O O . ARG B 1 303 ? 12.773 8.703 12.922 1 80.56 303 ARG B O 1
ATOM 5526 N N . VAL B 1 304 ? 11.438 6.93 12.984 1 72.38 304 VAL B N 1
ATOM 5527 C CA . VAL B 1 304 ? 12.172 6.434 14.141 1 72.38 304 VAL B CA 1
ATOM 5528 C C . VAL B 1 304 ? 13.43 5.691 13.68 1 72.38 304 VAL B C 1
ATOM 5530 O O . VAL B 1 304 ? 13.406 5 12.656 1 72.38 304 VAL B O 1
ATOM 5533 N N . PRO B 1 305 ? 14.516 5.969 14.352 1 67.31 305 PRO B N 1
ATOM 5534 C CA . PRO B 1 305 ? 15.734 5.254 13.953 1 67.31 305 PRO B CA 1
ATOM 5535 C C . PRO B 1 305 ? 15.578 3.738 14.039 1 67.31 305 PRO B C 1
ATOM 5537 O O . PRO B 1 305 ? 14.836 3.236 14.891 1 67.31 305 PRO B O 1
ATOM 5540 N N . GLU B 1 306 ? 16.266 3.066 13.102 1 67.31 306 GLU B N 1
ATOM 5541 C CA . GLU B 1 306 ? 16.25 1.607 13.094 1 67.31 306 GLU B CA 1
ATOM 5542 C C . GLU B 1 306 ? 16.891 1.047 14.359 1 67.31 306 GLU B C 1
ATOM 5544 O O . GLU B 1 306 ? 17.938 1.528 14.789 1 67.31 306 GLU B O 1
ATOM 5549 N N . ALA B 1 307 ? 16.047 0.339 15.109 1 66.81 307 ALA B N 1
ATOM 5550 C CA . ALA B 1 307 ? 16.609 -0.352 16.266 1 66.81 307 ALA B CA 1
ATOM 5551 C C . ALA B 1 307 ? 16.719 -1.853 16.016 1 66.81 307 ALA B C 1
ATOM 5553 O O . ALA B 1 307 ? 15.82 -2.455 15.422 1 66.81 307 ALA B O 1
ATOM 5554 N N . ALA B 1 308 ? 18.016 -2.332 16.266 1 58.66 308 ALA B N 1
ATOM 5555 C CA . ALA B 1 308 ? 18.203 -3.779 16.156 1 58.66 308 ALA B CA 1
ATOM 5556 C C . ALA B 1 308 ? 17.328 -4.512 17.188 1 58.66 308 ALA B C 1
ATOM 5558 O O . ALA B 1 308 ? 17.219 -4.074 18.328 1 58.66 308 ALA B O 1
ATOM 5559 N N . VAL B 1 309 ? 16.391 -5.238 16.656 1 57.06 309 VAL B N 1
ATOM 5560 C CA . VAL B 1 309 ? 15.633 -6.074 17.578 1 57.06 309 VAL B CA 1
ATOM 5561 C C . VAL B 1 309 ? 16.344 -7.41 17.781 1 57.06 309 VAL B C 1
ATOM 5563 O O . VAL B 1 309 ? 16.875 -7.98 16.828 1 57.06 309 VAL B O 1
ATOM 5566 N N . GLU B 1 310 ? 16.953 -7.711 19.062 1 49.88 310 GLU B N 1
ATOM 5567 C CA . GLU B 1 310 ? 17.594 -9 19.312 1 49.88 310 GLU B CA 1
ATOM 5568 C C . GLU B 1 310 ? 16.875 -10.133 18.594 1 49.88 310 GLU B C 1
ATOM 5570 O O . GLU B 1 310 ? 15.664 -10.055 18.359 1 49.88 310 GLU B O 1
ATOM 5575 N N . SER B 1 311 ? 17.766 -10.953 18.047 1 45.47 311 SER B N 1
ATOM 5576 C CA . SER B 1 311 ? 17.422 -12.078 17.172 1 45.47 311 SER B CA 1
ATOM 5577 C C . SER B 1 311 ? 16.156 -12.781 17.641 1 45.47 311 SER B C 1
ATOM 5579 O O . SER B 1 311 ? 15.883 -12.859 18.844 1 45.47 311 SER B O 1
ATOM 5581 N N . LEU B 1 312 ? 15.219 -12.766 16.703 1 45.44 312 LEU B N 1
ATOM 5582 C CA . LEU B 1 312 ? 14 -13.562 16.812 1 45.44 312 LEU B CA 1
ATOM 5583 C C . LEU B 1 312 ? 14.32 -14.969 17.297 1 45.44 312 LEU B C 1
ATOM 5585 O O . LEU B 1 312 ? 14.297 -15.922 16.516 1 45.44 312 LEU B O 1
ATOM 5589 N N . SER B 1 313 ? 15.422 -15.203 18.125 1 37.53 313 SER B N 1
ATOM 5590 C CA . SER B 1 313 ? 15.672 -16.578 18.562 1 37.53 313 SER B CA 1
ATOM 5591 C C . SER B 1 313 ? 14.422 -17.188 19.188 1 37.53 313 SER B C 1
ATOM 5593 O O . SER B 1 313 ? 13.898 -16.688 20.172 1 37.53 313 SER B O 1
ATOM 5595 N N . LEU B 1 314 ? 13.695 -17.797 18.266 1 36.78 314 LEU B N 1
ATOM 5596 C CA . LEU B 1 314 ? 12.703 -18.797 18.656 1 36.78 314 LEU B CA 1
ATOM 5597 C C . LEU B 1 314 ? 13.344 -19.906 19.469 1 36.78 314 LEU B C 1
ATOM 5599 O O . LEU B 1 314 ? 13.852 -20.875 18.906 1 36.78 314 LEU B O 1
ATOM 5603 N N . SER B 1 315 ? 14.148 -19.781 20.484 1 32.38 315 SER B N 1
ATOM 5604 C CA . SER B 1 315 ? 14.516 -20.984 21.219 1 32.38 315 SER B CA 1
ATOM 5605 C C . SER B 1 315 ? 13.281 -21.766 21.656 1 32.38 315 SER B C 1
ATOM 5607 O O . SER B 1 315 ? 12.445 -21.25 22.406 1 32.38 315 SER B O 1
ATOM 5609 N N . VAL B 1 316 ? 13 -22.844 20.859 1 30.89 316 VAL B N 1
ATOM 5610 C CA . VAL B 1 316 ? 12.086 -23.922 21.234 1 30.89 316 VAL B CA 1
ATOM 5611 C C . VAL B 1 316 ? 12.516 -24.516 22.578 1 30.89 316 VAL B C 1
ATOM 5613 O O . VAL B 1 316 ? 13.617 -25.062 22.688 1 30.89 316 VAL B O 1
ATOM 5616 N N . PRO B 1 317 ? 11.93 -24.25 23.781 1 31.09 317 PRO B N 1
ATOM 5617 C CA . PRO B 1 317 ? 12.352 -25.094 24.891 1 31.09 317 PRO B CA 1
ATOM 5618 C C . PRO B 1 317 ? 12.078 -26.578 24.656 1 31.09 317 PRO B C 1
ATOM 5620 O O . PRO B 1 317 ? 11.031 -26.938 24.109 1 31.09 317 PRO B O 1
ATOM 5623 N N . THR B 1 318 ? 13.008 -27.438 24.484 1 29 318 THR B N 1
ATOM 5624 C CA . THR B 1 318 ? 12.906 -28.891 24.391 1 29 318 THR B CA 1
ATOM 5625 C C . THR B 1 318 ? 12.109 -29.453 25.562 1 29 318 THR B C 1
ATOM 5627 O O . THR B 1 318 ? 11.531 -30.547 25.469 1 29 318 THR B O 1
ATOM 5630 N N . SER B 1 319 ? 12.641 -29.484 26.953 1 29.86 319 SER B N 1
ATOM 5631 C CA . SER B 1 319 ? 12.219 -30.375 28.031 1 29.86 319 SER B CA 1
ATOM 5632 C C . SER B 1 319 ? 10.883 -29.938 28.625 1 29.86 319 SER B C 1
ATOM 5634 O O . SER B 1 319 ? 10.484 -28.781 28.484 1 29.86 319 SER B O 1
ATOM 5636 N N . PHE B 1 320 ? 10.172 -30.938 29.391 1 32.22 320 PHE B N 1
ATOM 5637 C CA . PHE B 1 320 ? 8.93 -31.047 30.141 1 32.22 320 PHE B CA 1
ATOM 5638 C C . PHE B 1 320 ? 8.672 -29.766 30.938 1 32.22 320 PHE B C 1
ATOM 5640 O O . PHE B 1 320 ? 7.523 -29.344 31.078 1 32.22 320 PHE B O 1
ATOM 5647 N N . MET B 1 321 ? 9.523 -29.375 31.953 1 32.97 321 MET B N 1
ATOM 5648 C CA . MET B 1 321 ? 9.453 -28.219 32.844 1 32.97 321 MET B CA 1
ATOM 5649 C C . MET B 1 321 ? 9.352 -26.922 32.031 1 32.97 321 MET B C 1
ATOM 5651 O O . MET B 1 321 ? 9.258 -25.844 32.625 1 32.97 321 MET B O 1
ATOM 5655 N N . ASP B 1 322 ? 9.703 -26.844 30.703 1 33.47 322 ASP B N 1
ATOM 5656 C CA . ASP B 1 322 ? 9.898 -25.781 29.719 1 33.47 322 ASP B CA 1
ATOM 5657 C C . ASP B 1 322 ? 8.578 -25.406 29.062 1 33.47 322 ASP B C 1
ATOM 5659 O O . ASP B 1 322 ? 8.562 -24.781 28 1 33.47 322 ASP B O 1
ATOM 5663 N N . PHE B 1 323 ? 7.504 -25.922 29.406 1 34.84 323 PHE B N 1
ATOM 5664 C CA . PHE B 1 323 ? 6.102 -25.594 29.141 1 34.84 323 PHE B CA 1
ATOM 5665 C C . PHE B 1 323 ? 5.84 -24.109 29.312 1 34.84 323 PHE B C 1
ATOM 5667 O O . PHE B 1 323 ? 5.062 -23.516 28.562 1 34.84 323 PHE B O 1
ATOM 5674 N N . THR B 1 324 ? 6.242 -23.562 30.453 1 37.5 324 THR B N 1
ATOM 5675 C CA . THR B 1 324 ? 6.102 -22.156 30.781 1 37.5 324 THR B CA 1
ATOM 5676 C C . THR B 1 324 ? 6.805 -21.281 29.75 1 37.5 324 THR B C 1
ATOM 5678 O O . THR B 1 324 ? 6.453 -20.109 29.562 1 37.5 324 THR B O 1
ATOM 5681 N N . THR B 1 325 ? 7.926 -21.703 29.234 1 38.16 325 THR B N 1
ATOM 5682 C CA . THR B 1 325 ? 8.766 -20.922 28.328 1 38.16 325 THR B CA 1
ATOM 5683 C C . THR B 1 325 ? 8.156 -20.891 26.938 1 38.16 325 THR B C 1
ATOM 5685 O O . THR B 1 325 ? 8.367 -19.938 26.188 1 38.16 325 THR B O 1
ATOM 5688 N N . SER B 1 326 ? 7.613 -22 26.469 1 40.41 326 SER B N 1
ATOM 5689 C CA . SER B 1 326 ? 6.969 -22.016 25.156 1 40.41 326 SER B CA 1
ATOM 5690 C C . SER B 1 326 ? 5.844 -20.984 25.078 1 40.41 326 SER B C 1
ATOM 5692 O O . SER B 1 326 ? 5.656 -20.328 24.047 1 40.41 326 SER B O 1
ATOM 5694 N N . LEU B 1 327 ? 5.016 -20.984 26.109 1 39.91 327 LEU B N 1
ATOM 5695 C CA . LEU B 1 327 ? 4.027 -19.922 26.219 1 39.91 327 LEU B CA 1
ATOM 5696 C C . LEU B 1 327 ? 4.699 -18.547 26.172 1 39.91 327 LEU B C 1
ATOM 5698 O O . LEU B 1 327 ? 4.172 -17.625 25.562 1 39.91 327 LEU B O 1
ATOM 5702 N N . GLN B 1 328 ? 5.789 -18.484 26.828 1 42.09 328 GLN B N 1
ATOM 5703 C CA . GLN B 1 328 ? 6.516 -17.219 26.859 1 42.09 328 GLN B CA 1
ATOM 5704 C C . GLN B 1 328 ? 7.066 -16.859 25.469 1 42.09 328 GLN B C 1
ATOM 5706 O O . GLN B 1 328 ? 7.047 -15.695 25.078 1 42.09 328 GLN B O 1
ATOM 5711 N N . THR B 1 329 ? 7.594 -17.875 24.797 1 44.47 329 THR B N 1
ATOM 5712 C CA . THR B 1 329 ? 8.133 -17.625 23.453 1 44.47 329 THR B CA 1
ATOM 5713 C C . THR B 1 329 ? 7.02 -17.25 22.484 1 44.47 329 THR B C 1
ATOM 5715 O O . THR B 1 329 ? 7.188 -16.359 21.656 1 44.47 329 THR B O 1
ATOM 5718 N N . GLY B 1 330 ? 6.004 -18.109 22.516 1 46 330 GLY B N 1
ATOM 5719 C CA . GLY B 1 330 ? 4.848 -17.734 21.719 1 46 330 GLY B CA 1
ATOM 5720 C C . GLY B 1 330 ? 4.336 -16.344 22.031 1 46 330 GLY B C 1
ATOM 5721 O O . GLY B 1 330 ? 4.027 -15.578 21.109 1 46 330 GLY B O 1
ATOM 5722 N N . LEU B 1 331 ? 4.387 -16.125 23.344 1 48.22 331 LEU B N 1
ATOM 5723 C CA . LEU B 1 331 ? 3.953 -14.805 23.781 1 48.22 331 LEU B CA 1
ATOM 5724 C C . LEU B 1 331 ? 4.926 -13.727 23.312 1 48.22 331 LEU B C 1
ATOM 5726 O O . LEU B 1 331 ? 4.508 -12.633 22.938 1 48.22 331 LEU B O 1
ATOM 5730 N N . SER B 1 332 ? 6.219 -14.164 23.297 1 50.56 332 SER B N 1
ATOM 5731 C CA . SER B 1 332 ? 7.215 -13.18 22.875 1 50.56 332 SER B CA 1
ATOM 5732 C C . SER B 1 332 ? 7.109 -12.883 21.391 1 50.56 332 SER B C 1
ATOM 5734 O O . SER B 1 332 ? 7.203 -11.727 20.969 1 50.56 332 SER B O 1
ATOM 5736 N N . LEU B 1 333 ? 6.898 -13.953 20.625 1 51 333 LEU B N 1
ATOM 5737 C CA . LEU B 1 333 ? 6.734 -13.703 19.188 1 51 333 LEU B CA 1
ATOM 5738 C C . LEU B 1 333 ? 5.473 -12.883 18.922 1 51 333 LEU B C 1
ATOM 5740 O O . LEU B 1 333 ? 5.492 -11.953 18.109 1 51 333 LEU B O 1
ATOM 5744 N N . ILE B 1 334 ? 4.516 -13.32 19.703 1 53.47 334 ILE B N 1
ATOM 5745 C CA . ILE B 1 334 ? 3.246 -12.609 19.547 1 53.47 334 ILE B CA 1
ATOM 5746 C C . ILE B 1 334 ? 3.41 -11.156 19.984 1 53.47 334 ILE B C 1
ATOM 5748 O O . ILE B 1 334 ? 2.9 -10.25 19.328 1 53.47 334 ILE B O 1
ATOM 5752 N N . SER B 1 335 ? 4.172 -11.078 21.062 1 57.44 335 SER B N 1
ATOM 5753 C CA . SER B 1 335 ? 4.418 -9.719 21.531 1 57.44 335 SER B CA 1
ATOM 5754 C C . SER B 1 335 ? 5.25 -8.93 20.516 1 57.44 335 SER B C 1
ATOM 5756 O O . SER B 1 335 ? 4.996 -7.742 20.281 1 57.44 335 SER B O 1
ATOM 5758 N N . HIS B 1 336 ? 6.191 -9.656 19.969 1 56.25 336 HIS B N 1
ATOM 5759 C CA . HIS B 1 336 ? 7.012 -8.992 18.969 1 56.25 336 HIS B CA 1
ATOM 5760 C C . HIS B 1 336 ? 6.195 -8.648 17.734 1 56.25 336 HIS B C 1
ATOM 5762 O O . HIS B 1 336 ? 6.312 -7.543 17.188 1 56.25 336 HIS B O 1
ATOM 5768 N N . LEU B 1 337 ? 5.441 -9.562 17.391 1 57.69 337 LEU B N 1
ATOM 5769 C CA . LEU B 1 337 ? 4.613 -9.32 16.203 1 57.69 337 LEU B CA 1
ATOM 5770 C C . LEU B 1 337 ? 3.625 -8.188 16.469 1 57.69 337 LEU B C 1
ATOM 5772 O O . LEU B 1 337 ? 3.369 -7.367 15.57 1 57.69 337 LEU B O 1
ATOM 5776 N N . LYS B 1 338 ? 3.219 -8.156 17.672 1 57.88 338 LYS B N 1
ATOM 5777 C CA . LYS B 1 338 ? 2.365 -7.039 18.062 1 57.88 338 LYS B CA 1
ATOM 5778 C C . LYS B 1 338 ? 3.086 -5.707 17.891 1 57.88 338 LYS B C 1
ATOM 5780 O O . LYS B 1 338 ? 2.52 -4.758 17.344 1 57.88 338 LYS B O 1
ATOM 5785 N N . ASN B 1 339 ? 4.266 -5.824 18.438 1 58.56 339 ASN B N 1
ATOM 5786 C CA . ASN B 1 339 ? 5.027 -4.586 18.328 1 58.56 339 ASN B CA 1
ATOM 5787 C C . ASN B 1 339 ? 5.328 -4.238 16.875 1 58.56 339 ASN B C 1
ATOM 5789 O O . ASN B 1 339 ? 5.289 -3.068 16.484 1 58.56 339 ASN B O 1
ATOM 5793 N N . LEU B 1 340 ? 5.523 -5.305 16.219 1 56.66 340 LEU B N 1
ATOM 5794 C CA . LEU B 1 340 ? 5.793 -5.098 14.797 1 56.66 340 LEU B CA 1
ATOM 5795 C C . LEU B 1 340 ? 4.57 -4.527 14.086 1 56.66 340 LEU B C 1
ATOM 5797 O O . LEU B 1 340 ? 4.691 -3.613 13.266 1 56.66 340 LEU B O 1
ATOM 5801 N N . LEU B 1 341 ? 3.508 -5.129 14.453 1 58.03 341 LEU B N 1
ATOM 5802 C CA . LEU B 1 341 ? 2.266 -4.668 13.844 1 58.03 341 LEU B CA 1
ATOM 5803 C C . LEU B 1 341 ? 1.987 -3.215 14.211 1 58.03 341 LEU B C 1
ATOM 5805 O O . LEU B 1 341 ? 1.63 -2.408 13.352 1 58.03 341 LEU B O 1
ATOM 5809 N N . LEU B 1 342 ? 2.221 -2.982 15.477 1 58.97 342 LEU B N 1
ATOM 5810 C CA . LEU B 1 342 ? 1.98 -1.616 15.93 1 58.97 342 LEU B CA 1
ATOM 5811 C C . LEU B 1 342 ? 2.912 -0.638 15.227 1 58.97 342 LEU B C 1
ATOM 5813 O O . LEU B 1 342 ? 2.504 0.475 14.883 1 58.97 342 LEU B O 1
ATOM 5817 N N . ASP B 1 343 ? 4.051 -1.13 15.008 1 58.75 343 ASP B N 1
ATOM 5818 C CA . ASP B 1 343 ? 5.027 -0.294 14.312 1 58.75 343 ASP B CA 1
ATOM 5819 C C . ASP B 1 343 ? 4.641 -0.107 12.844 1 58.75 343 ASP B C 1
ATOM 5821 O O . ASP B 1 343 ? 4.812 0.979 12.289 1 58.75 343 ASP B O 1
ATOM 5825 N N . GLN B 1 344 ? 4.152 -1.153 12.336 1 57.94 344 GLN B N 1
ATOM 5826 C CA . GLN B 1 344 ? 3.758 -1.059 10.93 1 57.94 344 GLN B CA 1
ATOM 5827 C C . GLN B 1 344 ? 2.576 -0.109 10.758 1 57.94 344 GLN B C 1
ATOM 5829 O O . GLN B 1 344 ? 2.533 0.667 9.805 1 57.94 344 GLN B O 1
ATOM 5834 N N . ILE B 1 345 ? 1.727 -0.236 11.742 1 54.59 345 ILE B N 1
ATOM 5835 C CA . ILE B 1 345 ? 0.561 0.641 11.719 1 54.59 345 ILE B CA 1
ATOM 5836 C C . ILE B 1 345 ? 1.01 2.098 11.805 1 54.59 345 ILE B C 1
ATOM 5838 O O . ILE B 1 345 ? 0.396 2.979 11.195 1 54.59 345 ILE B O 1
ATOM 5842 N N . ALA B 1 346 ? 2.131 2.248 12.414 1 53.09 346 ALA B N 1
ATOM 5843 C CA . ALA B 1 346 ? 2.592 3.619 12.617 1 53.09 346 ALA B CA 1
ATOM 5844 C C . ALA B 1 346 ? 3.596 4.027 11.547 1 53.09 346 ALA B C 1
ATOM 5846 O O . ALA B 1 346 ? 4.031 5.184 11.5 1 53.09 346 ALA B O 1
ATOM 5847 N N . ARG B 1 347 ? 3.812 3.014 10.719 1 59.34 347 ARG B N 1
ATOM 5848 C CA . ARG B 1 347 ? 4.824 3.332 9.719 1 59.34 347 ARG B CA 1
ATOM 5849 C C . ARG B 1 347 ? 4.188 3.943 8.469 1 59.34 347 ARG B C 1
ATOM 5851 O O . ARG B 1 347 ? 3.359 3.311 7.816 1 59.34 347 ARG B O 1
ATOM 5858 N N . ALA B 1 348 ? 4.566 5.145 8.266 1 71.06 348 ALA B N 1
ATOM 5859 C CA . ALA B 1 348 ? 4.051 5.879 7.109 1 71.06 348 ALA B CA 1
ATOM 5860 C C . ALA B 1 348 ? 5.07 5.898 5.977 1 71.06 348 ALA B C 1
ATOM 5862 O O . ALA B 1 348 ? 4.734 6.25 4.84 1 71.06 348 ALA B O 1
ATOM 5863 N N . ASP B 1 349 ? 6.254 5.387 6.285 1 70.69 349 ASP B N 1
ATOM 5864 C CA . ASP B 1 349 ? 7.289 5.379 5.254 1 70.69 349 ASP B CA 1
ATOM 5865 C C . ASP B 1 349 ? 7.484 3.979 4.68 1 70.69 349 ASP B C 1
ATOM 5867 O O . ASP B 1 349 ? 6.688 3.076 4.949 1 70.69 349 ASP B O 1
ATOM 5871 N N . GLY B 1 350 ? 8.32 3.797 3.688 1 79.44 350 GLY B N 1
ATOM 5872 C CA . GLY B 1 350 ? 8.578 2.484 3.115 1 79.44 350 GLY B CA 1
ATOM 5873 C C . GLY B 1 350 ? 7.859 2.254 1.801 1 79.44 350 GLY B C 1
ATOM 5874 O O . GLY B 1 350 ? 7.961 3.068 0.879 1 79.44 350 GLY B O 1
ATOM 5875 N N . THR B 1 351 ? 7.078 1.187 1.896 1 79.81 351 THR B N 1
ATOM 5876 C CA . THR B 1 351 ? 6.5 0.692 0.65 1 79.81 351 THR B CA 1
ATOM 5877 C C . THR B 1 351 ? 5.48 1.686 0.095 1 79.81 351 THR B C 1
ATOM 5879 O O . THR B 1 351 ? 5.449 1.94 -1.111 1 79.81 351 THR B O 1
ATOM 5882 N N . ALA B 1 352 ? 4.656 2.266 1.001 1 87.12 352 ALA B N 1
ATOM 5883 C CA . ALA B 1 352 ? 3.625 3.197 0.551 1 87.12 352 ALA B CA 1
ATOM 5884 C C . ALA B 1 352 ? 4.242 4.406 -0.142 1 87.12 352 ALA B C 1
ATOM 5886 O O . ALA B 1 352 ? 3.754 4.852 -1.184 1 87.12 352 ALA B O 1
ATOM 5887 N N . VAL B 1 353 ? 5.336 4.922 0.4 1 91.62 353 VAL B N 1
ATOM 5888 C CA . VAL B 1 353 ? 6.008 6.09 -0.163 1 91.62 353 VAL B CA 1
ATOM 5889 C C . VAL B 1 353 ? 6.688 5.715 -1.478 1 91.62 353 VAL B C 1
ATOM 5891 O O . VAL B 1 353 ? 6.562 6.426 -2.475 1 91.62 353 VAL B O 1
ATOM 5894 N N . ASP B 1 354 ? 7.34 4.598 -1.504 1 88.81 354 ASP B N 1
ATOM 5895 C CA . ASP B 1 354 ? 8.055 4.168 -2.699 1 88.81 354 ASP B CA 1
ATOM 5896 C C . ASP B 1 354 ? 7.098 3.938 -3.865 1 88.81 354 ASP B C 1
ATOM 5898 O O . ASP B 1 354 ? 7.371 4.359 -4.992 1 88.81 354 ASP B O 1
ATOM 5902 N N . CYS B 1 355 ? 6.039 3.301 -3.555 1 91.75 355 CYS B N 1
ATOM 5903 C CA . CYS B 1 355 ? 5.051 3.023 -4.594 1 91.75 355 CYS B CA 1
ATOM 5904 C C . CYS B 1 355 ? 4.402 4.312 -5.082 1 91.75 355 CYS B C 1
ATOM 5906 O O . CYS B 1 355 ? 4.195 4.488 -6.285 1 91.75 355 CYS B O 1
ATOM 5908 N N . SER B 1 356 ? 4.062 5.195 -4.133 1 95.62 356 SER B N 1
ATOM 5909 C CA . SER B 1 356 ? 3.457 6.469 -4.516 1 95.62 356 SER B CA 1
ATOM 5910 C C . SER B 1 356 ? 4.414 7.305 -5.359 1 95.62 356 SER B C 1
ATOM 5912 O O . SER B 1 356 ? 3.992 7.961 -6.316 1 95.62 356 SER B O 1
ATOM 5914 N N . ARG B 1 357 ? 5.66 7.238 -4.973 1 95.19 357 ARG B N 1
ATOM 5915 C CA . ARG B 1 357 ? 6.688 7.938 -5.738 1 95.19 357 ARG B CA 1
ATOM 5916 C C . ARG B 1 357 ? 6.766 7.402 -7.164 1 95.19 357 ARG B C 1
ATOM 5918 O O . ARG B 1 357 ? 6.719 8.172 -8.125 1 95.19 357 ARG B O 1
ATOM 5925 N N . ALA B 1 358 ? 6.848 6.121 -7.27 1 94.62 358 ALA B N 1
ATOM 5926 C CA . ALA B 1 358 ? 6.918 5.488 -8.586 1 94.62 358 ALA B CA 1
ATOM 5927 C C . ALA B 1 358 ? 5.668 5.781 -9.406 1 94.62 358 ALA B C 1
ATOM 5929 O O . ALA B 1 358 ? 5.754 6.062 -10.602 1 94.62 358 ALA B O 1
ATOM 5930 N N . TRP B 1 359 ? 4.527 5.688 -8.75 1 96.69 359 TRP B N 1
ATOM 5931 C CA . TRP B 1 359 ? 3.258 5.973 -9.414 1 96.69 359 TRP B CA 1
ATOM 5932 C C . TRP B 1 359 ? 3.215 7.414 -9.906 1 96.69 359 TRP B C 1
ATOM 5934 O O . TRP B 1 359 ? 2.893 7.668 -11.07 1 96.69 359 TRP B O 1
ATOM 5944 N N . SER B 1 360 ? 3.607 8.344 -9.07 1 97.44 360 SER B N 1
ATOM 5945 C CA . SER B 1 360 ? 3.613 9.758 -9.43 1 97.44 360 SER B CA 1
ATOM 5946 C C . SER B 1 360 ? 4.531 10.023 -10.617 1 97.44 360 SER B C 1
ATOM 5948 O O . SER B 1 360 ? 4.145 10.711 -11.562 1 97.44 360 SER B O 1
ATOM 5950 N N . HIS B 1 361 ? 5.711 9.461 -10.578 1 94.62 361 HIS B N 1
ATOM 5951 C CA . HIS B 1 361 ? 6.676 9.68 -11.648 1 94.62 361 HIS B CA 1
ATOM 5952 C C . HIS B 1 361 ? 6.191 9.07 -12.961 1 94.62 361 HIS B C 1
ATOM 5954 O O . HIS B 1 361 ? 6.461 9.609 -14.039 1 94.62 361 HIS B O 1
ATOM 5960 N N . SER B 1 362 ? 5.484 7.945 -12.828 1 94.31 362 SER B N 1
ATOM 5961 C CA . SER B 1 362 ? 4.938 7.332 -14.031 1 94.31 362 SER B CA 1
ATOM 5962 C C . SER B 1 362 ? 3.898 8.234 -14.688 1 94.31 362 SER B C 1
ATOM 5964 O O . SER B 1 362 ? 3.59 8.078 -15.875 1 94.31 362 SER B O 1
ATOM 5966 N N . LEU B 1 363 ? 3.357 9.195 -13.953 1 94.44 363 LEU B N 1
ATOM 5967 C CA . LEU B 1 363 ? 2.396 10.172 -14.461 1 94.44 363 LEU B CA 1
ATOM 5968 C C . LEU B 1 363 ? 3.08 11.5 -14.75 1 94.44 363 LEU B C 1
ATOM 5970 O O . LEU B 1 363 ? 2.41 12.523 -14.945 1 94.44 363 LEU B O 1
ATOM 5974 N N . SER B 1 364 ? 4.375 11.523 -14.656 1 94 364 SER B N 1
ATOM 5975 C CA . SER B 1 364 ? 5.172 12.734 -14.859 1 94 364 SER B CA 1
ATOM 5976 C C . SER B 1 364 ? 4.848 13.789 -13.812 1 94 364 SER B C 1
ATOM 5978 O O . SER B 1 364 ? 4.848 14.984 -14.109 1 94 364 SER B O 1
ATOM 5980 N N . ALA B 1 365 ? 4.488 13.406 -12.656 1 96.31 365 ALA B N 1
ATOM 5981 C CA . ALA B 1 365 ? 4.262 14.297 -11.523 1 96.31 365 ALA B CA 1
ATOM 5982 C C . ALA B 1 365 ? 5.391 14.18 -10.5 1 96.31 365 ALA B C 1
ATOM 5984 O O . ALA B 1 365 ? 5.676 13.086 -10.008 1 96.31 365 ALA B O 1
ATOM 5985 N N . PRO B 1 366 ? 6.035 15.312 -10.219 1 97.44 366 PRO B N 1
ATOM 5986 C CA . PRO B 1 366 ? 7.062 15.266 -9.18 1 97.44 366 PRO B CA 1
ATOM 5987 C C . PRO B 1 366 ? 6.504 14.859 -7.816 1 97.44 366 PRO B C 1
ATOM 5989 O O . PRO B 1 366 ? 5.348 15.156 -7.508 1 97.44 366 PRO B O 1
ATOM 5992 N N . PHE B 1 367 ? 7.367 14.164 -7.086 1 97.88 367 PHE B N 1
ATOM 5993 C CA . PHE B 1 367 ? 6.988 13.641 -5.777 1 97.88 367 PHE B CA 1
ATOM 5994 C C . PHE B 1 367 ? 7.965 14.109 -4.707 1 97.88 367 PHE B C 1
ATOM 5996 O O . PHE B 1 367 ? 9.164 13.836 -4.789 1 97.88 367 PHE B O 1
ATOM 6003 N N . PHE B 1 368 ? 7.426 14.836 -3.709 1 97.69 368 PHE B N 1
ATOM 6004 C CA . PHE B 1 368 ? 8.234 15.336 -2.607 1 97.69 368 PHE B CA 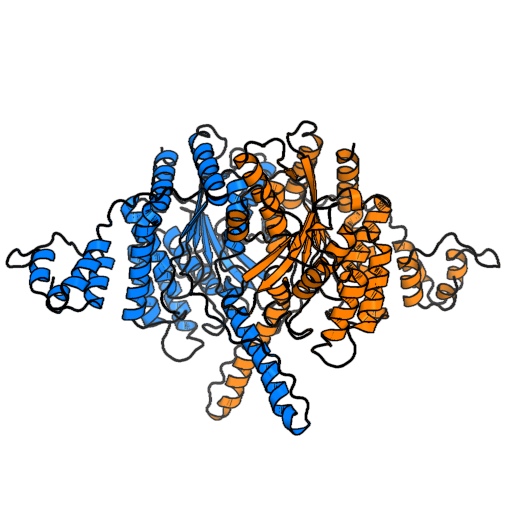1
ATOM 6005 C C . PHE B 1 368 ? 7.832 14.688 -1.292 1 97.69 368 PHE B C 1
ATOM 6007 O O . PHE B 1 368 ? 6.668 14.758 -0.888 1 97.69 368 PHE B O 1
ATOM 6014 N N . ARG B 1 369 ? 8.773 14.016 -0.684 1 96.5 369 ARG B N 1
ATOM 6015 C CA . ARG B 1 369 ? 8.562 13.398 0.621 1 96.5 369 ARG B CA 1
ATOM 6016 C C . ARG B 1 369 ? 9.406 14.078 1.692 1 96.5 369 ARG B C 1
ATOM 6018 O O . ARG B 1 369 ? 10.625 14.18 1.554 1 96.5 369 ARG B O 1
ATOM 6025 N N . TYR B 1 370 ? 8.773 14.578 2.715 1 96.38 370 TYR B N 1
ATOM 6026 C CA . TYR B 1 370 ? 9.484 15.117 3.865 1 96.38 370 TYR B CA 1
ATOM 6027 C C . TYR B 1 370 ? 9.078 14.406 5.148 1 96.38 370 TYR B C 1
ATOM 6029 O O . TYR B 1 370 ? 7.93 14.5 5.586 1 96.38 370 TYR B O 1
ATOM 6037 N N . SER B 1 371 ? 9.938 13.656 5.715 1 93.88 371 SER B N 1
ATOM 6038 C CA . SER B 1 371 ? 9.773 12.945 6.98 1 93.88 371 SER B CA 1
ATOM 6039 C C . SER B 1 371 ? 11.078 12.93 7.77 1 93.88 371 SER B C 1
ATOM 6041 O O . SER B 1 371 ? 11.867 11.984 7.656 1 93.88 371 SER B O 1
ATOM 6043 N N . PRO B 1 372 ? 11.297 13.898 8.656 1 91.88 372 PRO B N 1
ATOM 6044 C CA . PRO B 1 372 ? 12.562 14.031 9.375 1 91.88 372 PRO B CA 1
ATOM 6045 C C . PRO B 1 372 ? 12.891 12.812 10.234 1 91.88 372 PRO B C 1
ATOM 6047 O O . PRO B 1 372 ? 11.984 12.18 10.781 1 91.88 372 PRO B O 1
ATOM 6050 N N . LYS B 1 373 ? 14.195 12.539 10.289 1 85 373 LYS B N 1
ATOM 6051 C CA . LYS B 1 373 ? 14.648 11.5 11.211 1 85 373 LYS B CA 1
ATOM 6052 C C . LYS B 1 373 ? 14.609 12 12.656 1 85 373 LYS B C 1
ATOM 6054 O O . LYS B 1 373 ? 15.062 13.109 12.953 1 85 373 LYS B O 1
ATOM 6059 N N . MET B 1 374 ? 14.016 11.211 13.453 1 83.56 374 MET B N 1
ATOM 6060 C CA . MET B 1 374 ? 13.961 11.57 14.867 1 83.56 374 MET B CA 1
ATOM 6061 C C . MET B 1 374 ? 15.133 10.953 15.625 1 83.56 374 MET B C 1
ATOM 6063 O O . MET B 1 374 ? 15.539 9.828 15.336 1 83.56 374 MET B O 1
ATOM 6067 N N . TYR B 1 375 ? 15.664 11.633 16.547 1 77.06 375 TYR B N 1
ATOM 6068 C CA . TYR B 1 375 ? 16.828 11.18 17.312 1 77.06 375 TYR B CA 1
ATOM 6069 C C . TYR B 1 375 ? 16.406 10.164 18.375 1 77.06 375 TYR B C 1
ATOM 6071 O O . TYR B 1 375 ? 17.219 9.32 18.781 1 77.06 375 TYR B O 1
ATOM 6079 N N . CYS B 1 376 ? 15.18 10.289 18.844 1 76.75 376 CYS B N 1
ATOM 6080 C CA . CYS B 1 376 ? 14.672 9.344 19.828 1 76.75 376 CYS B CA 1
ATOM 6081 C C . CYS B 1 376 ? 13.219 8.977 19.547 1 76.75 376 CYS B C 1
ATOM 6083 O O . CYS B 1 376 ? 12.5 9.75 18.906 1 76.75 376 CYS B O 1
ATOM 6085 N N . PRO B 1 377 ? 12.898 7.805 20.016 1 77.5 377 PRO B N 1
ATOM 6086 C CA . PRO B 1 377 ? 11.492 7.43 19.828 1 77.5 377 PRO B CA 1
ATOM 6087 C C . PRO B 1 377 ? 10.539 8.305 20.641 1 77.5 377 PRO B C 1
ATOM 6089 O O . PRO B 1 377 ? 10.844 8.672 21.766 1 77.5 377 PRO B O 1
ATOM 6092 N N . ILE B 1 378 ? 9.523 8.797 20 1 84 378 ILE B N 1
ATOM 6093 C CA . ILE B 1 378 ? 8.492 9.602 20.641 1 84 378 ILE B CA 1
ATOM 6094 C C . ILE B 1 378 ? 7.152 8.883 20.562 1 84 378 ILE B C 1
ATOM 6096 O O . ILE B 1 378 ? 6.703 8.508 19.484 1 84 378 ILE B O 1
ATOM 6100 N N . ASP B 1 379 ? 6.551 8.727 21.703 1 83.69 379 ASP B N 1
ATOM 6101 C CA . ASP B 1 379 ? 5.25 8.07 21.75 1 83.69 379 ASP B CA 1
ATOM 6102 C C . ASP B 1 379 ? 4.172 8.938 21.094 1 83.69 379 ASP B C 1
ATOM 6104 O O . ASP B 1 379 ? 4.293 10.164 21.062 1 83.69 379 ASP B O 1
ATOM 6108 N N . LEU B 1 380 ? 3.135 8.312 20.703 1 87 380 LEU B N 1
ATOM 6109 C CA . LEU B 1 380 ? 2.039 8.992 20.031 1 87 380 LEU B CA 1
ATOM 6110 C C . LEU B 1 380 ? 1.362 9.992 20.953 1 87 380 LEU B C 1
ATOM 6112 O O . LEU B 1 380 ? 0.711 10.938 20.5 1 87 380 LEU B O 1
ATOM 6116 N N . ASP B 1 381 ? 1.509 9.688 22.328 1 91.06 381 ASP B N 1
ATOM 6117 C CA . ASP B 1 381 ? 0.843 10.539 23.297 1 91.06 381 ASP B CA 1
ATOM 6118 C C . ASP B 1 381 ? 1.859 11.25 24.188 1 91.06 381 ASP B C 1
ATOM 6120 O O . ASP B 1 381 ? 1.598 11.484 25.375 1 91.06 381 ASP B O 1
ATOM 6124 N N . GLU B 1 382 ? 2.998 11.523 23.625 1 90.25 382 GLU B N 1
ATOM 6125 C CA . GLU B 1 382 ? 4.012 12.242 24.391 1 90.25 382 GLU B CA 1
ATOM 6126 C C . GLU B 1 382 ? 3.512 13.625 24.812 1 90.25 382 GLU B C 1
ATOM 6128 O O . GLU B 1 382 ? 2.887 14.336 24.016 1 90.25 382 GLU B O 1
ATOM 6133 N N . THR B 1 383 ? 3.783 13.961 26.172 1 91.12 383 THR B N 1
ATOM 6134 C CA . THR B 1 383 ? 3.287 15.234 26.656 1 91.12 383 THR B CA 1
ATOM 6135 C C . THR B 1 383 ? 4.438 16.109 27.141 1 91.12 383 THR B C 1
ATOM 6137 O O . THR B 1 383 ? 4.238 17.281 27.484 1 91.12 383 THR B O 1
ATOM 6140 N N . ASP B 1 384 ? 5.633 15.547 27.109 1 88.69 384 ASP B N 1
ATOM 6141 C CA . ASP B 1 384 ? 6.789 16.312 27.562 1 88.69 384 ASP B CA 1
ATOM 6142 C C . ASP B 1 384 ? 7.113 17.438 26.562 1 88.69 384 ASP B C 1
ATOM 6144 O O . ASP B 1 384 ? 7.527 17.172 25.438 1 88.69 384 ASP B O 1
ATOM 6148 N N . ASP B 1 385 ? 7.105 18.641 27.047 1 85.44 385 ASP B N 1
ATOM 6149 C CA . ASP B 1 385 ? 7.285 19.812 26.188 1 85.44 385 ASP B CA 1
ATOM 6150 C C . ASP B 1 385 ? 8.688 19.859 25.594 1 85.44 385 ASP B C 1
ATOM 6152 O O . ASP B 1 385 ? 8.875 20.234 24.438 1 85.44 385 ASP B O 1
ATOM 6156 N N . ILE B 1 386 ? 9.625 19.516 26.344 1 83.25 386 ILE B N 1
ATOM 6157 C CA . ILE B 1 386 ? 11.008 19.562 25.891 1 83.25 386 ILE B CA 1
ATOM 6158 C C . ILE B 1 386 ? 11.219 18.578 24.75 1 83.25 386 ILE B C 1
ATOM 6160 O O . ILE B 1 386 ? 11.836 18.906 23.734 1 83.25 386 ILE B O 1
ATOM 6164 N N . LYS B 1 387 ? 10.648 17.375 24.906 1 87.38 387 LYS B N 1
ATOM 6165 C CA . LYS B 1 387 ? 10.75 16.375 23.844 1 87.38 387 LYS B CA 1
ATOM 6166 C C . LYS B 1 387 ? 10.055 16.844 22.578 1 87.38 387 LYS B C 1
ATOM 6168 O O . LYS B 1 387 ? 10.578 16.672 21.469 1 87.38 387 LYS B O 1
ATOM 6173 N N . LEU B 1 388 ? 8.922 17.438 22.781 1 89.88 388 LEU B N 1
ATOM 6174 C CA . LEU B 1 388 ? 8.125 17.875 21.641 1 89.88 388 LEU B CA 1
ATOM 6175 C C . LEU B 1 388 ? 8.805 19.031 20.906 1 89.88 388 LEU B C 1
ATOM 6177 O O . LEU B 1 388 ? 8.82 19.078 19.688 1 89.88 388 LEU B O 1
ATOM 6181 N N . ILE B 1 389 ? 9.43 19.953 21.672 1 86.06 389 ILE B N 1
ATOM 6182 C CA . ILE B 1 389 ? 10.148 21.078 21.078 1 86.06 389 ILE B CA 1
ATOM 6183 C C . ILE B 1 389 ? 11.359 20.562 20.312 1 86.06 389 ILE B C 1
ATOM 6185 O O . ILE B 1 389 ? 11.688 21.078 19.234 1 86.06 389 ILE B O 1
ATOM 6189 N N . ASN B 1 390 ? 11.945 19.562 20.766 1 86.81 390 ASN B N 1
ATOM 6190 C CA . ASN B 1 390 ? 13.141 19.016 20.125 1 86.81 390 ASN B CA 1
ATOM 6191 C C . ASN B 1 390 ? 12.797 18.328 18.797 1 86.81 390 ASN B C 1
ATOM 6193 O O . ASN B 1 390 ? 13.586 18.391 17.859 1 86.81 390 ASN B O 1
ATOM 6197 N N . ILE B 1 391 ? 11.648 17.656 18.75 1 89.62 391 ILE B N 1
ATOM 6198 C CA . ILE B 1 391 ? 11.312 17.031 17.469 1 89.62 391 ILE B CA 1
ATOM 6199 C C . ILE B 1 391 ? 10.93 18.094 16.453 1 89.62 391 ILE B C 1
ATOM 6201 O O . ILE B 1 391 ? 11.203 17.938 15.258 1 89.62 391 ILE B O 1
ATOM 6205 N N . MET B 1 392 ? 10.312 19.156 16.938 1 92.06 392 MET B N 1
ATOM 6206 C CA . MET B 1 392 ? 10.023 20.266 16.031 1 92.06 392 MET B CA 1
ATOM 6207 C C . MET B 1 392 ? 11.312 20.922 15.547 1 92.06 392 MET B C 1
ATOM 6209 O O . MET B 1 392 ? 11.438 21.25 14.367 1 92.06 392 MET B O 1
ATOM 6213 N N . TRP B 1 393 ? 12.273 21.078 16.484 1 88.38 393 TRP B N 1
ATOM 6214 C CA . TRP B 1 393 ? 13.578 21.625 16.141 1 88.38 393 TRP B CA 1
ATOM 6215 C C . TRP B 1 393 ? 14.289 20.719 15.125 1 88.38 393 TRP B C 1
ATOM 6217 O O . TRP B 1 393 ? 14.906 21.203 14.172 1 88.38 393 TRP B O 1
ATOM 6227 N N . GLY B 1 394 ? 14.18 19.438 15.352 1 89.25 394 GLY B N 1
ATOM 6228 C CA . GLY B 1 394 ? 14.742 18.5 14.406 1 89.25 394 GLY B CA 1
ATOM 6229 C C . GLY B 1 394 ? 14.148 18.609 13.016 1 89.25 394 GLY B C 1
ATOM 6230 O O . GLY B 1 394 ? 14.859 18.484 12.016 1 89.25 394 GLY B O 1
ATOM 6231 N N . ALA B 1 395 ? 12.867 18.828 12.953 1 93.19 395 ALA B N 1
ATOM 6232 C CA . ALA B 1 395 ? 12.195 19.031 11.672 1 93.19 395 ALA B CA 1
ATOM 6233 C C . ALA B 1 395 ? 12.727 20.266 10.961 1 93.19 395 ALA B C 1
ATOM 6235 O O . ALA B 1 395 ? 12.93 20.25 9.742 1 93.19 395 ALA B O 1
ATOM 6236 N N . LYS B 1 396 ? 12.969 21.344 11.703 1 91.44 396 LYS B N 1
ATOM 6237 C CA . LYS B 1 396 ? 13.523 22.578 11.125 1 91.44 396 LYS B CA 1
ATOM 6238 C C . LYS B 1 396 ? 14.906 22.312 10.531 1 91.44 396 LYS B C 1
ATOM 6240 O O . LYS B 1 396 ? 15.188 22.734 9.398 1 91.44 396 LYS B O 1
ATOM 6245 N N . ILE B 1 397 ? 15.75 21.641 11.258 1 88.81 397 ILE B N 1
ATOM 6246 C CA . ILE B 1 397 ? 17.094 21.312 10.805 1 88.81 397 ILE B CA 1
ATOM 6247 C C . ILE B 1 397 ? 17.016 20.469 9.539 1 88.81 397 ILE B C 1
ATOM 6249 O O . ILE B 1 397 ? 17.719 20.734 8.555 1 88.81 397 ILE B O 1
ATOM 6253 N N . TYR B 1 398 ? 16.188 19.531 9.617 1 92.12 398 TYR B N 1
ATOM 6254 C CA . TYR B 1 398 ? 16 18.641 8.484 1 92.12 398 TYR B CA 1
ATOM 6255 C C . TYR B 1 398 ? 15.602 19.406 7.23 1 92.12 398 TYR B C 1
ATOM 6257 O O . TYR B 1 398 ? 16.141 19.172 6.152 1 92.12 398 TYR B O 1
ATOM 6265 N N . MET B 1 399 ? 14.641 20.297 7.363 1 93.25 399 MET B N 1
ATOM 6266 C CA . MET B 1 399 ? 14.164 21.062 6.219 1 93.25 399 MET B CA 1
ATOM 6267 C C . MET B 1 399 ? 15.266 21.953 5.664 1 93.25 399 MET B C 1
ATOM 6269 O O . MET B 1 399 ? 15.328 22.203 4.457 1 93.25 399 MET B O 1
ATOM 6273 N N . ASN B 1 400 ? 16.203 22.422 6.527 1 89.5 400 ASN B N 1
ATOM 6274 C CA . ASN B 1 400 ? 17.375 23.156 6.066 1 89.5 400 ASN B CA 1
ATOM 6275 C C . ASN B 1 400 ? 18.328 22.266 5.281 1 89.5 400 ASN B C 1
ATOM 6277 O O . ASN B 1 400 ? 18.906 22.688 4.281 1 89.5 400 ASN B O 1
ATOM 6281 N N . GLU B 1 401 ? 18.438 21.062 5.762 1 88.88 401 GLU B N 1
ATOM 6282 C CA . GLU B 1 401 ? 19.297 20.094 5.086 1 88.88 401 GLU B CA 1
ATOM 6283 C C . GLU B 1 401 ? 18.734 19.719 3.721 1 88.88 401 GLU B C 1
ATOM 6285 O O . GLU B 1 401 ? 19.5 19.438 2.789 1 88.88 401 GLU B O 1
ATOM 6290 N N . GLU B 1 402 ? 17.453 19.703 3.666 1 91.88 402 GLU B N 1
ATOM 6291 C CA . GLU B 1 402 ? 16.781 19.344 2.414 1 91.88 402 GLU B CA 1
ATOM 6292 C C . GLU B 1 402 ? 16.547 20.594 1.556 1 91.88 402 GLU B C 1
ATOM 6294 O O . GLU B 1 402 ? 15.57 20.641 0.804 1 91.88 402 GLU B O 1
ATOM 6299 N N . SER B 1 403 ? 17.391 21.547 1.604 1 90.5 403 SER B N 1
ATOM 6300 C CA . SER B 1 403 ? 17.172 22.844 0.961 1 90.5 403 SER B CA 1
ATOM 6301 C C . SER B 1 403 ? 17.062 22.688 -0.552 1 90.5 403 SER B C 1
ATOM 6303 O O . SER B 1 403 ? 16.266 23.391 -1.188 1 90.5 403 SER B O 1
ATOM 6305 N N . ALA B 1 404 ? 17.797 21.766 -1.164 1 89.69 404 ALA B N 1
ATOM 6306 C CA . ALA B 1 404 ? 17.75 21.578 -2.611 1 89.69 404 ALA B CA 1
ATOM 6307 C C . ALA B 1 404 ? 16.359 21.094 -3.047 1 89.69 404 ALA B C 1
ATOM 6309 O O . ALA B 1 404 ? 15.789 21.609 -4.008 1 89.69 404 ALA B O 1
ATOM 6310 N N . SER B 1 405 ? 15.883 20.109 -2.336 1 93.56 405 SER B N 1
ATOM 6311 C CA . SER B 1 405 ? 14.555 19.578 -2.621 1 93.56 405 SER B CA 1
ATOM 6312 C C . SER B 1 405 ? 13.477 20.625 -2.385 1 93.56 405 SER B C 1
ATOM 6314 O O . SER B 1 405 ? 12.539 20.75 -3.176 1 93.56 405 SER B O 1
ATOM 6316 N N . VAL B 1 406 ? 13.609 21.391 -1.331 1 94.62 406 VAL B N 1
ATOM 6317 C CA . VAL B 1 406 ? 12.648 22.422 -0.986 1 94.62 406 VAL B CA 1
ATOM 6318 C C . VAL B 1 406 ? 12.641 23.516 -2.066 1 94.62 406 VAL B C 1
ATOM 6320 O O . VAL B 1 406 ? 11.57 23.984 -2.471 1 94.62 406 VAL B O 1
ATOM 6323 N N . GLU B 1 407 ? 13.773 23.812 -2.531 1 92.75 407 GLU B N 1
ATOM 6324 C CA . GLU B 1 407 ? 13.875 24.828 -3.582 1 92.75 407 GLU B CA 1
ATOM 6325 C C . GLU B 1 407 ? 13.219 24.344 -4.875 1 92.75 407 GLU B C 1
ATOM 6327 O O . GLU B 1 407 ? 12.586 25.109 -5.586 1 92.75 407 GLU B O 1
ATOM 6332 N N . GLN B 1 408 ? 13.398 23.078 -5.176 1 93.62 408 GLN B N 1
ATOM 6333 C CA . GLN B 1 408 ? 12.727 22.5 -6.336 1 93.62 408 GLN B CA 1
ATOM 6334 C C . GLN B 1 408 ? 11.211 22.641 -6.223 1 93.62 408 GLN B C 1
ATOM 6336 O O . GLN B 1 408 ? 10.539 22.984 -7.195 1 93.62 408 GLN B O 1
ATOM 6341 N N . LEU B 1 409 ? 10.742 22.344 -5.059 1 95.75 409 LEU B N 1
ATOM 6342 C CA . LEU B 1 409 ? 9.305 22.422 -4.816 1 95.75 409 LEU B CA 1
ATOM 6343 C C . LEU B 1 409 ? 8.82 23.859 -4.938 1 95.75 409 LEU B C 1
ATOM 6345 O O . LEU B 1 409 ? 7.805 24.125 -5.59 1 95.75 409 LEU B O 1
ATOM 6349 N N . VAL B 1 410 ? 9.555 24.781 -4.332 1 93.12 410 VAL B N 1
ATOM 6350 C CA . VAL B 1 410 ? 9.188 26.188 -4.344 1 93.12 410 VAL B CA 1
ATOM 6351 C C . VAL B 1 410 ? 9.164 26.703 -5.777 1 93.12 410 VAL B C 1
ATOM 6353 O O . VAL B 1 410 ? 8.227 27.391 -6.184 1 93.12 410 VAL B O 1
ATOM 6356 N N . ASP B 1 411 ? 10.125 26.328 -6.523 1 92.38 411 ASP B N 1
ATOM 6357 C CA . ASP B 1 411 ? 10.219 26.766 -7.918 1 92.38 411 ASP B CA 1
ATOM 6358 C C . ASP B 1 411 ? 9.055 26.203 -8.742 1 92.38 411 ASP B C 1
ATOM 6360 O O . ASP B 1 411 ? 8.477 26.906 -9.562 1 92.38 411 ASP B O 1
ATOM 6364 N N . LEU B 1 412 ? 8.758 25.016 -8.508 1 93.06 412 LEU B N 1
ATOM 6365 C CA . LEU B 1 412 ? 7.672 24.359 -9.227 1 93.06 412 LEU B CA 1
ATOM 6366 C C . LEU B 1 412 ? 6.336 25.016 -8.922 1 93.06 412 LEU B C 1
ATOM 6368 O O . LEU B 1 412 ? 5.543 25.266 -9.836 1 93.06 412 LEU B O 1
ATOM 6372 N N . LEU B 1 413 ? 6.086 25.328 -7.645 1 92.94 413 LEU B N 1
ATOM 6373 C CA . LEU B 1 413 ? 4.805 25.891 -7.219 1 92.94 413 LEU B CA 1
ATOM 6374 C C . LEU B 1 413 ? 4.672 27.344 -7.66 1 92.94 413 LEU B C 1
ATOM 6376 O O . LEU B 1 413 ? 3.57 27.797 -7.965 1 92.94 413 LEU B O 1
ATOM 6380 N N . LYS B 1 414 ? 5.762 28.016 -7.738 1 87.88 414 LYS B N 1
ATOM 6381 C CA . LYS B 1 414 ? 5.73 29.422 -8.156 1 87.88 414 LYS B CA 1
ATOM 6382 C C . LYS B 1 414 ? 5.531 29.531 -9.664 1 87.88 414 LYS B C 1
ATOM 6384 O O . LYS B 1 414 ? 4.945 30.516 -10.148 1 87.88 414 LYS B O 1
ATOM 6389 N N . THR B 1 415 ? 6.004 28.594 -10.414 1 80.62 415 THR B N 1
ATOM 6390 C CA . THR B 1 415 ? 5.895 28.641 -11.867 1 80.62 415 THR B CA 1
ATOM 6391 C C . THR B 1 415 ? 4.527 28.141 -12.32 1 80.62 415 THR B C 1
ATOM 6393 O O . THR B 1 415 ? 4.031 28.547 -13.375 1 80.62 415 THR B O 1
ATOM 6396 N N . SER B 1 416 ? 3.957 27.156 -11.641 1 69.31 416 SER B N 1
ATOM 6397 C CA . SER B 1 416 ? 2.676 26.578 -12.039 1 69.31 416 SER B CA 1
ATOM 6398 C C . SER B 1 416 ? 1.519 27.5 -11.688 1 69.31 416 SER B C 1
ATOM 6400 O O . SER B 1 416 ? 0.429 27.391 -12.25 1 69.31 416 SER B O 1
ATOM 6402 N N . GLY B 1 417 ? 1.536 28.328 -10.578 1 56.5 417 GLY B N 1
ATOM 6403 C CA . GLY B 1 417 ? 0.51 29.281 -10.18 1 56.5 417 GLY B CA 1
ATOM 6404 C C . GLY B 1 417 ? 0.364 30.438 -11.141 1 56.5 417 GLY B C 1
ATOM 6405 O O . GLY B 1 417 ? -0.523 31.281 -10.977 1 56.5 417 GLY B O 1
ATOM 6406 N N . LYS B 1 418 ? 1.396 30.641 -12.086 1 43.41 418 LYS B N 1
ATOM 6407 C CA . LYS B 1 418 ? 1.242 31.703 -13.07 1 43.41 418 LYS B CA 1
ATOM 6408 C C . LYS B 1 418 ? 0.559 31.188 -14.336 1 43.41 418 LYS B C 1
ATOM 6410 O O . LYS B 1 418 ? 0.835 30.078 -14.781 1 43.41 418 LYS B O 1
#

Nearest PDB structures (foldseek):
  6aun-assembly1_A  TM=8.709E-01  e=1.165E-25  Cricetulus griseus
  4qmk-assembly1_A  TM=5.465E-01  e=7.325E-03  Pseudomonas fluorescens A506
  4akx-assembly1_B  TM=4.254E-01  e=8.491E-03  Pseudomonas aeruginosa
  4qmk-assembly1_B  TM=3.594E-01  e=2.363E-03  Pseudomonas fluorescens A506
  6aun-assembly1_A  TM=8.711E-01  e=1.079E-25  Cricetulus griseus

InterPro domains:
  IPR002641 Patatin-like phospholipase domain [PF01734] (92-270)
  IPR002641 Patatin-like phospholipase domain [PS51635] (92-271)
  IPR016035 Acyl transferase/acyl hydrolase/lysophospholipase [SSF52151] (89-382)
  IPR047148 85/88 kDa calcium-independent phospholipase A2 [PTHR24139] (3-414)

Secondary structure (DSSP, 8-state):
-HHHHTT-HHHHHHHHHTT--TT-B-TT--BHHHHHTT-TTHHHHHHHHHHHS------------HHHHHHHHHHHHHHH-TT-SSEEEEEEEE---GGGHHHHHHHHHHHHHHH-TTGGGG--EEEEETHHHHHHHHHHTT--HHHHHHHHHHHHHHHS-SSSSPPHHHHHHHHHHHH-SS-BGGG--SSEEEEEEEE-SEES-EEEEEES---SS-HHHHHHTT---GGGSBHHHHHHHHT--TTTSPPBTTTEEETHHHHSS-HHHHHHHHHHHHHHHHHTT-GGG-EEEEEEEEE-S-BPPPEE----------SGGGHHHHHHHHHHHHHHHHHHHHHHHH--STHHHHHHHHHHHHTT--EEEE-PBPSS---TT---HHHHHHHHHHHHHHHHHTHHHHHHHHHHHHHHT-/-HHHHTT-HHHHHHHHHTT--TT-B-TT--BHHHHHTT-TTHHHHHHHHHHHS------------HHHHHHHHHHHHHHH-TT-SSEEEEEEEE---GGGHHHHHHHHHHHHHHH-TTGGGG--EEEEETHHHHHHHHHHTT--HHHHHHHHHHHHHHHS-SSSSPPHHHHHHHHHHHH-SS-BGGG--SSEEEEEEEE-SEES-EEEEEES---SS-HHHHHHTT---GGGSBHHHHHHHHT--TTTSPPBTTTEEETHHHHSS-HHHHHHHHHHHHHHHHHTT-GGG-EEEEEEEEE-S-BPPPEE----------SGGGHHHHHHHHHHHHHHHHHHHHHHHH--STHHHHHHHHHHHHTT--EEEE-PBPSS---TT---HHHHHHHHHHHHHHHHHTHHHHHHHHHHHHHHT-

pLDDT: mean 84.24, std 16.26, range [29.0, 98.81]

Sequence (836 aa):
MKAVQVANLDLVKLLLLFEADLKAVDAQGQSVYEINKSSKRRADIDLLLAVMDPPASTASPQTKTPWDYQQEMAIKAQKESKEANGERVNLLSLDGGGIRGLVVIQVLSELEKKLGADFLSHFGWLGGTSTGAILALALSQGKSIAYCRAMYFRLKDELFCGKRPYSSTLLDSFLRSEFGEDTTMADVKAKKVMATTCLANVCPPQLKLLRNYQLQLSDEENKNMGFVQPKSVLVREAARSSSAAPTYFPPFDNKYVDGGLLANNPCPQLLSDVQLMNTSARMAGKPEQCFRIGCVVSLGTGRVPEAAVESLSLSVPTSFMDFTTSLQTGLSLISHLKNLLLDQIARADGTAVDCSRAWSHSLSAPFFRYSPKMYCPIDLDETDDIKLINIMWGAKIYMNEESASVEQLVDLLKTSGKMKAVQVANLDLVKLLLLFEADLKAVDAQGQSVYEINKSSKRRADIDLLLAVMDPPASTASPQTKTPWDYQQEMAIKAQKESKEANGERVNLLSLDGGGIRGLVVIQVLSELEKKLGADFLSHFGWLGGTSTGAILALALSQGKSIAYCRAMYFRLKDELFCGKRPYSSTLLDSFLRSEFGEDTTMADVKAKKVMATTCLANVCPPQLKLLRNYQLQLSDEENKNMGFVQPKSVLVREAARSSSAAPTYFPPFDNKYVDGGLLANNPCPQLLSDVQLMNTSARMAGKPEQCFRIGCVVSLGTGRVPEAAVESLSLSVPTSFMDFTTSLQTGLSLISHLKNLLLDQIARADGTAVDCSRAWSHSLSAPFFRYSPKMYCPIDLDETDDIKLINIMWGAKIYMNEESASVEQLVDLLKTSGK

Organism: Oesophagostomum dentatum (NCBI:txid61180)

Foldseek 3Di:
DVCLLVVPLLVLLVCVLVPNPQCDADPVRHGSLRSLVPGPPSVSSVVLVCLSPDDDDPPDPDPQDPLNVLQVQLLVCLLPVLPPFAAEAAEEWEFDFALLVLLVLLLVVLLCVVQHQCSLLLHAEYEAFASGLLVQLLVLQPHGSVNVNVLSLVCLVQFLDDAPQTDPVSLLVSLCVRQNDQAWLLNRDRHKYKYWKWFVVDPPIDIAIQINDFALDDQVVRVVVRNHHRNVGRSSLSNSLQNQAPRHHQHDVNTIHHRLLPARTCLVVRVVVLVRNCVSCVVVVRNSHRYAYQAYEYEYSADEDDDDDPDLPPPDPDDDVCVVVNCVSVVVVVVVVVVVSVVSSNDNDDPVQVVSSVVCSVSSHRYHYQHFHDPHDDHSSDNDSSSSSVSSSRSSSSCSNVVVSSVSVSVSSVSSVD/DVCLLVVPLLVLLVCVLVPNPQCDADPVRHGSLRSLVPGPPSVSSVVLVCLSPDDDPPPDPDPQDPLNVLQVQLLVCLLPVLPPFAAEAAEEWEFDFALLVLLVLLLVVLLCVVQHQCSLLLHAEYEAFASGLLVQLLVLQPHGSVNVNVLSLVCLVQFLDDAPQTDLVSLLVSLCVRQNDQAWLLNRDRHKYKYWKWFVVDPPIDIAIQINDFALDDQVVRVVVRNHHRNVGRSSLSNSLQNQAPRHHQHDVNTIHHRLLPARTCLVVRVVVLVRNCVSCVVVVRNSHRYAYQAYEYEYSADEDDDDDPPLPPPPPDDDVCVVVNCVSVVVVVVVVVVVSVVSSNDNDDPVQVVSSVVCSVSSHRYHYQHFHDPHDDHSSDNDSSSSSVSSSRSSSSCSVCVVSSVSVSVSSVSSVD

Radius of gyration: 28.66 Å; Cα contacts (8 Å, |Δi|>4): 1534; chains: 2; bounding box: 58×100×75 Å

Solvent-accessible surface area (backbone atoms only — not comparable to full-atom values): 42985 Å² total; per-residue (Å²): 99,72,38,44,64,69,52,36,63,66,51,40,51,49,39,55,73,68,62,52,67,72,82,48,49,48,100,87,62,41,33,47,68,60,49,28,70,74,22,92,47,32,68,63,49,50,54,57,56,40,62,79,60,61,71,84,77,72,77,69,89,59,84,78,45,64,66,51,49,43,38,52,52,8,46,50,46,53,68,66,46,78,78,55,82,38,47,72,36,23,37,38,24,23,20,24,42,44,56,29,38,49,28,36,44,40,46,50,47,57,49,28,71,74,61,32,92,62,42,67,74,63,44,42,33,32,24,6,2,19,36,13,16,44,48,36,54,42,44,45,68,66,48,47,62,69,54,49,50,54,49,51,60,47,44,40,68,65,45,65,54,87,62,74,51,25,59,60,63,53,48,51,50,50,35,30,73,73,47,35,86,79,36,24,24,52,73,39,72,83,28,46,42,37,26,26,19,21,40,56,35,34,36,69,63,40,81,39,60,48,36,37,58,70,52,66,58,53,71,67,55,21,48,76,70,56,35,53,62,20,74,78,35,40,43,30,52,47,34,46,21,9,47,9,35,79,74,45,26,60,50,36,92,44,33,22,22,21,5,23,71,82,34,11,39,30,48,49,58,51,57,34,48,52,53,50,43,28,44,22,23,44,73,63,72,35,59,73,72,17,67,32,64,54,31,38,40,37,35,32,38,48,36,64,61,77,39,80,43,78,68,64,70,74,74,74,58,83,59,84,92,27,57,68,48,42,55,47,45,53,46,44,50,50,48,46,47,45,50,46,47,53,41,50,26,58,41,41,62,62,64,60,45,53,39,38,41,42,52,30,37,75,66,37,11,27,63,45,76,51,51,38,72,37,93,61,85,72,58,48,70,56,69,55,61,67,62,52,47,49,49,31,50,41,27,53,52,40,52,58,72,40,41,69,62,50,48,52,51,48,50,50,55,61,57,66,77,102,100,71,39,44,65,70,52,36,64,66,52,41,50,48,40,56,72,68,64,51,66,72,83,48,50,49,99,87,62,42,34,48,69,59,50,29,71,73,22,92,46,31,68,62,48,50,52,56,56,41,64,78,60,60,72,82,77,74,78,69,90,59,85,78,45,65,67,53,50,44,38,51,51,8,47,50,46,53,70,66,47,77,80,56,83,39,48,72,36,23,37,38,22,23,21,23,42,44,55,28,39,49,28,38,44,40,46,50,48,56,49,26,71,74,62,31,92,63,41,67,74,63,43,44,34,33,22,6,2,18,34,14,17,43,49,36,54,42,46,44,69,66,49,48,65,69,54,50,50,54,48,51,60,48,44,41,69,65,45,64,54,87,62,74,51,24,58,60,65,52,48,50,51,52,35,31,71,74,46,35,86,78,37,24,24,50,71,39,71,81,28,46,40,36,26,27,19,22,38,57,37,35,35,69,63,39,81,39,58,48,34,36,60,69,53,68,58,56,71,70,54,21,47,74,69,55,37,53,62,20,72,78,35,40,42,29,53,47,34,45,23,6,47,10,35,80,75,44,27,60,50,36,92,48,32,20,23,20,4,22,72,81,33,10,41,28,46,49,57,51,57,33,48,53,51,50,43,29,44,22,23,45,73,64,72,35,60,73,72,17,69,32,63,54,32,39,40,38,36,34,38,49,35,64,62,78,38,79,41,77,62,64,70,73,72,75,59,82,59,85,92,31,57,68,49,43,53,46,42,52,46,44,52,48,48,46,49,45,49,47,49,54,39,51,27,58,42,41,63,61,66,59,45,52,40,39,40,42,52,32,37,75,67,37,11,25,63,46,76,51,50,38,70,37,93,59,87,72,58,49,70,56,70,56,62,66,62,54,48,48,49,32,49,41,27,53,52,42,53,58,72,41,40,69,62,51,47,52,51,48,52,50,55,60,57,66,77,101